Protein AF-0000000081782138 (afdb_homodimer)

Sequence (1064 aa):
MDRKRGSTRTTSRNSEAVGDVSPSKRSRLAPRSQKSTKAPNAKGRRAALPKATPVVNPGDKSESLGQLVPTKPEDLLASLLAPAVSVATFFDRHWEREPLVVHRGGDAGPSASYYGSVFSKDGLMGLLAKHDIQFGQDINICRYVESNRENLNGRGRATLAKVKSLFDKKKATLQFHQPQRFQDGLWQICELLESYFHSLVGANVYITPGGSQGLAPHYDDVEVFILQLEGRKHWHLYSPPTELPRDYSRDLSQDDIGQPTHDFVLETGDLLYFPRGTVHQADTPADCPYSTHVTISTYQRSSNGDLLALALPNILNSAVDENVDFRKGLKVDQLMNSTASEKSVFEYLLGQLTNHISDHINKAKYLMLKDFVANRLPPYIQDGCQTSPLGPMPKGSCKVRLAHPRHTFVHEVSKCEDDEDINNEDEDEEDENSEDTTADANNDIKDGERLISFIVVQHSLANSRTTHMMDSCRTKPAALRFPTSHLKALHQLISCKEHDWLESGQLCLSEADVWDFLVALWSEGLVEVSKEMDRKRGSTRTTSRNSEAVGDVSPSKRSRLAPRSQKSTKAPNAKGRRAALPKATPVVNPGDKSESLGQLVPTKPEDLLASLLAPAVSVATFFDRHWEREPLVVHRGGDAGPSASYYGSVFSKDGLMGLLAKHDIQFGQDINICRYVESNRENLNGRGRATLAKVKSLFDKKKATLQFHQPQRFQDGLWQICELLESYFHSLVGANVYITPGGSQGLAPHYDDVEVFILQLEGRKHWHLYSPPTELPRDYSRDLSQDDIGQPTHDFVLETGDLLYFPRGTVHQADTPADCPYSTHVTISTYQRSSNGDLLALALPNILNSAVDENVDFRKGLKVDQLMNSTASEKSVFEYLLGQLTNHISDHINKAKYLMLKDFVANRLPPYIQDGCQTSPLGPMPKGSCKVRLAHPRHTFVHEVSKCEDDEDINNEDEDEEDENSEDTTADANNDIKDGERLISFIVVQHSLANSRTTHMMDSCRTKPAALRFPTSHLKALHQLISCKEHDWLESGQLCLSEADVWDFLVALWSEGLVEVSKE

Structure (mmCIF, N/CA/C/O backbone):
data_AF-0000000081782138-model_v1
#
loop_
_entity.id
_entity.type
_entity.pdbx_description
1 polymer 'Bifunctional lysine-specific demethylase and histidyl-hydroxylase'
#
loop_
_atom_site.group_PDB
_atom_site.id
_atom_site.type_symbol
_atom_site.label_atom_id
_atom_site.label_alt_id
_atom_site.label_comp_id
_atom_site.label_asym_id
_atom_site.label_entity_id
_atom_site.label_seq_id
_atom_site.pdbx_PDB_ins_code
_atom_site.Cartn_x
_atom_site.Cartn_y
_atom_site.Cartn_z
_atom_site.occupancy
_atom_site.B_iso_or_equiv
_atom_site.auth_seq_id
_atom_site.auth_comp_id
_atom_site.auth_asym_id
_atom_site.auth_atom_id
_atom_site.pdbx_PDB_model_num
ATOM 1 N N . MET A 1 1 ? -22.453 20.156 -55.188 1 14.55 1 MET A N 1
ATOM 2 C CA . MET A 1 1 ? -21.531 19.953 -56.281 1 14.55 1 MET A CA 1
ATOM 3 C C . MET A 1 1 ? -20.328 19.125 -55.844 1 14.55 1 MET A C 1
ATOM 5 O O . MET A 1 1 ? -19.938 19.141 -54.688 1 14.55 1 MET A O 1
ATOM 9 N N . ASP A 1 2 ? -19.75 18.25 -56.75 1 15.76 2 ASP A N 1
ATOM 10 C CA . ASP A 1 2 ? -19.109 16.953 -56.875 1 15.76 2 ASP A CA 1
ATOM 11 C C . ASP A 1 2 ? -17.609 17.047 -56.594 1 15.76 2 ASP A C 1
ATOM 13 O O . ASP A 1 2 ? -16.875 16.078 -56.812 1 15.76 2 ASP A O 1
ATOM 17 N N . ARG A 1 3 ? -17.047 18.047 -56.094 1 14.85 3 ARG A N 1
ATOM 18 C CA . ARG A 1 3 ? -15.727 18.188 -56.719 1 14.85 3 ARG A CA 1
ATOM 19 C C . ARG A 1 3 ? -14.789 17.062 -56.312 1 14.85 3 ARG A C 1
ATOM 21 O O . ARG A 1 3 ? -14.555 16.859 -55.125 1 14.85 3 ARG A O 1
ATOM 28 N N . LYS A 1 4 ? -14.266 16.281 -57.219 1 14.65 4 LYS A N 1
ATOM 29 C CA . LYS A 1 4 ? -13.602 15.031 -57.594 1 14.65 4 LYS A CA 1
ATOM 30 C C . LYS A 1 4 ? -12.102 15.109 -57.312 1 14.65 4 LYS A C 1
ATOM 32 O O . LYS A 1 4 ? -11.352 14.227 -57.75 1 14.65 4 LYS A O 1
ATOM 37 N N . ARG A 1 5 ? -11.547 15.938 -56.531 1 15.17 5 ARG A N 1
ATOM 38 C CA . ARG A 1 5 ? -10.219 16.203 -57.062 1 15.17 5 ARG A CA 1
ATOM 39 C C . ARG A 1 5 ? -9.383 14.938 -57.125 1 15.17 5 ARG A C 1
ATOM 41 O O . ARG A 1 5 ? -9.531 14.047 -56.281 1 15.17 5 ARG A O 1
ATOM 48 N N . GLY A 1 6 ? -8.391 14.812 -58 1 14.84 6 GLY A N 1
ATOM 49 C CA . GLY A 1 6 ? -7.641 13.961 -58.906 1 14.84 6 GLY A CA 1
ATOM 50 C C . GLY A 1 6 ? -6.512 13.203 -58.25 1 14.84 6 GLY A C 1
ATOM 51 O O . GLY A 1 6 ? -6.16 13.5 -57.094 1 14.84 6 GLY A O 1
ATOM 52 N N . SER A 1 7 ? -5.453 12.641 -58.969 1 15.28 7 SER A N 1
ATOM 53 C CA . SER A 1 7 ? -4.879 11.383 -59.438 1 15.28 7 SER A CA 1
ATOM 54 C C . SER A 1 7 ? -3.5 11.148 -58.844 1 15.28 7 SER A C 1
ATOM 56 O O . SER A 1 7 ? -3.203 10.047 -58.375 1 15.28 7 SER A O 1
ATOM 58 N N . THR A 1 8 ? -2.451 12.023 -58.875 1 15.11 8 THR A N 1
ATOM 59 C CA . THR A 1 8 ? -1.34 11.531 -59.688 1 15.11 8 THR A CA 1
ATOM 60 C C . THR A 1 8 ? -0.398 10.672 -58.844 1 15.11 8 THR A C 1
ATOM 62 O O . THR A 1 8 ? -0.37 10.797 -57.625 1 15.11 8 THR A O 1
ATOM 65 N N . ARG A 1 9 ? 0.905 10.047 -59.406 1 15.16 9 ARG A N 1
ATOM 66 C CA . ARG A 1 9 ? 1.62 8.82 -59.75 1 15.16 9 ARG A CA 1
ATOM 67 C C . ARG A 1 9 ? 2.873 8.664 -58.906 1 15.16 9 ARG A C 1
ATOM 69 O O . ARG A 1 9 ? 3.24 7.547 -58.531 1 15.16 9 ARG A O 1
ATOM 76 N N . THR A 1 10 ? 3.85 9.648 -58.594 1 14.66 10 THR A N 1
ATOM 77 C CA . THR A 1 10 ? 5.152 9.312 -59.188 1 14.66 10 THR A CA 1
ATOM 78 C C . THR A 1 10 ? 5.895 8.328 -58.281 1 14.66 10 THR A C 1
ATOM 80 O O . THR A 1 10 ? 5.613 8.242 -57.062 1 14.66 10 THR A O 1
ATOM 83 N N . THR A 1 11 ? 7.359 8.023 -58.5 1 15.12 11 THR A N 1
ATOM 84 C CA . THR A 1 11 ? 8.266 6.941 -58.875 1 15.12 11 THR A CA 1
ATOM 85 C C . THR A 1 11 ? 9.109 6.508 -57.688 1 15.12 11 THR A C 1
ATOM 87 O O . THR A 1 11 ? 9.156 5.324 -57.344 1 15.12 11 THR A O 1
ATOM 90 N N . SER A 1 12 ? 10.5 6.984 -57.438 1 14.79 12 SER A N 1
ATOM 91 C CA . SER A 1 12 ? 11.664 6.168 -57.75 1 14.79 12 SER A CA 1
ATOM 92 C C . SER A 1 12 ? 12.227 5.477 -56.531 1 14.79 12 SER A C 1
ATOM 94 O O . SER A 1 12 ? 11.805 5.77 -55.406 1 14.79 12 SER A O 1
ATOM 96 N N . ARG A 1 13 ? 13.75 5.543 -56.188 1 15.36 13 ARG A N 1
ATOM 97 C CA . ARG A 1 13 ? 14.891 4.637 -56.281 1 15.36 13 ARG A CA 1
ATOM 98 C C . ARG A 1 13 ? 15.328 4.145 -54.906 1 15.36 13 ARG A C 1
ATOM 100 O O . ARG A 1 13 ? 15.023 4.77 -53.906 1 15.36 13 ARG A O 1
ATOM 107 N N . ASN A 1 14 ? 16.562 3.146 -54.75 1 15.09 14 ASN A N 1
ATOM 108 C CA . ASN A 1 14 ? 17.078 1.863 -54.281 1 15.09 14 ASN A CA 1
ATOM 109 C C . ASN A 1 14 ? 18.031 2.039 -53.125 1 15.09 14 ASN A C 1
ATOM 111 O O . ASN A 1 14 ? 18.219 1.124 -52.312 1 15.09 14 ASN A O 1
ATOM 115 N N . SER A 1 15 ? 18.938 3.1 -52.844 1 15.25 15 SER A N 1
ATOM 116 C CA . SER A 1 15 ? 20.328 2.709 -52.719 1 15.25 15 SER A CA 1
ATOM 117 C C . SER A 1 15 ? 20.625 2.168 -51.312 1 15.25 15 SER A C 1
ATOM 119 O O . SER A 1 15 ? 19.984 2.576 -50.344 1 15.25 15 SER A O 1
ATOM 121 N N . GLU A 1 16 ? 21.719 1.134 -51.094 1 15.48 16 GLU A N 1
ATOM 122 C CA . GLU A 1 16 ? 22.344 -0.012 -50.438 1 15.48 16 GLU A CA 1
ATOM 123 C C . GLU A 1 16 ? 23.297 0.436 -49.344 1 15.48 16 GLU A C 1
ATOM 125 O O . GLU A 1 16 ? 24.047 -0.373 -48.781 1 15.48 16 GLU A O 1
ATOM 130 N N . ALA A 1 17 ? 23.094 1.521 -48.594 1 15.51 17 ALA A N 1
ATOM 131 C CA . ALA A 1 17 ? 24.328 1.95 -47.938 1 15.51 17 ALA A CA 1
ATOM 132 C C . ALA A 1 17 ? 24.859 0.855 -47.031 1 15.51 17 ALA A C 1
ATOM 134 O O . ALA A 1 17 ? 24.109 0.226 -46.281 1 15.51 17 ALA A O 1
ATOM 135 N N . VAL A 1 18 ? 26.25 0.593 -47.094 1 15.85 18 VAL A N 1
ATOM 136 C CA . VAL A 1 18 ? 27.406 -0.268 -46.812 1 15.85 18 VAL A CA 1
ATOM 137 C C . VAL A 1 18 ? 27.734 -0.253 -45.344 1 15.85 18 VAL A C 1
ATOM 139 O O . VAL A 1 18 ? 27.578 0.775 -44.656 1 15.85 18 VAL A O 1
ATOM 142 N N . GLY A 1 19 ? 28.047 -1.519 -44.656 1 15.13 19 GLY A N 1
ATOM 143 C CA . GLY A 1 19 ? 28.188 -2.311 -43.438 1 15.13 19 GLY A CA 1
ATOM 144 C C . GLY A 1 19 ? 29.484 -2.066 -42.719 1 15.13 19 GLY A C 1
ATOM 145 O O . GLY A 1 19 ? 29.828 -2.803 -41.781 1 15.13 19 GLY A O 1
ATOM 146 N N . ASP A 1 20 ? 30.047 -0.825 -42.656 1 15.88 20 ASP A N 1
ATOM 147 C CA . ASP A 1 20 ? 31.484 -0.868 -42.406 1 15.88 20 ASP A CA 1
ATOM 148 C C . ASP A 1 20 ? 31.766 -1.396 -41 1 15.88 20 ASP A C 1
ATOM 150 O O . ASP A 1 20 ? 31.062 -1.074 -40.062 1 15.88 20 ASP A O 1
ATOM 154 N N . VAL A 1 21 ? 32.781 -2.436 -40.844 1 16.33 21 VAL A N 1
ATOM 155 C CA . VAL A 1 21 ? 33.438 -3.516 -40.094 1 16.33 21 VAL A CA 1
ATOM 156 C C . VAL A 1 21 ? 34.375 -2.934 -39.031 1 16.33 21 VAL A C 1
ATOM 158 O O . VAL A 1 21 ? 35.094 -3.674 -38.375 1 16.33 21 VAL A O 1
ATOM 161 N N . SER A 1 22 ? 34.188 -1.789 -38.344 1 15.78 22 SER A N 1
ATOM 162 C CA . SER A 1 22 ? 35.5 -1.345 -37.906 1 15.78 22 SER A CA 1
ATOM 163 C C . SER A 1 22 ? 36.094 -2.295 -36.875 1 15.78 22 SER A C 1
ATOM 165 O O . SER A 1 22 ? 35.375 -2.895 -36.094 1 15.78 22 SER A O 1
ATOM 167 N N . PRO A 1 23 ? 37.531 -2.373 -36.75 1 15.47 23 PRO A N 1
ATOM 168 C CA . PRO A 1 23 ? 38.594 -3.301 -36.406 1 15.47 23 PRO A CA 1
ATOM 169 C C . PRO A 1 23 ? 38.75 -3.555 -34.906 1 15.47 23 PRO A C 1
ATOM 171 O O . PRO A 1 23 ? 38.188 -2.82 -34.125 1 15.47 23 PRO A O 1
ATOM 174 N N . SER A 1 24 ? 39.938 -4.336 -34.438 1 14.76 24 SER A N 1
ATOM 175 C CA . SER A 1 24 ? 40.531 -5.457 -33.688 1 14.76 24 SER A CA 1
ATOM 176 C C . SER A 1 24 ? 41.188 -4.992 -32.406 1 14.76 24 SER A C 1
ATOM 178 O O . SER A 1 24 ? 41.875 -5.777 -31.734 1 14.76 24 SER A O 1
ATOM 180 N N . LYS A 1 25 ? 40.844 -3.908 -31.656 1 15.88 25 LYS A N 1
ATOM 181 C CA . LYS A 1 25 ? 42 -3.465 -30.891 1 15.88 25 LYS A CA 1
ATOM 182 C C . LYS A 1 25 ? 42.469 -4.551 -29.922 1 15.88 25 LYS A C 1
ATOM 184 O O . LYS A 1 25 ? 41.656 -5.25 -29.328 1 15.88 25 LYS A O 1
ATOM 189 N N . ARG A 1 26 ? 43.781 -4.754 -29.562 1 15.16 26 ARG A N 1
ATOM 190 C CA . ARG A 1 26 ? 44.844 -5.684 -29.203 1 15.16 26 ARG A CA 1
ATOM 191 C C . ARG A 1 26 ? 44.75 -6.074 -27.719 1 15.16 26 ARG A C 1
ATOM 193 O O . ARG A 1 26 ? 44 -5.465 -26.969 1 15.16 26 ARG A O 1
ATOM 200 N N . SER A 1 27 ? 45.875 -5.973 -26.781 1 15.38 27 SER A N 1
ATOM 201 C CA . SER A 1 27 ? 46.812 -7.016 -26.359 1 15.38 27 SER A CA 1
ATOM 202 C C . SER A 1 27 ? 46.625 -7.352 -24.875 1 15.38 27 SER A C 1
ATOM 204 O O . SER A 1 27 ? 46.438 -8.516 -24.516 1 15.38 27 SER A O 1
ATOM 206 N N . ARG A 1 28 ? 47.312 -6.66 -23.766 1 16.38 28 ARG A N 1
ATOM 207 C CA . ARG A 1 28 ? 48.406 -7.199 -22.969 1 16.38 28 ARG A CA 1
ATOM 208 C C . ARG A 1 28 ? 47.906 -7.676 -21.609 1 16.38 28 ARG A C 1
ATOM 210 O O . ARG A 1 28 ? 47.312 -6.91 -20.859 1 16.38 28 ARG A O 1
ATOM 217 N N . LEU A 1 29 ? 47.875 -9 -21.172 1 16.73 29 LEU A N 1
ATOM 218 C CA . LEU A 1 29 ? 47.344 -9.977 -20.234 1 16.73 29 LEU A CA 1
ATOM 219 C C . LEU A 1 29 ? 48.125 -9.938 -18.922 1 16.73 29 LEU A C 1
ATOM 221 O O . LEU A 1 29 ? 47.875 -10.75 -18.016 1 16.73 29 LEU A O 1
ATOM 225 N N . ALA A 1 30 ? 48.688 -8.898 -18.375 1 17.53 30 ALA A N 1
ATOM 226 C CA . ALA A 1 30 ? 49.719 -9.406 -17.484 1 17.53 30 ALA A CA 1
ATOM 227 C C . ALA A 1 30 ? 49.125 -10.203 -16.328 1 17.53 30 ALA A C 1
ATOM 229 O O . ALA A 1 30 ? 48 -9.938 -15.898 1 17.53 30 ALA A O 1
ATOM 230 N N . PRO A 1 31 ? 49.875 -11.234 -15.625 1 17.08 31 PRO A N 1
ATOM 231 C CA . PRO A 1 31 ? 49.75 -12.516 -14.922 1 17.08 31 PRO A CA 1
ATOM 232 C C . PRO A 1 31 ? 49.469 -12.344 -13.43 1 17.08 31 PRO A C 1
ATOM 234 O O . PRO A 1 31 ? 49.25 -13.328 -12.719 1 17.08 31 PRO A O 1
ATOM 237 N N . ARG A 1 32 ? 48.781 -11.289 -12.867 1 18.45 32 ARG A N 1
ATOM 238 C CA . ARG A 1 32 ? 49.281 -11.18 -11.5 1 18.45 32 ARG A CA 1
ATOM 239 C C . ARG A 1 32 ? 48.906 -12.406 -10.68 1 18.45 32 ARG A C 1
ATOM 241 O O . ARG A 1 32 ? 47.875 -13.031 -10.922 1 18.45 32 ARG A O 1
ATOM 248 N N . SER A 1 33 ? 49.844 -12.945 -9.75 1 17.83 33 SER A N 1
ATOM 249 C CA . SER A 1 33 ? 50.188 -14.109 -8.945 1 17.83 33 SER A CA 1
ATOM 250 C C . SER A 1 33 ? 49.156 -14.359 -7.852 1 17.83 33 SER A C 1
ATOM 252 O O . SER A 1 33 ? 48.656 -13.414 -7.23 1 17.83 33 SER A O 1
ATOM 254 N N . GLN A 1 34 ? 48.469 -15.555 -7.816 1 17.78 34 GLN A N 1
ATOM 255 C CA . GLN A 1 34 ? 47.344 -16.281 -7.215 1 17.78 34 GLN A CA 1
ATOM 256 C C . GLN A 1 34 ? 47.656 -16.672 -5.777 1 17.78 34 GLN A C 1
ATOM 258 O O . GLN A 1 34 ? 48.469 -17.578 -5.539 1 17.78 34 GLN A O 1
ATOM 263 N N . LYS A 1 35 ? 48 -15.711 -4.836 1 17.92 35 LYS A N 1
ATOM 264 C CA . LYS A 1 35 ? 48.438 -16.328 -3.582 1 17.92 35 LYS A CA 1
ATOM 265 C C . LYS A 1 35 ? 47.344 -17.219 -3.012 1 17.92 35 LYS A C 1
ATOM 267 O O . LYS A 1 35 ? 46.156 -16.922 -3.139 1 17.92 35 LYS A O 1
ATOM 272 N N . SER A 1 36 ? 47.625 -18.516 -2.559 1 17.5 36 SER A N 1
ATOM 273 C CA . SER A 1 36 ? 47.156 -19.859 -2.215 1 17.5 36 SER A CA 1
ATOM 274 C C . SER A 1 36 ? 46.406 -19.859 -0.892 1 17.5 36 SER A C 1
ATOM 276 O O . SER A 1 36 ? 45.969 -20.922 -0.416 1 17.5 36 SER A O 1
ATOM 278 N N . THR A 1 37 ? 45.656 -18.781 -0.491 1 19.72 37 THR A N 1
ATOM 279 C CA . THR A 1 37 ? 45.406 -18.938 0.936 1 19.72 37 THR A CA 1
ATOM 280 C C . THR A 1 37 ? 44.562 -20.188 1.198 1 19.72 37 THR A C 1
ATOM 282 O O . THR A 1 37 ? 43.656 -20.5 0.432 1 19.72 37 THR A O 1
ATOM 285 N N . LYS A 1 38 ? 45 -21.141 2.088 1 18.55 38 LYS A N 1
ATOM 286 C CA . LYS A 1 38 ? 44.75 -22.469 2.633 1 18.55 38 LYS A CA 1
ATOM 287 C C . LYS A 1 38 ? 43.375 -22.547 3.316 1 18.55 38 LYS A C 1
ATOM 289 O O . LYS A 1 38 ? 43.094 -21.781 4.254 1 18.55 38 LYS A O 1
ATOM 294 N N . ALA A 1 39 ? 42.344 -22.922 2.59 1 19.39 39 ALA A N 1
ATOM 295 C CA . ALA A 1 39 ? 40.938 -23.094 3.008 1 19.39 39 ALA A CA 1
ATOM 296 C C . ALA A 1 39 ? 40.812 -24.188 4.059 1 19.39 39 ALA A C 1
ATOM 298 O O . ALA A 1 39 ? 41.344 -25.281 3.885 1 19.39 39 ALA A O 1
ATOM 299 N N . PRO A 1 40 ? 40.594 -23.766 5.352 1 21.11 40 PRO A N 1
ATOM 300 C CA . PRO A 1 40 ? 40.562 -24.781 6.398 1 21.11 40 PRO A CA 1
ATOM 301 C C . PRO A 1 40 ? 39.625 -25.938 6.078 1 21.11 40 PRO A C 1
ATOM 303 O O . PRO A 1 40 ? 38.719 -25.797 5.254 1 21.11 40 PRO A O 1
ATOM 306 N N . ASN A 1 41 ? 40.031 -27.25 6.445 1 18.73 41 ASN A N 1
ATOM 307 C CA . ASN A 1 41 ? 39.625 -28.641 6.254 1 18.73 41 ASN A CA 1
ATOM 308 C C . ASN A 1 41 ? 38.219 -28.906 6.82 1 18.73 41 ASN A C 1
ATOM 310 O O . ASN A 1 41 ? 38.031 -28.812 8.031 1 18.73 41 ASN A O 1
ATOM 314 N N . ALA A 1 42 ? 37.156 -28.375 6.137 1 19.25 42 ALA A N 1
ATOM 315 C CA . ALA A 1 42 ? 35.812 -28.703 6.633 1 19.25 42 ALA A CA 1
ATOM 316 C C . ALA A 1 42 ? 35.625 -30.219 6.738 1 19.25 42 ALA A C 1
ATOM 318 O O . ALA A 1 42 ? 35.844 -30.938 5.766 1 19.25 42 ALA A O 1
ATOM 319 N N . LYS A 1 43 ? 35.812 -30.828 7.938 1 21.88 43 LYS A N 1
ATOM 320 C CA . LYS A 1 43 ? 35.5 -32.219 8.25 1 21.88 43 LYS A CA 1
ATOM 321 C C . LYS A 1 43 ? 34.188 -32.656 7.637 1 21.88 43 LYS A C 1
ATOM 323 O O . LYS A 1 43 ? 33.219 -31.875 7.656 1 21.88 43 LYS A O 1
ATOM 328 N N . GLY A 1 44 ? 34.125 -33.656 6.695 1 19.67 44 GLY A N 1
ATOM 329 C CA . GLY A 1 44 ? 33.25 -34.312 5.762 1 19.67 44 GLY A CA 1
ATOM 330 C C . GLY A 1 44 ? 32 -34.875 6.43 1 19.67 44 GLY A C 1
ATOM 331 O O . GLY A 1 44 ? 32.094 -35.812 7.211 1 19.67 44 GLY A O 1
ATOM 332 N N . ARG A 1 45 ? 31.062 -34 6.973 1 23.75 45 ARG A N 1
ATOM 333 C CA . ARG A 1 45 ? 29.906 -34.719 7.484 1 23.75 45 ARG A CA 1
ATOM 334 C C . ARG A 1 45 ? 29.406 -35.75 6.461 1 23.75 45 ARG A C 1
ATOM 336 O O . ARG A 1 45 ? 29.359 -35.438 5.262 1 23.75 45 ARG A O 1
ATOM 343 N N . ARG A 1 46 ? 29.5 -37.031 6.82 1 22.05 46 ARG A N 1
ATOM 344 C CA . ARG A 1 46 ? 28.969 -38.188 6.094 1 22.05 46 ARG A CA 1
ATOM 345 C C . ARG A 1 46 ? 27.609 -37.875 5.492 1 22.05 46 ARG A C 1
ATOM 347 O O . ARG A 1 46 ? 26.688 -37.438 6.203 1 22.05 46 ARG A O 1
ATOM 354 N N . ALA A 1 47 ? 27.531 -37.594 4.297 1 24.91 47 ALA A N 1
ATOM 355 C CA . ALA A 1 47 ? 26.344 -37.406 3.451 1 24.91 47 ALA A CA 1
ATOM 356 C C . ALA A 1 47 ? 25.312 -38.5 3.695 1 24.91 47 ALA A C 1
ATOM 358 O O . ALA A 1 47 ? 25.609 -39.688 3.582 1 24.91 47 ALA A O 1
ATOM 359 N N . ALA A 1 48 ? 24.391 -38.25 4.711 1 27.53 48 ALA A N 1
ATOM 360 C CA . ALA A 1 48 ? 23.297 -39.188 4.91 1 27.53 48 ALA A CA 1
ATOM 361 C C . ALA A 1 48 ? 22.812 -39.75 3.578 1 27.53 48 ALA A C 1
ATOM 363 O O . ALA A 1 48 ? 22.75 -39.031 2.576 1 27.53 48 ALA A O 1
ATOM 364 N N . LEU A 1 49 ? 22.969 -41.094 3.424 1 28.14 49 LEU A N 1
ATOM 365 C CA . LEU A 1 49 ? 22.531 -41.906 2.291 1 28.14 49 LEU A CA 1
ATOM 366 C C . LEU A 1 49 ? 21.188 -41.406 1.76 1 28.14 49 LEU A C 1
ATOM 368 O O . LEU A 1 49 ? 20.344 -40.969 2.529 1 28.14 49 LEU A O 1
ATOM 372 N N . PRO A 1 50 ? 21.094 -41.125 0.497 1 32.41 50 PRO A N 1
ATOM 373 C CA . PRO A 1 50 ? 19.828 -40.688 -0.109 1 32.41 50 PRO A CA 1
ATOM 374 C C . PRO A 1 50 ? 18.625 -41.5 0.377 1 32.41 50 PRO A C 1
ATOM 376 O O . PRO A 1 50 ? 18.688 -42.75 0.414 1 32.41 50 PRO A O 1
ATOM 379 N N . LYS A 1 51 ? 17.969 -41.062 1.36 1 36.91 51 LYS A N 1
ATOM 380 C CA . LYS A 1 51 ? 16.766 -41.781 1.802 1 36.91 51 LYS A CA 1
ATOM 381 C C . LYS A 1 51 ? 16 -42.375 0.616 1 36.91 51 LYS A C 1
ATOM 383 O O . LYS A 1 51 ? 15.82 -41.688 -0.402 1 36.91 51 LYS A O 1
ATOM 388 N N . ALA A 1 52 ? 15.883 -43.688 0.469 1 32.44 52 ALA A N 1
ATOM 389 C CA . ALA A 1 52 ? 15.07 -44.438 -0.476 1 32.44 52 ALA A CA 1
ATOM 390 C C . ALA A 1 52 ? 13.656 -43.844 -0.571 1 32.44 52 ALA A C 1
ATOM 392 O O . ALA A 1 52 ? 12.945 -43.781 0.433 1 32.44 52 ALA A O 1
ATOM 393 N N . THR A 1 53 ? 13.57 -42.906 -1.442 1 40.56 53 THR A N 1
ATOM 394 C CA . THR A 1 53 ? 12.188 -42.469 -1.646 1 40.56 53 THR A CA 1
ATOM 395 C C . THR A 1 53 ? 11.266 -43.688 -1.811 1 40.56 53 THR A C 1
ATOM 397 O O . THR A 1 53 ? 11.594 -44.625 -2.537 1 40.56 53 THR A O 1
ATOM 400 N N . PRO A 1 54 ? 10.453 -43.938 -0.917 1 39.62 54 PRO A N 1
ATOM 401 C CA . PRO A 1 54 ? 9.531 -45.062 -1.055 1 39.62 54 PRO A CA 1
ATOM 402 C C . PRO A 1 54 ? 8.938 -45.188 -2.459 1 39.62 54 PRO A C 1
ATOM 404 O O . PRO A 1 54 ? 8.289 -44.25 -2.938 1 39.62 54 PRO A O 1
ATOM 407 N N . VAL A 1 55 ? 9.719 -45.781 -3.371 1 39.47 55 VAL A N 1
ATOM 408 C CA . VAL A 1 55 ? 9.102 -46.25 -4.617 1 39.47 55 VAL A CA 1
ATOM 409 C C . VAL A 1 55 ? 7.949 -47.188 -4.309 1 39.47 55 VAL A C 1
ATOM 411 O O . VAL A 1 55 ? 8.156 -48.25 -3.732 1 39.47 55 VAL A O 1
ATOM 414 N N . VAL A 1 56 ? 6.828 -46.719 -4.082 1 40.19 56 VAL A N 1
ATOM 415 C CA . VAL A 1 56 ? 5.684 -47.625 -3.959 1 40.19 56 VAL A CA 1
ATOM 416 C C . VAL A 1 56 ? 5.527 -48.438 -5.238 1 40.19 56 VAL A C 1
ATOM 418 O O . VAL A 1 56 ? 5.285 -47.875 -6.312 1 40.19 56 VAL A O 1
ATOM 421 N N . ASN A 1 57 ? 6.348 -49.562 -5.254 1 36.09 57 ASN A N 1
ATOM 422 C CA . ASN A 1 57 ? 6.164 -50.5 -6.352 1 36.09 57 ASN A CA 1
ATOM 423 C C . ASN A 1 57 ? 4.738 -51.031 -6.398 1 36.09 57 ASN A C 1
ATOM 425 O O . ASN A 1 57 ? 4.219 -51.531 -5.391 1 36.09 57 ASN A O 1
ATOM 429 N N . PRO A 1 58 ? 4.016 -50.812 -7.484 1 38.19 58 PRO A N 1
ATOM 430 C CA . PRO A 1 58 ? 2.715 -51.5 -7.559 1 38.19 58 PRO A CA 1
ATOM 431 C C . PRO A 1 58 ? 2.83 -53 -7.504 1 38.19 58 PRO A C 1
ATOM 433 O O . PRO A 1 58 ? 3.816 -53.562 -7.977 1 38.19 58 PRO A O 1
ATOM 436 N N . GLY A 1 59 ? 2.506 -53.781 -6.445 1 32.84 59 GLY A N 1
ATOM 437 C CA . GLY A 1 59 ? 2.312 -55.219 -6.547 1 32.84 59 GLY A CA 1
ATOM 438 C C . GLY A 1 59 ? 1.702 -55.656 -7.871 1 32.84 59 GLY A C 1
ATOM 439 O O . GLY A 1 59 ? 1.179 -54.812 -8.617 1 32.84 59 GLY A O 1
ATOM 440 N N . ASP A 1 60 ? 1.905 -57.031 -8.352 1 34.38 60 ASP A N 1
ATOM 441 C CA . ASP A 1 60 ? 1.518 -57.812 -9.523 1 34.38 60 ASP A CA 1
ATOM 442 C C . ASP A 1 60 ? 0.035 -57.625 -9.844 1 34.38 60 ASP A C 1
ATOM 444 O O . ASP A 1 60 ? -0.556 -58.438 -10.562 1 34.38 60 ASP A O 1
ATOM 448 N N . LYS A 1 61 ? -0.906 -57.219 -8.883 1 36.25 61 LYS A N 1
ATOM 449 C CA . LYS A 1 61 ? -2.275 -57.375 -9.367 1 36.25 61 LYS A CA 1
ATOM 450 C C . LYS A 1 61 ? -2.531 -56.5 -10.594 1 36.25 61 LYS A C 1
ATOM 452 O O . LYS A 1 61 ? -2.258 -55.312 -10.586 1 36.25 61 LYS A O 1
ATOM 457 N N . SER A 1 62 ? -2.482 -57.125 -11.734 1 37 62 SER A N 1
ATOM 458 C CA . SER A 1 62 ? -2.967 -56.594 -12.992 1 37 62 SER A CA 1
ATOM 459 C C . SER A 1 62 ? -4.109 -55.594 -12.758 1 37 62 SER A C 1
ATOM 461 O O . SER A 1 62 ? -5.246 -55.844 -13.164 1 37 62 SER A O 1
ATOM 463 N N . GLU A 1 63 ? -4.258 -55.094 -11.703 1 42.34 63 GLU A N 1
ATOM 464 C CA . GLU A 1 63 ? -5.395 -54.188 -11.523 1 42.34 63 GLU A CA 1
ATOM 465 C C . GLU A 1 63 ? -5.387 -53.062 -12.57 1 42.34 63 GLU A C 1
ATOM 467 O O . GLU A 1 63 ? -4.328 -52.562 -12.945 1 42.34 63 GLU A O 1
ATOM 472 N N . SER A 1 64 ? -6.41 -53.031 -13.453 1 48.28 64 SER A N 1
ATOM 473 C CA . SER A 1 64 ? -6.711 -52.062 -14.508 1 48.28 64 SER A CA 1
ATOM 474 C C . SER A 1 64 ? -6.258 -50.656 -14.109 1 48.28 64 SER A C 1
ATOM 476 O O . SER A 1 64 ? -6.715 -50.125 -13.102 1 48.28 64 SER A O 1
ATOM 478 N N . LEU A 1 65 ? -5.082 -50.438 -14.289 1 59.41 65 LEU A N 1
ATOM 479 C CA . LEU A 1 65 ? -4.629 -49.031 -14.133 1 59.41 65 LEU A CA 1
ATOM 480 C C . LEU A 1 65 ? -5.672 -48.062 -14.672 1 59.41 65 LEU A C 1
ATOM 482 O O . LEU A 1 65 ? -6.129 -48.219 -15.805 1 59.41 65 LEU A O 1
ATOM 486 N N . GLY A 1 66 ? -6.535 -47.469 -13.898 1 69.56 66 GLY A N 1
ATOM 487 C CA . GLY A 1 66 ? -7.547 -46.469 -14.203 1 69.56 66 GLY A CA 1
ATOM 488 C C . GLY A 1 66 ? -7.035 -45.375 -15.109 1 69.56 66 GLY A C 1
ATOM 489 O O . GLY A 1 66 ? -5.98 -45.5 -15.734 1 69.56 66 GLY A O 1
ATOM 490 N N . GLN A 1 67 ? -7.828 -44.5 -15.664 1 84.81 67 GLN A N 1
ATOM 491 C CA . GLN A 1 67 ? -7.582 -43.344 -16.5 1 84.81 67 GLN A CA 1
ATOM 492 C C . GLN A 1 67 ? -7.82 -42.031 -15.727 1 84.81 67 GLN A C 1
ATOM 494 O O . GLN A 1 67 ? -8.406 -42.062 -14.641 1 84.81 67 GLN A O 1
ATOM 499 N N . LEU A 1 68 ? -7.148 -41.094 -16.219 1 92.31 68 LEU A N 1
ATOM 500 C CA . LEU A 1 68 ? -7.438 -39.75 -15.68 1 92.31 68 LEU A CA 1
ATOM 501 C C . LEU A 1 68 ? -8.938 -39.469 -15.719 1 92.31 68 LEU A C 1
ATOM 503 O O . LEU A 1 68 ? -9.602 -39.781 -16.703 1 92.31 68 LEU A O 1
ATOM 507 N N . VAL A 1 69 ? -9.461 -38.969 -14.609 1 92.25 69 VAL A N 1
ATOM 508 C CA . VAL A 1 69 ? -10.891 -38.75 -14.492 1 92.25 69 VAL A CA 1
ATOM 509 C C . VAL A 1 69 ? -11.148 -37.25 -14.312 1 92.25 69 VAL A C 1
ATOM 511 O O . VAL A 1 69 ? -11.289 -36.75 -13.18 1 92.25 69 VAL A O 1
ATOM 514 N N . PRO A 1 70 ? -11.273 -36.531 -15.383 1 92.38 70 PRO A N 1
ATOM 515 C CA . PRO A 1 70 ? -11.477 -35.094 -15.312 1 92.38 70 PRO A CA 1
ATOM 516 C C . PRO A 1 70 ? -12.953 -34.688 -15.273 1 92.38 70 PRO A C 1
ATOM 518 O O . PRO A 1 70 ? -13.406 -33.875 -16.094 1 92.38 70 PRO A O 1
ATOM 521 N N . THR A 1 71 ? -13.703 -35.156 -14.328 1 90.88 71 THR A N 1
ATOM 522 C CA . THR A 1 71 ? -15.133 -34.906 -14.211 1 90.88 71 THR A CA 1
ATOM 523 C C . THR A 1 71 ? -15.406 -33.906 -13.086 1 90.88 71 THR A C 1
ATOM 525 O O . THR A 1 71 ? -16.094 -32.906 -13.289 1 90.88 71 THR A O 1
ATOM 528 N N . LYS A 1 72 ? -14.797 -34.219 -11.945 1 94.31 72 LYS A N 1
ATOM 529 C CA . LYS A 1 72 ? -14.859 -33.344 -10.773 1 94.31 72 LYS A CA 1
ATOM 530 C C . LYS A 1 72 ? -13.461 -33.031 -10.242 1 94.31 72 LYS A C 1
ATOM 532 O O . LYS A 1 72 ? -12.531 -33.812 -10.453 1 94.31 72 LYS A O 1
ATOM 537 N N . PRO A 1 73 ? -13.422 -31.875 -9.625 1 96.38 73 PRO A N 1
ATOM 538 C CA . PRO A 1 73 ? -12.102 -31.5 -9.117 1 96.38 73 PRO A CA 1
ATOM 539 C C . PRO A 1 73 ? -11.484 -32.594 -8.234 1 96.38 73 PRO A C 1
ATOM 541 O O . PRO A 1 73 ? -10.312 -32.938 -8.414 1 96.38 73 PRO A O 1
ATOM 544 N N . GLU A 1 74 ? -12.25 -33.188 -7.34 1 96.25 74 GLU A N 1
ATOM 545 C CA . GLU A 1 74 ? -11.742 -34.219 -6.426 1 96.25 74 GLU A CA 1
ATOM 546 C C . GLU A 1 74 ? -11.336 -35.469 -7.172 1 96.25 74 GLU A C 1
ATOM 548 O O . GLU A 1 74 ? -10.336 -36.125 -6.836 1 96.25 74 GLU A O 1
ATOM 553 N N . ASP A 1 75 ? -12.109 -35.812 -8.125 1 97.12 75 ASP A N 1
ATOM 554 C CA . ASP A 1 75 ? -11.836 -37 -8.914 1 97.12 75 ASP A CA 1
ATOM 555 C C . ASP A 1 75 ? -10.562 -36.844 -9.742 1 97.12 75 ASP A C 1
ATOM 557 O O . ASP A 1 75 ? -9.773 -37.781 -9.875 1 97.12 75 ASP A O 1
ATOM 561 N N . LEU A 1 76 ? -10.492 -35.688 -10.273 1 97.56 76 LEU A N 1
ATOM 562 C CA . LEU A 1 76 ? -9.289 -35.438 -11.062 1 97.56 76 LEU A CA 1
ATOM 563 C C . LEU A 1 76 ? -8.039 -35.562 -10.203 1 97.56 76 LEU A C 1
ATOM 565 O O . LEU A 1 76 ? -7.098 -36.281 -10.562 1 97.56 76 LEU A O 1
ATOM 569 N N . LEU A 1 77 ? -8 -34.906 -9.047 1 98.06 77 LEU A N 1
ATOM 570 C CA . LEU A 1 77 ? -6.828 -34.938 -8.18 1 98.06 77 LEU A CA 1
ATOM 571 C C . LEU A 1 77 ? -6.566 -36.375 -7.703 1 98.06 77 LEU A C 1
ATOM 573 O O . LEU A 1 77 ? -5.418 -36.812 -7.703 1 98.06 77 LEU A O 1
ATOM 577 N N . ALA A 1 78 ? -7.609 -37.062 -7.336 1 97.75 78 ALA A N 1
ATOM 578 C CA . ALA A 1 78 ? -7.465 -38.469 -6.902 1 97.75 78 ALA A CA 1
ATOM 579 C C . ALA A 1 78 ? -6.855 -39.312 -8.008 1 97.75 78 ALA A C 1
ATOM 581 O O . ALA A 1 78 ? -5.984 -40.156 -7.746 1 97.75 78 ALA A O 1
ATOM 582 N N . SER A 1 79 ? -7.355 -39.125 -9.219 1 96.56 79 SER A N 1
ATOM 583 C CA . SER A 1 79 ? -6.848 -39.906 -10.336 1 96.56 79 SER A CA 1
ATOM 584 C C . SER A 1 79 ? -5.398 -39.562 -10.648 1 96.56 79 SER A C 1
ATOM 586 O O . SER A 1 79 ? -4.633 -40.406 -11.109 1 96.56 79 SER A O 1
ATOM 588 N N . LEU A 1 80 ? -5.008 -38.312 -10.469 1 97.12 80 LEU A N 1
ATOM 589 C CA . LEU A 1 80 ? -3.621 -37.906 -10.664 1 97.12 80 LEU A CA 1
ATOM 590 C C . LEU A 1 80 ? -2.701 -38.625 -9.68 1 97.12 80 LEU A C 1
ATOM 592 O O . LEU A 1 80 ? -1.597 -39.031 -10.047 1 97.12 80 LEU A O 1
ATOM 596 N N . LEU A 1 81 ? -3.156 -38.875 -8.5 1 97.44 81 LEU A N 1
ATOM 597 C CA . LEU A 1 81 ? -2.32 -39.406 -7.43 1 97.44 81 LEU A CA 1
ATOM 598 C C . LEU A 1 81 ? -2.389 -40.906 -7.391 1 97.44 81 LEU A C 1
ATOM 600 O O . LEU A 1 81 ? -1.55 -41.562 -6.758 1 97.44 81 LEU A O 1
ATOM 604 N N . ALA A 1 82 ? -3.338 -41.406 -8.086 1 93.69 82 ALA A N 1
ATOM 605 C CA . ALA A 1 82 ? -3.52 -42.844 -8.086 1 93.69 82 ALA A CA 1
ATOM 606 C C . ALA A 1 82 ? -2.4 -43.531 -8.867 1 93.69 82 ALA A C 1
ATOM 608 O O . ALA A 1 82 ? -1.885 -42.969 -9.844 1 93.69 82 ALA A O 1
ATOM 609 N N . PRO A 1 83 ? -1.976 -44.688 -8.438 1 92.88 83 PRO A N 1
ATOM 610 C CA . PRO A 1 83 ? -2.455 -45.438 -7.277 1 92.88 83 PRO A CA 1
ATOM 611 C C . PRO A 1 83 ? -1.604 -45.219 -6.027 1 92.88 83 PRO A C 1
ATOM 613 O O . PRO A 1 83 ? -1.761 -45.906 -5.031 1 92.88 83 PRO A O 1
ATOM 616 N N . ALA A 1 84 ? -0.856 -44.344 -6.035 1 92.5 84 ALA A N 1
ATOM 617 C CA . ALA A 1 84 ? 0.199 -44.188 -5.035 1 92.5 84 ALA A CA 1
ATOM 618 C C . ALA A 1 84 ? -0.378 -43.781 -3.684 1 92.5 84 ALA A C 1
ATOM 620 O O . ALA A 1 84 ? -0.018 -44.344 -2.65 1 92.5 84 ALA A O 1
ATOM 621 N N . VAL A 1 85 ? -1.221 -42.812 -3.65 1 95.69 85 VAL A N 1
ATOM 622 C CA . VAL A 1 85 ? -1.724 -42.281 -2.379 1 95.69 85 VAL A CA 1
ATOM 623 C C . VAL A 1 85 ? -3.146 -41.781 -2.559 1 95.69 85 VAL A C 1
ATOM 625 O O . VAL A 1 85 ? -3.547 -41.406 -3.666 1 95.69 85 VAL A O 1
ATOM 628 N N . SER A 1 86 ? -3.854 -41.719 -1.414 1 97.06 86 SER A N 1
ATOM 629 C CA . SER A 1 86 ? -5.137 -41 -1.393 1 97.06 86 SER A CA 1
ATOM 630 C C . SER A 1 86 ? -4.938 -39.5 -1.34 1 97.06 86 SER A C 1
ATOM 632 O O . SER A 1 86 ? -3.852 -39 -1.012 1 97.06 86 SER A O 1
ATOM 634 N N . VAL A 1 87 ? -5.945 -38.781 -1.626 1 97.5 87 VAL A N 1
ATOM 635 C CA . VAL A 1 87 ? -5.891 -37.344 -1.575 1 97.5 87 VAL A CA 1
ATOM 636 C C . VAL A 1 87 ? -5.578 -36.875 -0.153 1 97.5 87 VAL A C 1
ATOM 638 O O . VAL A 1 87 ? -4.73 -36 0.052 1 97.5 87 VAL A O 1
ATOM 641 N N . ALA A 1 88 ? -6.223 -37.406 0.815 1 96.88 88 ALA A N 1
ATOM 642 C CA . ALA A 1 88 ? -6.008 -37.062 2.217 1 96.88 88 ALA A CA 1
ATOM 643 C C . ALA A 1 88 ? -4.559 -37.281 2.623 1 96.88 88 ALA A C 1
ATOM 645 O O . ALA A 1 88 ? -3.938 -36.438 3.25 1 96.88 88 ALA A O 1
ATOM 646 N N . THR A 1 89 ? -4.031 -38.406 2.303 1 97.5 89 THR A N 1
ATOM 647 C CA . THR A 1 89 ? -2.648 -38.719 2.625 1 97.5 89 THR A CA 1
ATOM 648 C C . THR A 1 89 ? -1.688 -37.781 1.925 1 97.5 89 THR A C 1
ATOM 650 O O . THR A 1 89 ? -0.672 -37.375 2.498 1 97.5 89 THR A O 1
ATOM 653 N N . PHE A 1 90 ? -2.057 -37.469 0.781 1 98.12 90 PHE A N 1
ATOM 654 C CA . PHE A 1 90 ? -1.229 -36.562 0.016 1 98.12 90 PHE A CA 1
ATOM 655 C C . PHE A 1 90 ? -1.075 -35.219 0.753 1 98.12 90 PHE A C 1
ATOM 657 O O . PHE A 1 90 ? 0.04 -34.719 0.925 1 98.12 90 PHE A O 1
ATOM 664 N N . PHE A 1 91 ? -2.117 -34.688 1.239 1 97.19 91 PHE A N 1
ATOM 665 C CA . PHE A 1 91 ? -2.076 -33.375 1.891 1 97.19 91 PHE A CA 1
ATOM 666 C C . PHE A 1 91 ? -1.469 -33.469 3.283 1 97.19 91 PHE A C 1
ATOM 668 O O . PHE A 1 91 ? -0.895 -32.531 3.793 1 97.19 91 PHE A O 1
ATOM 675 N N . ASP A 1 92 ? -1.523 -34.594 3.836 1 96.31 92 ASP A N 1
ATOM 676 C CA . ASP A 1 92 ? -0.965 -34.781 5.168 1 96.31 92 ASP A CA 1
ATOM 677 C C . ASP A 1 92 ? 0.545 -35 5.105 1 96.31 92 ASP A C 1
ATOM 679 O O . ASP A 1 92 ? 1.29 -34.469 5.93 1 96.31 92 ASP A O 1
ATOM 683 N N . ARG A 1 93 ? 1.045 -35.656 3.955 1 97.19 93 ARG A N 1
ATOM 684 C CA . ARG A 1 93 ? 2.418 -36.156 4 1 97.19 93 ARG A CA 1
ATOM 685 C C . ARG A 1 93 ? 3.271 -35.5 2.924 1 97.19 93 ARG A C 1
ATOM 687 O O . ARG A 1 93 ? 4.496 -35.438 3.039 1 97.19 93 ARG A O 1
ATOM 694 N N . HIS A 1 94 ? 2.666 -35.031 1.91 1 98.12 94 HIS A N 1
ATOM 695 C CA . HIS A 1 94 ? 3.482 -34.625 0.772 1 98.12 94 HIS A CA 1
ATOM 696 C C . HIS A 1 94 ? 3.301 -33.156 0.469 1 98.12 94 HIS A C 1
ATOM 698 O O . HIS A 1 94 ? 4.277 -32.438 0.24 1 98.12 94 HIS A O 1
ATOM 704 N N . TRP A 1 95 ? 2.061 -32.656 0.523 1 98.38 95 TRP A N 1
ATOM 705 C CA . TRP A 1 95 ? 1.756 -31.297 0.139 1 98.38 95 TRP A CA 1
ATOM 706 C C . TRP A 1 95 ? 2.6 -30.312 0.938 1 98.38 95 TRP A C 1
ATOM 708 O O . TRP A 1 95 ? 2.463 -30.203 2.16 1 98.38 95 TRP A O 1
ATOM 718 N N . GLU A 1 96 ? 3.502 -29.594 0.253 1 97.75 96 GLU A N 1
ATOM 719 C CA . GLU A 1 96 ? 4.406 -28.578 0.789 1 97.75 96 GLU A CA 1
ATOM 720 C C . GLU A 1 96 ? 5.422 -29.203 1.744 1 97.75 96 GLU A C 1
ATOM 722 O O . GLU A 1 96 ? 5.953 -28.516 2.623 1 97.75 96 GLU A O 1
ATOM 727 N N . ARG A 1 97 ? 5.664 -30.469 1.672 1 96.94 97 ARG A N 1
ATOM 728 C CA . ARG A 1 97 ? 6.578 -31.156 2.588 1 96.94 97 ARG A CA 1
ATOM 729 C C . ARG A 1 97 ? 7.641 -31.938 1.825 1 96.94 97 ARG A C 1
ATOM 731 O O . ARG A 1 97 ? 8.836 -31.641 1.932 1 96.94 97 ARG A O 1
ATOM 738 N N . GLU A 1 98 ? 7.176 -32.875 0.999 1 97.06 98 GLU A N 1
ATOM 739 C CA . GLU A 1 98 ? 8.141 -33.688 0.276 1 97.06 98 GLU A CA 1
ATOM 740 C C . GLU A 1 98 ? 7.609 -34.094 -1.095 1 97.06 98 GLU A C 1
ATOM 742 O O . GLU A 1 98 ? 6.395 -34.156 -1.3 1 97.06 98 GLU A O 1
ATOM 747 N N . PRO A 1 99 ? 8.516 -34.438 -2.01 1 98.25 99 PRO A N 1
ATOM 748 C CA . PRO A 1 99 ? 8.102 -34.875 -3.352 1 98.25 99 PRO A CA 1
ATOM 749 C C . PRO A 1 99 ? 7.387 -36.219 -3.355 1 98.25 99 PRO A C 1
ATOM 751 O O . PRO A 1 99 ? 7.578 -37.031 -2.439 1 98.25 99 PRO A O 1
ATOM 754 N N . LEU A 1 100 ? 6.555 -36.406 -4.312 1 98.69 100 LEU A N 1
ATOM 755 C CA . LEU A 1 100 ? 5.844 -37.656 -4.555 1 98.69 100 LEU A CA 1
ATOM 756 C C . LEU A 1 100 ? 6.008 -38.094 -6.008 1 98.69 100 LEU A C 1
ATOM 758 O O . LEU A 1 100 ? 5.758 -37.344 -6.93 1 98.69 100 LEU A O 1
ATOM 762 N N . VAL A 1 101 ? 6.48 -39.344 -6.242 1 98 101 VAL A N 1
ATOM 763 C CA . VAL A 1 101 ? 6.582 -39.906 -7.574 1 98 101 VAL A CA 1
ATOM 764 C C . VAL A 1 101 ? 5.582 -41.062 -7.715 1 98 101 VAL A C 1
ATOM 766 O O . VAL A 1 101 ? 5.559 -41.969 -6.887 1 98 101 VAL A O 1
ATOM 769 N N . VAL A 1 102 ? 4.773 -40.969 -8.695 1 96.06 102 VAL A N 1
ATOM 770 C CA . VAL A 1 102 ? 3.816 -42.031 -9 1 96.06 102 VAL A CA 1
ATOM 771 C C . VAL A 1 102 ? 4.23 -42.75 -10.281 1 96.06 102 VAL A C 1
ATOM 773 O O . VAL A 1 102 ? 4.148 -42.188 -11.375 1 96.06 102 VAL A O 1
ATOM 776 N N . HIS A 1 103 ? 4.656 -44 -10.188 1 93.5 103 HIS A N 1
ATOM 777 C CA . HIS A 1 103 ? 4.98 -44.812 -11.336 1 93.5 103 HIS A CA 1
ATOM 778 C C . HIS A 1 103 ? 3.797 -45.688 -11.742 1 93.5 103 HIS A C 1
ATOM 780 O O . HIS A 1 103 ? 3.145 -46.312 -10.891 1 93.5 103 HIS A O 1
ATOM 786 N N . ARG A 1 104 ? 3.551 -45.719 -13.031 1 90.62 104 ARG A N 1
ATOM 787 C CA . ARG A 1 104 ? 2.393 -46.469 -13.5 1 90.62 104 ARG A CA 1
ATOM 788 C C . ARG A 1 104 ? 2.803 -47.531 -14.523 1 90.62 104 ARG A C 1
ATOM 790 O O . ARG A 1 104 ? 1.986 -47.969 -15.336 1 90.62 104 ARG A O 1
ATOM 797 N N . GLY A 1 105 ? 4.027 -48.031 -14.586 1 78.25 105 GLY A N 1
ATOM 798 C CA . GLY A 1 105 ? 4.492 -49.188 -15.352 1 78.25 105 GLY A CA 1
ATOM 799 C C . GLY A 1 105 ? 5.043 -48.812 -16.719 1 78.25 105 GLY A C 1
ATOM 800 O O . GLY A 1 105 ? 5.543 -49.656 -17.453 1 78.25 105 GLY A O 1
ATOM 801 N N . GLY A 1 106 ? 5.156 -47.438 -17.156 1 64.75 106 GLY A N 1
ATOM 802 C CA . GLY A 1 106 ? 5.848 -46.969 -18.344 1 64.75 106 GLY A CA 1
ATOM 803 C C . GLY A 1 106 ? 5.137 -47.312 -19.641 1 64.75 106 GLY A C 1
ATOM 804 O O . GLY A 1 106 ? 3.926 -47.562 -19.641 1 64.75 106 GLY A O 1
ATOM 805 N N . ASP A 1 107 ? 5.895 -47.25 -20.844 1 60.41 107 ASP A N 1
ATOM 806 C CA . ASP A 1 107 ? 5.422 -47.344 -22.219 1 60.41 107 ASP A CA 1
ATOM 807 C C . ASP A 1 107 ? 4.727 -48.656 -22.5 1 60.41 107 ASP A C 1
ATOM 809 O O . ASP A 1 107 ? 4.004 -48.812 -23.484 1 60.41 107 ASP A O 1
ATOM 813 N N . ALA A 1 108 ? 5.082 -49.656 -21.594 1 57.12 108 ALA A N 1
ATOM 814 C CA . ALA A 1 108 ? 4.508 -50.969 -21.938 1 57.12 108 ALA A CA 1
ATOM 815 C C . ALA A 1 108 ? 3.168 -51.188 -21.25 1 57.12 108 ALA A C 1
ATOM 817 O O . ALA A 1 108 ? 3.047 -50.938 -20.031 1 57.12 108 ALA A O 1
ATOM 818 N N . GLY A 1 109 ? 2.012 -51.031 -22.109 1 58.16 109 GLY A N 1
ATOM 819 C CA . GLY A 1 109 ? 0.708 -51.469 -21.625 1 58.16 109 GLY A CA 1
ATOM 820 C C . GLY A 1 109 ? -0.256 -50.312 -21.422 1 58.16 109 GLY A C 1
ATOM 821 O O . GLY A 1 109 ? -0.146 -49.281 -22.078 1 58.16 109 GLY A O 1
ATOM 822 N N . PRO A 1 110 ? -1.201 -50.438 -20.547 1 61.19 110 PRO A N 1
ATOM 823 C CA . PRO A 1 110 ? -2.32 -49.531 -20.266 1 61.19 110 PRO A CA 1
ATOM 824 C C . PRO A 1 110 ? -1.869 -48.188 -19.719 1 61.19 110 PRO A C 1
ATOM 826 O O . PRO A 1 110 ? -2.578 -47.188 -19.844 1 61.19 110 PRO A O 1
ATOM 829 N N . SER A 1 111 ? -0.648 -48.062 -19.328 1 70.62 111 SER A N 1
ATOM 830 C CA . SER A 1 111 ? -0.161 -46.844 -18.703 1 70.62 111 SER A CA 1
ATOM 831 C C . SER A 1 111 ? 0.134 -45.75 -19.75 1 70.62 111 SER A C 1
ATOM 833 O O . SER A 1 111 ? 0.075 -44.562 -19.453 1 70.62 111 SER A O 1
ATOM 835 N N . ALA A 1 112 ? 0.361 -46.219 -20.906 1 71.56 112 ALA A N 1
ATOM 836 C CA . ALA A 1 112 ? 0.725 -45.281 -21.969 1 71.56 112 ALA A CA 1
ATOM 837 C C . ALA A 1 112 ? -0.45 -44.375 -22.344 1 71.56 112 ALA A C 1
ATOM 839 O O . ALA A 1 112 ? -0.255 -43.281 -22.828 1 71.56 112 ALA A O 1
ATOM 840 N N . SER A 1 113 ? -1.58 -44.812 -22 1 82.81 113 SER A N 1
ATOM 841 C CA . SER A 1 113 ? -2.764 -44.062 -22.375 1 82.81 113 SER A CA 1
ATOM 842 C C . SER A 1 113 ? -3.396 -43.375 -21.172 1 82.81 113 SER A C 1
ATOM 844 O O . SER A 1 113 ? -4.535 -42.906 -21.234 1 82.81 113 SER A O 1
ATOM 846 N N . TYR A 1 114 ? -2.697 -43.406 -20.094 1 90 114 TYR A N 1
ATOM 847 C CA . TYR A 1 114 ? -3.289 -42.906 -18.859 1 90 114 TYR A CA 1
ATOM 848 C C . TYR A 1 114 ? -3.805 -41.5 -19.031 1 90 114 TYR A C 1
ATOM 850 O O . TYR A 1 114 ? -4.906 -41.156 -18.578 1 90 114 TYR A O 1
ATOM 858 N N . TYR A 1 115 ? -3.004 -40.625 -19.672 1 92.25 115 TYR A N 1
ATOM 859 C CA . TYR A 1 115 ? -3.359 -39.219 -19.812 1 92.25 115 TYR A CA 1
ATOM 860 C C . TYR A 1 115 ? -4.094 -38.969 -21.125 1 92.25 115 TYR A C 1
ATOM 862 O O . TYR A 1 115 ? -4.477 -37.812 -21.422 1 92.25 115 TYR A O 1
ATOM 870 N N . GLY A 1 116 ? -4.297 -39.906 -21.844 1 81.38 116 GLY A N 1
ATOM 871 C CA . GLY A 1 116 ? -5.004 -39.781 -23.094 1 81.38 116 GLY A CA 1
ATOM 872 C C . GLY A 1 116 ? -4.367 -38.75 -24.016 1 81.38 116 GLY A C 1
ATOM 873 O O . GLY A 1 116 ? -3.164 -38.812 -24.281 1 81.38 116 GLY A O 1
ATOM 874 N N . SER A 1 117 ? -5.305 -37.875 -24.562 1 82.19 117 SER A N 1
ATOM 875 C CA . SER A 1 117 ? -4.844 -36.875 -25.547 1 82.19 117 SER A CA 1
ATOM 876 C C . SER A 1 117 ? -4.719 -35.5 -24.922 1 82.19 117 SER A C 1
ATOM 878 O O . SER A 1 117 ? -5.133 -34.5 -25.516 1 82.19 117 SER A O 1
ATOM 880 N N . VAL A 1 118 ? -4.102 -35.5 -23.781 1 91.5 118 VAL A N 1
ATOM 881 C CA . VAL A 1 118 ? -3.949 -34.219 -23.094 1 91.5 118 VAL A CA 1
ATOM 882 C C . VAL A 1 118 ? -3.082 -33.312 -23.938 1 91.5 118 VAL A C 1
ATOM 884 O O . VAL A 1 118 ? -3.465 -32.156 -24.203 1 91.5 118 VAL A O 1
ATOM 887 N N . PHE A 1 119 ? -1.861 -33.781 -24.328 1 95.19 119 PHE A N 1
ATOM 888 C CA . PHE A 1 119 ? -0.962 -33 -25.172 1 95.19 119 PHE A CA 1
ATOM 889 C C . PHE A 1 119 ? 0.105 -33.906 -25.797 1 95.19 119 PHE A C 1
ATOM 891 O O . PHE A 1 119 ? 0.453 -34.938 -25.234 1 95.19 119 PHE A O 1
ATOM 898 N N . SER A 1 120 ? 0.571 -33.531 -26.953 1 96.06 120 SER A N 1
ATOM 899 C CA . SER A 1 120 ? 1.61 -34.312 -27.641 1 96.06 120 SER A CA 1
ATOM 900 C C . SER A 1 120 ? 2.457 -33.406 -28.531 1 96.06 120 SER A C 1
ATOM 902 O O . SER A 1 120 ? 2.078 -32.25 -28.797 1 96.06 120 SER A O 1
ATOM 904 N N . LYS A 1 121 ? 3.594 -33.969 -28.875 1 97.38 121 LYS A N 1
ATOM 905 C CA . LYS A 1 121 ? 4.441 -33.25 -29.828 1 97.38 121 LYS A CA 1
ATOM 906 C C . LYS A 1 121 ? 3.693 -32.969 -31.125 1 97.38 121 LYS A C 1
ATOM 908 O O . LYS A 1 121 ? 3.736 -31.844 -31.641 1 97.38 121 LYS A O 1
ATOM 913 N N . ASP A 1 122 ? 3.047 -33.969 -31.625 1 96.12 122 ASP A N 1
ATOM 914 C CA . ASP A 1 122 ? 2.262 -33.781 -32.844 1 96.12 122 ASP A CA 1
ATOM 915 C C . ASP A 1 122 ? 1.181 -32.719 -32.656 1 96.12 122 ASP A C 1
ATOM 917 O O . ASP A 1 122 ? 0.882 -31.969 -33.562 1 96.12 122 ASP A O 1
ATOM 921 N N . GLY A 1 123 ? 0.61 -32.781 -31.5 1 95.81 123 GLY A N 1
ATOM 922 C CA . GLY A 1 123 ? -0.368 -31.75 -31.188 1 95.81 123 GLY A CA 1
ATOM 923 C C . GLY A 1 123 ? 0.191 -30.328 -31.281 1 95.81 123 GLY A C 1
ATOM 924 O O . GLY A 1 123 ? -0.475 -29.438 -31.797 1 95.81 123 GLY A O 1
ATOM 925 N N . LEU A 1 124 ? 1.375 -30.172 -30.797 1 97.75 124 LEU A N 1
ATOM 926 C CA . LEU A 1 124 ? 2.01 -28.859 -30.875 1 97.75 124 LEU A CA 1
ATOM 927 C C . LEU A 1 124 ? 2.229 -28.438 -32.312 1 97.75 124 LEU A C 1
ATOM 929 O O . LEU A 1 124 ? 1.987 -27.297 -32.688 1 97.75 124 LEU A O 1
ATOM 933 N N . MET A 1 125 ? 2.689 -29.406 -33.156 1 97 125 MET A N 1
ATOM 934 C CA . MET A 1 125 ? 2.895 -29.094 -34.562 1 97 125 MET A CA 1
ATOM 935 C C . MET A 1 125 ? 1.593 -28.641 -35.219 1 97 125 MET A C 1
ATOM 937 O O . MET A 1 125 ? 1.592 -27.719 -36.031 1 97 125 MET A O 1
ATOM 941 N N . GLY A 1 126 ? 0.582 -29.297 -34.812 1 96.5 126 GLY A N 1
ATOM 942 C CA . GLY A 1 126 ? -0.722 -28.875 -35.281 1 96.5 126 GLY A CA 1
ATOM 943 C C . GLY A 1 126 ? -1.099 -27.469 -34.844 1 96.5 126 GLY A C 1
ATOM 944 O O . GLY A 1 126 ? -1.677 -26.703 -35.625 1 96.5 126 GLY A O 1
ATOM 945 N N . LEU A 1 127 ? -0.825 -27.109 -33.688 1 97.06 127 LEU A N 1
ATOM 946 C CA . LEU A 1 127 ? -1.13 -25.781 -33.156 1 97.06 127 LEU A CA 1
ATOM 947 C C . LEU A 1 127 ? -0.321 -24.703 -33.875 1 97.06 127 LEU A C 1
ATOM 949 O O . LEU A 1 127 ? -0.833 -23.625 -34.125 1 97.06 127 LEU A O 1
ATOM 953 N N . LEU A 1 128 ? 0.893 -25.016 -34.125 1 97.19 128 LEU A N 1
ATOM 954 C CA . LEU A 1 128 ? 1.752 -24.078 -34.844 1 97.19 128 LEU A CA 1
ATOM 955 C C . LEU A 1 128 ? 1.193 -23.766 -36.219 1 97.19 128 LEU A C 1
ATOM 957 O O . LEU A 1 128 ? 1.354 -22.641 -36.719 1 97.19 128 LEU A O 1
ATOM 961 N N . ALA A 1 129 ? 0.612 -24.766 -36.781 1 96 129 ALA A N 1
ATOM 962 C CA . ALA A 1 129 ? 0.05 -24.609 -38.094 1 96 129 ALA A CA 1
ATOM 963 C C . ALA A 1 129 ? -1.264 -23.828 -38.062 1 96 129 ALA A C 1
ATOM 965 O O . ALA A 1 129 ? -1.553 -23.031 -38.969 1 96 129 ALA A O 1
ATOM 966 N N . LYS A 1 130 ? -1.995 -24 -37.062 1 95.44 130 LYS A N 1
ATOM 967 C CA . LYS A 1 130 ? -3.365 -23.5 -36.969 1 95.44 130 LYS A CA 1
ATOM 968 C C . LYS A 1 130 ? -3.408 -22.094 -36.375 1 95.44 130 LYS A C 1
ATOM 970 O O . LYS A 1 130 ? -4.273 -21.297 -36.719 1 95.44 130 LYS A O 1
ATOM 975 N N . HIS A 1 131 ? -2.57 -21.844 -35.438 1 96 131 HIS A N 1
ATOM 976 C CA . HIS A 1 131 ? -2.639 -20.609 -34.656 1 96 131 HIS A CA 1
ATOM 977 C C . HIS A 1 131 ? -1.398 -19.75 -34.875 1 96 131 HIS A C 1
ATOM 979 O O . HIS A 1 131 ? -0.383 -20.234 -35.375 1 96 131 HIS A O 1
ATOM 985 N N . ASP A 1 132 ? -1.553 -18.438 -34.531 1 96 132 ASP A N 1
ATOM 986 C CA . ASP A 1 132 ? -0.429 -17.516 -34.594 1 96 132 ASP A CA 1
ATOM 987 C C . ASP A 1 132 ? 0.388 -17.547 -33.312 1 96 132 ASP A C 1
ATOM 989 O O . ASP A 1 132 ? 0.343 -16.594 -32.531 1 96 132 ASP A O 1
ATOM 993 N N . ILE A 1 133 ? 1.149 -18.547 -33.219 1 97.69 133 ILE A N 1
ATOM 994 C CA . ILE A 1 133 ? 1.985 -18.75 -32.031 1 97.69 133 ILE A CA 1
ATOM 995 C C . ILE A 1 133 ? 3.232 -17.875 -32.156 1 97.69 133 ILE A C 1
ATOM 997 O O . ILE A 1 133 ? 3.92 -17.875 -33.156 1 97.69 133 ILE A O 1
ATOM 1001 N N . GLN A 1 134 ? 3.498 -17.172 -31.094 1 97.5 134 GLN A N 1
ATOM 1002 C CA . GLN A 1 134 ? 4.594 -16.219 -31.109 1 97.5 134 GLN A CA 1
ATOM 1003 C C . GLN A 1 134 ? 5.758 -16.688 -30.234 1 97.5 134 GLN A C 1
ATOM 1005 O O . GLN A 1 134 ? 5.547 -17.172 -29.125 1 97.5 134 GLN A O 1
ATOM 1010 N N . PHE A 1 135 ? 7.039 -16.469 -30.766 1 97.38 135 PHE A N 1
ATOM 1011 C CA . PHE A 1 135 ? 8.211 -16.688 -29.922 1 97.38 135 PHE A CA 1
ATOM 1012 C C . PHE A 1 135 ? 8.203 -15.75 -28.719 1 97.38 135 PHE A C 1
ATOM 1014 O O . PHE A 1 135 ? 7.832 -14.578 -28.844 1 97.38 135 PHE A O 1
ATOM 1021 N N . GLY A 1 136 ? 8.609 -16.219 -27.625 1 95.38 136 GLY A N 1
ATOM 1022 C CA . GLY A 1 136 ? 8.68 -15.398 -26.422 1 95.38 136 GLY A CA 1
ATOM 1023 C C . GLY A 1 136 ? 7.371 -15.344 -25.656 1 95.38 136 GLY A C 1
ATOM 1024 O O . GLY A 1 136 ? 7.332 -15.641 -24.469 1 95.38 136 GLY A O 1
ATOM 1025 N N . GLN A 1 137 ? 6.332 -15.141 -26.391 1 95.06 137 GLN A N 1
ATOM 1026 C CA . GLN A 1 137 ? 5.027 -14.984 -25.766 1 95.06 137 GLN A CA 1
ATOM 1027 C C . GLN A 1 137 ? 4.375 -16.344 -25.516 1 95.06 137 GLN A C 1
ATOM 1029 O O . GLN A 1 137 ? 3.867 -16.594 -24.422 1 95.06 137 GLN A O 1
ATOM 1034 N N . ASP A 1 138 ? 4.426 -17.156 -26.547 1 97.25 138 ASP A N 1
ATOM 1035 C CA . ASP A 1 138 ? 3.688 -18.422 -26.469 1 97.25 138 ASP A CA 1
ATOM 1036 C C . ASP A 1 138 ? 4.641 -19.609 -26.359 1 97.25 138 ASP A C 1
ATOM 1038 O O . ASP A 1 138 ? 4.285 -20.656 -25.812 1 97.25 138 ASP A O 1
ATOM 1042 N N . ILE A 1 139 ? 5.797 -19.453 -26.969 1 98.06 139 ILE A N 1
ATOM 1043 C CA . ILE A 1 139 ? 6.73 -20.578 -26.984 1 98.06 139 ILE A CA 1
ATOM 1044 C C . ILE A 1 139 ? 8.156 -20.062 -26.797 1 98.06 139 ILE A C 1
ATOM 1046 O O . ILE A 1 139 ? 8.531 -19.016 -27.344 1 98.06 139 ILE A O 1
ATOM 1050 N N . ASN A 1 140 ? 8.875 -20.688 -25.953 1 97.75 140 ASN A N 1
ATOM 1051 C CA . ASN A 1 140 ? 10.297 -20.438 -25.75 1 97.75 140 ASN A CA 1
ATOM 1052 C C . ASN A 1 140 ? 11.141 -21.641 -26.188 1 97.75 140 ASN A C 1
ATOM 1054 O O . ASN A 1 140 ? 10.781 -22.781 -25.922 1 97.75 140 ASN A O 1
ATOM 1058 N N . ILE A 1 141 ? 12.195 -21.375 -26.906 1 98.12 141 ILE A N 1
ATOM 1059 C CA . ILE A 1 141 ? 13.125 -22.406 -27.328 1 98.12 141 ILE A CA 1
ATOM 1060 C C . ILE A 1 141 ? 14.469 -22.234 -26.625 1 98.12 141 ILE A C 1
ATOM 1062 O O . ILE A 1 141 ? 15.078 -21.172 -26.719 1 98.12 141 ILE A O 1
ATOM 1066 N N . CYS A 1 142 ? 14.875 -23.281 -25.906 1 97.19 142 CYS A N 1
ATOM 1067 C CA . CYS A 1 142 ? 16.078 -23.141 -25.109 1 97.19 142 CYS A CA 1
ATOM 1068 C C . CYS A 1 142 ? 16.812 -24.484 -24.984 1 97.19 142 CYS A C 1
ATOM 1070 O O . CYS A 1 142 ? 16.25 -25.531 -25.297 1 97.19 142 CYS A O 1
ATOM 1072 N N . ARG A 1 143 ? 18.031 -24.406 -24.562 1 96.88 143 ARG A N 1
ATOM 1073 C CA . ARG A 1 143 ? 18.812 -25.594 -24.234 1 96.88 143 ARG A CA 1
ATOM 1074 C C . ARG A 1 143 ? 19.875 -25.281 -23.188 1 96.88 143 ARG A C 1
ATOM 1076 O O . ARG A 1 143 ? 20.219 -24.109 -22.984 1 96.88 143 ARG A O 1
ATOM 1083 N N . TYR A 1 144 ? 20.234 -26.266 -22.5 1 96 144 TYR A N 1
ATOM 1084 C CA . TYR A 1 144 ? 21.281 -26.219 -21.484 1 96 144 TYR A CA 1
ATOM 1085 C C . TYR A 1 144 ? 22.391 -27.203 -21.797 1 96 144 TYR A C 1
ATOM 1087 O O . TYR A 1 144 ? 22.219 -28.422 -21.641 1 96 144 TYR A O 1
ATOM 1095 N N . VAL A 1 145 ? 23.516 -26.656 -22.25 1 92.81 145 VAL A N 1
ATOM 1096 C CA . VAL A 1 145 ? 24.625 -27.484 -22.703 1 92.81 145 VAL A CA 1
ATOM 1097 C C . VAL A 1 145 ? 25.906 -27.047 -22.016 1 92.81 145 VAL A C 1
ATOM 1099 O O . VAL A 1 145 ? 26.25 -25.859 -22 1 92.81 145 VAL A O 1
ATOM 1102 N N . GLU A 1 146 ? 26.594 -27.953 -21.406 1 88.38 146 GLU A N 1
ATOM 1103 C CA . GLU A 1 146 ? 27.875 -27.688 -20.75 1 88.38 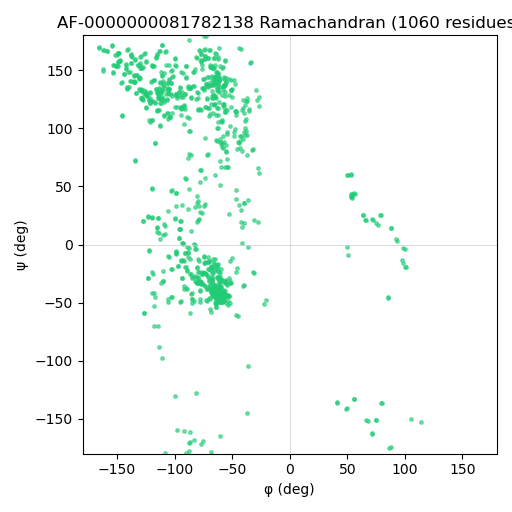146 GLU A CA 1
ATOM 1104 C C . GLU A 1 146 ? 27.75 -26.531 -19.766 1 88.38 146 GLU A C 1
ATOM 1106 O O . GLU A 1 146 ? 28.516 -25.578 -19.812 1 88.38 146 GLU A O 1
ATOM 1111 N N . SER A 1 147 ? 26.734 -26.516 -19.016 1 88.19 147 SER A N 1
ATOM 1112 C CA . SER A 1 147 ? 26.484 -25.594 -17.906 1 88.19 147 SER A CA 1
ATOM 1113 C C . SER A 1 147 ? 26.172 -24.188 -18.406 1 88.19 147 SER A C 1
ATOM 1115 O O . SER A 1 147 ? 26.375 -23.219 -17.688 1 88.19 147 SER A O 1
ATOM 1117 N N . ASN A 1 148 ? 25.734 -24.156 -19.641 1 90.62 148 ASN A N 1
ATOM 1118 C CA . ASN A 1 148 ? 25.344 -22.875 -20.234 1 90.62 148 ASN A CA 1
ATOM 1119 C C . ASN A 1 148 ? 23.938 -22.922 -20.797 1 90.62 148 ASN A C 1
ATOM 1121 O O . ASN A 1 148 ? 23.594 -23.812 -21.578 1 90.62 148 ASN A O 1
ATOM 1125 N N . ARG A 1 149 ? 23.219 -21.922 -20.375 1 92.31 149 ARG A N 1
ATOM 1126 C CA . ARG A 1 149 ? 21.875 -21.781 -20.922 1 92.31 149 ARG A CA 1
ATOM 1127 C C . ARG A 1 149 ? 21.891 -20.984 -22.219 1 92.31 149 ARG A C 1
ATOM 1129 O O . ARG A 1 149 ? 22.594 -19.984 -22.344 1 92.31 149 ARG A O 1
ATOM 1136 N N . GLU A 1 150 ? 21.156 -21.484 -23.25 1 95 150 GLU A N 1
ATOM 1137 C CA . GLU A 1 150 ? 21.016 -20.781 -24.516 1 95 150 GLU A CA 1
ATOM 1138 C C . GLU A 1 150 ? 19.547 -20.562 -24.875 1 95 150 GLU A C 1
ATOM 1140 O O . GLU A 1 150 ? 18.734 -21.5 -24.797 1 95 150 GLU A O 1
ATOM 1145 N N . ASN A 1 151 ? 19.281 -19.375 -25.172 1 95.25 151 ASN A N 1
ATOM 1146 C CA . ASN A 1 151 ? 17.969 -19.016 -25.719 1 95.25 151 ASN A CA 1
ATOM 1147 C C . ASN A 1 151 ? 18 -18.906 -27.234 1 95.25 151 ASN A C 1
ATOM 1149 O O . ASN A 1 151 ? 18.75 -18.109 -27.781 1 95.25 151 ASN A O 1
ATOM 1153 N N . LEU A 1 152 ? 17.109 -19.625 -27.859 1 96.75 152 LEU A N 1
ATOM 1154 C CA . LEU A 1 152 ? 17.172 -19.719 -29.312 1 96.75 152 LEU A CA 1
ATOM 1155 C C . LEU A 1 152 ? 15.891 -19.188 -29.953 1 96.75 152 LEU A C 1
ATOM 1157 O O . LEU A 1 152 ? 15.539 -19.547 -31.078 1 96.75 152 LEU A O 1
ATOM 1161 N N . ASN A 1 153 ? 15.219 -18.359 -29.25 1 96.06 153 ASN A N 1
ATOM 1162 C CA . ASN A 1 153 ? 13.992 -17.781 -29.781 1 96.06 153 ASN A CA 1
ATOM 1163 C C . ASN A 1 153 ? 14.266 -16.922 -31.016 1 96.06 153 ASN A C 1
ATOM 1165 O O . ASN A 1 153 ? 15.266 -16.188 -31.062 1 96.06 153 ASN A O 1
ATOM 1169 N N . GLY A 1 154 ? 13.398 -17.062 -31.953 1 93.81 154 GLY A N 1
ATOM 1170 C CA . GLY A 1 154 ? 13.359 -16.078 -33.031 1 93.81 154 GLY A CA 1
ATOM 1171 C C . GLY A 1 154 ? 12.484 -14.883 -32.719 1 93.81 154 GLY A C 1
ATOM 1172 O O . GLY A 1 154 ? 12.07 -14.695 -31.562 1 93.81 154 GLY A O 1
ATOM 1173 N N . ARG A 1 155 ? 12.289 -14.07 -33.812 1 92.94 155 ARG A N 1
ATOM 1174 C CA . ARG A 1 155 ? 11.391 -12.93 -33.656 1 92.94 155 ARG A CA 1
ATOM 1175 C C . ARG A 1 155 ? 10.039 -13.211 -34.312 1 92.94 155 ARG A C 1
ATOM 1177 O O . ARG A 1 155 ? 9.977 -13.852 -35.375 1 92.94 155 ARG A O 1
ATOM 1184 N N . GLY A 1 156 ? 9.023 -12.828 -33.688 1 95.06 156 GLY A N 1
ATOM 1185 C CA . GLY A 1 156 ? 7.691 -12.914 -34.281 1 95.06 156 GLY A CA 1
ATOM 1186 C C . GLY A 1 156 ? 7.094 -14.305 -34.188 1 95.06 156 GLY A C 1
ATOM 1187 O O . GLY A 1 156 ? 7.219 -14.984 -33.188 1 95.06 156 GLY A O 1
ATOM 1188 N N . ARG A 1 157 ? 6.504 -14.719 -35.312 1 96.75 157 ARG A N 1
ATOM 1189 C CA . ARG A 1 157 ? 5.73 -15.953 -35.375 1 96.75 157 ARG A CA 1
ATOM 1190 C C . ARG A 1 157 ? 6.645 -17.172 -35.375 1 96.75 157 ARG A C 1
ATOM 1192 O O . ARG A 1 157 ? 7.625 -17.219 -36.125 1 96.75 157 ARG A O 1
ATOM 1199 N N . ALA A 1 158 ? 6.34 -18.156 -34.562 1 97.88 158 ALA A N 1
ATOM 1200 C CA . ALA A 1 158 ? 7.012 -19.438 -34.562 1 97.88 158 ALA A CA 1
ATOM 1201 C C . ALA A 1 158 ? 6.379 -20.406 -35.562 1 97.88 158 ALA A C 1
ATOM 1203 O O . ALA A 1 158 ? 5.418 -21.109 -35.25 1 97.88 158 ALA A O 1
ATOM 1204 N N . THR A 1 159 ? 7 -20.469 -36.719 1 96.81 159 THR A N 1
ATOM 1205 C CA . THR A 1 159 ? 6.449 -21.344 -37.75 1 96.81 159 THR A CA 1
ATOM 1206 C C . THR A 1 159 ? 6.867 -22.781 -37.5 1 96.81 159 THR A C 1
ATOM 1208 O O . THR A 1 159 ? 7.863 -23.047 -36.844 1 96.81 159 THR A O 1
ATOM 1211 N N . LEU A 1 160 ? 6.109 -23.656 -38.125 1 96.94 160 LEU A N 1
ATOM 1212 C CA . LEU A 1 160 ? 6.383 -25.078 -38.031 1 96.94 160 LEU A CA 1
ATOM 1213 C C . LEU A 1 160 ? 7.797 -25.406 -38.5 1 96.94 160 LEU A C 1
ATOM 1215 O O . LEU A 1 160 ? 8.523 -26.156 -37.844 1 96.94 160 LEU A O 1
ATOM 1219 N N . ALA A 1 161 ? 8.203 -24.844 -39.562 1 96.19 161 ALA A N 1
ATOM 1220 C CA . ALA A 1 161 ? 9.508 -25.109 -40.156 1 96.19 161 ALA A CA 1
ATOM 1221 C C . ALA A 1 161 ? 10.633 -24.672 -39.219 1 96.19 161 ALA A C 1
ATOM 1223 O O . ALA A 1 161 ? 11.594 -25.422 -39 1 96.19 161 ALA A O 1
ATOM 1224 N N . LYS A 1 162 ? 10.516 -23.547 -38.719 1 96.69 162 LYS A N 1
ATOM 1225 C CA . LYS A 1 162 ? 11.539 -23.016 -37.844 1 96.69 162 LYS A CA 1
ATOM 1226 C C . LYS A 1 162 ? 11.664 -23.859 -36.562 1 96.69 162 LYS A C 1
ATOM 1228 O O . LYS A 1 162 ? 12.766 -24.219 -36.156 1 96.69 162 LYS A O 1
ATOM 1233 N N . VAL A 1 163 ? 10.547 -24.109 -35.938 1 97.94 163 VAL A N 1
ATOM 1234 C CA . VAL A 1 163 ? 10.516 -24.859 -34.688 1 97.94 163 VAL A CA 1
ATOM 1235 C C . VAL A 1 163 ? 11.07 -26.266 -34.906 1 97.94 163 VAL A C 1
ATOM 1237 O O . VAL A 1 163 ? 11.852 -26.75 -34.094 1 97.94 163 VAL A O 1
ATOM 1240 N N . LYS A 1 164 ? 10.703 -26.891 -36 1 96.56 164 LYS A N 1
ATOM 1241 C CA . LYS A 1 164 ? 11.195 -28.219 -36.281 1 96.56 164 LYS A CA 1
ATOM 1242 C C . LYS A 1 164 ? 12.711 -28.219 -36.469 1 96.56 164 LYS A C 1
ATOM 1244 O O . LYS A 1 164 ? 13.398 -29.141 -36.031 1 96.56 164 LYS A O 1
ATOM 1249 N N . SER A 1 165 ? 13.18 -27.266 -37.156 1 97.12 165 SER A N 1
ATOM 1250 C CA . SER A 1 165 ? 14.617 -27.156 -37.406 1 97.12 165 SER A CA 1
ATOM 1251 C C . SER A 1 165 ? 15.367 -27.016 -36.062 1 97.12 165 SER A C 1
ATOM 1253 O O . SER A 1 165 ? 16.375 -27.688 -35.875 1 97.12 165 SER A O 1
ATOM 1255 N N . LEU A 1 166 ? 14.867 -26.188 -35.25 1 97.44 166 LEU A N 1
ATOM 1256 C CA . LEU A 1 166 ? 15.516 -25.953 -33.969 1 97.44 166 LEU A CA 1
ATOM 1257 C C . LEU A 1 166 ? 15.469 -27.219 -33.094 1 97.44 166 LEU A C 1
ATOM 1259 O O . LEU A 1 166 ? 16.453 -27.531 -32.406 1 97.44 166 LEU A O 1
ATOM 1263 N N . PHE A 1 167 ? 14.398 -27.906 -33.188 1 97.94 167 PHE A N 1
ATOM 1264 C CA . PHE A 1 167 ? 14.211 -29.125 -32.406 1 97.94 167 PHE A CA 1
ATOM 1265 C C . PHE A 1 167 ? 15.125 -30.234 -32.906 1 97.94 167 PHE A C 1
ATOM 1267 O O . PHE A 1 167 ? 15.836 -30.875 -32.125 1 97.94 167 PHE A O 1
ATOM 1274 N N . ASP A 1 168 ? 15.188 -30.438 -34.188 1 96.06 168 ASP A N 1
ATOM 1275 C CA . ASP A 1 168 ? 15.859 -31.594 -34.781 1 96.06 168 ASP A CA 1
ATOM 1276 C C . ASP A 1 168 ? 17.344 -31.328 -34.969 1 96.06 168 ASP A C 1
ATOM 1278 O O . ASP A 1 168 ? 18.172 -32.188 -34.688 1 96.06 168 ASP A O 1
ATOM 1282 N N . LYS A 1 169 ? 17.656 -30.203 -35.406 1 96.06 169 LYS A N 1
ATOM 1283 C CA . LYS A 1 169 ? 19.047 -29.922 -35.75 1 96.06 169 LYS A CA 1
ATOM 1284 C C . LYS A 1 169 ? 19.828 -29.375 -34.562 1 96.06 169 LYS A C 1
ATOM 1286 O O . LYS A 1 169 ? 20.984 -29.734 -34.344 1 96.06 169 LYS A O 1
ATOM 1291 N N . LYS A 1 170 ? 19.172 -28.562 -33.812 1 96.19 170 LYS A N 1
ATOM 1292 C CA . LYS A 1 170 ? 19.891 -27.906 -32.719 1 96.19 170 LYS A CA 1
ATOM 1293 C C . LYS A 1 170 ? 19.641 -28.625 -31.391 1 96.19 170 LYS A C 1
ATOM 1295 O O . LYS A 1 170 ? 20.203 -28.25 -30.359 1 96.19 170 LYS A O 1
ATOM 1300 N N . LYS A 1 171 ? 18.781 -29.594 -31.344 1 96.69 171 LYS A N 1
ATOM 1301 C CA . LYS A 1 171 ? 18.453 -30.375 -30.156 1 96.69 171 LYS A CA 1
ATOM 1302 C C . LYS A 1 171 ? 17.984 -29.484 -29.016 1 96.69 171 LYS A C 1
ATOM 1304 O O . LYS A 1 171 ? 18.422 -29.641 -27.875 1 96.69 171 LYS A O 1
ATOM 1309 N N . ALA A 1 172 ? 17.125 -28.516 -29.391 1 97.88 172 ALA A N 1
ATOM 1310 C CA . ALA A 1 172 ? 16.609 -27.547 -28.422 1 97.88 172 ALA A CA 1
ATOM 1311 C C . ALA A 1 172 ? 15.273 -28.016 -27.828 1 97.88 172 ALA A C 1
ATOM 1313 O O . ALA A 1 172 ? 14.492 -28.688 -28.516 1 97.88 172 ALA A O 1
ATOM 1314 N N . THR A 1 173 ? 15.094 -27.641 -26.609 1 98.56 173 THR A N 1
ATOM 1315 C CA . THR A 1 173 ? 13.828 -27.938 -25.938 1 98.56 173 THR A CA 1
ATOM 1316 C C . THR A 1 173 ? 12.773 -26.891 -26.297 1 98.56 173 THR A C 1
ATOM 1318 O O . THR A 1 173 ? 13.062 -25.703 -26.359 1 98.56 173 THR A O 1
ATOM 1321 N N . LEU A 1 174 ? 11.578 -27.391 -26.578 1 98.62 174 LEU A N 1
ATOM 1322 C CA . LEU A 1 174 ? 10.422 -26.531 -26.797 1 98.62 174 LEU A CA 1
ATOM 1323 C C . LEU A 1 174 ? 9.625 -26.344 -25.516 1 98.62 174 LEU A C 1
ATOM 1325 O O . LEU A 1 174 ? 9.125 -27.312 -24.938 1 98.62 174 LEU A O 1
ATOM 1329 N N . GLN A 1 175 ? 9.562 -25.141 -25.078 1 98.31 175 GLN A N 1
ATOM 1330 C CA . GLN A 1 175 ? 8.727 -24.781 -23.953 1 98.31 175 GLN A CA 1
ATOM 1331 C C . GLN A 1 175 ? 7.48 -24.031 -24.391 1 98.31 175 GLN A C 1
ATOM 1333 O O . GLN A 1 175 ? 7.57 -22.875 -24.828 1 98.31 175 GLN A O 1
ATOM 1338 N N . PHE A 1 176 ? 6.355 -24.688 -24.312 1 98.44 176 PHE A N 1
ATOM 1339 C CA . PHE A 1 176 ? 5.098 -24.078 -24.734 1 98.44 176 PHE A CA 1
ATOM 1340 C C . PHE A 1 176 ? 4.336 -23.516 -23.531 1 98.44 176 PHE A C 1
ATOM 1342 O O . PHE A 1 176 ? 3.9 -24.281 -22.672 1 98.44 176 PHE A O 1
ATOM 1349 N N . HIS A 1 177 ? 4.125 -22.172 -23.578 1 97.31 177 HIS A N 1
ATOM 1350 C CA . HIS A 1 177 ? 3.564 -21.484 -22.422 1 97.31 177 HIS A CA 1
ATOM 1351 C C . HIS A 1 177 ? 2.041 -21.516 -22.453 1 97.31 177 HIS A C 1
ATOM 1353 O O . HIS A 1 177 ? 1.43 -21.297 -23.5 1 97.31 177 HIS A O 1
ATOM 1359 N N . GLN A 1 178 ? 1.445 -21.797 -21.359 1 97.44 178 GLN A N 1
ATOM 1360 C CA . GLN A 1 178 ? 0.008 -21.734 -21.125 1 97.44 178 GLN A CA 1
ATOM 1361 C C . GLN A 1 178 ? -0.767 -22.469 -22.219 1 97.44 178 GLN A C 1
ATOM 1363 O O . GLN A 1 178 ? -1.663 -21.891 -22.828 1 97.44 178 GLN A O 1
ATOM 1368 N N . PRO A 1 179 ? -0.503 -23.688 -22.344 1 97.88 179 PRO A N 1
ATOM 1369 C CA . PRO A 1 179 ? -1.183 -24.453 -23.391 1 97.88 179 PRO A CA 1
ATOM 1370 C C . PRO A 1 179 ? -2.695 -24.516 -23.188 1 97.88 179 PRO A C 1
ATOM 1372 O O . PRO A 1 179 ? -3.434 -24.844 -24.109 1 97.88 179 PRO A O 1
ATOM 1375 N N . GLN A 1 180 ? -3.219 -24.234 -22 1 96.94 180 GLN A N 1
ATOM 1376 C CA . GLN A 1 180 ? -4.656 -24.25 -21.734 1 96.94 180 GLN A CA 1
ATOM 1377 C C . GLN A 1 180 ? -5.387 -23.219 -22.578 1 96.94 180 GLN A C 1
ATOM 1379 O O . GLN A 1 180 ? -6.605 -23.297 -22.75 1 96.94 180 GLN A O 1
ATOM 1384 N N . ARG A 1 181 ? -4.648 -22.234 -23.062 1 96.25 181 ARG A N 1
ATOM 1385 C CA . ARG A 1 181 ? -5.242 -21.234 -23.938 1 96.25 181 ARG A CA 1
ATOM 1386 C C . ARG A 1 181 ? -5.645 -21.844 -25.266 1 96.25 181 ARG A C 1
ATOM 1388 O O . ARG A 1 181 ? -6.496 -21.297 -25.984 1 96.25 181 ARG A O 1
ATOM 1395 N N . PHE A 1 182 ? -5.047 -23.016 -25.594 1 95.44 182 PHE A N 1
ATOM 1396 C CA . PHE A 1 182 ? -5.18 -23.531 -26.953 1 95.44 182 PHE A CA 1
ATOM 1397 C C . PHE A 1 182 ? -5.773 -24.938 -26.953 1 95.44 182 PHE A C 1
ATOM 1399 O O . PHE A 1 182 ? -6.352 -25.375 -27.953 1 95.44 182 PHE A O 1
ATOM 1406 N N . GLN A 1 183 ? -5.523 -25.641 -25.891 1 94.12 183 GLN A N 1
ATOM 1407 C CA . GLN A 1 183 ? -5.887 -27.062 -25.859 1 94.12 183 GLN A CA 1
ATOM 1408 C C . GLN A 1 183 ? -6.984 -27.328 -24.828 1 94.12 183 GLN A C 1
ATOM 1410 O O . GLN A 1 183 ? -6.805 -27.047 -23.641 1 94.12 183 GLN A O 1
ATOM 1415 N N . ASP A 1 184 ? -7.988 -27.984 -25.203 1 93.12 184 ASP A N 1
ATOM 1416 C CA . ASP A 1 184 ? -9.172 -28.203 -24.375 1 93.12 184 ASP A CA 1
ATOM 1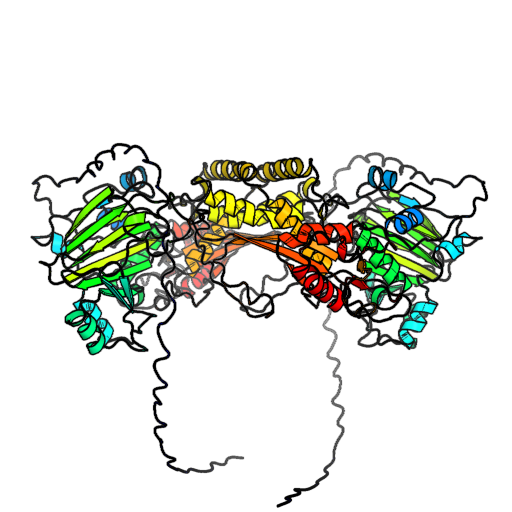417 C C . ASP A 1 184 ? -8.859 -29.109 -23.203 1 93.12 184 ASP A C 1
ATOM 1419 O O . ASP A 1 184 ? -9.336 -28.891 -22.078 1 93.12 184 ASP A O 1
ATOM 1423 N N . GLY A 1 185 ? -8.094 -30.109 -23.484 1 93.56 185 GLY A N 1
ATOM 1424 C CA . GLY A 1 185 ? -7.762 -31.016 -22.391 1 93.56 185 GLY A CA 1
ATOM 1425 C C . GLY A 1 185 ? -7.078 -30.328 -21.234 1 93.56 185 GLY A C 1
ATOM 1426 O O . GLY A 1 185 ? -7.402 -30.594 -20.062 1 93.56 185 GLY A O 1
ATOM 1427 N N . LEU A 1 186 ? -6.215 -29.469 -21.531 1 96.75 186 LEU A N 1
ATOM 1428 C CA . LEU A 1 186 ? -5.488 -28.766 -20.484 1 96.75 186 LEU A CA 1
ATOM 1429 C C . LEU A 1 186 ? -6.344 -27.656 -19.891 1 96.75 186 LEU A C 1
ATOM 1431 O O . LEU A 1 186 ? -6.219 -27.328 -18.703 1 96.75 186 LEU A O 1
ATOM 1435 N N . TRP A 1 187 ? -7.211 -27.062 -20.703 1 96.56 187 TRP A N 1
ATOM 1436 C CA . TRP A 1 187 ? -8.227 -26.156 -20.156 1 96.56 187 TRP A CA 1
ATOM 1437 C C . TRP A 1 187 ? -9.047 -26.844 -19.078 1 96.56 187 TRP A C 1
ATOM 1439 O O . TRP A 1 187 ? -9.156 -26.344 -17.953 1 96.56 187 TRP A O 1
ATOM 1449 N N . GLN A 1 188 ? -9.547 -28 -19.391 1 96.38 188 GLN A N 1
ATOM 1450 C CA . GLN A 1 188 ? -10.383 -28.75 -18.469 1 96.38 188 GLN A CA 1
ATOM 1451 C C . GLN A 1 188 ? -9.625 -29.094 -17.188 1 96.38 188 GLN A C 1
ATOM 1453 O O . GLN A 1 188 ? -10.133 -28.891 -16.094 1 96.38 188 GLN A O 1
ATOM 1458 N N . ILE A 1 189 ? -8.461 -29.562 -17.328 1 97.75 189 ILE A N 1
ATOM 1459 C CA . ILE A 1 189 ? -7.652 -30 -16.203 1 97.75 189 ILE A CA 1
ATOM 1460 C C . ILE A 1 189 ? -7.348 -28.797 -15.297 1 97.75 189 ILE A C 1
ATOM 1462 O O . ILE A 1 189 ? -7.555 -28.859 -14.086 1 97.75 189 ILE A O 1
ATOM 1466 N N . CYS A 1 190 ? -6.875 -27.719 -15.898 1 98.38 190 CYS A N 1
ATOM 1467 C CA . CYS A 1 190 ? -6.508 -26.531 -15.125 1 98.38 190 CYS A CA 1
ATOM 1468 C C . CYS A 1 190 ? -7.73 -25.922 -14.445 1 98.38 190 CYS A C 1
ATOM 1470 O O . CYS A 1 190 ? -7.66 -25.5 -13.297 1 98.38 190 CYS A O 1
ATOM 1472 N N . GLU A 1 191 ? -8.805 -25.859 -15.164 1 98.12 191 GLU A N 1
ATOM 1473 C CA . GLU A 1 191 ? -10.031 -25.312 -14.602 1 98.12 191 GLU A CA 1
ATOM 1474 C C . GLU A 1 191 ? -10.484 -26.109 -13.383 1 98.12 191 GLU A C 1
ATOM 1476 O O . GLU A 1 191 ? -10.891 -25.531 -12.367 1 98.12 191 GLU A O 1
ATOM 1481 N N . LEU A 1 192 ? -10.445 -27.406 -13.477 1 97.94 192 LEU A N 1
ATOM 1482 C CA . LEU A 1 192 ? -10.859 -28.266 -12.367 1 97.94 192 LEU A CA 1
ATOM 1483 C C . LEU A 1 192 ? -9.922 -28.109 -11.18 1 97.94 192 LEU A C 1
ATOM 1485 O O . LEU A 1 192 ? -10.367 -28.062 -10.031 1 97.94 192 LEU A O 1
ATOM 1489 N N . LEU A 1 193 ? -8.695 -28.031 -11.477 1 98.5 193 LEU A N 1
ATOM 1490 C CA . LEU A 1 193 ? -7.734 -27.875 -10.383 1 98.5 193 LEU A CA 1
ATOM 1491 C C . LEU A 1 193 ? -7.883 -26.5 -9.734 1 98.5 193 LEU A C 1
ATOM 1493 O O . LEU A 1 193 ? -7.73 -26.375 -8.516 1 98.5 193 LEU A O 1
ATOM 1497 N N . GLU A 1 194 ? -8.109 -25.469 -10.539 1 97.94 194 GLU A N 1
ATOM 1498 C CA . GLU A 1 194 ? -8.422 -24.172 -9.961 1 97.94 194 GLU A CA 1
ATOM 1499 C C . GLU A 1 194 ? -9.633 -24.25 -9.039 1 97.94 194 GLU A C 1
ATOM 1501 O O . GLU A 1 194 ? -9.656 -23.609 -7.98 1 97.94 194 GLU A O 1
ATOM 1506 N N . SER A 1 195 ? -10.586 -25.016 -9.469 1 96.81 195 SER A N 1
ATOM 1507 C CA . SER A 1 195 ? -11.797 -25.172 -8.672 1 96.81 195 SER A CA 1
ATOM 1508 C C . SER A 1 195 ? -11.508 -25.922 -7.371 1 96.81 195 SER A C 1
ATOM 1510 O O . SER A 1 195 ? -12.18 -25.703 -6.359 1 96.81 195 SER A O 1
ATOM 1512 N N . TYR A 1 196 ? -10.547 -26.719 -7.422 1 97.25 196 TYR A N 1
ATOM 1513 C CA . TYR A 1 196 ? -10.172 -27.469 -6.219 1 97.25 196 TYR A CA 1
ATOM 1514 C C . TYR A 1 196 ? -9.391 -26.578 -5.258 1 97.25 196 TYR A C 1
ATOM 1516 O O . TYR A 1 196 ? -9.703 -26.516 -4.066 1 97.25 196 TYR A O 1
ATOM 1524 N N . PHE A 1 197 ? -8.422 -25.906 -5.73 1 97.12 197 PHE A N 1
ATOM 1525 C CA . PHE A 1 197 ? -7.453 -25.203 -4.895 1 97.12 197 PHE A CA 1
ATOM 1526 C C . PHE A 1 197 ? -7.91 -23.781 -4.613 1 97.12 197 PHE A C 1
ATOM 1528 O O . PHE A 1 197 ? -7.395 -23.125 -3.707 1 97.12 197 PHE A O 1
ATOM 1535 N N . HIS A 1 198 ? -8.82 -23.266 -5.41 1 95.62 198 HIS A N 1
ATOM 1536 C CA . HIS A 1 198 ? -9.219 -21.875 -5.355 1 95.62 198 HIS A CA 1
ATOM 1537 C C . HIS A 1 198 ? -8.008 -20.953 -5.469 1 95.62 198 HIS A C 1
ATOM 1539 O O . HIS A 1 198 ? -7.871 -20 -4.699 1 95.62 198 HIS A O 1
ATOM 1545 N N . SER A 1 199 ? -7.164 -21.312 -6.281 1 96.75 199 SER A N 1
ATOM 1546 C CA . SER A 1 199 ? -5.961 -20.609 -6.715 1 96.75 199 SER A CA 1
ATOM 1547 C C . SER A 1 199 ? -5.707 -20.812 -8.203 1 96.75 199 SER A C 1
ATOM 1549 O O . SER A 1 199 ? -6.125 -21.812 -8.781 1 96.75 199 SER A O 1
ATOM 1551 N N . LEU A 1 200 ? -5.082 -19.828 -8.766 1 97.12 200 LEU A N 1
ATOM 1552 C CA . LEU A 1 200 ? -4.797 -19.969 -10.188 1 97.12 200 LEU A CA 1
ATOM 1553 C C . LEU A 1 200 ? -3.895 -21.172 -10.445 1 97.12 200 LEU A C 1
ATOM 1555 O O . LEU A 1 200 ? -3.008 -21.469 -9.641 1 97.12 200 LEU A O 1
ATOM 1559 N N . VAL A 1 201 ? -4.188 -21.844 -11.492 1 98.38 201 VAL A N 1
ATOM 1560 C CA . VAL A 1 201 ? -3.4 -22.984 -11.945 1 98.38 201 VAL A CA 1
ATOM 1561 C C . VAL A 1 201 ? -2.893 -22.734 -13.359 1 98.38 201 VAL A C 1
ATOM 1563 O O . VAL A 1 201 ? -3.672 -22.391 -14.258 1 98.38 201 VAL A O 1
ATOM 1566 N N . GLY A 1 202 ? -1.613 -22.812 -13.508 1 96.25 202 GLY A N 1
ATOM 1567 C CA . GLY A 1 202 ? -0.987 -22.672 -14.812 1 96.25 202 GLY A CA 1
ATOM 1568 C C . GLY A 1 202 ? -0.293 -23.922 -15.289 1 96.25 202 GLY A C 1
ATOM 1569 O O . GLY A 1 202 ? -0.073 -24.859 -14.508 1 96.25 202 GLY A O 1
ATOM 1570 N N . ALA A 1 203 ? -0.026 -23.906 -16.641 1 98.12 203 ALA A N 1
ATOM 1571 C CA . ALA A 1 203 ? 0.65 -25.062 -17.219 1 98.12 203 ALA A CA 1
ATOM 1572 C C . ALA A 1 203 ? 1.696 -24.641 -18.234 1 98.12 203 ALA A C 1
ATOM 1574 O O . ALA A 1 203 ? 1.573 -23.578 -18.844 1 98.12 203 ALA A O 1
ATOM 1575 N N . ASN A 1 204 ? 2.701 -25.406 -18.328 1 98.31 204 ASN A N 1
ATOM 1576 C CA . ASN A 1 204 ? 3.725 -25.328 -19.375 1 98.31 204 ASN A CA 1
ATOM 1577 C C . ASN A 1 204 ? 4.078 -26.703 -19.922 1 98.31 204 ASN A C 1
ATOM 1579 O O . ASN A 1 204 ? 4.168 -27.672 -19.156 1 98.31 204 ASN A O 1
ATOM 1583 N N . VAL A 1 205 ? 4.262 -26.734 -21.188 1 98.62 205 VAL A N 1
ATOM 1584 C CA . VAL A 1 205 ? 4.676 -28 -21.797 1 98.62 205 VAL A CA 1
ATOM 1585 C C . VAL A 1 205 ? 6.148 -27.922 -22.188 1 98.62 205 VAL A C 1
ATOM 1587 O O . VAL A 1 205 ? 6.602 -26.906 -22.719 1 98.62 205 VAL A O 1
ATOM 1590 N N . TYR A 1 206 ? 6.844 -29.016 -21.938 1 98.75 206 TYR A N 1
ATOM 1591 C CA . TYR A 1 206 ? 8.242 -29.141 -22.344 1 98.75 206 TYR A CA 1
ATOM 1592 C C . TYR A 1 206 ? 8.438 -30.344 -23.266 1 98.75 206 TYR A C 1
ATOM 1594 O O . TYR A 1 206 ? 8.094 -31.469 -22.906 1 98.75 206 TYR A O 1
ATOM 1602 N N . ILE A 1 207 ? 8.93 -30.109 -24.422 1 98.75 207 ILE A N 1
ATOM 1603 C CA . ILE A 1 207 ? 9.32 -31.156 -25.359 1 98.75 207 ILE A CA 1
ATOM 1604 C C . ILE A 1 207 ? 10.828 -31.109 -25.578 1 98.75 207 ILE A C 1
ATOM 1606 O O . ILE A 1 207 ? 11.344 -30.125 -26.125 1 98.75 207 ILE A O 1
ATOM 1610 N N . THR A 1 208 ? 11.5 -32.156 -25.172 1 98.69 208 THR A N 1
ATOM 1611 C CA . THR A 1 208 ? 12.961 -32.188 -25.172 1 98.69 208 THR A CA 1
ATOM 1612 C C . THR A 1 208 ? 13.492 -33.375 -25.969 1 98.69 208 THR A C 1
ATOM 1614 O O . THR A 1 208 ? 13.117 -34.5 -25.719 1 98.69 208 THR A O 1
ATOM 1617 N N . PRO A 1 209 ? 14.406 -33.094 -26.922 1 98.19 209 PRO A N 1
ATOM 1618 C CA . PRO A 1 209 ? 14.984 -34.188 -27.719 1 98.19 209 PRO A CA 1
ATOM 1619 C C . PRO A 1 209 ? 15.828 -35.156 -26.859 1 98.19 209 PRO A C 1
ATOM 1621 O O . PRO A 1 209 ? 16.219 -34.812 -25.75 1 98.19 209 PRO A O 1
ATOM 1624 N N . GLY A 1 210 ? 16.078 -36.312 -27.516 1 97.5 210 GLY A N 1
ATOM 1625 C CA . GLY A 1 210 ? 16.906 -37.281 -26.844 1 97.5 210 GLY A CA 1
ATOM 1626 C C . GLY A 1 210 ? 18.312 -36.812 -26.578 1 97.5 210 GLY A C 1
ATOM 1627 O O . GLY A 1 210 ? 18.922 -36.156 -27.438 1 97.5 210 GLY A O 1
ATOM 1628 N N . GLY A 1 211 ? 18.75 -37.094 -25.281 1 96.31 211 GLY A N 1
ATOM 1629 C CA . GLY A 1 211 ? 20.109 -36.75 -24.922 1 96.31 211 GLY A CA 1
ATOM 1630 C C . GLY A 1 211 ? 20.297 -35.281 -24.656 1 96.31 211 GLY A C 1
ATOM 1631 O O . GLY A 1 211 ? 21.406 -34.75 -24.734 1 96.31 211 GLY A O 1
ATOM 1632 N N . SER A 1 212 ? 19.188 -34.594 -24.438 1 96.81 212 SER A N 1
ATOM 1633 C CA . SER A 1 212 ? 19.266 -33.156 -24.281 1 96.81 212 SER A CA 1
ATOM 1634 C C . SER A 1 212 ? 18.625 -32.688 -22.984 1 96.81 212 SER A C 1
ATOM 1636 O O . SER A 1 212 ? 17.922 -33.469 -22.328 1 96.81 212 SER A O 1
ATOM 1638 N N . GLN A 1 213 ? 18.969 -31.453 -22.672 1 96.38 213 GLN A N 1
ATOM 1639 C CA . GLN A 1 213 ? 18.422 -30.766 -21.5 1 96.38 213 GLN A CA 1
ATOM 1640 C C . GLN A 1 213 ? 18.016 -29.328 -21.859 1 96.38 213 GLN A C 1
ATOM 1642 O O . GLN A 1 213 ? 18.734 -28.641 -22.578 1 96.38 213 GLN A O 1
ATOM 1647 N N . GLY A 1 214 ? 16.875 -28.938 -21.297 1 95 214 GLY A N 1
ATOM 1648 C CA . GLY A 1 214 ? 16.359 -27.625 -21.672 1 95 214 GLY A CA 1
ATOM 1649 C C . GLY A 1 214 ? 16.766 -26.531 -20.703 1 95 214 GLY A C 1
ATOM 1650 O O . GLY A 1 214 ? 17.203 -25.453 -21.141 1 95 214 GLY A O 1
ATOM 1651 N N . LEU A 1 215 ? 16.578 -26.734 -19.469 1 95.75 215 LEU A N 1
ATOM 1652 C CA . LEU A 1 215 ? 16.766 -25.688 -18.469 1 95.75 215 LEU A CA 1
ATOM 1653 C C . LEU A 1 215 ? 17.875 -26.062 -17.484 1 95.75 215 LEU A C 1
ATOM 1655 O O . LEU A 1 215 ? 18.141 -27.25 -17.266 1 95.75 215 LEU A O 1
ATOM 1659 N N . ALA A 1 216 ? 18.484 -25.016 -16.922 1 95.75 216 ALA A N 1
ATOM 1660 C CA . ALA A 1 216 ? 19.438 -25.188 -15.836 1 95.75 216 ALA A CA 1
ATOM 1661 C C . ALA A 1 216 ? 18.719 -25.547 -14.531 1 95.75 216 ALA A C 1
ATOM 1663 O O . ALA A 1 216 ? 17.516 -25.359 -14.414 1 95.75 216 ALA A O 1
ATOM 1664 N N . PRO A 1 217 ? 19.469 -26.125 -13.586 1 96.62 217 PRO A N 1
ATOM 1665 C CA . PRO A 1 217 ? 18.844 -26.344 -12.281 1 96.62 217 PRO A CA 1
ATOM 1666 C C . PRO A 1 217 ? 18.281 -25.062 -11.672 1 96.62 217 PRO A C 1
ATOM 1668 O O . PRO A 1 217 ? 18.875 -24 -11.812 1 96.62 217 PRO A O 1
ATOM 1671 N N . HIS A 1 218 ? 17.125 -25.109 -11.047 1 97.44 218 HIS A N 1
ATOM 1672 C CA . HIS A 1 218 ? 16.453 -23.984 -10.422 1 97.44 218 HIS A CA 1
ATOM 1673 C C . HIS A 1 218 ? 15.328 -24.438 -9.5 1 97.44 218 HIS A C 1
ATOM 1675 O O . HIS A 1 218 ? 15.047 -25.641 -9.414 1 97.44 218 HIS A O 1
ATOM 1681 N N . TYR A 1 219 ? 14.781 -23.594 -8.734 1 97.69 219 TYR A N 1
ATOM 1682 C CA . TYR A 1 219 ? 13.555 -23.859 -8 1 97.69 219 TYR A CA 1
ATOM 1683 C C . TYR A 1 219 ? 12.5 -22.797 -8.297 1 97.69 219 TYR A C 1
ATOM 1685 O O . TYR A 1 219 ? 12.828 -21.703 -8.75 1 97.69 219 TYR A O 1
ATOM 1693 N N . ASP A 1 220 ? 11.266 -23.125 -8.102 1 97.5 220 ASP A N 1
ATOM 1694 C CA . ASP A 1 220 ? 10.133 -22.266 -8.414 1 97.5 220 ASP A CA 1
ATOM 1695 C C . ASP A 1 220 ? 9.414 -21.812 -7.145 1 97.5 220 ASP A C 1
ATOM 1697 O O . ASP A 1 220 ? 9.664 -22.344 -6.062 1 97.5 220 ASP A O 1
ATOM 1701 N N . ASP A 1 221 ? 8.57 -20.828 -7.305 1 97.5 221 ASP A N 1
ATOM 1702 C CA . ASP A 1 221 ? 7.797 -20.266 -6.207 1 97.5 221 ASP A CA 1
ATOM 1703 C C . ASP A 1 221 ? 6.371 -20.812 -6.199 1 97.5 221 ASP A C 1
ATOM 1705 O O . ASP A 1 221 ? 5.449 -20.156 -5.711 1 97.5 221 ASP A O 1
ATOM 1709 N N . VAL A 1 222 ? 6.172 -21.969 -6.797 1 98.19 222 VAL A N 1
ATOM 1710 C CA . VAL A 1 222 ? 4.867 -22.594 -6.926 1 98.19 222 VAL A CA 1
ATOM 1711 C C . VAL A 1 222 ? 4.977 -24.078 -6.57 1 98.19 222 VAL A C 1
ATOM 1713 O O . VAL A 1 222 ? 6.074 -24.641 -6.559 1 98.19 222 VAL A O 1
ATOM 1716 N N . GLU A 1 223 ? 3.758 -24.688 -6.219 1 98.56 223 GLU A N 1
ATOM 1717 C CA . GLU A 1 223 ? 3.639 -26.141 -6.176 1 98.56 223 GLU A CA 1
ATOM 1718 C C . GLU A 1 223 ? 3.568 -26.734 -7.582 1 98.56 223 GLU A C 1
ATOM 1720 O O . GLU A 1 223 ? 2.877 -26.188 -8.453 1 98.56 223 GLU A O 1
ATOM 1725 N N . VAL A 1 224 ? 4.23 -27.906 -7.727 1 98.75 224 VAL A N 1
ATOM 1726 C CA . VAL A 1 224 ? 4.383 -28.344 -9.109 1 98.75 224 VAL A CA 1
ATOM 1727 C C . VAL A 1 224 ? 3.926 -29.797 -9.242 1 98.75 224 VAL A C 1
ATOM 1729 O O . VAL A 1 224 ? 4.305 -30.656 -8.43 1 98.75 224 VAL A O 1
ATOM 1732 N N . PHE A 1 225 ? 3.119 -30.109 -10.242 1 98.81 225 PHE A N 1
ATOM 1733 C CA . PHE A 1 225 ? 2.775 -31.438 -10.734 1 98.81 225 PHE A CA 1
ATOM 1734 C C . PHE A 1 225 ? 3.309 -31.656 -12.148 1 98.81 225 PHE A C 1
ATOM 1736 O O . PHE A 1 225 ? 3.021 -30.859 -13.047 1 98.81 225 PHE A O 1
ATOM 1743 N N . ILE A 1 226 ? 4.055 -32.719 -12.32 1 98.69 226 ILE A N 1
ATOM 1744 C CA . ILE A 1 226 ? 4.57 -33.062 -13.633 1 98.69 226 ILE A CA 1
ATOM 1745 C C . ILE A 1 226 ? 3.85 -34.312 -14.156 1 98.69 226 ILE A C 1
ATOM 1747 O O . ILE A 1 226 ? 3.838 -35.375 -13.492 1 98.69 226 ILE A O 1
ATOM 1751 N N . LEU A 1 227 ? 3.271 -34.188 -15.312 1 97.81 227 LEU A N 1
ATOM 1752 C CA . LEU A 1 227 ? 2.682 -35.312 -16 1 97.81 227 LEU A CA 1
ATOM 1753 C C . LEU A 1 227 ? 3.543 -35.75 -17.203 1 97.81 227 LEU A C 1
ATOM 1755 O O . LEU A 1 227 ? 3.711 -34.969 -18.141 1 97.81 227 LEU A O 1
ATOM 1759 N N . GLN A 1 228 ? 4.105 -36.906 -17.125 1 97.06 228 GLN A N 1
ATOM 1760 C CA . GLN A 1 228 ? 4.863 -37.406 -18.266 1 97.06 228 GLN A CA 1
ATOM 1761 C C . GLN A 1 228 ? 3.93 -37.938 -19.359 1 97.06 228 GLN A C 1
ATOM 1763 O O . GLN A 1 228 ? 3.248 -38.938 -19.172 1 97.06 228 GLN A O 1
ATOM 1768 N N . LEU A 1 229 ? 3.969 -37.312 -20.5 1 95.88 229 LEU A N 1
ATOM 1769 C CA . LEU A 1 229 ? 2.963 -37.562 -21.516 1 95.88 229 LEU A CA 1
ATOM 1770 C C . LEU A 1 229 ? 3.529 -38.469 -22.625 1 95.88 229 LEU A C 1
ATOM 1772 O O . LEU A 1 229 ? 2.83 -39.344 -23.125 1 95.88 229 LEU A O 1
ATOM 1776 N N . GLU A 1 230 ? 4.719 -38.156 -23.062 1 95.31 230 GLU A N 1
ATOM 1777 C CA . GLU A 1 230 ? 5.41 -38.969 -24.078 1 95.31 230 GLU A CA 1
ATOM 1778 C C . GLU A 1 230 ? 6.871 -39.188 -23.688 1 95.31 230 GLU A C 1
ATOM 1780 O O . GLU A 1 230 ? 7.496 -38.344 -23.078 1 95.31 230 GLU A O 1
ATOM 1785 N N . GLY A 1 231 ? 7.352 -40.406 -24.062 1 95.06 231 GLY A N 1
ATOM 1786 C CA . GLY A 1 231 ? 8.758 -40.719 -23.844 1 95.06 231 GLY A CA 1
ATOM 1787 C C . GLY A 1 231 ? 9.125 -40.812 -22.375 1 95.06 231 GLY A C 1
ATOM 1788 O O . GLY A 1 231 ? 8.336 -41.312 -21.562 1 95.06 231 GLY A O 1
ATOM 1789 N N . ARG A 1 232 ? 10.445 -40.469 -22.172 1 96.12 232 ARG A N 1
ATOM 1790 C CA . ARG A 1 232 ? 11.008 -40.594 -20.828 1 96.12 232 ARG A CA 1
ATOM 1791 C C . ARG A 1 232 ? 11.789 -39.344 -20.453 1 96.12 232 ARG A C 1
ATOM 1793 O O . ARG A 1 232 ? 12.375 -38.688 -21.312 1 96.12 232 ARG A O 1
ATOM 1800 N N . LYS A 1 233 ? 11.75 -39 -19.172 1 97.75 233 LYS A N 1
ATOM 1801 C CA . LYS A 1 233 ? 12.523 -37.875 -18.656 1 97.75 233 LYS A CA 1
ATOM 1802 C C . LYS A 1 233 ? 13.25 -38.25 -17.375 1 97.75 233 LYS A C 1
ATOM 1804 O O . LYS A 1 233 ? 12.664 -38.875 -16.469 1 97.75 233 LYS A O 1
ATOM 1809 N N . HIS A 1 234 ? 14.484 -37.969 -17.328 1 98.5 234 HIS A N 1
ATOM 1810 C CA . HIS A 1 234 ? 15.32 -38.219 -16.156 1 98.5 234 HIS A CA 1
ATOM 1811 C C . HIS A 1 234 ? 15.359 -37 -15.234 1 98.5 234 HIS A C 1
ATOM 1813 O O . HIS A 1 234 ? 15.852 -35.969 -15.617 1 98.5 234 HIS A O 1
ATOM 1819 N N . TRP A 1 235 ? 14.898 -37.188 -13.953 1 98.62 235 TRP A N 1
ATOM 1820 C CA . TRP A 1 235 ? 14.75 -36.094 -13.016 1 98.62 235 TRP A CA 1
ATOM 1821 C C . TRP A 1 235 ? 15.734 -36.219 -11.867 1 98.62 235 TRP A C 1
ATOM 1823 O O . TRP A 1 235 ? 15.953 -37.312 -11.344 1 98.62 235 TRP A O 1
ATOM 1833 N N . HIS A 1 236 ? 16.297 -35.031 -11.508 1 98.25 236 HIS A N 1
ATOM 1834 C CA . HIS A 1 236 ? 17.047 -34.875 -10.266 1 98.25 236 HIS A CA 1
ATOM 1835 C C . HIS A 1 236 ? 16.438 -33.781 -9.391 1 98.25 236 HIS A C 1
ATOM 1837 O O . HIS A 1 236 ? 16.203 -32.656 -9.852 1 98.25 236 HIS A O 1
ATOM 1843 N N . LEU A 1 237 ? 16.125 -34.188 -8.172 1 98.56 237 LEU A N 1
ATOM 1844 C CA . LEU A 1 237 ? 15.648 -33.219 -7.195 1 98.56 237 LEU A CA 1
ATOM 1845 C C . LEU A 1 237 ? 16.688 -32.969 -6.105 1 98.56 237 LEU A C 1
ATOM 1847 O O . LEU A 1 237 ? 17.469 -33.875 -5.789 1 98.56 237 LEU A O 1
ATOM 1851 N N . TYR A 1 238 ? 16.703 -31.75 -5.609 1 97.75 238 TYR A N 1
ATOM 1852 C CA . TYR A 1 238 ? 17.609 -31.344 -4.539 1 97.75 238 TYR A CA 1
ATOM 1853 C C . TYR A 1 238 ? 16.844 -30.656 -3.41 1 97.75 238 TYR A C 1
ATOM 1855 O O . TYR A 1 238 ? 15.695 -30.25 -3.588 1 97.75 238 TYR A O 1
ATOM 1863 N N . SER A 1 239 ? 17.484 -30.594 -2.279 1 95.62 239 SER A N 1
ATOM 1864 C CA . SER A 1 239 ? 16.891 -29.922 -1.14 1 95.62 239 SER A CA 1
ATOM 1865 C C . SER A 1 239 ? 16.703 -28.422 -1.423 1 95.62 239 SER A C 1
ATOM 1867 O O . SER A 1 239 ? 17.562 -27.797 -2.045 1 95.62 239 SER A O 1
ATOM 1869 N N . PRO A 1 240 ? 15.586 -27.875 -0.955 1 95.81 240 PRO A N 1
ATOM 1870 C CA . PRO A 1 240 ? 15.414 -26.422 -1.118 1 95.81 240 PRO A CA 1
ATOM 1871 C C . PRO A 1 240 ? 16.375 -25.625 -0.256 1 95.81 240 PRO A C 1
ATOM 1873 O O . PRO A 1 240 ? 16.594 -25.953 0.914 1 95.81 240 PRO A O 1
ATOM 1876 N N . PRO A 1 241 ? 16.969 -24.562 -0.806 1 93.81 241 PRO A N 1
ATOM 1877 C CA . PRO A 1 241 ? 17.781 -23.688 0.034 1 93.81 241 PRO A CA 1
ATOM 1878 C C . PRO A 1 241 ? 16.969 -23 1.132 1 93.81 241 PRO A C 1
ATOM 1880 O O . PRO A 1 241 ? 17.484 -22.781 2.234 1 93.81 241 PRO A O 1
ATOM 1883 N N . THR A 1 242 ? 15.789 -22.609 0.812 1 94.88 242 THR A N 1
ATOM 1884 C CA . THR A 1 242 ? 14.797 -22.078 1.736 1 94.88 242 THR A CA 1
ATOM 1885 C C . THR A 1 242 ? 13.469 -22.812 1.606 1 94.88 242 THR A C 1
ATOM 1887 O O . THR A 1 242 ? 12.961 -23 0.498 1 94.88 242 THR A O 1
ATOM 1890 N N . GLU A 1 243 ? 12.953 -23.172 2.738 1 96.75 243 GLU A N 1
ATOM 1891 C CA . GLU A 1 243 ? 11.68 -23.875 2.703 1 96.75 243 GLU A CA 1
ATOM 1892 C C . GLU A 1 243 ? 10.555 -22.969 2.219 1 96.75 243 GLU A C 1
ATOM 1894 O O . GLU A 1 243 ? 10.367 -21.875 2.746 1 96.75 243 GLU A O 1
ATOM 1899 N N . LEU A 1 244 ? 9.844 -23.375 1.225 1 98.12 244 LEU A N 1
ATOM 1900 C CA . LEU A 1 244 ? 8.664 -22.719 0.687 1 98.12 244 LEU A CA 1
ATOM 1901 C C . LEU A 1 244 ? 8.977 -21.25 0.354 1 98.12 244 LEU A C 1
ATOM 1903 O O . LEU A 1 244 ? 8.258 -20.344 0.783 1 98.12 244 LEU A O 1
ATOM 1907 N N . PRO A 1 245 ? 9.922 -21.078 -0.51 1 96.94 245 PRO A N 1
ATOM 1908 C CA . PRO A 1 245 ? 10.305 -19.703 -0.821 1 96.94 245 PRO A CA 1
ATOM 1909 C C . PRO A 1 245 ? 9.188 -18.922 -1.524 1 96.94 245 PRO A C 1
ATOM 1911 O O . PRO A 1 245 ? 8.359 -19.516 -2.215 1 96.94 245 PRO A O 1
ATOM 1914 N N . ARG A 1 246 ? 9.219 -17.641 -1.312 1 93.38 246 ARG A N 1
ATOM 1915 C CA . ARG A 1 246 ? 8.227 -16.766 -1.916 1 93.38 246 ARG A CA 1
ATOM 1916 C C . ARG A 1 246 ? 8.57 -16.469 -3.373 1 93.38 246 ARG A C 1
ATOM 1918 O O . ARG A 1 246 ? 7.676 -16.234 -4.191 1 93.38 246 ARG A O 1
ATOM 1925 N N . ASP A 1 247 ? 9.867 -16.516 -3.613 1 93.5 247 ASP A N 1
ATOM 1926 C CA . ASP A 1 247 ? 10.328 -16.172 -4.953 1 93.5 247 ASP A CA 1
ATOM 1927 C C . ASP A 1 247 ? 11.055 -17.344 -5.605 1 93.5 247 ASP A C 1
ATOM 1929 O O . ASP A 1 247 ? 11.562 -18.234 -4.91 1 93.5 247 ASP A O 1
ATOM 1933 N N . TYR A 1 248 ? 11.023 -17.344 -6.922 1 94.94 248 TYR A N 1
ATOM 1934 C CA . TYR A 1 248 ? 11.766 -18.344 -7.668 1 94.94 248 TYR A CA 1
ATOM 1935 C C . TYR A 1 248 ? 13.25 -18 -7.734 1 94.94 248 TYR A C 1
ATOM 1937 O O . TYR A 1 248 ? 13.648 -16.875 -7.41 1 94.94 248 TYR A O 1
ATOM 1945 N N . SER A 1 249 ? 14.023 -18.969 -8.133 1 92.31 249 SER A N 1
ATOM 1946 C CA . SER A 1 249 ? 15.461 -18.734 -8.195 1 92.31 249 SER A CA 1
ATOM 1947 C C . SER A 1 249 ? 15.906 -18.422 -9.617 1 92.31 249 SER A C 1
ATOM 1949 O O . SER A 1 249 ? 15.219 -18.766 -10.586 1 92.31 249 SER A O 1
ATOM 1951 N N . ARG A 1 250 ? 17.047 -17.812 -9.664 1 89.56 250 ARG A N 1
ATOM 1952 C CA . ARG A 1 250 ? 17.797 -17.828 -10.914 1 89.56 250 ARG A CA 1
ATOM 1953 C C . ARG A 1 250 ? 18.406 -19.203 -11.18 1 89.56 250 ARG A C 1
ATOM 1955 O O . ARG A 1 250 ? 18.156 -20.141 -10.43 1 89.56 250 ARG A O 1
ATOM 1962 N N . ASP A 1 251 ? 19.109 -19.281 -12.336 1 92.62 251 ASP A N 1
ATOM 1963 C CA . ASP A 1 251 ? 19.812 -20.531 -12.641 1 92.62 251 ASP A CA 1
ATOM 1964 C C . ASP A 1 251 ? 20.875 -20.828 -11.594 1 92.62 251 ASP A C 1
ATOM 1966 O O . ASP A 1 251 ? 21.625 -19.938 -11.195 1 92.62 251 ASP A O 1
ATOM 1970 N N . LEU A 1 252 ? 20.875 -22.016 -11.133 1 93.69 252 LEU A N 1
ATOM 1971 C CA . LEU A 1 252 ? 21.844 -22.453 -10.125 1 93.69 252 LEU A CA 1
ATOM 1972 C C . LEU A 1 252 ? 22.938 -23.297 -10.766 1 93.69 252 LEU A C 1
ATOM 1974 O O . LEU A 1 252 ? 22.688 -23.984 -11.758 1 93.69 252 LEU A O 1
ATOM 1978 N N . SER A 1 253 ? 24.062 -23.188 -10.172 1 91 253 SER A N 1
ATOM 1979 C CA . SER A 1 253 ? 25.156 -24.031 -10.641 1 91 253 SER A CA 1
ATOM 1980 C C . SER A 1 253 ? 25.188 -25.375 -9.898 1 91 253 SER A C 1
ATOM 1982 O O . SER A 1 253 ? 24.656 -25.469 -8.789 1 91 253 SER A O 1
ATOM 1984 N N . GLN A 1 254 ? 25.734 -26.312 -10.617 1 89.25 254 GLN A N 1
ATOM 1985 C CA . GLN A 1 254 ? 25.844 -27.625 -9.992 1 89.25 254 GLN A CA 1
ATOM 1986 C C . GLN A 1 254 ? 26.609 -27.547 -8.672 1 89.25 254 GLN A C 1
ATOM 1988 O O . GLN A 1 254 ? 26.312 -28.297 -7.738 1 89.25 254 GLN A O 1
ATOM 1993 N N . ASP A 1 255 ? 27.531 -26.656 -8.562 1 88.25 255 ASP A N 1
ATOM 1994 C CA . ASP A 1 255 ? 28.328 -26.5 -7.348 1 88.25 255 ASP A CA 1
ATOM 1995 C C . ASP A 1 255 ? 27.484 -25.953 -6.207 1 88.25 255 ASP A C 1
ATOM 1997 O O . ASP A 1 255 ? 27.766 -26.203 -5.035 1 88.25 255 ASP A O 1
ATOM 2001 N N . ASP A 1 256 ? 26.438 -25.344 -6.562 1 88.75 256 ASP A N 1
ATOM 2002 C CA . ASP A 1 256 ? 25.609 -24.672 -5.57 1 88.75 256 ASP A CA 1
ATOM 2003 C C . ASP A 1 256 ? 24.547 -25.609 -5.008 1 88.75 256 ASP A C 1
ATOM 2005 O O . ASP A 1 256 ? 24 -25.359 -3.932 1 88.75 256 ASP A O 1
ATOM 2009 N N . ILE A 1 257 ? 24.203 -26.656 -5.742 1 91.38 257 ILE A N 1
ATOM 2010 C CA . ILE A 1 257 ? 22.969 -27.359 -5.398 1 91.38 257 ILE A CA 1
ATOM 2011 C C . ILE A 1 257 ? 23.297 -28.672 -4.703 1 91.38 257 ILE A C 1
ATOM 2013 O O . ILE A 1 257 ? 22.406 -29.328 -4.152 1 91.38 257 ILE A O 1
ATOM 2017 N N . GLY A 1 258 ? 24.516 -29.094 -4.688 1 90.81 258 GLY A N 1
ATOM 2018 C CA . GLY A 1 258 ? 24.906 -30.281 -3.943 1 90.81 258 GLY A CA 1
ATOM 2019 C C . GLY A 1 258 ? 24.469 -31.578 -4.609 1 90.81 258 GLY A C 1
ATOM 2020 O O . GLY A 1 258 ? 24.453 -31.672 -5.84 1 90.81 258 GLY A O 1
ATOM 2021 N N . GLN A 1 259 ? 24.219 -32.688 -3.684 1 94.75 259 GLN A N 1
ATOM 2022 C CA . GLN A 1 259 ? 23.828 -34 -4.188 1 94.75 259 GLN A CA 1
ATOM 2023 C C . GLN A 1 259 ? 22.297 -34.094 -4.293 1 94.75 259 GLN A C 1
ATOM 2025 O O . GLN A 1 259 ? 21.578 -33.594 -3.438 1 94.75 259 GLN A O 1
ATOM 2030 N N . PRO A 1 260 ? 21.906 -34.781 -5.301 1 97.19 260 PRO A N 1
ATOM 2031 C CA . PRO A 1 260 ? 20.453 -34.938 -5.457 1 97.19 260 PRO A CA 1
ATOM 2032 C C . PRO A 1 260 ? 19.828 -35.75 -4.34 1 97.19 260 PRO A C 1
ATOM 2034 O O . PRO A 1 260 ? 20.422 -36.719 -3.857 1 97.19 260 PRO A O 1
ATOM 2037 N N . THR A 1 261 ? 18.703 -35.344 -3.914 1 97.25 261 THR A N 1
ATOM 2038 C CA . THR A 1 261 ? 17.906 -36.125 -2.957 1 97.25 261 THR A CA 1
ATOM 2039 C C . THR A 1 261 ? 17.125 -37.219 -3.66 1 97.25 261 THR A C 1
ATOM 2041 O O . THR A 1 261 ? 16.828 -38.25 -3.061 1 97.25 261 THR A O 1
ATOM 2044 N N . HIS A 1 262 ? 16.719 -36.969 -4.871 1 97.5 262 HIS A N 1
ATOM 2045 C CA . HIS A 1 262 ? 16 -37.938 -5.711 1 97.5 262 HIS A CA 1
ATOM 2046 C C . HIS A 1 262 ? 16.625 -38.031 -7.102 1 97.5 262 HIS A C 1
ATOM 2048 O O . HIS A 1 262 ? 17.094 -37.031 -7.641 1 97.5 262 HIS A O 1
ATOM 2054 N N . ASP A 1 263 ? 16.641 -39.156 -7.613 1 97.94 263 ASP A N 1
ATOM 2055 C CA . ASP A 1 263 ? 17.141 -39.5 -8.945 1 97.94 263 ASP A CA 1
ATOM 2056 C C . ASP A 1 263 ? 16.344 -40.625 -9.586 1 97.94 263 ASP A C 1
ATOM 2058 O O . ASP A 1 263 ? 16.438 -41.781 -9.172 1 97.94 263 ASP A O 1
ATOM 2062 N N . PHE A 1 264 ? 15.617 -40.281 -10.594 1 97.88 264 PHE A N 1
ATOM 2063 C CA . PHE A 1 264 ? 14.711 -41.281 -11.164 1 97.88 264 PHE A CA 1
ATOM 2064 C C . PHE A 1 264 ? 14.297 -40.875 -12.57 1 97.88 264 PHE A C 1
ATOM 2066 O O . PHE A 1 264 ? 14.523 -39.75 -13 1 97.88 264 PHE A O 1
ATOM 2073 N N . VAL A 1 265 ? 13.688 -41.812 -13.297 1 97.31 265 VAL A N 1
ATOM 2074 C CA . VAL A 1 265 ? 13.18 -41.594 -14.648 1 97.31 265 VAL A CA 1
ATOM 2075 C C . VAL A 1 265 ? 11.656 -41.719 -14.648 1 97.31 265 VAL A C 1
ATOM 2077 O O . VAL A 1 265 ? 11.109 -42.688 -14.117 1 97.31 265 VAL A O 1
ATOM 2080 N N . LEU A 1 266 ? 11.055 -40.75 -15.164 1 97 266 LEU A N 1
ATOM 2081 C CA . LEU A 1 266 ? 9.617 -40.812 -15.406 1 97 266 LEU A CA 1
ATOM 2082 C C . LEU A 1 266 ? 9.336 -41.406 -16.781 1 97 266 LEU A C 1
ATOM 2084 O O . LEU A 1 266 ? 9.969 -41.031 -17.766 1 97 266 LEU A O 1
ATOM 2088 N N . GLU A 1 267 ? 8.391 -42.312 -16.766 1 94.75 267 GLU A N 1
ATOM 2089 C CA . GLU A 1 267 ? 7.891 -42.875 -18.016 1 94.75 267 GLU A CA 1
ATOM 2090 C C . GLU A 1 267 ? 6.492 -42.344 -18.328 1 94.75 267 GLU A C 1
ATOM 2092 O O . GLU A 1 267 ? 5.832 -41.75 -17.484 1 94.75 267 GLU A O 1
ATOM 2097 N N . THR A 1 268 ? 6.078 -42.594 -19.609 1 94.44 268 THR A N 1
ATOM 2098 C CA . THR A 1 268 ? 4.754 -42.125 -20.031 1 94.44 268 THR A CA 1
ATOM 2099 C C . THR A 1 268 ? 3.686 -42.625 -19.047 1 94.44 268 THR A C 1
ATOM 2101 O O . THR A 1 268 ? 3.643 -43.781 -18.703 1 94.44 268 THR A O 1
ATOM 2104 N N . GLY A 1 269 ? 2.895 -41.656 -18.594 1 94.25 269 GLY A N 1
ATOM 2105 C CA . GLY A 1 269 ? 1.819 -41.969 -17.672 1 94.25 269 GLY A CA 1
ATOM 2106 C C . GLY A 1 269 ? 2.158 -41.656 -16.219 1 94.25 269 GLY A C 1
ATOM 2107 O O . GLY A 1 269 ? 1.266 -41.594 -15.375 1 94.25 269 GLY A O 1
ATOM 2108 N N . ASP A 1 270 ? 3.412 -41.531 -15.922 1 95.94 270 ASP A N 1
ATOM 2109 C CA . ASP A 1 270 ? 3.859 -41.281 -14.555 1 95.94 270 ASP A CA 1
ATOM 2110 C C . ASP A 1 270 ? 3.562 -39.844 -14.133 1 95.94 270 ASP A C 1
ATOM 2112 O O . ASP A 1 270 ? 3.254 -39 -14.977 1 95.94 270 ASP A O 1
ATOM 2116 N N . LEU A 1 271 ? 3.588 -39.656 -12.773 1 97.44 271 LEU A N 1
ATOM 2117 C CA . LEU A 1 271 ? 3.387 -38.344 -12.188 1 97.44 271 LEU A CA 1
ATOM 2118 C C . LEU A 1 271 ? 4.477 -38 -11.172 1 97.44 271 LEU A C 1
ATOM 2120 O O . LEU A 1 271 ? 4.922 -38.906 -10.438 1 97.44 271 LEU A O 1
ATOM 2124 N N . LEU A 1 272 ? 4.879 -36.719 -11.141 1 98.75 272 LEU A N 1
ATOM 2125 C CA . LEU A 1 272 ? 5.777 -36.188 -10.117 1 98.75 272 LEU A CA 1
ATOM 2126 C C . LEU A 1 272 ? 5.188 -34.938 -9.469 1 98.75 272 LEU A C 1
ATOM 2128 O O . LEU A 1 272 ? 4.738 -34.031 -10.172 1 98.75 272 LEU A O 1
ATOM 2132 N N . TYR A 1 273 ? 5.078 -35 -8.141 1 98.75 273 TYR A N 1
ATOM 2133 C CA . TYR A 1 273 ? 4.816 -33.781 -7.371 1 98.75 273 TYR A CA 1
ATOM 2134 C C . TYR A 1 273 ? 6.043 -33.375 -6.562 1 98.75 273 TYR A C 1
ATOM 2136 O O . TYR A 1 273 ? 6.691 -34.219 -5.941 1 98.75 273 TYR A O 1
ATOM 2144 N N . PHE A 1 274 ? 6.316 -32.094 -6.586 1 98.75 274 PHE A N 1
ATOM 2145 C CA . PHE A 1 274 ? 7.285 -31.609 -5.609 1 98.75 274 PHE A CA 1
ATOM 2146 C C . PHE A 1 274 ? 6.902 -30.219 -5.125 1 98.75 274 PHE A C 1
ATOM 2148 O O . PHE A 1 274 ? 6.344 -29.422 -5.883 1 98.75 274 PHE A O 1
ATOM 2155 N N . PRO A 1 275 ? 7.195 -29.922 -3.865 1 98.31 275 PRO A N 1
ATOM 2156 C CA . PRO A 1 275 ? 6.801 -28.656 -3.252 1 98.31 275 PRO A CA 1
ATOM 2157 C C . PRO A 1 275 ? 7.586 -27.453 -3.797 1 98.31 275 PRO A C 1
ATOM 2159 O O . PRO A 1 275 ? 8.688 -27.641 -4.328 1 98.31 275 PRO A O 1
ATOM 2162 N N . ARG A 1 276 ? 6.984 -26.312 -3.57 1 97.69 276 ARG A N 1
ATOM 2163 C CA . ARG A 1 276 ? 7.629 -25.031 -3.834 1 97.69 276 ARG A CA 1
ATOM 2164 C C . ARG A 1 276 ? 9.008 -24.969 -3.191 1 97.69 276 ARG A C 1
ATOM 2166 O O . ARG A 1 276 ? 9.188 -25.391 -2.049 1 97.69 276 ARG A O 1
ATOM 2173 N N . GLY A 1 277 ? 10.008 -24.516 -3.982 1 97.62 277 GLY A N 1
ATOM 2174 C CA . GLY A 1 277 ? 11.359 -24.359 -3.471 1 97.62 277 GLY A CA 1
ATOM 2175 C C . GLY A 1 277 ? 12.258 -25.547 -3.795 1 97.62 277 GLY A C 1
ATOM 2176 O O . GLY A 1 277 ? 13.477 -25.453 -3.666 1 97.62 277 GLY A O 1
ATOM 2177 N N . THR A 1 278 ? 11.727 -26.672 -4.227 1 98.25 278 THR A N 1
ATOM 2178 C CA . THR A 1 278 ? 12.531 -27.844 -4.574 1 98.25 278 THR A CA 1
ATOM 2179 C C . THR A 1 278 ? 13.406 -27.547 -5.793 1 98.25 278 THR A C 1
ATOM 2181 O O . THR A 1 278 ? 12.891 -27.25 -6.871 1 98.25 278 THR A O 1
ATOM 2184 N N . VAL A 1 279 ? 14.648 -27.672 -5.598 1 98.25 279 VAL A N 1
ATOM 2185 C CA . VAL A 1 279 ? 15.547 -27.516 -6.734 1 98.25 279 VAL A CA 1
ATOM 2186 C C . VAL A 1 279 ? 15.43 -28.734 -7.656 1 98.25 279 VAL A C 1
ATOM 2188 O O . VAL A 1 279 ? 15.375 -29.875 -7.188 1 98.25 279 VAL A O 1
ATOM 2191 N N . HIS A 1 280 ? 15.422 -28.438 -8.922 1 98.5 280 HIS A N 1
ATOM 2192 C CA . HIS A 1 280 ? 15.242 -29.547 -9.844 1 98.5 280 HIS A CA 1
ATOM 2193 C C . HIS A 1 280 ? 15.922 -29.281 -11.18 1 98.5 280 HIS A C 1
ATOM 2195 O O . HIS A 1 280 ? 16.141 -28.125 -11.547 1 98.5 280 HIS A O 1
ATOM 2201 N N . GLN A 1 281 ? 16.281 -30.312 -11.852 1 97.38 281 GLN A N 1
ATOM 2202 C CA . GLN A 1 281 ? 16.734 -30.344 -13.242 1 97.38 281 GLN A CA 1
ATOM 2203 C C . GLN A 1 281 ? 16.359 -31.672 -13.898 1 97.38 281 GLN A C 1
ATOM 2205 O O . GLN A 1 281 ? 16.156 -32.688 -13.219 1 97.38 281 GLN A O 1
ATOM 2210 N N . ALA A 1 282 ? 16.281 -31.656 -15.188 1 98 282 ALA A N 1
ATOM 2211 C CA . ALA A 1 282 ? 15.852 -32.875 -15.891 1 98 282 ALA A CA 1
ATOM 2212 C C . ALA A 1 282 ? 16.422 -32.906 -17.312 1 98 282 ALA A C 1
ATOM 2214 O O . ALA A 1 282 ? 16.594 -31.859 -17.938 1 98 282 ALA A O 1
ATOM 2215 N N . ASP A 1 283 ? 16.672 -34.094 -17.766 1 97.69 283 ASP A N 1
ATOM 2216 C CA . ASP A 1 283 ? 17.141 -34.344 -19.125 1 97.69 283 ASP A CA 1
ATOM 2217 C C . ASP A 1 283 ? 16.438 -35.531 -19.75 1 97.69 283 ASP A C 1
ATOM 2219 O O . ASP A 1 283 ? 15.859 -36.375 -19.031 1 97.69 283 ASP A O 1
ATOM 2223 N N . THR A 1 284 ? 16.516 -35.562 -21.047 1 98.44 284 THR A N 1
ATOM 2224 C CA . THR A 1 284 ? 15.969 -36.719 -21.766 1 98.44 284 THR A CA 1
ATOM 2225 C C . THR A 1 284 ? 17.062 -37.75 -22.031 1 98.44 284 THR A C 1
ATOM 2227 O O . THR A 1 284 ? 18.094 -37.438 -22.625 1 98.44 284 THR A O 1
ATOM 2230 N N . PRO A 1 285 ? 16.797 -39 -21.625 1 97.5 285 PRO A N 1
ATOM 2231 C CA . PRO A 1 285 ? 17.797 -40.031 -21.906 1 97.5 285 PRO A CA 1
ATOM 2232 C C . PRO A 1 285 ? 18.109 -40.156 -23.406 1 97.5 285 PRO A C 1
ATOM 2234 O O . PRO A 1 285 ? 17.219 -40 -24.234 1 97.5 285 PRO A O 1
ATOM 2237 N N . ALA A 1 286 ? 19.312 -40.594 -23.75 1 95.56 286 ALA A N 1
ATOM 2238 C CA . ALA A 1 286 ? 19.797 -40.625 -25.125 1 95.56 286 ALA A CA 1
ATOM 2239 C C . ALA A 1 286 ? 19.078 -41.719 -25.922 1 95.56 286 ALA A C 1
ATOM 2241 O O . ALA A 1 286 ? 18.953 -41.625 -27.141 1 95.56 286 ALA A O 1
ATOM 2242 N N . ASP A 1 287 ? 18.641 -42.688 -25.281 1 94.81 287 ASP A N 1
ATOM 2243 C CA . ASP A 1 287 ? 18.016 -43.812 -25.969 1 94.81 287 ASP A CA 1
ATOM 2244 C C . ASP A 1 287 ? 16.547 -43.531 -26.266 1 94.81 287 ASP A C 1
ATOM 2246 O O . ASP A 1 287 ? 15.852 -44.375 -26.844 1 94.81 287 ASP A O 1
ATOM 2250 N N . CYS A 1 288 ? 16.047 -42.375 -25.906 1 93.5 288 CYS A N 1
ATOM 2251 C CA . CYS A 1 288 ? 14.695 -41.906 -26.172 1 93.5 288 CYS A CA 1
ATOM 2252 C C . CYS A 1 288 ? 14.703 -40.812 -27.234 1 93.5 288 CYS A C 1
ATOM 2254 O O . CYS A 1 288 ? 15.555 -39.938 -27.219 1 93.5 288 CYS A O 1
ATOM 2256 N N . PRO A 1 289 ? 13.836 -40.969 -28.281 1 95.88 289 PRO A N 1
ATOM 2257 C CA . PRO A 1 289 ? 13.836 -39.938 -29.328 1 95.88 289 PRO A CA 1
ATOM 2258 C C . PRO A 1 289 ? 13.523 -38.562 -28.766 1 95.88 289 PRO A C 1
ATOM 2260 O O . PRO A 1 289 ? 14.172 -37.562 -29.156 1 95.88 289 PRO A O 1
ATOM 2263 N N . TYR A 1 290 ? 12.477 -38.469 -27.969 1 97.62 290 TYR A N 1
ATOM 2264 C CA . TYR A 1 290 ? 12.117 -37.219 -27.312 1 97.62 290 TYR A CA 1
ATOM 2265 C C . TYR A 1 290 ? 11.242 -37.469 -26.094 1 97.62 290 TYR A C 1
ATOM 2267 O O . TYR A 1 290 ? 10.781 -38.594 -25.891 1 97.62 290 TYR A O 1
ATOM 2275 N N . SER A 1 291 ? 11.102 -36.469 -25.312 1 97.81 291 SER A N 1
ATOM 2276 C CA . SER A 1 291 ? 10.242 -36.531 -24.125 1 97.81 291 SER A CA 1
ATOM 2277 C C . SER A 1 291 ? 9.281 -35.344 -24.109 1 97.81 291 SER A C 1
ATOM 2279 O O . SER A 1 291 ? 9.672 -34.219 -24.422 1 97.81 291 SER A O 1
ATOM 2281 N N . THR A 1 292 ? 8.008 -35.594 -23.844 1 97.56 292 THR A N 1
ATOM 2282 C CA . THR A 1 292 ? 7 -34.562 -23.656 1 97.56 292 THR A CA 1
ATOM 2283 C C . THR A 1 292 ? 6.387 -34.656 -22.25 1 97.56 292 THR A C 1
ATOM 2285 O O . THR A 1 292 ? 5.906 -35.719 -21.859 1 97.56 292 THR A O 1
ATOM 2288 N N . HIS A 1 293 ? 6.453 -33.625 -21.516 1 98.12 293 HIS A N 1
ATOM 2289 C CA . HIS A 1 293 ? 5.727 -33.562 -20.25 1 98.12 293 HIS A CA 1
ATOM 2290 C C . HIS A 1 293 ? 5.07 -32.188 -20.062 1 98.12 293 HIS A C 1
ATOM 2292 O O . HIS A 1 293 ? 5.465 -31.219 -20.703 1 98.12 293 HIS A O 1
ATOM 2298 N N . VAL A 1 294 ? 4.008 -32.156 -19.234 1 98.38 294 VAL A N 1
ATOM 2299 C CA . VAL A 1 294 ? 3.355 -30.891 -18.844 1 98.38 294 VAL A CA 1
ATOM 2300 C C . VAL A 1 294 ? 3.6 -30.625 -17.359 1 98.38 294 VAL A C 1
ATOM 2302 O O . VAL A 1 294 ? 3.529 -31.531 -16.547 1 98.38 294 VAL A O 1
ATOM 2305 N N . THR A 1 295 ? 4.035 -29.406 -17.062 1 98.69 295 THR A N 1
ATOM 2306 C CA . THR A 1 295 ? 4.141 -28.891 -15.703 1 98.69 295 THR A CA 1
ATOM 2307 C C . THR A 1 295 ? 2.891 -28.109 -15.32 1 98.69 295 THR A C 1
ATOM 2309 O O . THR A 1 295 ? 2.559 -27.109 -15.969 1 98.69 295 THR A O 1
ATOM 2312 N N . ILE A 1 296 ? 2.209 -28.562 -14.328 1 98.69 296 ILE A N 1
ATOM 2313 C CA . ILE A 1 296 ? 1.062 -27.875 -13.758 1 98.69 296 ILE A CA 1
ATOM 2314 C C . ILE A 1 296 ? 1.438 -27.266 -12.406 1 98.69 296 ILE A C 1
ATOM 2316 O O . ILE A 1 296 ? 1.953 -27.969 -11.531 1 98.69 296 ILE A O 1
ATOM 2320 N N . SER A 1 297 ? 1.227 -26 -12.297 1 98.38 297 SER A N 1
ATOM 2321 C CA . SER A 1 297 ? 1.68 -25.328 -11.086 1 98.38 297 SER A CA 1
ATOM 2322 C C . SER A 1 297 ? 0.564 -24.484 -10.469 1 98.38 297 SER A C 1
ATOM 2324 O O . SER A 1 297 ? -0.361 -24.062 -11.164 1 98.38 297 SER A O 1
ATOM 2326 N N . THR A 1 298 ? 0.588 -24.281 -9.125 1 98.12 298 THR A N 1
ATOM 2327 C CA . THR A 1 298 ? -0.404 -23.5 -8.383 1 98.12 298 THR A CA 1
ATOM 2328 C C . THR A 1 298 ? 0.198 -22.938 -7.105 1 98.12 298 THR A C 1
ATOM 2330 O O . THR A 1 298 ? 1.367 -23.172 -6.801 1 98.12 298 THR A O 1
ATOM 2333 N N . TYR A 1 299 ? -0.545 -22.047 -6.43 1 97.25 299 TYR A N 1
ATOM 2334 C CA . TYR A 1 299 ? -0.278 -21.531 -5.09 1 97.25 299 TYR A CA 1
ATOM 2335 C C . TYR A 1 299 ? 0.796 -20.453 -5.125 1 97.25 299 TYR A C 1
ATOM 2337 O O . TYR A 1 299 ? 1.533 -20.281 -4.152 1 97.25 299 TYR A O 1
ATOM 2345 N N . GLN A 1 300 ? 0.937 -19.797 -6.25 1 96.44 300 GLN A N 1
ATOM 2346 C CA . GLN A 1 300 ? 1.772 -18.609 -6.23 1 96.44 300 GLN A CA 1
ATOM 2347 C C . GLN A 1 300 ? 1.164 -17.531 -5.34 1 96.44 300 GLN A C 1
ATOM 2349 O O . GLN A 1 300 ? -0.008 -17.172 -5.488 1 96.44 300 GLN A O 1
ATOM 2354 N N . ARG A 1 301 ? 1.932 -17.031 -4.418 1 96.06 301 ARG A N 1
ATOM 2355 C CA . ARG A 1 301 ? 1.521 -15.953 -3.527 1 96.06 301 ARG A CA 1
ATOM 2356 C C . ARG A 1 301 ? 0.216 -16.297 -2.816 1 96.06 301 ARG A C 1
ATOM 2358 O O . ARG A 1 301 ? -0.693 -15.469 -2.74 1 96.06 301 ARG A O 1
ATOM 2365 N N . SER A 1 302 ? 0.024 -17.484 -2.365 1 96.62 302 SER A N 1
ATOM 2366 C CA . SER A 1 302 ? -1.155 -17.969 -1.665 1 96.62 302 SER A CA 1
ATOM 2367 C C . SER A 1 302 ? -0.8 -18.469 -0.269 1 96.62 302 SER A C 1
ATOM 2369 O O . SER A 1 302 ? -1.24 -19.547 0.143 1 96.62 302 SER A O 1
ATOM 2371 N N . SER A 1 303 ? -0.076 -17.703 0.457 1 97.31 303 SER A N 1
ATOM 2372 C CA . SER A 1 303 ? 0.411 -18.094 1.773 1 97.31 303 SER A CA 1
ATOM 2373 C C . SER A 1 303 ? -0.26 -17.297 2.881 1 97.31 303 SER A C 1
ATOM 2375 O O . SER A 1 303 ? -0.975 -16.328 2.605 1 97.31 303 SER A O 1
ATOM 2377 N N . ASN A 1 304 ? 0.033 -17.75 4.168 1 97.06 304 ASN A N 1
ATOM 2378 C CA . ASN A 1 304 ? -0.428 -17 5.332 1 97.06 304 ASN A CA 1
ATOM 2379 C C . ASN A 1 304 ? 0.096 -15.562 5.316 1 97.06 304 ASN A C 1
ATOM 2381 O O . ASN A 1 304 ? -0.625 -14.625 5.672 1 97.06 304 ASN A O 1
ATOM 2385 N N . GLY A 1 305 ? 1.362 -15.461 4.934 1 97.69 305 GLY A N 1
ATOM 2386 C CA . GLY A 1 305 ? 1.947 -14.133 4.84 1 97.69 305 GLY A CA 1
ATOM 2387 C C . GLY A 1 305 ? 1.258 -13.25 3.818 1 97.69 305 GLY A C 1
ATOM 2388 O O . GLY A 1 305 ? 1.07 -12.055 4.051 1 97.69 305 GLY A O 1
ATOM 2389 N N . ASP A 1 306 ? 0.887 -13.82 2.734 1 97.62 306 ASP A N 1
ATOM 2390 C CA . ASP A 1 306 ? 0.197 -13.07 1.689 1 97.62 306 ASP A CA 1
ATOM 2391 C C . ASP A 1 306 ? -1.18 -12.609 2.162 1 97.62 306 ASP A C 1
ATOM 2393 O O . ASP A 1 306 ? -1.597 -11.484 1.878 1 97.62 306 ASP A O 1
ATOM 2397 N N . LEU A 1 307 ? -1.896 -13.461 2.803 1 96.81 307 LEU A N 1
ATOM 2398 C CA . LEU A 1 307 ? -3.199 -13.094 3.34 1 96.81 307 LEU A CA 1
ATOM 2399 C C . LEU A 1 307 ? -3.062 -12 4.395 1 96.81 307 LEU A C 1
ATOM 2401 O O . LEU A 1 307 ? -3.838 -11.039 4.402 1 96.81 307 LEU A O 1
ATOM 2405 N N . LEU A 1 308 ? -2.119 -12.18 5.23 1 97.31 308 LEU A N 1
ATOM 2406 C CA . LEU A 1 308 ? -1.893 -11.195 6.285 1 97.31 308 LEU A CA 1
ATOM 2407 C C . LEU A 1 308 ? -1.53 -9.836 5.695 1 97.31 308 LEU A C 1
ATOM 2409 O O . LEU A 1 308 ? -1.927 -8.797 6.227 1 97.31 308 LEU A O 1
ATOM 2413 N N . ALA A 1 309 ? -0.719 -9.836 4.648 1 97.75 309 ALA A N 1
ATOM 2414 C CA . ALA A 1 309 ? -0.35 -8.594 3.975 1 97.75 309 ALA A CA 1
ATOM 2415 C C . ALA A 1 309 ? -1.59 -7.816 3.547 1 97.75 309 ALA A C 1
ATOM 2417 O O . ALA A 1 309 ? -1.604 -6.582 3.602 1 97.75 309 ALA A O 1
ATOM 2418 N N . LEU A 1 310 ? -2.631 -8.477 3.176 1 96.94 310 LEU A N 1
ATOM 2419 C CA . LEU A 1 310 ? -3.877 -7.852 2.75 1 96.94 310 LEU A CA 1
ATOM 2420 C C . LEU A 1 310 ? -4.68 -7.363 3.953 1 96.94 310 LEU A C 1
ATOM 2422 O O . LEU A 1 310 ? -5.383 -6.352 3.865 1 96.94 310 LEU A O 1
ATOM 2426 N N . ALA A 1 311 ? -4.582 -8.016 5.059 1 97.19 311 ALA A N 1
ATOM 2427 C CA . ALA A 1 311 ? -5.402 -7.719 6.23 1 97.19 311 ALA A CA 1
ATOM 2428 C C . ALA A 1 311 ? -4.766 -6.621 7.078 1 97.19 311 ALA A C 1
ATOM 2430 O O . ALA A 1 311 ? -5.465 -5.883 7.773 1 97.19 311 ALA A O 1
ATOM 2431 N N . LEU A 1 312 ? -3.539 -6.484 7.004 1 97.75 312 LEU A N 1
ATOM 2432 C CA . LEU A 1 312 ? -2.746 -5.738 7.977 1 97.75 312 LEU A CA 1
ATOM 2433 C C . LEU A 1 312 ? -3.104 -4.254 7.949 1 97.75 312 LEU A C 1
ATOM 2435 O O . LEU A 1 312 ? -3.236 -3.625 9 1 97.75 312 LEU A O 1
ATOM 2439 N N . PRO A 1 313 ? -3.238 -3.633 6.828 1 96.88 313 PRO A N 1
ATOM 2440 C CA . PRO A 1 313 ? -3.598 -2.213 6.82 1 96.88 313 PRO A CA 1
ATOM 2441 C C . PRO A 1 313 ? -4.898 -1.93 7.566 1 96.88 313 PRO A C 1
ATOM 2443 O O . PRO A 1 313 ? -4.977 -0.975 8.344 1 96.88 313 PRO A O 1
ATOM 2446 N N . ASN A 1 314 ? -5.887 -2.766 7.344 1 96.69 314 ASN A N 1
ATOM 2447 C CA . ASN A 1 314 ? -7.164 -2.562 8.016 1 96.69 314 ASN A CA 1
ATOM 2448 C C . ASN A 1 314 ? -7.062 -2.865 9.508 1 96.69 314 ASN A C 1
ATOM 2450 O O . ASN A 1 314 ? -7.742 -2.234 10.32 1 96.69 314 ASN A O 1
ATOM 2454 N N . ILE A 1 315 ? -6.297 -3.879 9.844 1 97.56 315 ILE A N 1
ATOM 2455 C CA . ILE A 1 315 ? -6.051 -4.168 11.25 1 97.56 315 ILE A CA 1
ATOM 2456 C C . ILE A 1 315 ? -5.418 -2.951 11.922 1 97.56 315 ILE A C 1
ATOM 2458 O O . ILE A 1 315 ? -5.848 -2.543 13.008 1 97.56 315 ILE A O 1
ATOM 2462 N N . LEU A 1 316 ? -4.453 -2.352 11.297 1 98.06 316 LEU A N 1
ATOM 2463 C CA . LEU A 1 316 ? -3.787 -1.173 11.844 1 98.06 316 LEU A CA 1
ATOM 2464 C C . LEU A 1 316 ? -4.762 -0.003 11.953 1 98.06 316 LEU A C 1
ATOM 2466 O O . LEU A 1 316 ? -4.777 0.701 12.969 1 98.06 316 LEU A O 1
ATOM 2470 N N . ASN A 1 317 ? -5.512 0.2 10.938 1 97 317 ASN A N 1
ATOM 2471 C CA . ASN A 1 317 ? -6.492 1.279 10.969 1 97 317 ASN A CA 1
ATOM 2472 C C . ASN A 1 317 ? -7.469 1.116 12.133 1 97 317 ASN A C 1
ATOM 2474 O O . ASN A 1 317 ? -7.809 2.092 12.797 1 97 317 ASN A O 1
ATOM 2478 N N . SER A 1 318 ? -7.918 -0.103 12.297 1 96.62 318 SER A N 1
ATOM 2479 C CA . SER A 1 318 ? -8.789 -0.377 13.438 1 96.62 318 SER A CA 1
ATOM 2480 C C . SER A 1 318 ? -8.078 -0.085 14.758 1 96.62 318 SER A C 1
ATOM 2482 O O . SER A 1 318 ? -8.68 0.464 15.68 1 96.62 318 SER A O 1
ATOM 2484 N N . ALA A 1 319 ? -6.852 -0.427 14.852 1 97.62 319 ALA A N 1
ATOM 2485 C CA . ALA A 1 319 ? -6.07 -0.149 16.047 1 97.62 319 ALA A CA 1
ATOM 2486 C C . ALA A 1 319 ? -5.957 1.353 16.297 1 97.62 319 ALA A C 1
ATOM 2488 O O . ALA A 1 319 ? -6.133 1.817 17.422 1 97.62 319 ALA A O 1
ATOM 2489 N N . VAL A 1 320 ? -5.691 2.094 15.258 1 97.5 320 VAL A N 1
ATOM 2490 C CA . VAL A 1 320 ? -5.586 3.545 15.359 1 97.5 320 VAL A CA 1
ATOM 2491 C C . VAL A 1 320 ? -6.918 4.133 15.812 1 97.5 320 VAL A C 1
ATOM 2493 O O . VAL A 1 320 ? -6.953 5.023 16.672 1 97.5 320 VAL A O 1
ATOM 2496 N N . ASP A 1 321 ? -7.938 3.602 15.328 1 95.69 321 ASP A N 1
ATOM 2497 C CA . ASP A 1 321 ? -9.266 4.105 15.656 1 95.69 321 ASP A CA 1
ATOM 2498 C C . ASP A 1 321 ? -9.625 3.818 17.109 1 95.69 321 ASP A C 1
ATOM 2500 O O . ASP A 1 321 ? -10.25 4.645 17.781 1 95.69 321 ASP A O 1
ATOM 2504 N N . GLU A 1 322 ? -9.195 2.715 17.641 1 96.25 322 GLU A N 1
ATOM 2505 C CA . GLU A 1 322 ? -9.719 2.23 18.906 1 96.25 322 GLU A CA 1
ATOM 2506 C C . GLU A 1 322 ? -8.742 2.504 20.047 1 96.25 322 GLU A C 1
ATOM 2508 O O . GLU A 1 322 ? -9.117 2.482 21.219 1 96.25 322 GLU A O 1
ATOM 2513 N N . ASN A 1 323 ? -7.543 2.686 19.719 1 97.31 323 ASN A N 1
ATOM 2514 C CA . ASN A 1 323 ? -6.496 2.797 20.734 1 97.31 323 ASN A CA 1
ATOM 2515 C C . ASN A 1 323 ? -5.707 4.094 20.578 1 97.31 323 ASN A C 1
ATOM 2517 O O . ASN A 1 323 ? -4.973 4.273 19.609 1 97.31 323 ASN A O 1
ATOM 2521 N N . VAL A 1 324 ? -5.75 4.969 21.562 1 97.75 324 VAL A N 1
ATOM 2522 C CA . VAL A 1 324 ? -5.18 6.309 21.531 1 97.75 324 VAL A CA 1
ATOM 2523 C C . VAL A 1 324 ? -3.658 6.223 21.453 1 97.75 324 VAL A C 1
ATOM 2525 O O . VAL A 1 324 ? -3.004 7.137 20.938 1 97.75 324 VAL A O 1
ATOM 2528 N N . ASP A 1 325 ? -3.059 5.148 21.906 1 97.5 325 ASP A N 1
ATOM 2529 C CA . ASP A 1 325 ? -1.605 5.02 21.891 1 97.5 325 ASP A CA 1
ATOM 2530 C C . ASP A 1 325 ? -1.071 5.082 20.453 1 97.5 325 ASP A C 1
ATOM 2532 O O . ASP A 1 325 ? 0.048 5.547 20.234 1 97.5 325 ASP A O 1
ATOM 2536 N N . PHE A 1 326 ? -1.888 4.613 19.5 1 98.06 326 PHE A N 1
ATOM 2537 C CA . PHE A 1 326 ? -1.505 4.691 18.094 1 98.06 326 PHE A CA 1
ATOM 2538 C C . PHE A 1 326 ? -1.623 6.121 17.578 1 98.06 326 PHE A C 1
ATOM 2540 O O . PHE A 1 326 ? -0.926 6.508 16.641 1 98.06 326 PHE A O 1
ATOM 2547 N N . ARG A 1 327 ? -2.455 6.957 18.188 1 98.06 327 ARG A N 1
ATOM 2548 C CA . ARG A 1 327 ? -2.736 8.305 17.703 1 98.06 327 ARG A CA 1
ATOM 2549 C C . ARG A 1 327 ? -1.835 9.328 18.391 1 98.06 327 ARG A C 1
ATOM 2551 O O . ARG A 1 327 ? -1.759 10.477 17.953 1 98.06 327 ARG A O 1
ATOM 2558 N N . LYS A 1 328 ? -1.164 8.938 19.453 1 97.62 328 LYS A N 1
ATOM 2559 C CA . LYS A 1 328 ? -0.209 9.852 20.078 1 97.62 328 LYS A CA 1
ATOM 2560 C C . LYS A 1 328 ? 0.863 10.281 19.078 1 97.62 328 LYS A C 1
ATOM 2562 O O . LYS A 1 328 ? 1.361 9.461 18.297 1 97.62 328 LYS A O 1
ATOM 2567 N N . GLY A 1 329 ? 1.155 11.562 19.078 1 96.81 329 GLY A N 1
ATOM 2568 C CA . GLY A 1 329 ? 2.154 12.117 18.188 1 96.81 329 GLY A CA 1
ATOM 2569 C C . GLY A 1 329 ? 3.562 11.641 18.484 1 96.81 329 GLY A C 1
ATOM 2570 O O . GLY A 1 329 ? 3.871 11.297 19.625 1 96.81 329 GLY A O 1
ATOM 2571 N N . LEU A 1 330 ? 4.324 11.625 17.484 1 95.12 330 LEU A N 1
ATOM 2572 C CA . LEU A 1 330 ? 5.742 11.344 17.672 1 95.12 330 LEU A CA 1
ATOM 2573 C C . LEU A 1 330 ? 6.395 12.406 18.547 1 95.12 330 LEU A C 1
ATOM 2575 O O . LEU A 1 330 ? 6.02 13.578 18.5 1 95.12 330 LEU A O 1
ATOM 2579 N N . LYS A 1 331 ? 7.344 11.984 19.281 1 92.38 331 LYS A N 1
ATOM 2580 C CA . LYS A 1 331 ? 8.102 12.969 20.047 1 92.38 331 LYS A CA 1
ATOM 2581 C C . LYS A 1 331 ? 8.883 13.898 19.125 1 92.38 331 LYS A C 1
ATOM 2583 O O . LYS A 1 331 ? 9.328 13.492 18.062 1 92.38 331 LYS A O 1
ATOM 2588 N N . VAL A 1 332 ? 9.062 15.203 19.391 1 91.06 332 VAL A N 1
ATOM 2589 C CA . VAL A 1 332 ? 9.648 16.25 18.562 1 91.06 332 VAL A CA 1
ATOM 2590 C C . VAL A 1 332 ? 11.016 15.797 18.047 1 91.06 332 VAL A C 1
ATOM 2592 O O . VAL A 1 332 ? 11.352 16.047 16.875 1 91.06 332 VAL A O 1
ATOM 2595 N N . ASP A 1 333 ? 11.852 15.055 18.656 1 86.19 333 ASP A N 1
ATOM 2596 C CA . ASP A 1 333 ? 13.195 14.688 18.234 1 86.19 333 ASP A CA 1
ATOM 2597 C C . ASP A 1 333 ? 13.266 13.219 17.812 1 86.19 333 ASP A C 1
ATOM 2599 O O . ASP A 1 333 ? 14.336 12.711 17.5 1 86.19 333 ASP A O 1
ATOM 2603 N N . GLN A 1 334 ? 12.18 12.719 17.609 1 88.81 334 GLN A N 1
ATOM 2604 C CA . GLN A 1 334 ? 12.148 11.273 17.359 1 88.81 334 GLN A CA 1
ATOM 2605 C C . GLN A 1 334 ? 12.586 10.945 15.945 1 88.81 334 GLN A C 1
ATOM 2607 O O . GLN A 1 334 ? 13.164 9.883 15.695 1 88.81 334 GLN A O 1
ATOM 2612 N N . LEU A 1 335 ? 12.289 11.773 15 1 88.62 335 LEU A N 1
ATOM 2613 C CA . LEU A 1 335 ? 12.648 11.508 13.609 1 88.62 335 LEU A CA 1
ATOM 2614 C C . LEU A 1 335 ? 14.156 11.625 13.414 1 88.62 335 LEU A C 1
ATOM 2616 O O . LEU A 1 335 ? 14.727 10.945 12.555 1 88.62 335 LEU A O 1
ATOM 2620 N N . MET A 1 336 ? 14.766 12.453 14.18 1 83.62 336 MET A N 1
ATOM 2621 C CA . MET A 1 336 ? 16.188 12.719 14 1 83.62 336 MET A CA 1
ATOM 2622 C C . MET A 1 336 ? 17.031 11.82 14.906 1 83.62 336 MET A C 1
ATOM 2624 O O . MET A 1 336 ? 18.172 11.516 14.594 1 83.62 336 MET A O 1
ATOM 2628 N N . ASN A 1 337 ? 16.391 11.5 15.977 1 80.81 337 ASN A N 1
ATOM 2629 C CA . ASN A 1 337 ? 17.156 10.758 16.969 1 80.81 337 ASN A CA 1
ATOM 2630 C C . ASN A 1 337 ? 16.406 9.516 17.453 1 80.81 337 ASN A C 1
ATOM 2632 O O . ASN A 1 337 ? 15.18 9.523 17.547 1 80.81 337 ASN A O 1
ATOM 2636 N N . SER A 1 338 ? 17.25 8.461 17.453 1 73.75 338 SER A N 1
ATOM 2637 C CA . SER A 1 338 ? 16.656 7.25 18 1 73.75 338 SER A CA 1
ATOM 2638 C C . SER A 1 338 ? 16.797 7.207 19.531 1 73.75 338 SER A C 1
ATOM 2640 O O . SER A 1 338 ? 17.812 7.617 20.078 1 73.75 338 SER A O 1
ATOM 2642 N N . THR A 1 339 ? 15.656 7.008 20.094 1 72.38 339 THR A N 1
ATOM 2643 C CA . THR A 1 339 ? 15.695 6.879 21.547 1 72.38 339 THR A CA 1
ATOM 2644 C C . THR A 1 339 ? 15.656 5.406 21.969 1 72.38 339 THR A C 1
ATOM 2646 O O . THR A 1 339 ? 15.234 4.551 21.188 1 72.38 339 THR A O 1
ATOM 2649 N N . ALA A 1 340 ? 16.172 5.172 23.094 1 68.19 340 ALA A N 1
ATOM 2650 C CA . ALA A 1 340 ? 16.234 3.822 23.641 1 68.19 340 ALA A CA 1
ATOM 2651 C C . ALA A 1 340 ? 14.836 3.246 23.828 1 68.19 340 ALA A C 1
ATOM 2653 O O . ALA A 1 340 ? 14.625 2.043 23.656 1 68.19 340 ALA A O 1
ATOM 2654 N N . SER A 1 341 ? 13.906 4.137 24.047 1 80.94 341 SER A N 1
ATOM 2655 C CA . SER A 1 341 ? 12.562 3.672 24.391 1 80.94 341 SER A CA 1
ATOM 2656 C C . SER A 1 341 ? 11.719 3.434 23.141 1 80.94 341 SER A C 1
ATOM 2658 O O . SER A 1 341 ? 10.641 2.842 23.219 1 80.94 341 SER A O 1
ATOM 2660 N N . GLU A 1 342 ? 12.195 3.785 22.047 1 85.94 342 GLU A N 1
ATOM 2661 C CA . GLU A 1 342 ? 11.414 3.723 20.812 1 85.94 342 GLU A CA 1
ATOM 2662 C C . GLU A 1 342 ? 11.07 2.281 20.453 1 85.94 342 GLU A C 1
ATOM 2664 O O . GLU A 1 342 ? 9.938 1.981 20.078 1 85.94 342 GLU A O 1
ATOM 2669 N N . LYS A 1 343 ? 12.047 1.446 20.594 1 85.75 343 LYS A N 1
ATOM 2670 C CA . LYS A 1 343 ? 11.836 0.046 20.234 1 85.75 343 LYS A CA 1
ATOM 2671 C C . LYS A 1 343 ? 10.742 -0.583 21.109 1 85.75 343 LYS A C 1
ATOM 2673 O O . LYS A 1 343 ? 9.875 -1.298 20.594 1 85.75 343 LYS A O 1
ATOM 2678 N N . SER A 1 344 ? 10.789 -0.273 22.391 1 90.88 344 SER A N 1
ATOM 2679 C CA . SER A 1 344 ? 9.82 -0.847 23.312 1 90.88 344 SER A CA 1
ATOM 2680 C C . SER A 1 344 ? 8.406 -0.358 23 1 90.88 344 SER A C 1
ATOM 2682 O O . SER A 1 344 ? 7.441 -1.117 23.109 1 90.88 344 SER A O 1
ATOM 2684 N N . VAL A 1 345 ? 8.289 0.863 22.625 1 92.81 345 VAL A N 1
ATOM 2685 C CA . VAL A 1 345 ? 6.98 1.433 22.297 1 92.81 345 VAL A CA 1
ATOM 2686 C C . VAL A 1 345 ? 6.383 0.708 21.094 1 92.81 345 VAL A C 1
ATOM 2688 O O . VAL A 1 345 ? 5.219 0.299 21.125 1 92.81 345 VAL A O 1
ATOM 2691 N N . PHE A 1 346 ? 7.16 0.447 20.141 1 94.25 346 PHE A N 1
ATOM 2692 C CA . PHE A 1 346 ? 6.629 -0.13 18.922 1 94.25 346 PHE A CA 1
ATOM 2693 C C . PHE A 1 346 ? 6.465 -1.639 19.047 1 94.25 346 PHE A C 1
ATOM 2695 O O . PHE A 1 346 ? 5.598 -2.234 18.406 1 94.25 346 PHE A O 1
ATOM 2702 N N . GLU A 1 347 ? 7.273 -2.254 19.891 1 94 347 GLU A N 1
ATOM 2703 C CA . GLU A 1 347 ? 6.992 -3.641 20.25 1 94 347 GLU A CA 1
ATOM 2704 C C . GLU A 1 347 ? 5.633 -3.775 20.922 1 94 347 GLU A C 1
ATOM 2706 O O . GLU A 1 347 ? 4.863 -4.684 20.609 1 94 347 GLU A O 1
ATOM 2711 N N . TYR A 1 348 ? 5.461 -2.865 21.797 1 95.69 348 TYR A N 1
ATOM 2712 C CA . TYR A 1 348 ? 4.18 -2.836 22.5 1 95.69 348 TYR A CA 1
ATOM 2713 C C . TYR A 1 348 ? 3.035 -2.623 21.516 1 95.69 348 TYR A C 1
ATOM 2715 O O . TYR A 1 348 ? 2.055 -3.371 21.516 1 95.69 348 TYR A O 1
ATOM 2723 N N . LEU A 1 349 ? 3.125 -1.663 20.656 1 96.81 349 LEU A N 1
ATOM 2724 C CA . LEU A 1 349 ? 2.074 -1.339 19.703 1 96.81 349 LEU A CA 1
ATOM 2725 C C . LEU A 1 349 ? 1.83 -2.504 18.75 1 96.81 349 LEU A C 1
ATOM 2727 O O . LEU A 1 349 ? 0.681 -2.846 18.453 1 96.81 349 LEU A O 1
ATOM 2731 N N . LEU A 1 350 ? 2.887 -3.131 18.281 1 96.12 350 LEU A N 1
ATOM 2732 C CA . LEU A 1 350 ? 2.748 -4.289 17.406 1 96.12 350 LEU A CA 1
ATOM 2733 C C . LEU A 1 350 ? 2.002 -5.418 18.125 1 96.12 350 LEU A C 1
ATOM 2735 O O . LEU A 1 350 ? 1.138 -6.066 17.516 1 96.12 350 LEU A O 1
ATOM 2739 N N . GLY A 1 351 ? 2.367 -5.609 19.312 1 95.12 351 GLY A N 1
ATOM 2740 C CA . GLY A 1 351 ? 1.661 -6.613 20.094 1 95.12 351 GLY A CA 1
ATOM 2741 C C . GLY A 1 351 ? 0.175 -6.336 20.219 1 95.12 351 GLY A C 1
ATOM 2742 O O . GLY A 1 351 ? -0.637 -7.266 20.219 1 95.12 351 GLY A O 1
ATOM 2743 N N . GLN A 1 352 ? -0.233 -5.066 20.219 1 96.44 352 GLN A N 1
ATOM 2744 C CA . GLN A 1 352 ? -1.625 -4.668 20.406 1 96.44 352 GLN A CA 1
ATOM 2745 C C . GLN A 1 352 ? -2.445 -4.961 19.156 1 96.44 352 GLN A C 1
ATOM 2747 O O . GLN A 1 352 ? -3.676 -5 19.203 1 96.44 352 GLN A O 1
ATOM 2752 N N . LEU A 1 353 ? -1.82 -5.191 18.047 1 96.81 353 LEU A N 1
ATOM 2753 C CA . LEU A 1 353 ? -2.553 -5.434 16.812 1 96.81 353 LEU A CA 1
ATOM 2754 C C . LEU A 1 353 ? -3.408 -6.691 16.922 1 96.81 353 LEU A C 1
ATOM 2756 O O . LEU A 1 353 ? -4.453 -6.797 16.281 1 96.81 353 LEU A O 1
ATOM 2760 N N . THR A 1 354 ? -2.967 -7.652 17.766 1 95.38 354 THR A N 1
ATOM 2761 C CA . THR A 1 354 ? -3.697 -8.906 17.938 1 95.38 354 THR A CA 1
ATOM 2762 C C . THR A 1 354 ? -5.098 -8.641 18.469 1 95.38 354 THR A C 1
ATOM 2764 O O . THR A 1 354 ? -6.023 -9.422 18.234 1 95.38 354 THR A O 1
ATOM 2767 N N . ASN A 1 355 ? -5.266 -7.508 19.141 1 94.44 355 ASN A N 1
ATOM 2768 C CA . ASN A 1 355 ? -6.547 -7.152 19.734 1 94.44 355 ASN A CA 1
ATOM 2769 C C . ASN A 1 355 ? -7.496 -6.551 18.703 1 94.44 355 ASN A C 1
ATOM 2771 O O . ASN A 1 355 ? -8.672 -6.328 19 1 94.44 355 ASN A O 1
ATOM 2775 N N . HIS A 1 356 ? -6.992 -6.375 17.5 1 93.88 356 HIS A N 1
ATOM 2776 C CA . HIS A 1 356 ? -7.785 -5.621 16.547 1 93.88 356 HIS A CA 1
ATOM 2777 C C . HIS A 1 356 ? -7.957 -6.395 15.234 1 93.88 356 HIS A C 1
ATOM 2779 O O . HIS A 1 356 ? -8.195 -5.797 14.188 1 93.88 356 HIS A O 1
ATOM 2785 N N . ILE A 1 357 ? -7.77 -7.711 15.242 1 92.38 357 ILE A N 1
ATOM 2786 C CA . ILE A 1 357 ? -7.895 -8.547 14.055 1 92.38 357 ILE A CA 1
ATOM 2787 C C . ILE A 1 357 ? -9.328 -8.492 13.531 1 92.38 357 ILE A C 1
ATOM 2789 O O . ILE A 1 357 ? -9.555 -8.367 12.328 1 92.38 357 ILE A O 1
ATOM 2793 N N . SER A 1 358 ? -10.32 -8.508 14.406 1 83.44 358 SER A N 1
ATOM 2794 C CA . SER A 1 358 ? -11.734 -8.445 14.055 1 83.44 358 SER A CA 1
ATOM 2795 C C . SER A 1 358 ? -12.039 -9.312 12.836 1 83.44 358 SER A C 1
ATOM 2797 O O . SER A 1 358 ? -11.695 -10.492 12.812 1 83.44 358 SER A O 1
ATOM 2799 N N . ASP A 1 359 ? -12.82 -8.781 11.891 1 89.25 359 ASP A N 1
ATOM 2800 C CA . ASP A 1 359 ? -13.211 -9.523 10.695 1 89.25 359 ASP A CA 1
ATOM 2801 C C . ASP A 1 359 ? -12.273 -9.219 9.531 1 89.25 359 ASP A C 1
ATOM 2803 O O . ASP A 1 359 ? -12.594 -9.5 8.375 1 89.25 359 ASP A O 1
ATOM 2807 N N . HIS A 1 360 ? -11.094 -8.727 9.898 1 93.75 360 HIS A N 1
ATOM 2808 C CA . HIS A 1 360 ? -10.242 -8.219 8.836 1 93.75 360 HIS A CA 1
ATOM 2809 C C . HIS A 1 360 ? -9.586 -9.352 8.055 1 93.75 360 HIS A C 1
ATOM 2811 O O . HIS A 1 360 ? -9.258 -9.203 6.883 1 93.75 360 HIS A O 1
ATOM 2817 N N . ILE A 1 361 ? -9.406 -10.555 8.695 1 94.25 361 ILE A N 1
ATOM 2818 C CA . ILE A 1 361 ? -8.891 -11.711 7.969 1 94.25 361 ILE A CA 1
ATOM 2819 C C . ILE A 1 361 ? -9.922 -12.172 6.941 1 94.25 361 ILE A C 1
ATOM 2821 O O . ILE A 1 361 ? -9.57 -12.477 5.801 1 94.25 361 ILE A O 1
ATOM 2825 N N . ASN A 1 362 ? -11.141 -12.227 7.375 1 91.69 362 ASN A N 1
ATOM 2826 C CA . ASN A 1 362 ? -12.203 -12.602 6.449 1 91.69 362 ASN A CA 1
ATOM 2827 C C . ASN A 1 362 ? -12.297 -11.625 5.281 1 91.69 362 ASN A C 1
ATOM 2829 O O . ASN A 1 362 ? -12.523 -12.039 4.141 1 91.69 362 ASN A O 1
ATOM 2833 N N . LYS A 1 363 ? -12.219 -10.359 5.594 1 92 363 LYS A N 1
ATOM 2834 C CA . LYS A 1 363 ? -12.25 -9.367 4.527 1 92 363 LYS A CA 1
ATOM 2835 C C . LYS A 1 363 ? -11.086 -9.562 3.561 1 92 363 LYS A C 1
ATOM 2837 O O . LYS A 1 363 ? -11.242 -9.398 2.35 1 92 363 LYS A O 1
ATOM 2842 N N . ALA A 1 364 ? -9.938 -9.914 4.137 1 95 364 ALA A N 1
ATOM 2843 C CA . ALA A 1 364 ? -8.773 -10.188 3.301 1 95 364 ALA A CA 1
ATOM 2844 C C . ALA A 1 364 ? -9 -11.422 2.43 1 95 364 ALA A C 1
ATOM 2846 O O . ALA A 1 364 ? -8.602 -11.453 1.266 1 95 364 ALA A O 1
ATOM 2847 N N . LYS A 1 365 ? -9.57 -12.445 2.965 1 94 365 LYS A N 1
ATOM 2848 C CA . LYS A 1 365 ? -9.922 -13.633 2.193 1 94 365 LYS A CA 1
ATOM 2849 C C . LYS A 1 365 ? -10.828 -13.281 1.018 1 94 365 LYS A C 1
ATOM 2851 O O . LYS A 1 365 ? -10.648 -13.789 -0.089 1 94 365 LYS A O 1
ATOM 2856 N N . TYR A 1 366 ? -11.797 -12.422 1.295 1 91.44 366 TYR A N 1
ATOM 2857 C CA . TYR A 1 366 ? -12.688 -11.977 0.233 1 91.44 366 TYR A CA 1
ATOM 2858 C C . TYR A 1 366 ? -11.914 -11.305 -0.894 1 91.44 366 TYR A C 1
ATOM 2860 O O . TYR A 1 366 ? -12.172 -11.562 -2.072 1 91.44 366 TYR A O 1
ATOM 2868 N N . LEU A 1 367 ? -10.984 -10.469 -0.492 1 93.62 367 LEU A N 1
ATOM 2869 C CA . LEU A 1 367 ? -10.188 -9.781 -1.498 1 93.62 367 LEU A CA 1
ATOM 2870 C C . LEU A 1 367 ? -9.383 -10.781 -2.326 1 93.62 367 LEU A C 1
ATOM 2872 O O . LEU A 1 367 ? -9.289 -10.648 -3.549 1 93.62 367 LEU A O 1
ATOM 2876 N N . MET A 1 368 ? -8.781 -11.75 -1.706 1 94.62 368 MET A N 1
ATOM 2877 C CA . MET A 1 368 ? -8.023 -12.789 -2.4 1 94.62 368 MET A CA 1
ATOM 2878 C C . MET A 1 368 ? -8.93 -13.602 -3.318 1 94.62 368 MET A C 1
ATOM 2880 O O . MET A 1 368 ? -8.555 -13.914 -4.449 1 94.62 368 MET A O 1
ATOM 2884 N N . LEU A 1 369 ? -10.062 -13.93 -2.812 1 93.19 369 LEU A N 1
ATOM 2885 C CA . LEU A 1 369 ? -11.023 -14.695 -3.602 1 93.19 369 LEU A CA 1
ATOM 2886 C C . LEU A 1 369 ? -11.477 -13.898 -4.824 1 93.19 369 LEU A C 1
ATOM 2888 O O . LEU A 1 369 ? -11.57 -14.445 -5.922 1 93.19 369 LEU A O 1
ATOM 2892 N N . LYS A 1 370 ? -11.797 -12.648 -4.586 1 92.62 370 LYS A N 1
ATOM 2893 C CA . LYS A 1 370 ? -12.203 -11.773 -5.688 1 92.62 370 LYS A CA 1
ATOM 2894 C C . LYS A 1 370 ? -11.148 -11.75 -6.789 1 92.62 370 LYS A C 1
ATOM 2896 O O . LYS A 1 370 ? -11.484 -11.828 -7.973 1 92.62 370 LYS A O 1
ATOM 2901 N N . ASP A 1 371 ? -9.961 -11.656 -6.41 1 93.69 371 ASP A N 1
ATOM 2902 C CA . ASP A 1 371 ? -8.859 -11.656 -7.367 1 93.69 371 ASP A CA 1
ATOM 2903 C C . ASP A 1 371 ? -8.789 -12.984 -8.117 1 93.69 371 ASP A C 1
ATOM 2905 O O . ASP A 1 371 ? -8.633 -13 -9.344 1 93.69 371 ASP A O 1
ATOM 2909 N N . PHE A 1 372 ? -8.914 -14.031 -7.43 1 95.56 372 PHE A N 1
ATOM 2910 C CA . PHE A 1 372 ? -8.922 -15.352 -8.039 1 95.56 372 PHE A CA 1
ATOM 2911 C C . PHE A 1 372 ? -10.055 -15.477 -9.055 1 95.56 372 PHE A C 1
ATOM 2913 O O . PHE A 1 372 ? -9.828 -15.891 -10.195 1 95.56 372 PHE A O 1
ATOM 2920 N N . VAL A 1 373 ? -11.211 -15.117 -8.656 1 94.56 373 VAL A N 1
ATOM 2921 C CA . VAL A 1 373 ? -12.398 -15.266 -9.5 1 94.56 373 VAL A CA 1
ATOM 2922 C C . VAL A 1 373 ? -12.234 -14.43 -10.766 1 94.56 373 VAL A C 1
ATOM 2924 O O . VAL A 1 373 ? -12.609 -14.875 -11.859 1 94.56 373 VAL A O 1
ATOM 2927 N N . ALA A 1 374 ? -11.656 -13.352 -10.633 1 93.56 374 ALA A N 1
ATOM 2928 C CA . ALA A 1 374 ? -11.5 -12.438 -11.758 1 93.56 374 ALA A CA 1
ATOM 2929 C C . ALA A 1 374 ? -10.516 -12.984 -12.781 1 93.56 374 ALA A C 1
ATOM 2931 O O . ALA A 1 374 ? -10.586 -12.641 -13.969 1 93.56 374 ALA A O 1
ATOM 2932 N N . ASN A 1 375 ? -9.648 -13.906 -12.336 1 95 375 ASN A N 1
ATOM 2933 C CA . ASN A 1 375 ? -8.531 -14.234 -13.219 1 95 375 ASN A CA 1
ATOM 2934 C C . ASN A 1 375 ? -8.508 -15.719 -13.562 1 95 375 ASN A C 1
ATOM 2936 O O . ASN A 1 375 ? -7.695 -16.172 -14.367 1 95 375 ASN A O 1
ATOM 2940 N N . ARG A 1 376 ? -9.375 -16.469 -12.977 1 96.19 376 ARG A N 1
ATOM 2941 C CA . ARG A 1 376 ? -9.375 -17.906 -13.227 1 96.19 376 ARG A CA 1
ATOM 2942 C C . ARG A 1 376 ? -9.938 -18.219 -14.609 1 96.19 376 ARG A C 1
ATOM 2944 O O . ARG A 1 376 ? -10.469 -17.328 -15.289 1 96.19 376 ARG A O 1
ATOM 2951 N N . LEU A 1 377 ? -9.766 -19.422 -15.062 1 96.69 377 LEU A N 1
ATOM 2952 C CA . LEU A 1 377 ? -10.328 -19.906 -16.312 1 96.69 377 LEU A CA 1
ATOM 2953 C C . LEU A 1 377 ? -11.852 -19.922 -16.266 1 96.69 377 LEU A C 1
ATOM 2955 O O . LEU A 1 377 ? -12.438 -20.219 -15.211 1 96.69 377 LEU A O 1
ATOM 2959 N N . PRO A 1 378 ? -12.477 -19.625 -17.422 1 94.69 378 PRO A N 1
ATOM 2960 C CA . PRO A 1 378 ? -13.922 -19.828 -17.469 1 94.69 378 PRO A CA 1
ATOM 2961 C C . PRO A 1 378 ? -14.297 -21.312 -17.453 1 94.69 378 PRO A C 1
ATOM 2963 O O . PRO A 1 378 ? -13.43 -22.172 -17.578 1 94.69 378 PRO A O 1
ATOM 2966 N N . PRO A 1 379 ? -15.547 -21.578 -17.234 1 94 379 PRO A N 1
ATOM 2967 C CA . PRO A 1 379 ? -15.945 -22.984 -17.219 1 94 379 PRO A CA 1
ATOM 2968 C C . PRO A 1 379 ? -15.602 -23.719 -18.516 1 94 379 PRO A C 1
ATOM 2970 O O . PRO A 1 379 ? -15.68 -23.125 -19.594 1 94 379 PRO A O 1
ATOM 2973 N N . TYR A 1 380 ? -15.109 -24.922 -18.344 1 93.75 380 TYR A N 1
ATOM 2974 C CA . TYR A 1 380 ? -14.852 -25.781 -19.5 1 93.75 380 TYR A CA 1
ATOM 2975 C C . TYR A 1 380 ? -16.156 -26.25 -20.125 1 93.75 380 TYR A C 1
ATOM 2977 O O . TYR A 1 380 ? -17 -26.844 -19.438 1 93.75 380 TYR A O 1
ATOM 2985 N N . ILE A 1 381 ? -16.312 -25.812 -21.391 1 84 381 ILE A N 1
ATOM 2986 C CA . ILE A 1 381 ? -17.484 -26.25 -22.156 1 84 381 ILE A CA 1
ATOM 2987 C C . ILE A 1 381 ? -17.031 -27 -23.406 1 84 381 ILE A C 1
ATOM 2989 O O . ILE A 1 381 ? -16.266 -26.469 -24.219 1 84 381 ILE A O 1
ATOM 2993 N N . GLN A 1 382 ? -17.141 -28.359 -23.562 1 73.81 382 GLN A N 1
ATOM 2994 C CA . GLN A 1 382 ? -16.656 -29.188 -24.656 1 73.81 382 GLN A CA 1
ATOM 2995 C C . GLN A 1 382 ? -17.016 -28.578 -26.016 1 73.81 382 GLN A C 1
ATOM 2997 O O . GLN A 1 382 ? -16.188 -28.562 -26.938 1 73.81 382 GLN A O 1
ATOM 3002 N N . ASP A 1 383 ? -18.156 -28.375 -26.391 1 63.19 383 ASP A N 1
ATOM 3003 C CA . ASP A 1 383 ? -18.516 -27.969 -27.75 1 63.19 383 ASP A CA 1
ATOM 3004 C C . ASP A 1 383 ? -18.75 -26.469 -27.828 1 63.19 383 ASP A C 1
ATOM 3006 O O . ASP A 1 383 ? -19.422 -25.984 -28.734 1 63.19 383 ASP A O 1
ATOM 3010 N N . GLY A 1 384 ? -17.734 -25.609 -27.109 1 56.31 384 GLY A N 1
ATOM 3011 C CA . GLY A 1 384 ? -17.656 -24.172 -27.203 1 56.31 384 GLY A CA 1
ATOM 3012 C C . GLY A 1 384 ? -19 -23.484 -26.969 1 56.31 384 GLY A C 1
ATOM 3013 O O . GLY A 1 384 ? -19.156 -22.297 -27.25 1 56.31 384 GLY A O 1
ATOM 3014 N N . CYS A 1 385 ? -20.062 -24.25 -26.766 1 51.34 385 CYS A N 1
ATOM 3015 C CA . CYS A 1 385 ? -21.359 -23.578 -26.812 1 51.34 385 CYS A CA 1
ATOM 3016 C C . CYS A 1 385 ? -21.469 -22.516 -25.734 1 51.34 385 CYS A C 1
ATOM 3018 O O . CYS A 1 385 ? -20.719 -22.547 -24.75 1 51.34 385 CYS A O 1
ATOM 3020 N N . GLN A 1 386 ? -22.609 -21.469 -25.672 1 53.75 386 GLN A N 1
ATOM 3021 C CA . GLN A 1 386 ? -23.016 -20.109 -25.297 1 53.75 386 GLN A CA 1
ATOM 3022 C C . GLN A 1 386 ? -23.141 -19.969 -23.781 1 53.75 386 GLN A C 1
ATOM 3024 O O . GLN A 1 386 ? -23.828 -20.766 -23.125 1 53.75 386 GLN A O 1
ATOM 3029 N N . THR A 1 387 ? -22.062 -19.547 -23.031 1 60.31 387 THR A N 1
ATOM 3030 C CA . THR A 1 387 ? -22.281 -18.984 -21.703 1 60.31 387 THR A CA 1
ATOM 3031 C C . THR A 1 387 ? -23.516 -18.094 -21.688 1 60.31 387 THR A C 1
ATOM 3033 O O . THR A 1 387 ? -23.75 -17.375 -20.734 1 60.31 387 THR A O 1
ATOM 3036 N N . SER A 1 388 ? -24.375 -18.297 -22.719 1 67.5 388 SER A N 1
ATOM 3037 C CA . SER A 1 388 ? -25.625 -17.578 -22.859 1 67.5 388 SER A CA 1
ATOM 3038 C C . SER A 1 388 ? -26.703 -18.125 -21.922 1 67.5 388 SER A C 1
ATOM 3040 O O . SER A 1 388 ? -26.531 -19.188 -21.344 1 67.5 388 SER A O 1
ATOM 3042 N N . PRO A 1 389 ? -27.594 -17.312 -21.672 1 83.44 389 PRO A N 1
ATOM 3043 C CA . PRO A 1 389 ? -28.719 -17.812 -20.875 1 83.44 389 PRO A CA 1
ATOM 3044 C C . PRO A 1 389 ? -29.141 -19.219 -21.281 1 83.44 389 PRO A C 1
ATOM 3046 O O . PRO A 1 389 ? -29.156 -19.547 -22.469 1 83.44 389 PRO A O 1
ATOM 3049 N N . LEU A 1 390 ? -29.141 -20.031 -20.344 1 86.88 390 LEU A N 1
ATOM 3050 C CA . LEU A 1 390 ? -29.484 -21.422 -20.547 1 86.88 390 LEU A CA 1
ATOM 3051 C C . LEU A 1 390 ? -30.969 -21.672 -20.297 1 86.88 390 LEU A C 1
ATOM 3053 O O . LEU A 1 390 ? -31.469 -21.438 -19.203 1 86.88 390 LEU A O 1
ATOM 3057 N N . GLY A 1 391 ? -31.578 -22.094 -21.391 1 90 391 GLY A N 1
ATOM 3058 C CA . GLY A 1 391 ? -33.031 -22.297 -21.281 1 90 391 GLY A CA 1
ATOM 3059 C C . GLY A 1 391 ? -33.812 -21.031 -21.547 1 90 391 GLY A C 1
ATOM 3060 O O . GLY A 1 391 ? -33.281 -20 -21.938 1 90 391 GLY A O 1
ATOM 3061 N N . PRO A 1 392 ? -35.188 -21.203 -21.328 1 92.5 392 PRO A N 1
ATOM 3062 C CA . PRO A 1 392 ? -36.031 -20.031 -21.547 1 92.5 392 PRO A CA 1
ATOM 3063 C C . PRO A 1 392 ? -35.969 -19.016 -20.406 1 92.5 392 PRO A C 1
ATOM 3065 O O . PRO A 1 392 ? -35.5 -19.359 -19.312 1 92.5 392 PRO A O 1
ATOM 3068 N N . MET A 1 393 ? -36.312 -17.844 -20.75 1 93.12 393 MET A N 1
ATOM 3069 C CA . MET A 1 393 ? -36.406 -16.844 -19.688 1 93.12 393 MET A CA 1
ATOM 3070 C C . MET A 1 393 ? -37.375 -17.297 -18.594 1 93.12 393 MET A C 1
ATOM 3072 O O . MET A 1 393 ? -38.438 -17.844 -18.891 1 93.12 393 MET A O 1
ATOM 3076 N N . PRO A 1 394 ? -36.938 -17.047 -17.391 1 93.12 394 PRO A N 1
ATOM 3077 C CA . PRO A 1 394 ? -37.844 -17.438 -16.312 1 93.12 394 PRO A CA 1
ATOM 3078 C C . PRO A 1 394 ? -39.188 -16.75 -16.422 1 93.12 394 PRO A C 1
ATOM 3080 O O . PRO A 1 394 ? -39.281 -15.547 -16.641 1 93.12 394 PRO A O 1
ATOM 3083 N N . LYS A 1 395 ? -40.25 -17.562 -16.375 1 88.19 395 LYS A N 1
ATOM 3084 C CA . LYS A 1 395 ? -41.625 -17.078 -16.391 1 88.19 395 LYS A CA 1
ATOM 3085 C C . LYS A 1 395 ? -42.5 -17.906 -15.438 1 88.19 395 LYS A C 1
ATOM 3087 O O . LYS A 1 395 ? -42.438 -19.141 -15.453 1 88.19 395 LYS A O 1
ATOM 3092 N N . GLY A 1 396 ? -43.312 -17.219 -14.68 1 83.69 396 GLY A N 1
ATOM 3093 C CA . GLY A 1 396 ? -44.188 -17.922 -13.773 1 83.69 396 GLY A CA 1
ATOM 3094 C C . GLY A 1 396 ? -43.5 -18.953 -12.922 1 83.69 396 GLY A C 1
ATOM 3095 O O . GLY A 1 396 ? -42.438 -18.688 -12.352 1 83.69 396 GLY A O 1
ATOM 3096 N N . SER A 1 397 ? -44.156 -20.109 -12.703 1 89.25 397 SER A N 1
ATOM 3097 C CA . SER A 1 397 ? -43.562 -21.234 -11.992 1 89.25 397 SER A CA 1
ATOM 3098 C C . SER A 1 397 ? -42.625 -22.031 -12.906 1 89.25 397 SER A C 1
ATOM 3100 O O . SER A 1 397 ? -43.062 -22.484 -13.977 1 89.25 397 SER A O 1
ATOM 3102 N N . CYS A 1 398 ? -41.375 -22.062 -12.609 1 93.75 398 CYS A N 1
ATOM 3103 C CA . CYS A 1 398 ? -40.406 -22.781 -13.43 1 93.75 398 CYS A CA 1
ATOM 3104 C C . CYS A 1 398 ? -39.406 -23.547 -12.555 1 93.75 398 CYS A C 1
ATOM 3106 O O . CYS A 1 398 ? -39.406 -23.375 -11.336 1 93.75 398 CYS A O 1
ATOM 3108 N N . LYS A 1 399 ? -38.75 -24.469 -13.18 1 95.06 399 LYS A N 1
ATOM 3109 C CA . LYS A 1 399 ? -37.688 -25.203 -12.531 1 95.06 399 LYS A CA 1
ATOM 3110 C C . LYS A 1 399 ? -36.312 -24.641 -12.906 1 95.06 399 LYS A C 1
ATOM 3112 O O . LYS A 1 399 ? -36.031 -24.406 -14.078 1 95.06 399 LYS A O 1
ATOM 3117 N N . VAL A 1 400 ? -35.562 -24.375 -11.867 1 94.56 400 VAL A N 1
ATOM 3118 C CA . VAL A 1 400 ? -34.281 -23.719 -12.117 1 94.56 400 VAL A CA 1
ATOM 3119 C C . VAL A 1 400 ? -33.156 -24.469 -11.406 1 94.56 400 VAL A C 1
ATOM 3121 O O . VAL A 1 400 ? -33.438 -25.234 -10.469 1 94.56 400 VAL A O 1
ATOM 3124 N N . ARG A 1 401 ? -31.938 -24.344 -11.875 1 94.56 401 ARG A N 1
ATOM 3125 C CA . ARG A 1 401 ? -30.75 -24.844 -11.203 1 94.56 401 ARG A CA 1
ATOM 3126 C C . ARG A 1 401 ? -29.531 -23.969 -11.531 1 94.56 401 ARG A C 1
ATOM 3128 O O . ARG A 1 401 ? -29.5 -23.297 -12.562 1 94.56 401 ARG A O 1
ATOM 3135 N N . LEU A 1 402 ? -28.609 -23.984 -10.625 1 92.62 402 LEU A N 1
ATOM 3136 C CA . LEU A 1 402 ? -27.375 -23.266 -10.875 1 92.62 402 LEU A CA 1
ATOM 3137 C C . LEU A 1 402 ? -26.531 -23.969 -11.922 1 92.62 402 LEU A C 1
ATOM 3139 O O . LEU A 1 402 ? -26.234 -25.172 -11.789 1 92.62 402 LEU A O 1
ATOM 3143 N N . ALA A 1 403 ? -26.156 -23.266 -12.945 1 89.88 403 ALA A N 1
ATOM 3144 C CA . ALA A 1 403 ? -25.484 -23.875 -14.094 1 89.88 403 ALA A CA 1
ATOM 3145 C C . ALA A 1 403 ? -24.016 -24.141 -13.789 1 89.88 403 ALA A C 1
ATOM 3147 O O . ALA A 1 403 ? -23.453 -25.141 -14.211 1 89.88 403 ALA A O 1
ATOM 3148 N N . HIS A 1 404 ? -23.344 -23.266 -13.125 1 90.56 404 HIS A N 1
ATOM 3149 C CA . HIS A 1 404 ? -21.922 -23.344 -12.867 1 90.56 404 HIS A CA 1
ATOM 3150 C C . HIS A 1 404 ? -21.609 -23.031 -11.406 1 90.56 404 HIS A C 1
ATOM 3152 O O . HIS A 1 404 ? -21 -22 -11.109 1 90.56 404 HIS A O 1
ATOM 3158 N N . PRO A 1 405 ? -21.922 -23.938 -10.531 1 91.56 405 PRO A N 1
ATOM 3159 C CA . PRO A 1 405 ? -21.75 -23.672 -9.102 1 91.56 405 PRO A CA 1
ATOM 3160 C C . PRO A 1 405 ? -20.297 -23.391 -8.727 1 91.56 405 PRO A C 1
ATOM 3162 O O . PRO A 1 405 ? -20.031 -22.578 -7.84 1 91.56 405 PRO A O 1
ATOM 3165 N N . ARG A 1 406 ? -19.344 -24 -9.391 1 92.38 406 ARG A N 1
ATOM 3166 C CA . ARG A 1 406 ? -17.938 -23.844 -9.047 1 92.38 406 ARG A CA 1
ATOM 3167 C C . ARG A 1 406 ? -17.406 -22.484 -9.492 1 92.38 406 ARG A C 1
ATOM 3169 O O . ARG A 1 406 ? -16.312 -22.094 -9.117 1 92.38 406 ARG A O 1
ATOM 3176 N N . HIS A 1 407 ? -18.172 -21.781 -10.258 1 93.94 407 HIS A N 1
ATOM 3177 C CA . HIS A 1 407 ? -17.75 -20.5 -10.797 1 93.94 407 HIS A CA 1
ATOM 3178 C C . HIS A 1 407 ? -18.609 -19.359 -10.258 1 93.94 407 HIS A C 1
ATOM 3180 O O . HIS A 1 407 ? -18.625 -18.266 -10.805 1 93.94 407 HIS A O 1
ATOM 3186 N N . THR A 1 408 ? -19.422 -19.703 -9.242 1 92.69 408 THR A N 1
ATOM 3187 C CA . THR A 1 408 ? -20.297 -18.719 -8.609 1 92.69 408 THR A CA 1
ATOM 3188 C C . THR A 1 408 ? -19.938 -18.531 -7.141 1 92.69 408 THR A C 1
ATOM 3190 O O . THR A 1 408 ? -19.969 -19.484 -6.359 1 92.69 408 THR A O 1
ATOM 3193 N N . PHE A 1 409 ? -19.625 -17.312 -6.809 1 92.38 409 PHE A N 1
ATOM 3194 C CA . PHE A 1 409 ? -19.172 -17 -5.457 1 92.38 409 PHE A CA 1
ATOM 3195 C C . PHE A 1 409 ? -20.031 -15.914 -4.828 1 92.38 409 PHE A C 1
ATOM 3197 O O . PHE A 1 409 ? -20.281 -14.883 -5.449 1 92.38 409 PHE A O 1
ATOM 3204 N N . VAL A 1 410 ? -20.453 -16.188 -3.619 1 91.88 410 VAL A N 1
ATOM 3205 C CA . VAL A 1 410 ? -21.359 -15.273 -2.932 1 91.88 410 VAL A CA 1
ATOM 3206 C C . VAL A 1 410 ? -20.656 -14.688 -1.703 1 91.88 410 VAL A C 1
ATOM 3208 O O . VAL A 1 410 ? -20.047 -15.422 -0.921 1 91.88 410 VAL A O 1
ATOM 3211 N N . HIS A 1 411 ? -20.734 -13.375 -1.574 1 88.56 411 HIS A N 1
ATOM 3212 C CA . HIS A 1 411 ? -20.141 -12.703 -0.422 1 88.56 411 HIS A CA 1
ATOM 3213 C C . HIS A 1 411 ? -21.062 -11.602 0.094 1 88.56 411 HIS A C 1
ATOM 3215 O O . HIS A 1 411 ? -21.672 -10.875 -0.695 1 88.56 411 HIS A O 1
ATOM 3221 N N . GLU A 1 412 ? -21.109 -11.516 1.372 1 88.25 412 GLU A N 1
ATOM 3222 C CA . GLU A 1 412 ? -21.812 -10.414 2.004 1 88.25 412 GLU A CA 1
ATOM 3223 C C . GLU A 1 412 ? -20.891 -9.227 2.256 1 88.25 412 GLU A C 1
ATOM 3225 O O . GLU A 1 412 ? -19.797 -9.398 2.799 1 88.25 412 GLU A O 1
ATOM 3230 N N . VAL A 1 413 ? -21.344 -8.047 1.812 1 84.62 413 VAL A N 1
ATOM 3231 C CA . VAL A 1 413 ? -20.531 -6.848 1.963 1 84.62 413 VAL A CA 1
ATOM 3232 C C . VAL A 1 413 ? -21.297 -5.809 2.781 1 84.62 413 VAL A C 1
ATOM 3234 O O . VAL A 1 413 ? -22.5 -5.605 2.574 1 84.62 413 VAL A O 1
ATOM 3237 N N . SER A 1 414 ? -20.625 -5.262 3.766 1 80.44 414 SER A N 1
ATOM 3238 C CA . SER A 1 414 ? -21.188 -4.168 4.555 1 80.44 414 SER A CA 1
ATOM 3239 C C . SER A 1 414 ? -20.391 -2.883 4.352 1 80.44 414 SER A C 1
ATOM 3241 O O . SER A 1 414 ? -19.156 -2.893 4.418 1 80.44 414 SER A O 1
ATOM 3243 N N . LYS A 1 415 ? -21 -1.877 3.785 1 68 415 LYS A N 1
ATOM 3244 C CA . LYS A 1 415 ? -20.344 -0.589 3.594 1 68 415 LYS A CA 1
ATOM 3245 C C . LYS A 1 415 ? -21.062 0.517 4.359 1 68 415 LYS A C 1
ATOM 3247 O O . LYS A 1 415 ? -22.281 0.447 4.57 1 68 415 LYS A O 1
ATOM 3252 N N . CYS A 1 416 ? -20.328 1.455 4.945 1 56.5 416 CYS A N 1
ATOM 3253 C CA . CYS A 1 416 ? -20.938 2.633 5.559 1 56.5 416 CYS A CA 1
ATOM 3254 C C . CYS A 1 416 ? -21.438 3.604 4.492 1 56.5 416 CYS A C 1
ATOM 3256 O O . CYS A 1 416 ? -20.844 3.711 3.418 1 56.5 416 CYS A O 1
ATOM 3258 N N . GLU A 1 417 ? -22.688 3.98 4.32 1 48.72 417 GLU A N 1
ATOM 3259 C CA . GLU A 1 417 ? -23.375 4.801 3.332 1 48.72 417 GLU A CA 1
ATOM 3260 C C . GLU A 1 417 ? -22.547 6.02 2.945 1 48.72 417 GLU A C 1
ATOM 3262 O O . GLU A 1 417 ? -22.75 6.602 1.877 1 48.72 417 GLU A O 1
ATOM 3267 N N . ASP A 1 418 ? -21.828 6.633 3.707 1 43.38 418 ASP A N 1
ATOM 3268 C CA . ASP A 1 418 ? -21.328 7.941 3.297 1 43.38 418 ASP A CA 1
ATOM 3269 C C . ASP A 1 418 ? -20.297 7.816 2.174 1 43.38 418 ASP A C 1
ATOM 3271 O O . ASP A 1 418 ? -19.703 8.812 1.762 1 43.38 418 ASP A O 1
ATOM 3275 N N . ASP A 1 419 ? -19.766 6.609 1.904 1 40.31 419 ASP A N 1
ATOM 3276 C CA . ASP A 1 419 ? -18.812 6.602 0.799 1 40.31 419 ASP A CA 1
ATOM 3277 C C . ASP A 1 419 ? -19.516 6.781 -0.541 1 40.31 419 ASP A C 1
ATOM 3279 O O . ASP A 1 419 ? -20.281 5.906 -0.968 1 40.31 419 ASP A O 1
ATOM 3283 N N . GLU A 1 420 ? -19.906 7.832 -0.899 1 36.66 420 GLU A N 1
ATOM 3284 C CA . GLU A 1 420 ? -20.531 8.25 -2.152 1 36.66 420 GLU A CA 1
ATOM 3285 C C . GLU A 1 420 ? -20 7.434 -3.328 1 36.66 420 GLU A C 1
ATOM 3287 O O . GLU A 1 420 ? -20.453 7.605 -4.461 1 36.66 420 GLU A O 1
ATOM 3292 N N . ASP A 1 421 ? -18.781 6.852 -3.219 1 36 421 ASP A N 1
ATOM 3293 C CA . ASP A 1 421 ? -18.297 6.266 -4.469 1 36 421 ASP A CA 1
ATOM 3294 C C . ASP A 1 421 ? -19 4.938 -4.754 1 36 421 ASP A C 1
ATOM 3296 O O . ASP A 1 421 ? -18.359 3.885 -4.773 1 36 421 ASP A O 1
ATOM 3300 N N . ILE A 1 422 ? -20.125 4.688 -4.336 1 35.47 422 ILE A N 1
ATOM 3301 C CA . ILE A 1 422 ? -20.812 3.461 -4.73 1 35.47 422 ILE A CA 1
ATOM 3302 C C . ILE A 1 422 ? -20.797 3.336 -6.254 1 35.47 422 ILE A C 1
ATOM 3304 O O . ILE A 1 422 ? -20.797 2.227 -6.793 1 35.47 422 ILE A O 1
ATOM 3308 N N . ASN A 1 423 ? -21.219 4.449 -6.996 1 32.84 423 ASN A N 1
ATOM 3309 C CA . ASN A 1 423 ? -21.547 4.266 -8.406 1 32.84 423 ASN A CA 1
ATOM 3310 C C . ASN A 1 423 ? -20.312 3.91 -9.227 1 32.84 423 ASN A C 1
ATOM 3312 O O . ASN A 1 423 ? -20.406 3.627 -10.422 1 32.84 423 ASN A O 1
ATOM 3316 N N . ASN A 1 424 ? -19.078 4.52 -8.906 1 31.61 424 ASN A N 1
ATOM 3317 C CA . ASN A 1 424 ? -18.062 4.387 -9.945 1 31.61 424 ASN A CA 1
ATOM 3318 C C . ASN A 1 424 ? -17.406 3.01 -9.906 1 31.61 424 ASN A C 1
ATOM 3320 O O . ASN A 1 424 ? -16.188 2.9 -10 1 31.61 424 ASN A O 1
ATOM 3324 N N . GLU A 1 425 ? -17.984 2.025 -9.359 1 33.31 425 GLU A N 1
ATOM 3325 C CA . GLU A 1 425 ? -17.312 0.744 -9.578 1 33.31 425 GLU A CA 1
ATOM 3326 C C . GLU A 1 425 ? -17.125 0.462 -11.062 1 33.31 425 GLU A C 1
ATOM 3328 O O . GLU A 1 425 ? -16.5 -0.537 -11.438 1 33.31 425 GLU A O 1
ATOM 3333 N N . ASP A 1 426 ? -18.031 0.941 -11.945 1 31.47 426 ASP A N 1
ATOM 3334 C CA . ASP A 1 426 ? -17.812 0.533 -13.328 1 31.47 426 ASP A CA 1
ATOM 3335 C C . ASP A 1 426 ? -16.547 1.188 -13.891 1 31.47 426 ASP A C 1
ATOM 3337 O O . ASP A 1 426 ? -16.078 0.822 -14.977 1 31.47 426 ASP A O 1
ATOM 3341 N N . GLU A 1 427 ? -16.406 2.598 -13.914 1 29.19 427 GLU A N 1
ATOM 3342 C CA . GLU A 1 427 ? -15.359 3.215 -14.719 1 29.19 427 GLU A CA 1
ATOM 3343 C C . GLU A 1 427 ? -13.977 2.926 -14.141 1 29.19 427 GLU A C 1
ATOM 3345 O O . GLU A 1 427 ? -13.734 3.152 -12.953 1 29.19 427 GLU A O 1
ATOM 3350 N N . ASP A 1 428 ? -13.109 2.09 -14.898 1 28.84 428 ASP A N 1
ATOM 3351 C CA . ASP A 1 428 ? -11.766 1.566 -14.711 1 28.84 428 ASP A CA 1
ATOM 3352 C C . ASP A 1 428 ? -10.867 2.592 -14.016 1 28.84 428 ASP A C 1
ATOM 3354 O O . ASP A 1 428 ? -10.227 2.283 -13.016 1 28.84 428 ASP A O 1
ATOM 3358 N N . GLU A 1 429 ? -9.922 3.23 -14.938 1 27.05 429 GLU A N 1
ATOM 3359 C CA . GLU A 1 429 ? -8.516 3.609 -14.883 1 27.05 429 GLU A CA 1
ATOM 3360 C C . GLU A 1 429 ? -8.32 4.902 -14.102 1 27.05 429 GLU A C 1
ATOM 3362 O O . GLU A 1 429 ? -7.215 5.445 -14.047 1 27.05 429 GLU A O 1
ATOM 3367 N N . GLU A 1 430 ? -9.18 5.883 -14.07 1 26.58 430 GLU A N 1
ATOM 3368 C CA . GLU A 1 430 ? -8.5 7.145 -13.789 1 26.58 430 GLU A CA 1
ATOM 3369 C C . GLU A 1 430 ? -7.785 7.098 -12.438 1 26.58 430 GLU A C 1
ATOM 3371 O O . GLU A 1 430 ? -8.172 6.34 -11.547 1 26.58 430 GLU A O 1
ATOM 3376 N N . ASP A 1 431 ? -6.492 7.793 -12.398 1 25.91 431 ASP A N 1
ATOM 3377 C CA . ASP A 1 431 ? -5.449 8.102 -11.422 1 25.91 431 ASP A CA 1
ATOM 3378 C C . ASP A 1 431 ? -6.051 8.633 -10.125 1 25.91 431 ASP A C 1
ATOM 3380 O O . ASP A 1 431 ? -6.359 9.82 -10.016 1 25.91 431 ASP A O 1
ATOM 3384 N N . GLU A 1 432 ? -7.109 8.141 -9.672 1 25.7 432 GLU A N 1
ATOM 3385 C CA . GLU A 1 432 ? -7.527 8.844 -8.469 1 25.7 432 GLU A CA 1
ATOM 3386 C C . GLU A 1 432 ? -6.414 8.867 -7.426 1 25.7 432 GLU A C 1
ATOM 3388 O O . GLU A 1 432 ? -6.031 7.824 -6.891 1 25.7 432 GLU A O 1
ATOM 3393 N N . ASN A 1 433 ? -5.293 9.742 -7.656 1 24.02 433 ASN A N 1
ATOM 3394 C CA . ASN A 1 433 ? -4.52 10.312 -6.555 1 24.02 433 ASN A CA 1
ATOM 3395 C C . ASN A 1 433 ? -5.418 10.734 -5.398 1 24.02 433 ASN A C 1
ATOM 3397 O O . ASN A 1 433 ? -5.879 11.875 -5.344 1 24.02 433 ASN A O 1
ATOM 3401 N N . SER A 1 434 ? -6.406 9.984 -5.211 1 23.66 434 SER A N 1
ATOM 3402 C CA . SER A 1 434 ? -7.195 10.391 -4.051 1 23.66 434 SER A CA 1
ATOM 3403 C C . SER A 1 434 ? -6.305 10.641 -2.836 1 23.66 434 SER A C 1
ATOM 3405 O O . SER A 1 434 ? -5.375 9.875 -2.576 1 23.66 434 SER A O 1
ATOM 3407 N N . GLU A 1 435 ? -5.883 11.938 -2.641 1 21.77 435 GLU A N 1
ATOM 3408 C CA . GLU A 1 435 ? -5.473 12.484 -1.352 1 21.77 435 GLU A CA 1
ATOM 3409 C C . GLU A 1 435 ? -6.141 11.75 -0.198 1 21.77 435 GLU A C 1
ATOM 3411 O O . GLU A 1 435 ? -7.281 11.289 -0.322 1 21.77 435 GLU A O 1
ATOM 3416 N N . ASP A 1 436 ? -5.164 11.172 0.598 1 21.41 436 ASP A N 1
ATOM 3417 C CA . ASP A 1 436 ? -5.312 10.578 1.924 1 21.41 436 ASP A CA 1
ATOM 3418 C C . ASP A 1 436 ? -6.332 11.352 2.76 1 21.41 436 ASP A C 1
ATOM 3420 O O . ASP A 1 436 ? -6 12.367 3.367 1 21.41 436 ASP A O 1
ATOM 3424 N N . THR A 1 437 ? -7.438 11.828 2.129 1 21.5 437 THR A N 1
ATOM 3425 C CA . THR A 1 437 ? -8.32 12.312 3.184 1 21.5 437 THR A CA 1
ATOM 3426 C C . THR A 1 437 ? -8.602 11.203 4.199 1 21.5 437 THR A C 1
ATOM 3428 O O . THR A 1 437 ? -9.133 10.148 3.848 1 21.5 437 THR A O 1
ATOM 3431 N N . THR A 1 438 ? -7.609 10.992 5.129 1 20.77 438 THR A N 1
ATOM 3432 C CA . THR A 1 438 ? -7.66 10.227 6.371 1 20.77 438 THR A CA 1
ATOM 3433 C C . THR A 1 438 ? -8.969 10.5 7.117 1 20.77 438 THR A C 1
ATOM 3435 O O . THR A 1 438 ? -9.031 10.359 8.344 1 20.77 438 THR A O 1
ATOM 3438 N N . ALA A 1 439 ? -9.984 10.977 6.594 1 19.61 439 ALA A N 1
ATOM 3439 C CA . ALA A 1 439 ? -11.023 11.156 7.605 1 19.61 439 ALA A CA 1
ATOM 3440 C C . ALA A 1 439 ? -11.195 9.891 8.445 1 19.61 439 ALA A C 1
ATOM 3442 O O . ALA A 1 439 ? -10.859 8.797 8 1 19.61 439 ALA A O 1
ATOM 3443 N N . ASP A 1 440 ? -11.422 10.117 9.758 1 20.27 440 ASP A N 1
ATOM 3444 C CA . ASP A 1 440 ? -11.797 9.523 11.039 1 20.27 440 ASP A CA 1
ATOM 3445 C C . ASP A 1 440 ? -12.953 8.547 10.867 1 20.27 440 ASP A C 1
ATOM 3447 O O . ASP A 1 440 ? -14.047 8.938 10.453 1 20.27 440 ASP A O 1
ATOM 3451 N N . ALA A 1 441 ? -12.664 7.344 10.492 1 23.8 441 ALA A N 1
ATOM 3452 C CA . ALA A 1 441 ? -13.617 6.242 10.602 1 23.8 441 ALA A CA 1
ATOM 3453 C C . ALA A 1 441 ? -14.172 6.148 12.023 1 23.8 441 ALA A C 1
ATOM 3455 O O . ALA A 1 441 ? -13.688 5.355 12.836 1 23.8 441 ALA A O 1
ATOM 3456 N N . ASN A 1 442 ? -14.172 7.285 12.734 1 21.86 442 ASN A N 1
ATOM 3457 C CA . ASN A 1 442 ? -14.961 7.039 13.938 1 21.86 442 ASN A CA 1
ATOM 3458 C C . ASN A 1 442 ? -16.281 6.352 13.609 1 21.86 442 ASN A C 1
ATOM 3460 O O . ASN A 1 442 ? -17 6.785 12.711 1 21.86 442 ASN A O 1
ATOM 3464 N N . ASN A 1 443 ? -16.266 5.055 13.812 1 26.83 443 ASN A N 1
ATOM 3465 C CA . ASN A 1 443 ? -17.422 4.18 13.961 1 26.83 443 ASN A CA 1
ATOM 3466 C C . ASN A 1 443 ? -18.562 4.867 14.727 1 26.83 443 ASN A C 1
ATOM 3468 O O . ASN A 1 443 ? -19.391 4.199 15.336 1 26.83 443 ASN A O 1
ATOM 3472 N N . ASP A 1 444 ? -18.328 6.125 15.172 1 27.14 444 ASP A N 1
ATOM 3473 C CA . ASP A 1 444 ? -19.672 6.543 15.562 1 27.14 444 ASP A CA 1
ATOM 3474 C C . ASP A 1 444 ? -20.625 6.512 14.375 1 27.14 444 ASP A C 1
ATOM 3476 O O . ASP A 1 444 ? -20.422 7.211 13.383 1 27.14 444 ASP A O 1
ATOM 3480 N N . ILE A 1 445 ? -21.266 5.352 14.117 1 31.83 445 ILE A N 1
ATOM 3481 C CA . ILE A 1 445 ? -22.578 5.344 13.484 1 31.83 445 ILE A CA 1
ATOM 3482 C C . ILE A 1 445 ? -23.328 6.637 13.812 1 31.83 445 ILE A C 1
ATOM 3484 O O . ILE A 1 445 ? -23.641 6.895 14.977 1 31.83 445 ILE A O 1
ATOM 3488 N N . LYS A 1 446 ? -22.922 7.766 13.383 1 33.19 446 LYS A N 1
ATOM 3489 C CA . LYS A 1 446 ? -24.078 8.641 13.586 1 33.19 446 LYS A CA 1
ATOM 3490 C C . LYS A 1 446 ? -25.391 7.863 13.492 1 33.19 446 LYS A C 1
ATOM 3492 O O . LYS A 1 446 ? -25.453 6.84 12.812 1 33.19 446 LYS A O 1
ATOM 3497 N N . ASP A 1 447 ? -26.344 8.039 14.422 1 37.69 447 ASP A N 1
ATOM 3498 C CA . ASP A 1 447 ? -27.625 7.34 14.516 1 37.69 447 ASP A CA 1
ATOM 3499 C C . ASP A 1 447 ? -28.047 6.762 13.164 1 37.69 447 ASP A C 1
ATOM 3501 O O . ASP A 1 447 ? -28.609 5.668 13.102 1 37.69 447 ASP A O 1
ATOM 3505 N N . GLY A 1 448 ? -28.062 7.625 11.969 1 38.31 448 GLY A N 1
ATOM 3506 C CA . GLY A 1 448 ? -28.672 7.246 10.703 1 38.31 448 GLY A CA 1
ATOM 3507 C C . GLY A 1 448 ? -27.672 6.727 9.695 1 38.31 448 GLY A C 1
ATOM 3508 O O . GLY A 1 448 ? -27.922 6.766 8.484 1 38.31 448 GLY A O 1
ATOM 3509 N N . GLU A 1 449 ? -26.406 6.793 9.93 1 47.88 449 GLU A N 1
ATOM 3510 C CA . GLU A 1 449 ? -25.688 6.273 8.773 1 47.88 449 GLU A CA 1
ATOM 3511 C C . GLU A 1 449 ? -26 4.793 8.547 1 47.88 449 GLU A C 1
ATOM 3513 O O . GLU A 1 449 ? -25.719 3.959 9.414 1 47.88 449 GLU A O 1
ATOM 3518 N N . ARG A 1 450 ? -26.938 4.488 7.855 1 53.34 450 ARG A N 1
ATOM 3519 C CA . ARG A 1 450 ? -27.484 3.182 7.504 1 53.34 450 ARG A CA 1
ATOM 3520 C C . ARG A 1 450 ? -26.422 2.307 6.848 1 53.34 450 ARG A C 1
ATOM 3522 O O . ARG A 1 450 ? -25.766 2.723 5.887 1 53.34 450 ARG A O 1
ATOM 3529 N N . LEU A 1 451 ? -25.609 1.519 7.648 1 66.62 451 LEU A N 1
ATOM 3530 C CA . LEU A 1 451 ? -24.875 0.408 7.055 1 66.62 451 LEU A CA 1
ATOM 3531 C C . LEU A 1 451 ? -25.719 -0.307 6.008 1 66.62 451 LEU A C 1
ATOM 3533 O O . LEU A 1 451 ? -26.844 -0.731 6.297 1 66.62 451 LEU A O 1
ATOM 3537 N N . ILE A 1 452 ? -25.297 -0.017 4.777 1 77.06 452 ILE A N 1
ATOM 3538 C CA . ILE A 1 452 ? -25.969 -0.766 3.729 1 77.06 452 ILE A CA 1
ATOM 3539 C C . ILE A 1 452 ? -25.25 -2.094 3.494 1 77.06 452 ILE A C 1
ATOM 3541 O O . ILE A 1 452 ? -24.031 -2.125 3.303 1 77.06 452 ILE A O 1
ATOM 3545 N N . SER A 1 453 ? -25.891 -3.129 3.9 1 87.31 453 SER A N 1
ATOM 3546 C CA . SER A 1 453 ? -25.391 -4.473 3.631 1 87.31 453 SER A CA 1
ATOM 3547 C C . SER A 1 453 ? -26.047 -5.07 2.387 1 87.31 453 SER A C 1
ATOM 3549 O O . SER A 1 453 ? -27.234 -4.867 2.145 1 87.31 453 SER A O 1
ATOM 3551 N N . PHE A 1 454 ? -25.219 -5.578 1.556 1 90.94 454 PHE A N 1
ATOM 3552 C CA . PHE A 1 454 ? -25.719 -6.254 0.366 1 90.94 454 PHE A CA 1
ATOM 3553 C C . PHE A 1 454 ? -24.891 -7.492 0.056 1 90.94 454 PHE A C 1
ATOM 3555 O O . PHE A 1 454 ? -23.875 -7.746 0.708 1 90.94 454 PHE A O 1
ATOM 3562 N N . ILE A 1 455 ? -25.484 -8.297 -0.879 1 93.31 455 ILE A N 1
ATOM 3563 C CA . ILE A 1 455 ? -24.828 -9.523 -1.309 1 93.31 455 ILE A CA 1
ATOM 3564 C C . ILE A 1 455 ? -24.234 -9.336 -2.703 1 93.31 455 ILE A C 1
ATOM 3566 O O . ILE A 1 455 ? -24.875 -8.742 -3.578 1 93.31 455 ILE A O 1
ATOM 3570 N N . VAL A 1 456 ? -23.047 -9.773 -2.791 1 92.62 456 VAL A N 1
ATOM 3571 C CA . VAL A 1 456 ? -22.391 -9.727 -4.098 1 92.62 456 VAL A CA 1
ATOM 3572 C C . VAL A 1 456 ? -22.203 -11.148 -4.625 1 92.62 456 VAL A C 1
ATOM 3574 O O . VAL A 1 456 ? -21.672 -12.016 -3.928 1 92.62 456 VAL A O 1
ATOM 3577 N N . VAL A 1 457 ? -22.688 -11.367 -5.832 1 94.81 457 VAL A N 1
ATOM 3578 C CA . VAL A 1 457 ? -22.453 -12.625 -6.539 1 94.81 457 VAL A CA 1
ATOM 3579 C C . VAL A 1 457 ? -21.406 -12.414 -7.625 1 94.81 457 VAL A C 1
ATOM 3581 O O . VAL A 1 457 ? -21.688 -11.797 -8.656 1 94.81 457 VAL A O 1
ATOM 3584 N N . GLN A 1 458 ? -20.266 -12.984 -7.363 1 93.69 458 GLN A N 1
ATOM 3585 C CA . GLN A 1 458 ? -19.188 -12.922 -8.336 1 93.69 458 GLN A CA 1
ATOM 3586 C C . GLN A 1 458 ? -19.062 -14.234 -9.109 1 93.69 458 GLN A C 1
ATOM 3588 O O . GLN A 1 458 ? -19.344 -15.305 -8.57 1 93.69 458 GLN A O 1
ATOM 3593 N N . HIS A 1 459 ? -18.719 -14.094 -10.406 1 93.81 459 HIS A N 1
ATOM 3594 C CA . HIS A 1 459 ? -18.547 -15.312 -11.188 1 93.81 459 HIS A CA 1
ATOM 3595 C C . HIS A 1 459 ? -17.5 -15.148 -12.273 1 93.81 459 HIS A C 1
ATOM 3597 O O . HIS A 1 459 ? -17.094 -14.023 -12.578 1 93.81 459 HIS A O 1
ATOM 3603 N N . SER A 1 460 ? -17.047 -16.266 -12.836 1 94.12 460 SER A N 1
ATOM 3604 C CA . SER A 1 460 ? -15.945 -16.234 -13.797 1 94.12 460 SER A CA 1
ATOM 3605 C C . SER A 1 460 ? -16.406 -16.672 -15.18 1 94.12 460 SER A C 1
ATOM 3607 O O . SER A 1 460 ? -15.609 -17.094 -16.016 1 94.12 460 SER A O 1
ATOM 3609 N N . LEU A 1 461 ? -17.672 -16.578 -15.469 1 92.56 461 LEU A N 1
ATOM 3610 C CA . LEU A 1 461 ? -18.234 -17.078 -16.719 1 92.56 461 LEU A CA 1
ATOM 3611 C C . LEU A 1 461 ? -17.719 -16.25 -17.906 1 92.56 461 LEU A C 1
ATOM 3613 O O . LEU A 1 461 ? -17.578 -16.781 -19.016 1 92.56 461 LEU A O 1
ATOM 3617 N N . ALA A 1 462 ? -17.469 -15.031 -17.625 1 88.88 462 ALA A N 1
ATOM 3618 C CA . ALA A 1 462 ? -17.109 -14.133 -18.719 1 88.88 462 ALA A CA 1
ATOM 3619 C C . ALA A 1 462 ? -15.594 -13.992 -18.844 1 88.88 462 ALA A C 1
ATOM 3621 O O . ALA A 1 462 ? -15.102 -13.156 -19.609 1 88.88 462 ALA A O 1
ATOM 3622 N N . ASN A 1 463 ? -14.859 -14.766 -18.062 1 92.06 463 ASN A N 1
ATOM 3623 C CA . ASN A 1 463 ? -13.406 -14.68 -18.125 1 92.06 463 ASN A CA 1
ATOM 3624 C C . ASN A 1 463 ? -12.875 -15.141 -19.484 1 92.06 463 ASN A C 1
ATOM 3626 O O . ASN A 1 463 ? -13.562 -15.852 -20.219 1 92.06 463 ASN A O 1
ATOM 3630 N N . SER A 1 464 ? -11.711 -14.703 -19.688 1 91.69 464 SER A N 1
ATOM 3631 C CA . SER A 1 464 ? -11.102 -15.047 -20.969 1 91.69 464 SER A CA 1
ATOM 3632 C C . SER A 1 464 ? -10.156 -16.234 -20.828 1 91.69 464 SER A C 1
ATOM 3634 O O . SER A 1 464 ? -9.258 -16.234 -20 1 91.69 464 SER A O 1
ATOM 3636 N N . ARG A 1 465 ? -10.352 -17.203 -21.703 1 93.56 465 ARG A N 1
ATOM 3637 C CA . ARG A 1 465 ? -9.422 -18.328 -21.797 1 93.56 465 ARG A CA 1
ATOM 3638 C C . ARG A 1 465 ? -8.148 -17.922 -22.531 1 93.56 465 ARG A C 1
ATOM 3640 O O . ARG A 1 465 ? -7.051 -18.328 -22.156 1 93.56 465 ARG A O 1
ATOM 3647 N N . THR A 1 466 ? -8.242 -17.016 -23.484 1 92.5 466 THR A N 1
ATOM 3648 C CA . THR A 1 466 ? -7.172 -16.703 -24.422 1 92.5 466 THR A CA 1
ATOM 3649 C C . THR A 1 466 ? -6.062 -15.914 -23.734 1 92.5 466 THR A C 1
ATOM 3651 O O . THR A 1 466 ? -4.906 -15.961 -24.156 1 92.5 466 THR A O 1
ATOM 3654 N N . THR A 1 467 ? -6.449 -15.25 -22.672 1 92.38 467 THR A N 1
ATOM 3655 C CA . THR A 1 467 ? -5.445 -14.43 -22 1 92.38 467 THR A CA 1
ATOM 3656 C C . THR A 1 467 ? -5.172 -14.961 -20.594 1 92.38 467 THR A C 1
ATOM 3658 O O . THR A 1 467 ? -4.605 -14.258 -19.766 1 92.38 467 THR A O 1
ATOM 3661 N N . HIS A 1 468 ? -5.594 -16.125 -20.359 1 94.75 468 HIS A N 1
ATOM 3662 C CA . HIS A 1 468 ? -5.43 -16.703 -19.031 1 94.75 468 HIS A CA 1
ATOM 3663 C C . HIS A 1 468 ? -3.961 -16.75 -18.625 1 94.75 468 HIS A C 1
ATOM 3665 O O . HIS A 1 468 ? -3.139 -17.344 -19.328 1 94.75 468 HIS A O 1
ATOM 3671 N N . MET A 1 469 ? -3.621 -16.016 -17.391 1 93.5 469 MET A N 1
ATOM 3672 C CA . MET A 1 469 ? -2.312 -15.992 -16.734 1 93.5 469 MET A CA 1
ATOM 3673 C C . MET A 1 469 ? -1.274 -15.336 -17.641 1 93.5 469 MET A C 1
ATOM 3675 O O . MET A 1 469 ? -0.098 -15.695 -17.609 1 93.5 469 MET A O 1
ATOM 3679 N N . MET A 1 470 ? -1.951 -14.453 -18.516 1 88.75 470 MET A N 1
ATOM 3680 C CA . MET A 1 470 ? -1.052 -13.57 -19.25 1 88.75 470 MET A CA 1
ATOM 3681 C C . MET A 1 470 ? -0.888 -12.234 -18.516 1 88.75 470 MET A C 1
ATOM 3683 O O . MET A 1 470 ? -1.725 -11.867 -17.688 1 88.75 470 MET A O 1
ATOM 3687 N N . ASP A 1 471 ? 0.274 -11.461 -18.156 1 72.38 471 ASP A N 1
ATOM 3688 C CA . ASP A 1 471 ? 0.583 -10.273 -17.359 1 72.38 471 ASP A CA 1
ATOM 3689 C C . ASP A 1 471 ? -0.301 -9.094 -17.766 1 72.38 471 ASP A C 1
ATOM 3691 O O . ASP A 1 471 ? -0.427 -8.125 -17.016 1 72.38 471 ASP A O 1
ATOM 3695 N N . SER A 1 472 ? -0.988 -9.008 -18.766 1 56.38 472 SER A N 1
ATOM 3696 C CA . SER A 1 472 ? -1.502 -7.766 -19.328 1 56.38 472 SER A CA 1
ATOM 3697 C C . SER A 1 472 ? -2.783 -7.328 -18.625 1 56.38 472 SER A C 1
ATOM 3699 O O . SER A 1 472 ? -3.084 -6.137 -18.562 1 56.38 472 SER A O 1
ATOM 3701 N N . CYS A 1 473 ? -3.752 -8.211 -18.438 1 55.09 473 CYS A N 1
ATOM 3702 C CA . CYS A 1 473 ? -5.074 -7.598 -18.375 1 55.09 473 CYS A CA 1
ATOM 3703 C C . CYS A 1 473 ? -5.664 -7.723 -16.984 1 55.09 473 CYS A C 1
ATOM 3705 O O . CYS A 1 473 ? -5.75 -8.82 -16.422 1 55.09 473 CYS A O 1
ATOM 3707 N N . ARG A 1 474 ? -5.594 -6.613 -16.266 1 58.88 474 ARG A N 1
ATOM 3708 C CA . ARG A 1 474 ? -6.418 -6.605 -15.062 1 58.88 474 ARG A CA 1
ATOM 3709 C C . ARG A 1 474 ? -7.898 -6.688 -15.414 1 58.88 474 ARG A C 1
ATOM 3711 O O . ARG A 1 474 ? -8.406 -5.867 -16.188 1 58.88 474 ARG A O 1
ATOM 3718 N N . THR A 1 475 ? -8.531 -7.898 -15.047 1 66.25 475 THR A N 1
ATOM 3719 C CA . THR A 1 475 ? -9.945 -8.055 -15.359 1 66.25 475 THR A CA 1
ATOM 3720 C C . THR A 1 475 ? -10.805 -7.859 -14.109 1 66.25 475 THR A C 1
ATOM 3722 O O . THR A 1 475 ? -10.375 -8.18 -13 1 66.25 475 THR A O 1
ATOM 3725 N N . LYS A 1 476 ? -11.789 -7.043 -14.195 1 71.56 476 LYS A N 1
ATOM 3726 C CA . LYS A 1 476 ? -12.781 -6.969 -13.125 1 71.56 476 LYS A CA 1
ATOM 3727 C C . LYS A 1 476 ? -13.82 -8.078 -13.258 1 71.56 476 LYS A C 1
ATOM 3729 O O . LYS A 1 476 ? -14.375 -8.289 -14.336 1 71.56 476 LYS A O 1
ATOM 3734 N N . PRO A 1 477 ? -13.922 -8.82 -12.125 1 76.06 477 PRO A N 1
ATOM 3735 C CA . PRO A 1 477 ? -14.914 -9.891 -12.234 1 76.06 477 PRO A CA 1
ATOM 3736 C C . PRO A 1 477 ? -16.328 -9.359 -12.445 1 76.06 477 PRO A C 1
ATOM 3738 O O . PRO A 1 477 ? -16.656 -8.258 -11.992 1 76.06 477 PRO A O 1
ATOM 3741 N N . ALA A 1 478 ? -17.078 -10.094 -13.133 1 81.75 478 ALA A N 1
ATOM 3742 C CA . ALA A 1 478 ? -18.5 -9.812 -13.211 1 81.75 478 ALA A CA 1
ATOM 3743 C C . ALA A 1 478 ? -19.172 -9.992 -11.859 1 81.75 478 ALA A C 1
ATOM 3745 O O . ALA A 1 478 ? -18.797 -10.883 -11.086 1 81.75 478 ALA A O 1
ATOM 3746 N N . ALA A 1 479 ? -20.031 -9.055 -11.633 1 89.81 479 ALA A N 1
ATOM 3747 C CA . ALA A 1 479 ? -20.656 -9.125 -10.312 1 89.81 479 ALA A CA 1
ATOM 3748 C C . ALA A 1 479 ? -22.094 -8.641 -10.367 1 89.81 479 ALA A C 1
ATOM 3750 O O . ALA A 1 479 ? -22.438 -7.793 -11.188 1 89.81 479 ALA A O 1
ATOM 3751 N N . LEU A 1 480 ? -22.953 -9.398 -9.609 1 93.75 480 LEU A N 1
ATOM 3752 C CA . LEU A 1 480 ? -24.328 -8.984 -9.344 1 93.75 480 LEU A CA 1
ATOM 3753 C C . LEU A 1 480 ? -24.516 -8.609 -7.879 1 93.75 480 LEU A C 1
ATOM 3755 O O . LEU A 1 480 ? -23.891 -9.219 -6.996 1 93.75 480 LEU A O 1
ATOM 3759 N N . ARG A 1 481 ? -25.328 -7.664 -7.691 1 93.44 481 ARG A N 1
ATOM 3760 C CA . ARG A 1 481 ? -25.625 -7.23 -6.328 1 93.44 481 ARG A CA 1
ATOM 3761 C C . ARG A 1 481 ? -27.078 -7.473 -5.977 1 93.44 481 ARG A C 1
ATOM 3763 O O . ARG A 1 481 ? -27.969 -7.242 -6.801 1 93.44 481 ARG A O 1
ATOM 3770 N N . PHE A 1 482 ? -27.266 -8.031 -4.809 1 94.75 482 PHE A N 1
ATOM 3771 C CA . PHE A 1 482 ? -28.609 -8.281 -4.301 1 94.75 482 PHE A CA 1
ATOM 3772 C C . PHE A 1 482 ? -28.734 -7.797 -2.861 1 94.75 482 PHE A C 1
ATOM 3774 O O . PHE A 1 482 ? -27.75 -7.715 -2.135 1 94.75 482 PHE A O 1
ATOM 3781 N N . PRO A 1 483 ? -29.938 -7.488 -2.482 1 92.94 483 PRO A N 1
ATOM 3782 C CA . PRO A 1 483 ? -30.156 -7.23 -1.058 1 92.94 483 PRO A CA 1
ATOM 3783 C C . PRO A 1 483 ? -29.875 -8.445 -0.184 1 92.94 483 PRO A C 1
ATOM 3785 O O . PRO A 1 483 ? -29.875 -9.578 -0.674 1 92.94 483 PRO A O 1
ATOM 3788 N N . THR A 1 484 ? -29.656 -8.234 1.038 1 92.12 484 THR A N 1
ATOM 3789 C CA . THR A 1 484 ? -29.281 -9.281 1.981 1 92.12 484 THR A CA 1
ATOM 3790 C C . THR A 1 484 ? -30.406 -10.312 2.121 1 92.12 484 THR A C 1
ATOM 3792 O O . THR A 1 484 ? -30.156 -11.469 2.467 1 92.12 484 THR A O 1
ATOM 3795 N N . SER A 1 485 ? -31.641 -9.875 1.794 1 91.88 485 SER A N 1
ATOM 3796 C CA . SER A 1 485 ? -32.781 -10.766 1.895 1 91.88 485 SER A CA 1
ATOM 3797 C C . SER A 1 485 ? -32.688 -11.914 0.895 1 91.88 485 SER A C 1
ATOM 3799 O O . SER A 1 485 ? -33.344 -12.938 1.041 1 91.88 485 SER A O 1
ATOM 3801 N N . HIS A 1 486 ? -31.828 -11.797 -0.094 1 94.56 486 HIS A N 1
ATOM 3802 C CA . HIS A 1 486 ? -31.719 -12.789 -1.157 1 94.56 486 HIS A CA 1
ATOM 3803 C C . HIS A 1 486 ? -30.719 -13.883 -0.783 1 94.56 486 HIS A C 1
ATOM 3805 O O . HIS A 1 486 ? -30.547 -14.844 -1.528 1 94.56 486 HIS A O 1
ATOM 3811 N N . LEU A 1 487 ? -30.094 -13.805 0.306 1 93.62 487 LEU A N 1
ATOM 3812 C CA . LEU A 1 487 ? -29.016 -14.703 0.686 1 93.62 487 LEU A CA 1
ATOM 3813 C C . LEU A 1 487 ? -29.516 -16.141 0.833 1 93.62 487 LEU A C 1
ATOM 3815 O O . LEU A 1 487 ? -28.875 -17.078 0.348 1 93.62 487 LEU A O 1
ATOM 3819 N N . LYS A 1 488 ? -30.562 -16.297 1.459 1 93.44 488 LYS A N 1
ATOM 3820 C CA . LYS A 1 488 ? -31.094 -17.625 1.675 1 93.44 488 LYS A CA 1
ATOM 3821 C C . LYS A 1 488 ? -31.438 -18.312 0.35 1 93.44 488 LYS A C 1
ATOM 3823 O O . LYS A 1 488 ? -31.172 -19.5 0.167 1 93.44 488 LYS A O 1
ATOM 3828 N N . ALA A 1 489 ? -32.062 -17.562 -0.532 1 94.5 489 ALA A N 1
ATOM 3829 C CA . ALA A 1 489 ? -32.406 -18.094 -1.852 1 94.5 489 ALA A CA 1
ATOM 3830 C C . ALA A 1 489 ? -31.141 -18.516 -2.611 1 94.5 489 ALA A C 1
ATOM 3832 O O . ALA A 1 489 ? -31.125 -19.547 -3.27 1 94.5 489 ALA A O 1
ATOM 3833 N N . LEU A 1 490 ? -30.141 -17.719 -2.539 1 93.44 490 LEU A N 1
ATOM 3834 C CA . LEU A 1 490 ? -28.875 -18.016 -3.199 1 93.44 490 LEU A CA 1
ATOM 3835 C C . LEU A 1 490 ? -28.266 -19.297 -2.633 1 93.44 490 LEU A C 1
ATOM 3837 O O . LEU A 1 490 ? -27.766 -20.141 -3.385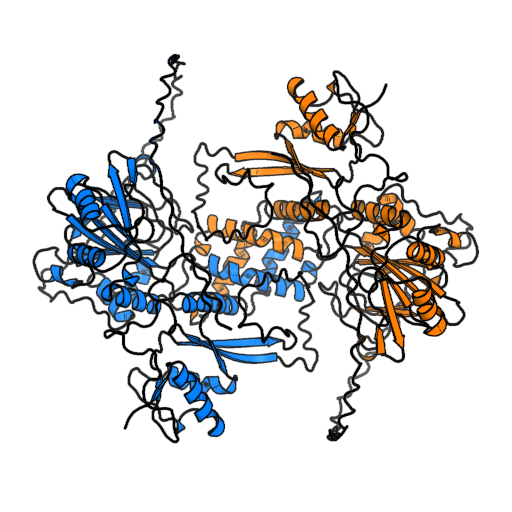 1 93.44 490 LEU A O 1
ATOM 3841 N N . HIS A 1 491 ? -28.344 -19.438 -1.364 1 91.38 491 HIS A N 1
ATOM 3842 C CA . HIS A 1 491 ? -27.812 -20.625 -0.727 1 91.38 491 HIS A CA 1
ATOM 3843 C C . HIS A 1 491 ? -28.578 -21.875 -1.142 1 91.38 491 HIS A C 1
ATOM 3845 O O . HIS A 1 491 ? -28.016 -22.953 -1.281 1 91.38 491 HIS A O 1
ATOM 3851 N N . GLN A 1 492 ? -29.844 -21.688 -1.333 1 92.75 492 GLN A N 1
ATOM 3852 C CA . GLN A 1 492 ? -30.656 -22.797 -1.824 1 92.75 492 GLN A CA 1
ATOM 3853 C C . GLN A 1 492 ? -30.188 -23.266 -3.197 1 92.75 492 GLN A C 1
ATOM 3855 O O . GLN A 1 492 ? -30.062 -24.469 -3.439 1 92.75 492 GLN A O 1
ATOM 3860 N N . LEU A 1 493 ? -29.906 -22.344 -4 1 92.06 493 LEU A N 1
ATOM 3861 C CA . LEU A 1 493 ? -29.438 -22.672 -5.344 1 92.06 493 LEU A CA 1
ATOM 3862 C C . LEU A 1 493 ? -28.078 -23.359 -5.297 1 92.06 493 LEU A C 1
ATOM 3864 O O . LEU A 1 493 ? -27.844 -24.344 -6.008 1 92.06 493 LEU A O 1
ATOM 3868 N N . ILE A 1 494 ? -27.234 -22.891 -4.43 1 88.56 494 ILE A N 1
ATOM 3869 C CA . ILE A 1 494 ? -25.875 -23.391 -4.344 1 88.56 494 ILE A CA 1
ATOM 3870 C C . ILE A 1 494 ? -25.859 -24.781 -3.711 1 88.56 494 ILE A C 1
ATOM 3872 O O . ILE A 1 494 ? -25.078 -25.656 -4.102 1 88.56 494 ILE A O 1
ATOM 3876 N N . SER A 1 495 ? -26.734 -24.984 -2.785 1 86.19 495 SER A N 1
ATOM 3877 C CA . SER A 1 495 ? -26.766 -26.234 -2.033 1 86.19 495 SER A CA 1
ATOM 3878 C C . SER A 1 495 ? -27.438 -27.344 -2.832 1 86.19 495 SER A C 1
ATOM 3880 O O . SER A 1 495 ? -27.328 -28.531 -2.49 1 86.19 495 SER A O 1
ATOM 3882 N N . CYS A 1 496 ? -28.078 -26.922 -3.836 1 84.88 496 CYS A N 1
ATOM 3883 C CA . CYS A 1 496 ? -28.75 -27.922 -4.664 1 84.88 496 CYS A CA 1
ATOM 3884 C C . CYS A 1 496 ? -27.734 -28.828 -5.348 1 84.88 496 CYS A C 1
ATOM 3886 O O . CYS A 1 496 ? -26.703 -28.359 -5.832 1 84.88 496 CYS A O 1
ATOM 3888 N N . LYS A 1 497 ? -27.953 -30.141 -5.195 1 78.44 497 LYS A N 1
ATOM 3889 C CA . LYS A 1 497 ? -27.047 -31.125 -5.801 1 78.44 497 LYS A CA 1
ATOM 3890 C C . LYS A 1 497 ? -26.938 -30.906 -7.309 1 78.44 497 LYS A C 1
ATOM 3892 O O . LYS A 1 497 ? -27.875 -30.406 -7.938 1 78.44 497 LYS A O 1
ATOM 3897 N N . GLU A 1 498 ? -25.859 -31.422 -7.793 1 73.62 498 GLU A N 1
ATOM 3898 C CA . GLU A 1 498 ? -25.609 -31.281 -9.227 1 73.62 498 GLU A CA 1
ATOM 3899 C C . GLU A 1 498 ? -26.688 -32 -10.047 1 73.62 498 GLU A C 1
ATOM 3901 O O . GLU A 1 498 ? -27.062 -33.125 -9.742 1 73.62 498 GLU A O 1
ATOM 3906 N N . HIS A 1 499 ? -27.5 -31.438 -10.859 1 75.12 499 HIS A N 1
ATOM 3907 C CA . HIS A 1 499 ? -28.469 -31.953 -11.836 1 75.12 499 HIS A CA 1
ATOM 3908 C C . HIS A 1 499 ? -29.875 -31.922 -11.281 1 75.12 499 HIS A C 1
ATOM 3910 O O . HIS A 1 499 ? -30.828 -32.281 -11.984 1 75.12 499 HIS A O 1
ATOM 3916 N N . ASP A 1 500 ? -29.953 -31.516 -9.977 1 88.44 500 ASP A N 1
ATOM 3917 C CA . ASP A 1 500 ? -31.312 -31.406 -9.43 1 88.44 500 ASP A CA 1
ATOM 3918 C C . ASP A 1 500 ? -31.938 -30.062 -9.797 1 88.44 500 ASP A C 1
ATOM 3920 O O . ASP A 1 500 ? -31.219 -29.078 -10 1 88.44 500 ASP A O 1
ATOM 3924 N N . TRP A 1 501 ? -33.219 -30.141 -9.945 1 93.75 501 TRP A N 1
ATOM 3925 C CA . TRP A 1 501 ? -33.938 -28.922 -10.273 1 93.75 501 TRP A CA 1
ATOM 3926 C C . TRP A 1 501 ? -34.688 -28.391 -9.047 1 93.75 501 TRP A C 1
ATOM 3928 O O . TRP A 1 501 ? -35.188 -29.172 -8.234 1 93.75 501 TRP A O 1
ATOM 3938 N N . LEU A 1 502 ? -34.719 -27.156 -8.906 1 93.94 502 LEU A N 1
ATOM 3939 C CA . LEU A 1 502 ? -35.438 -26.469 -7.852 1 93.94 502 LEU A CA 1
ATOM 3940 C C . LEU A 1 502 ? -36.625 -25.703 -8.43 1 93.94 502 LEU A C 1
ATOM 3942 O O . LEU A 1 502 ? -36.5 -24.969 -9.414 1 93.94 502 LEU A O 1
ATOM 3946 N N . GLU A 1 503 ? -37.75 -25.891 -7.762 1 94.25 503 GLU A N 1
ATOM 3947 C CA . GLU A 1 503 ? -38.906 -25.125 -8.188 1 94.25 503 GLU A CA 1
ATOM 3948 C C . GLU A 1 503 ? -38.781 -23.656 -7.742 1 94.25 503 GLU A C 1
ATOM 3950 O O . GLU A 1 503 ? -38.438 -23.391 -6.598 1 94.25 503 GLU A O 1
ATOM 3955 N N . SER A 1 504 ? -39.094 -22.797 -8.68 1 93.75 504 SER A N 1
ATOM 3956 C CA . SER A 1 504 ? -38.969 -21.375 -8.383 1 93.75 504 SER A CA 1
ATOM 3957 C C . SER A 1 504 ? -39.781 -20.984 -7.164 1 93.75 504 SER A C 1
ATOM 3959 O O . SER A 1 504 ? -39.406 -20.094 -6.41 1 93.75 504 SER A O 1
ATOM 3961 N N . GLY A 1 505 ? -40.875 -21.609 -6.926 1 91.94 505 GLY A N 1
ATOM 3962 C CA . GLY A 1 505 ? -41.75 -21.297 -5.801 1 91.94 505 GLY A CA 1
ATOM 3963 C C . GLY A 1 505 ? -41.156 -21.719 -4.465 1 91.94 505 GLY A C 1
ATOM 3964 O O . GLY A 1 505 ? -41.625 -21.281 -3.41 1 91.94 505 GLY A O 1
ATOM 3965 N N . GLN A 1 506 ? -40.156 -22.531 -4.465 1 92.25 506 GLN A N 1
ATOM 3966 C CA . GLN A 1 506 ? -39.531 -23.031 -3.238 1 92.25 506 GLN A CA 1
ATOM 3967 C C . GLN A 1 506 ? -38.469 -22.062 -2.746 1 92.25 506 GLN A C 1
ATOM 3969 O O . GLN A 1 506 ? -37.938 -22.219 -1.637 1 92.25 506 GLN A O 1
ATOM 3974 N N . LEU A 1 507 ? -38.125 -21.141 -3.559 1 94.19 507 LEU A N 1
ATOM 3975 C CA . LEU A 1 507 ? -37.062 -20.203 -3.18 1 94.19 507 LEU A CA 1
ATOM 3976 C C . LEU A 1 507 ? -37.531 -19.312 -2.027 1 94.19 507 LEU A C 1
ATOM 3978 O O . LEU A 1 507 ? -38.688 -18.859 -2.006 1 94.19 507 LEU A O 1
ATOM 3982 N N . CYS A 1 508 ? -36.656 -19.125 -1.107 1 92.31 508 CYS A N 1
ATOM 3983 C CA . CYS A 1 508 ? -36.969 -18.312 0.069 1 92.31 508 CYS A CA 1
ATOM 3984 C C . CYS A 1 508 ? -36.906 -16.828 -0.266 1 92.31 508 CYS A C 1
ATOM 3986 O O . CYS A 1 508 ? -36.094 -16.094 0.274 1 92.31 508 CYS A O 1
ATOM 3988 N N . LEU A 1 509 ? -37.688 -16.375 -1.054 1 93.06 509 LEU A N 1
ATOM 3989 C CA . LEU A 1 509 ? -37.844 -14.992 -1.479 1 93.06 509 LEU A CA 1
ATOM 3990 C C . LEU A 1 509 ? -39.312 -14.648 -1.675 1 93.06 509 LEU A C 1
ATOM 3992 O O . LEU A 1 509 ? -40.156 -15.539 -1.867 1 93.06 509 LEU A O 1
ATOM 3996 N N . SER A 1 510 ? -39.594 -13.375 -1.534 1 89.06 510 SER A N 1
ATOM 3997 C CA . SER A 1 510 ? -40.938 -12.938 -1.844 1 89.06 510 SER A CA 1
ATOM 3998 C C . SER A 1 510 ? -41.281 -13.195 -3.309 1 89.06 510 SER A C 1
ATOM 4000 O O . SER A 1 510 ? -40.406 -13.141 -4.172 1 89.06 510 SER A O 1
ATOM 4002 N N . GLU A 1 511 ? -42.531 -13.555 -3.574 1 85.38 511 GLU A N 1
ATOM 4003 C CA . GLU A 1 511 ? -42.969 -13.844 -4.93 1 85.38 511 GLU A CA 1
ATOM 4004 C C . GLU A 1 511 ? -42.625 -12.703 -5.887 1 85.38 511 GLU A C 1
ATOM 4006 O O . GLU A 1 511 ? -42.281 -12.945 -7.047 1 85.38 511 GLU A O 1
ATOM 4011 N N . ALA A 1 512 ? -42.594 -11.516 -5.289 1 85.88 512 ALA A N 1
ATOM 4012 C CA . ALA A 1 512 ? -42.344 -10.344 -6.109 1 85.88 512 ALA A CA 1
ATOM 4013 C C . ALA A 1 512 ? -40.875 -10.273 -6.5 1 85.88 512 ALA A C 1
ATOM 4015 O O . ALA A 1 512 ? -40.531 -9.758 -7.57 1 85.88 512 ALA A O 1
ATOM 4016 N N . ASP A 1 513 ? -40.031 -10.883 -5.707 1 92.38 513 ASP A N 1
ATOM 4017 C CA . ASP A 1 513 ? -38.594 -10.727 -5.91 1 92.38 513 ASP A CA 1
ATOM 4018 C C . ASP A 1 513 ? -38.031 -11.898 -6.707 1 92.38 513 ASP A C 1
ATOM 4020 O O . ASP A 1 513 ? -36.938 -11.812 -7.238 1 92.38 513 ASP A O 1
ATOM 4024 N N . VAL A 1 514 ? -38.781 -13 -6.75 1 93.88 514 VAL A N 1
ATOM 4025 C CA . VAL A 1 514 ? -38.281 -14.242 -7.32 1 93.88 514 VAL A CA 1
ATOM 4026 C C . VAL A 1 514 ? -37.969 -14.031 -8.805 1 93.88 514 VAL A C 1
ATOM 4028 O O . VAL A 1 514 ? -36.906 -14.43 -9.273 1 93.88 514 VAL A O 1
ATOM 4031 N N . TRP A 1 515 ? -38.875 -13.391 -9.453 1 92.62 515 TRP A N 1
ATOM 4032 C CA . TRP A 1 515 ? -38.688 -13.234 -10.898 1 92.62 515 TRP A CA 1
ATOM 4033 C C . TRP A 1 515 ? -37.469 -12.391 -11.203 1 92.62 515 TRP A C 1
ATOM 4035 O O . TRP A 1 515 ? -36.625 -12.789 -11.992 1 92.62 515 TRP A O 1
ATOM 4045 N N . ASP A 1 516 ? -37.375 -11.258 -10.578 1 93.5 516 ASP A N 1
ATOM 4046 C CA . ASP A 1 516 ? -36.219 -10.367 -10.805 1 93.5 516 ASP A CA 1
ATOM 4047 C C . ASP A 1 516 ? -34.906 -11.062 -10.469 1 93.5 516 ASP A C 1
ATOM 4049 O O . ASP A 1 516 ? -33.906 -10.891 -11.172 1 93.5 516 ASP A O 1
ATOM 4053 N N . PHE A 1 517 ? -35.031 -11.734 -9.445 1 95.62 517 PHE A N 1
ATOM 4054 C CA . PHE A 1 517 ? -33.875 -12.469 -8.961 1 95.62 517 PHE A CA 1
ATOM 4055 C C . PHE A 1 517 ? -33.406 -13.5 -9.984 1 95.62 517 PHE A C 1
ATOM 4057 O O . PHE A 1 517 ? -32.25 -13.508 -10.375 1 95.62 517 PHE A O 1
ATOM 4064 N N . LEU A 1 518 ? -34.281 -14.25 -10.492 1 95.31 518 LEU A N 1
ATOM 4065 C CA . LEU A 1 518 ? -33.969 -15.32 -11.438 1 95.31 518 LEU A CA 1
ATOM 4066 C C . LEU A 1 518 ? -33.562 -14.742 -12.797 1 95.31 518 LEU A C 1
ATOM 4068 O O . LEU A 1 518 ? -32.688 -15.273 -13.453 1 95.31 518 LEU A O 1
ATOM 4072 N N . VAL A 1 519 ? -34.219 -13.68 -13.219 1 94.69 519 VAL A N 1
ATOM 4073 C CA . VAL A 1 519 ? -33.875 -13.07 -14.5 1 94.69 519 VAL A CA 1
ATOM 4074 C C . VAL A 1 519 ? -32.469 -12.531 -14.469 1 94.69 519 VAL A C 1
ATOM 4076 O O . VAL A 1 519 ? -31.719 -12.664 -15.445 1 94.69 519 VAL A O 1
ATOM 4079 N N . ALA A 1 520 ? -32.125 -11.945 -13.359 1 94.44 520 ALA A N 1
ATOM 4080 C CA . ALA A 1 520 ? -30.781 -11.406 -13.219 1 94.44 520 ALA A CA 1
ATOM 4081 C C . ALA A 1 520 ? -29.734 -12.508 -13.328 1 94.44 520 ALA A C 1
ATOM 4083 O O . ALA A 1 520 ? -28.75 -12.367 -14.062 1 94.44 520 ALA A O 1
ATOM 4084 N N . LEU A 1 521 ? -29.953 -13.586 -12.625 1 95 521 LEU A N 1
ATOM 4085 C CA . LEU A 1 521 ? -29.016 -14.703 -12.648 1 95 521 LEU A CA 1
ATOM 4086 C C . LEU A 1 521 ? -29.016 -15.375 -14.023 1 95 521 LEU A C 1
ATOM 4088 O O . LEU A 1 521 ? -27.953 -15.75 -14.523 1 95 521 LEU A O 1
ATOM 4092 N N . TRP A 1 522 ? -30.156 -15.484 -14.602 1 94.81 522 TRP A N 1
ATOM 4093 C CA . TRP A 1 522 ? -30.312 -16.125 -15.906 1 94.81 522 TRP A CA 1
ATOM 4094 C C . TRP A 1 522 ? -29.641 -15.305 -17 1 94.81 522 TRP A C 1
ATOM 4096 O O . TRP A 1 522 ? -28.969 -15.867 -17.859 1 94.81 522 TRP A O 1
ATOM 4106 N N . SER A 1 523 ? -29.781 -14.039 -16.922 1 92.94 523 SER A N 1
ATOM 4107 C CA . SER A 1 523 ? -29.188 -13.156 -17.922 1 92.94 523 SER A CA 1
ATOM 4108 C C . SER A 1 523 ? -27.672 -13.273 -17.953 1 92.94 523 SER A C 1
ATOM 4110 O O . SER A 1 523 ? -27.047 -13.094 -19 1 92.94 523 SER A O 1
ATOM 4112 N N . GLU A 1 524 ? -27.125 -13.602 -16.844 1 92.19 524 GLU A N 1
ATOM 4113 C CA . GLU A 1 524 ? -25.672 -13.734 -16.734 1 92.19 524 GLU A CA 1
ATOM 4114 C C . GLU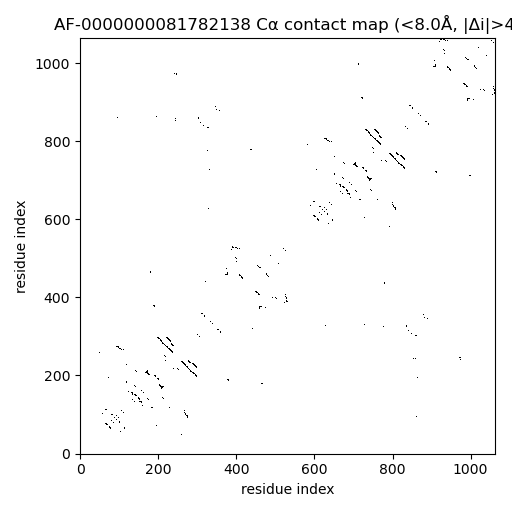 A 1 524 ? -25.234 -15.164 -17.031 1 92.19 524 GLU A C 1
ATOM 4116 O O . GLU A 1 524 ? -24.031 -15.461 -17.062 1 92.19 524 GLU A O 1
ATOM 4121 N N . GLY A 1 525 ? -26.172 -16.047 -17.172 1 91.75 525 GLY A N 1
ATOM 4122 C CA . GLY A 1 525 ? -25.859 -17.438 -17.469 1 91.75 525 GLY A CA 1
ATOM 4123 C C . GLY A 1 525 ? -25.625 -18.266 -16.219 1 91.75 525 GLY A C 1
ATOM 4124 O O . GLY A 1 525 ? -25.125 -19.391 -16.312 1 91.75 525 GLY A O 1
ATOM 4125 N N . LEU A 1 526 ? -25.984 -17.797 -15.086 1 93.06 526 LEU A N 1
ATOM 4126 C CA . LEU A 1 526 ? -25.703 -18.469 -13.82 1 93.06 526 LEU A CA 1
ATOM 4127 C C . LEU A 1 526 ? -26.781 -19.516 -13.5 1 93.06 526 LEU A C 1
ATOM 4129 O O . LEU A 1 526 ? -26.516 -20.484 -12.797 1 93.06 526 LEU A O 1
ATOM 4133 N N . VAL A 1 527 ? -27.922 -19.25 -13.984 1 93.75 527 VAL A N 1
ATOM 4134 C CA . VAL A 1 527 ? -29.031 -20.156 -13.711 1 93.75 527 VAL A CA 1
ATOM 4135 C C . VAL A 1 527 ? -29.578 -20.719 -15.023 1 93.75 527 VAL A C 1
ATOM 4137 O O . VAL A 1 527 ? -29.656 -20 -16.016 1 93.75 527 VAL A O 1
ATOM 4140 N N . GLU A 1 528 ? -29.906 -21.969 -14.984 1 93.31 528 GLU A N 1
ATOM 4141 C CA . GLU A 1 528 ? -30.562 -22.656 -16.094 1 93.31 528 GLU A CA 1
ATOM 4142 C C . GLU A 1 528 ? -32.031 -22.891 -15.781 1 93.31 528 GLU A C 1
ATOM 4144 O O . GLU A 1 528 ? -32.406 -23.281 -14.664 1 93.31 528 GLU A O 1
ATOM 4149 N N . VAL A 1 529 ? -32.812 -22.609 -16.734 1 94.38 529 VAL A N 1
ATOM 4150 C CA . VAL A 1 529 ? -34.25 -22.828 -16.594 1 94.38 529 VAL A CA 1
ATOM 4151 C C . VAL A 1 529 ? -34.656 -24.047 -17.406 1 94.38 529 VAL A C 1
ATOM 4153 O O . VAL A 1 529 ? -34.281 -24.188 -18.578 1 94.38 529 VAL A O 1
ATOM 4156 N N . SER A 1 530 ? -35.438 -24.938 -16.734 1 93.12 530 SER A N 1
ATOM 4157 C CA . SER A 1 530 ? -35.875 -26.172 -17.406 1 93.12 530 SER A CA 1
ATOM 4158 C C . SER A 1 530 ? -36.844 -25.859 -18.531 1 93.12 530 SER A C 1
ATOM 4160 O O . SER A 1 530 ? -37.688 -24.984 -18.406 1 93.12 530 SER A O 1
ATOM 4162 N N . LYS A 1 531 ? -36.688 -26.703 -19.766 1 84.31 531 LYS A N 1
ATOM 4163 C CA . LYS A 1 531 ? -37.594 -26.547 -20.922 1 84.31 531 LYS A CA 1
ATOM 4164 C C . LYS A 1 531 ? -38.906 -27.281 -20.703 1 84.31 531 LYS A C 1
ATOM 4166 O O . LYS A 1 531 ? -39.906 -26.984 -21.375 1 84.31 531 LYS A O 1
ATOM 4171 N N . GLU A 1 532 ? -39.188 -28.266 -19.859 1 66.81 532 GLU A N 1
ATOM 4172 C CA . GLU A 1 532 ? -40.438 -28.984 -19.734 1 66.81 532 GLU A CA 1
ATOM 4173 C C . GLU A 1 532 ? -41.562 -28.047 -19.359 1 66.81 532 GLU A C 1
ATOM 4175 O O . GLU A 1 532 ? -41.344 -27.016 -18.703 1 66.81 532 GLU A O 1
ATOM 4180 N N . MET B 1 1 ? 16.094 27.672 -49.125 1 13.81 1 MET B N 1
ATOM 4181 C CA . MET B 1 1 ? 15.523 28.906 -49.688 1 13.81 1 MET B CA 1
ATOM 4182 C C . MET B 1 1 ? 14.57 29.547 -48.688 1 13.81 1 MET B C 1
ATOM 4184 O O . MET B 1 1 ? 13.961 28.875 -47.875 1 13.81 1 MET B O 1
ATOM 4188 N N . ASP B 1 2 ? 14.281 30.875 -48.781 1 15.01 2 ASP B N 1
ATOM 4189 C CA . ASP B 1 2 ? 14.086 31.969 -47.812 1 15.01 2 ASP B CA 1
ATOM 4190 C C . ASP B 1 2 ? 12.641 32 -47.344 1 15.01 2 ASP B C 1
ATOM 4192 O O . ASP B 1 2 ? 12.383 32.219 -46.156 1 15.01 2 ASP B O 1
ATOM 4196 N N . ARG B 1 3 ? 11.578 32.156 -48.156 1 14.54 3 ARG B N 1
ATOM 4197 C CA . ARG B 1 3 ? 10.828 33.406 -48.156 1 14.54 3 ARG B CA 1
ATOM 4198 C C . ARG B 1 3 ? 9.727 33.375 -47.094 1 14.54 3 ARG B C 1
ATOM 4200 O O . ARG B 1 3 ? 9.242 32.312 -46.719 1 14.54 3 ARG B O 1
ATOM 4207 N N . LYS B 1 4 ? 8.945 34.531 -46.875 1 14.41 4 LYS B N 1
ATOM 4208 C CA . LYS B 1 4 ? 8.445 35.594 -46 1 14.41 4 LYS B CA 1
ATOM 4209 C C . LYS B 1 4 ? 6.953 35.406 -45.719 1 14.41 4 LYS B C 1
ATOM 4211 O O . LYS B 1 4 ? 6.375 36.156 -44.938 1 14.41 4 LYS B O 1
ATOM 4216 N N . ARG B 1 5 ? 5.984 34.719 -46.438 1 14.95 5 ARG B N 1
ATOM 4217 C CA . ARG B 1 5 ? 4.906 35.625 -46.844 1 14.95 5 ARG B CA 1
ATOM 4218 C C . ARG B 1 5 ? 3.996 35.969 -45.688 1 14.95 5 ARG B C 1
ATOM 4220 O O . ARG B 1 5 ? 3.947 35.219 -44.688 1 14.95 5 ARG B O 1
ATOM 4227 N N . GLY B 1 6 ? 2.797 36.625 -45.906 1 14.68 6 GLY B N 1
ATOM 4228 C CA . GLY B 1 6 ? 2.055 37.812 -45.562 1 14.68 6 GLY B CA 1
ATOM 4229 C C . GLY B 1 6 ? 1.05 37.594 -44.469 1 14.68 6 GLY B C 1
ATOM 4230 O O . GLY B 1 6 ? 0.755 36.438 -44.094 1 14.68 6 GLY B O 1
ATOM 4231 N N . SER B 1 7 ? -0.027 38.438 -44.25 1 15.45 7 SER B N 1
ATOM 4232 C CA . SER B 1 7 ? -0.518 39.5 -43.406 1 15.45 7 SER B CA 1
ATOM 4233 C C . SER B 1 7 ? -1.775 39.094 -42.656 1 15.45 7 SER B C 1
ATOM 4235 O O . SER B 1 7 ? -1.85 39.219 -41.438 1 15.45 7 SER B O 1
ATOM 4237 N N . THR B 1 8 ? -2.984 38.906 -43.281 1 15.18 8 THR B N 1
ATOM 4238 C CA . THR B 1 8 ? -4.023 39.906 -43 1 15.18 8 THR B CA 1
ATOM 4239 C C . THR B 1 8 ? -4.895 39.5 -41.844 1 15.18 8 THR B C 1
ATOM 4241 O O . THR B 1 8 ? -4.914 38.312 -41.469 1 15.18 8 THR B O 1
ATOM 4244 N N . ARG B 1 9 ? -6.277 40.094 -41.594 1 15.42 9 ARG B N 1
ATOM 4245 C CA . ARG B 1 9 ? -6.984 41.031 -40.719 1 15.42 9 ARG B CA 1
ATOM 4246 C C . ARG B 1 9 ? -8.016 40.312 -39.875 1 15.42 9 ARG B C 1
ATOM 4248 O O . ARG B 1 9 ? -8.07 40.5 -38.656 1 15.42 9 ARG B O 1
ATOM 4255 N N . THR B 1 10 ? -9.227 39.75 -40.375 1 15.24 10 THR B N 1
ATOM 4256 C CA . THR B 1 10 ? -10.477 40.438 -40.125 1 15.24 10 THR B CA 1
ATOM 4257 C C . THR B 1 10 ? -11.109 39.969 -38.812 1 15.24 10 THR B C 1
ATOM 4259 O O . THR B 1 10 ? -10.828 38.844 -38.375 1 15.24 10 THR B O 1
ATOM 4262 N N . THR B 1 11 ? -12.422 40.5 -38.312 1 15.5 11 THR B N 1
ATOM 4263 C CA . THR B 1 11 ? -13.164 41.188 -37.281 1 15.5 11 THR B CA 1
ATOM 4264 C C . THR B 1 11 ? -14.148 40.25 -36.594 1 15.5 11 THR B C 1
ATOM 4266 O O . THR B 1 11 ? -14.836 40.656 -35.656 1 15.5 11 THR B O 1
ATOM 4269 N N . SER B 1 12 ? -14.242 38.938 -36.844 1 15.29 12 SER B N 1
ATOM 4270 C CA . SER B 1 12 ? -15.625 38.531 -36.719 1 15.29 12 SER B CA 1
ATOM 4271 C C . SER B 1 12 ? -16.094 38.562 -35.25 1 15.29 12 SER B C 1
ATOM 4273 O O . SER B 1 12 ? -15.336 38.219 -34.344 1 15.29 12 SER B O 1
ATOM 4275 N N . ARG B 1 13 ? -17.391 39.062 -34.969 1 15.85 13 ARG B N 1
ATOM 4276 C CA . ARG B 1 13 ? -18.312 39.688 -34.031 1 15.85 13 ARG B CA 1
ATOM 4277 C C . ARG B 1 13 ? -18.766 38.656 -33 1 15.85 13 ARG B C 1
ATOM 4279 O O . ARG B 1 13 ? -18.812 37.469 -33.25 1 15.85 13 ARG B O 1
ATOM 4286 N N . ASN B 1 14 ? -19.141 39.094 -31.656 1 15.48 14 ASN B N 1
ATOM 4287 C CA . ASN B 1 14 ? -19.203 38.875 -30.203 1 15.48 14 ASN B CA 1
ATOM 4288 C C . ASN B 1 14 ? -20.562 38.281 -29.797 1 15.48 14 ASN B C 1
ATOM 4290 O O . ASN B 1 14 ? -20.891 38.281 -28.609 1 15.48 14 ASN B O 1
ATOM 4294 N N . SER B 1 15 ? -21.484 37.75 -30.734 1 15.74 15 SER B N 1
ATOM 4295 C CA . SER B 1 15 ? -22.844 37.969 -30.25 1 15.74 15 SER B CA 1
ATOM 4296 C C . SER B 1 15 ? -23.125 37.125 -29 1 15.74 15 SER B C 1
ATOM 4298 O O . SER B 1 15 ? -22.578 36.031 -28.844 1 15.74 15 SER B O 1
ATOM 4300 N N . GLU B 1 16 ? -23.984 37.656 -27.938 1 15.8 16 GLU B N 1
ATOM 4301 C CA . GLU B 1 16 ? -24.422 37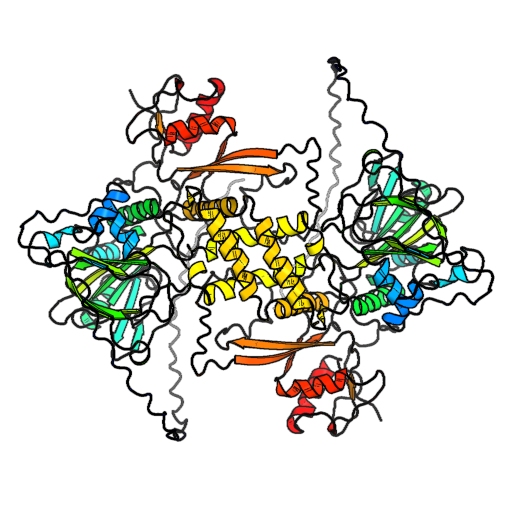.75 -26.547 1 15.8 16 GLU B CA 1
ATOM 4302 C C . GLU B 1 16 ? -25.469 36.688 -26.219 1 15.8 16 GLU B C 1
ATOM 4304 O O . GLU B 1 16 ? -26.625 36.781 -26.625 1 15.8 16 GLU B O 1
ATOM 4309 N N . ALA B 1 17 ? -25.266 35.406 -26.578 1 15.91 17 ALA B N 1
ATOM 4310 C CA . ALA B 1 17 ? -26.422 34.531 -26.438 1 15.91 17 ALA B CA 1
ATOM 4311 C C . ALA B 1 17 ? -26.953 34.562 -25.016 1 15.91 17 ALA B C 1
ATOM 4313 O O . ALA B 1 17 ? -26.188 34.438 -24.047 1 15.91 17 ALA B O 1
ATOM 4314 N N . VAL B 1 18 ? -28.312 34.75 -24.828 1 16.34 18 VAL B N 1
ATOM 4315 C CA . VAL B 1 18 ? -29.406 35.062 -23.906 1 16.34 18 VAL B CA 1
ATOM 4316 C C . VAL B 1 18 ? -29.641 33.906 -22.969 1 16.34 18 VAL B C 1
ATOM 4318 O O . VAL B 1 18 ? -29.484 32.75 -23.359 1 16.34 18 VAL B O 1
ATOM 4321 N N . GLY B 1 19 ? -29.828 34.156 -21.562 1 15.84 19 GLY B N 1
ATOM 4322 C CA . GLY B 1 19 ? -29.828 33.719 -20.188 1 15.84 19 GLY B CA 1
ATOM 4323 C C . GLY B 1 19 ? -31.078 32.969 -19.781 1 15.84 19 GLY B C 1
ATOM 4324 O O . GLY B 1 19 ? -31.328 32.75 -18.609 1 15.84 19 GLY B O 1
ATOM 4325 N N . ASP B 1 20 ? -31.703 32.125 -20.719 1 16.59 20 ASP B N 1
ATOM 4326 C CA . ASP B 1 20 ? -33.094 31.844 -20.391 1 16.59 20 ASP B CA 1
ATOM 4327 C C . ASP B 1 20 ? -33.219 31.094 -19.078 1 16.59 20 ASP B C 1
ATOM 4329 O O . ASP B 1 20 ? -32.406 30.234 -18.766 1 16.59 20 ASP B O 1
ATOM 4333 N N . VAL B 1 21 ? -34.188 31.578 -18.156 1 17.3 21 VAL B N 1
ATOM 4334 C CA . VAL B 1 21 ? -34.688 31.625 -16.781 1 17.3 21 VAL B CA 1
ATOM 4335 C C . VAL B 1 21 ? -35.5 30.359 -16.469 1 17.3 21 VAL B C 1
ATOM 4337 O O . VAL B 1 21 ? -36.719 30.312 -16.719 1 17.3 21 VAL B O 1
ATOM 4340 N N . SER B 1 22 ? -35.125 29.141 -16.859 1 16.72 22 SER B N 1
ATOM 4341 C CA . SER B 1 22 ? -36.25 28.203 -16.75 1 16.72 22 SER B CA 1
ATOM 4342 C C . SER B 1 22 ? -36.719 28.047 -15.312 1 16.72 22 SER B C 1
ATOM 4344 O O . SER B 1 22 ? -35.875 28.016 -14.391 1 16.72 22 SER B O 1
ATOM 4346 N N . PRO B 1 23 ? -38.094 28 -15.078 1 16.12 23 PRO B N 1
ATOM 4347 C CA . PRO B 1 23 ? -39.031 28.219 -13.984 1 16.12 23 PRO B CA 1
ATOM 4348 C C . PRO B 1 23 ? -38.906 27.156 -12.883 1 16.12 23 PRO B C 1
ATOM 4350 O O . PRO B 1 23 ? -38.281 26.109 -13.094 1 16.12 23 PRO B O 1
ATOM 4353 N N . SER B 1 24 ? -39.844 27.297 -11.758 1 15.57 24 SER B N 1
ATOM 4354 C CA . SER B 1 24 ? -40.094 27.281 -10.328 1 15.57 24 SER B CA 1
ATOM 4355 C C . SER B 1 24 ? -40.688 25.938 -9.898 1 15.57 24 SER B C 1
ATOM 4357 O O . SER B 1 24 ? -41.156 25.797 -8.758 1 15.57 24 SER B O 1
ATOM 4359 N N . LYS B 1 25 ? -40.375 24.75 -10.492 1 16.67 25 LYS B N 1
ATOM 4360 C CA . LYS B 1 25 ? -41.375 23.719 -10.203 1 16.67 25 LYS B CA 1
ATOM 4361 C C . LYS B 1 25 ? -41.562 23.547 -8.695 1 16.67 25 LYS B C 1
ATOM 4363 O O . LYS B 1 25 ? -40.594 23.656 -7.934 1 16.67 25 LYS B O 1
ATOM 4368 N N . ARG B 1 26 ? -42.812 23.281 -8.156 1 16.03 26 ARG B N 1
ATOM 4369 C CA . ARG B 1 26 ? -43.719 23.266 -7.031 1 16.03 26 ARG B CA 1
ATOM 4370 C C . ARG B 1 26 ? -43.312 22.219 -5.996 1 16.03 26 ARG B C 1
ATOM 4372 O O . ARG B 1 26 ? -42.656 21.234 -6.324 1 16.03 26 ARG B O 1
ATOM 4379 N N . SER B 1 27 ? -43.719 22.438 -4.602 1 15.95 27 SER B N 1
ATOM 4380 C CA . SER B 1 27 ? -43.5 22.391 -3.156 1 15.95 27 SER B CA 1
ATOM 4381 C C . SER B 1 27 ? -44.031 21.094 -2.557 1 15.95 27 SER B C 1
ATOM 4383 O O . SER B 1 27 ? -43.906 20.859 -1.354 1 15.95 27 SER B O 1
ATOM 4385 N N . ARG B 1 28 ? -44.594 20.109 -3.256 1 16.59 28 ARG B N 1
ATOM 4386 C CA . ARG B 1 28 ? -45.75 19.562 -2.539 1 16.59 28 ARG B CA 1
ATOM 4387 C C . ARG B 1 28 ? -45.312 18.719 -1.354 1 16.59 28 ARG B C 1
ATOM 4389 O O . ARG B 1 28 ? -46.156 18.172 -0.622 1 16.59 28 ARG B O 1
ATOM 4396 N N . LEU B 1 29 ? -44.031 18.281 -1.228 1 18.09 29 LEU B N 1
ATOM 4397 C CA . LEU B 1 29 ? -44.031 16.969 -0.591 1 18.09 29 LEU B CA 1
ATOM 4398 C C . LEU B 1 29 ? -44.438 17.078 0.881 1 18.09 29 LEU B C 1
ATOM 4400 O O . LEU B 1 29 ? -43.906 17.922 1.601 1 18.09 29 LEU B O 1
ATOM 4404 N N . ALA B 1 30 ? -45.656 16.562 1.28 1 19.3 30 ALA B N 1
ATOM 4405 C CA . ALA B 1 30 ? -46.438 16.547 2.514 1 19.3 30 ALA B CA 1
ATOM 4406 C C . ALA B 1 30 ? -45.656 15.93 3.66 1 19.3 30 ALA B C 1
ATOM 4408 O O . ALA B 1 30 ? -44.844 15.023 3.445 1 19.3 30 ALA B O 1
ATOM 4409 N N . PRO B 1 31 ? -45.812 16.484 4.938 1 17.44 31 PRO B N 1
ATOM 4410 C CA . PRO B 1 31 ? -45.156 16.547 6.254 1 17.44 31 PRO B CA 1
ATOM 4411 C C . PRO B 1 31 ? -45.375 15.281 7.074 1 17.44 31 PRO B C 1
ATOM 4413 O O . PRO B 1 31 ? -46.5 14.961 7.434 1 17.44 31 PRO B O 1
ATOM 4416 N N . ARG B 1 32 ? -45.062 14.047 6.566 1 17.88 32 ARG B N 1
ATOM 4417 C CA . ARG B 1 32 ? -45.594 12.969 7.383 1 17.88 32 ARG B CA 1
ATOM 4418 C C . ARG B 1 32 ? -45.188 13.133 8.844 1 17.88 32 ARG B C 1
ATOM 4420 O O . ARG B 1 32 ? -44.125 13.664 9.148 1 17.88 32 ARG B O 1
ATOM 4427 N N . SER B 1 33 ? -46.094 12.789 9.797 1 17.19 33 SER B N 1
ATOM 4428 C CA . SER B 1 33 ? -46.406 12.938 11.219 1 17.19 33 SER B CA 1
ATOM 4429 C C . SER B 1 33 ? -45.375 12.227 12.086 1 17.19 33 SER B C 1
ATOM 4431 O O . SER B 1 33 ? -44.969 11.109 11.781 1 17.19 33 SER B O 1
ATOM 4433 N N . GLN B 1 34 ? -44.562 12.945 12.875 1 18.27 34 GLN B N 1
ATOM 4434 C CA . GLN B 1 34 ? -43.438 12.852 13.789 1 18.27 34 GLN B CA 1
ATOM 4435 C C . GLN B 1 34 ? -43.812 12.055 15.039 1 18.27 34 GLN B C 1
ATOM 4437 O O . GLN B 1 34 ? -44.594 12.523 15.867 1 18.27 34 GLN B O 1
ATOM 4442 N N . LYS B 1 35 ? -44.219 10.75 14.906 1 17.78 35 LYS B N 1
ATOM 4443 C CA . LYS B 1 35 ? -44.625 10.18 16.188 1 17.78 35 LYS B CA 1
ATOM 4444 C C . LYS B 1 35 ? -43.5 10.297 17.219 1 17.78 35 LYS B C 1
ATOM 4446 O O . LYS B 1 35 ? -42.312 10.242 16.875 1 17.78 35 LYS B O 1
ATOM 4451 N N . SER B 1 36 ? -43.812 10.688 18.5 1 18.02 36 SER B N 1
ATOM 4452 C CA . SER B 1 36 ? -43.312 11.242 19.766 1 18.02 36 SER B CA 1
ATOM 4453 C C . SER B 1 36 ? -42.5 10.227 20.531 1 18.02 36 SER B C 1
ATOM 4455 O O . SER B 1 36 ? -42.094 10.477 21.672 1 18.02 36 SER B O 1
ATOM 4457 N N . THR B 1 37 ? -41.719 9.336 19.859 1 19.62 37 THR B N 1
ATOM 4458 C CA . THR B 1 37 ? -41.312 8.312 20.828 1 19.62 37 THR B CA 1
ATOM 4459 C C . THR B 1 37 ? -40.5 8.93 21.969 1 19.62 37 THR B C 1
ATOM 4461 O O . THR B 1 37 ? -39.688 9.812 21.734 1 19.62 37 THR B O 1
ATOM 4464 N N . LYS B 1 38 ? -40.938 8.758 23.234 1 18.83 38 LYS B N 1
ATOM 4465 C CA . LYS B 1 38 ? -40.594 9.164 24.609 1 18.83 38 LYS B CA 1
ATOM 4466 C C . LYS B 1 38 ? -39.188 8.742 24.984 1 18.83 38 LYS B C 1
ATOM 4468 O O . LYS B 1 38 ? -38.844 7.559 24.891 1 18.83 38 LYS B O 1
ATOM 4473 N N . ALA B 1 39 ? -38.25 9.625 24.781 1 20.09 39 ALA B N 1
ATOM 4474 C CA . ALA B 1 39 ? -36.812 9.508 25.094 1 20.09 39 ALA B CA 1
ATOM 4475 C C . ALA B 1 39 ? -36.594 9.266 26.594 1 20.09 39 ALA B C 1
ATOM 4477 O O . ALA B 1 39 ? -37.188 9.953 27.422 1 20.09 39 ALA B O 1
ATOM 4478 N N . PRO B 1 40 ? -36.25 7.992 26.922 1 21.11 40 PRO B N 1
ATOM 4479 C CA . PRO B 1 40 ? -36.062 7.699 28.344 1 21.11 40 PRO B CA 1
ATOM 4480 C C . PRO B 1 40 ? -35.188 8.711 29.062 1 21.11 40 PRO B C 1
ATOM 4482 O O . PRO B 1 40 ? -34.375 9.391 28.422 1 21.11 40 PRO B O 1
ATOM 4485 N N . ASN B 1 41 ? -35.562 9.133 30.312 1 18.97 41 ASN B N 1
ATOM 4486 C CA . ASN B 1 41 ? -35.125 10.117 31.297 1 18.97 41 ASN B CA 1
ATOM 4487 C C . ASN B 1 41 ? -33.688 9.875 31.734 1 18.97 41 ASN B C 1
ATOM 4489 O O . ASN B 1 41 ? -33.406 8.875 32.375 1 18.97 41 ASN B O 1
ATOM 4493 N N . ALA B 1 42 ? -32.719 10.055 30.797 1 19.67 42 ALA B N 1
ATOM 4494 C CA . ALA B 1 42 ? -31.359 9.898 31.281 1 19.67 42 ALA B CA 1
ATOM 4495 C C . ALA B 1 42 ? -31.125 10.766 32.531 1 19.67 42 ALA B C 1
ATOM 4497 O O . ALA B 1 42 ? -31.406 11.961 32.5 1 19.67 42 ALA B O 1
ATOM 4498 N N . LYS B 1 43 ? -31.141 10.164 33.719 1 22.23 43 LYS B N 1
ATOM 4499 C CA . LYS B 1 43 ? -30.75 10.766 34.969 1 22.23 43 LYS B CA 1
ATOM 4500 C C . LYS B 1 43 ? -29.484 11.609 34.812 1 22.23 43 LYS B C 1
ATOM 4502 O O . LYS B 1 43 ? -28.562 11.219 34.094 1 22.23 43 LYS B O 1
ATOM 4507 N N . GLY B 1 44 ? -29.547 12.992 35.031 1 19.62 44 GLY B N 1
ATOM 4508 C CA . GLY B 1 44 ? -28.734 14.195 34.906 1 19.62 44 GLY B CA 1
ATOM 4509 C C . GLY B 1 44 ? -27.391 14.086 35.625 1 19.62 44 GLY B C 1
ATOM 4510 O O . GLY B 1 44 ? -27.328 14.039 36.844 1 19.62 44 GLY B O 1
ATOM 4511 N N . ARG B 1 45 ? -26.453 13.156 35.125 1 23.66 45 ARG B N 1
ATOM 4512 C CA . ARG B 1 45 ? -25.203 13.281 35.844 1 23.66 45 ARG B CA 1
ATOM 4513 C C . ARG B 1 45 ? -24.781 14.742 35.969 1 23.66 45 ARG B C 1
ATOM 4515 O O . ARG B 1 45 ? -24.953 15.523 35.031 1 23.66 45 ARG B O 1
ATOM 4522 N N . ARG B 1 46 ? -24.75 15.227 37.188 1 21.77 46 ARG B N 1
ATOM 4523 C CA . ARG B 1 46 ? -24.266 16.547 37.594 1 21.77 46 ARG B CA 1
ATOM 4524 C C . ARG B 1 46 ? -23.016 16.922 36.812 1 21.77 46 ARG B C 1
ATOM 4526 O O . ARG B 1 46 ? -22.047 16.172 36.781 1 21.77 46 ARG B O 1
ATOM 4533 N N . ALA B 1 47 ? -23.156 17.641 35.812 1 25.08 47 ALA B N 1
ATOM 4534 C CA . ALA B 1 47 ? -22.109 18.281 35.031 1 25.08 47 ALA B CA 1
ATOM 4535 C C . ALA B 1 47 ? -21.016 18.844 35.906 1 25.08 47 ALA B C 1
ATOM 4537 O O . ALA B 1 47 ? -21.281 19.641 36.812 1 25.08 47 ALA B O 1
ATOM 4538 N N . ALA B 1 48 ? -19.969 18.016 36.188 1 28.22 48 ALA B N 1
ATOM 4539 C CA . ALA B 1 48 ? -18.828 18.547 36.938 1 28.22 48 ALA B CA 1
ATOM 4540 C C . ALA B 1 48 ? -18.516 19.984 36.5 1 28.22 48 ALA B C 1
ATOM 4542 O O . ALA B 1 48 ? -18.641 20.312 35.312 1 28.22 48 ALA B O 1
ATOM 4543 N N . LEU B 1 49 ? -18.594 20.906 37.438 1 27.53 49 LEU B N 1
ATOM 4544 C CA . LEU B 1 49 ? -18.281 22.312 37.344 1 27.53 49 LEU B CA 1
ATOM 4545 C C . LEU B 1 49 ? -17.062 22.531 36.438 1 27.53 49 LEU B C 1
ATOM 4547 O O . LEU B 1 49 ? -16.141 21.719 36.438 1 27.53 49 LEU B O 1
ATOM 4551 N N . PRO B 1 50 ? -17.156 23.312 35.406 1 31.67 50 PRO B N 1
ATOM 4552 C CA . PRO B 1 50 ? -16.047 23.656 34.531 1 31.67 50 PRO B CA 1
ATOM 4553 C C . PRO B 1 50 ? -14.742 23.875 35.25 1 31.67 50 PRO B C 1
ATOM 4555 O O . PRO B 1 50 ? -14.711 24.562 36.281 1 31.67 50 PRO B O 1
ATOM 4558 N N . LYS B 1 51 ? -13.93 22.891 35.344 1 35.31 51 LYS B N 1
ATOM 4559 C CA . LYS B 1 51 ? -12.625 23.078 35.969 1 35.31 51 LYS B CA 1
ATOM 4560 C C . LYS B 1 51 ? -12.023 24.422 35.562 1 35.31 51 LYS B C 1
ATOM 4562 O O . LYS B 1 51 ? -12.016 24.797 34.406 1 35.31 51 LYS B O 1
ATOM 4567 N N . ALA B 1 52 ? -11.891 25.344 36.562 1 33.19 52 ALA B N 1
ATOM 4568 C CA . ALA B 1 52 ? -11.211 26.625 36.469 1 33.19 52 ALA B CA 1
ATOM 4569 C C . ALA B 1 52 ? -9.883 26.484 35.719 1 33.19 52 ALA B C 1
ATOM 4571 O O . ALA B 1 52 ? -9.008 25.719 36.156 1 33.19 52 ALA B O 1
ATOM 4572 N N . THR B 1 53 ? -9.938 26.625 34.438 1 40.22 53 THR B N 1
ATOM 4573 C CA . THR B 1 53 ? -8.656 26.656 33.719 1 40.22 53 THR B CA 1
ATOM 4574 C C . THR B 1 53 ? -7.691 27.609 34.438 1 40.22 53 THR B C 1
ATOM 4576 O O . THR B 1 53 ? -8.07 28.719 34.812 1 40.22 53 THR B O 1
ATOM 4579 N N . PRO B 1 54 ? -6.672 27.141 34.969 1 38.19 54 PRO B N 1
ATOM 4580 C CA . PRO B 1 54 ? -5.711 28.031 35.625 1 38.19 54 PRO B CA 1
ATOM 4581 C C . PRO B 1 54 ? -5.379 29.266 34.781 1 38.19 54 PRO B C 1
ATOM 4583 O O . PRO B 1 54 ? -4.906 29.141 33.656 1 38.19 54 PRO B O 1
ATOM 4586 N N . VAL B 1 55 ? -6.25 30.281 34.844 1 38.53 55 VAL B N 1
ATOM 4587 C CA . VAL B 1 55 ? -5.824 31.594 34.344 1 38.53 55 VAL B CA 1
ATOM 4588 C C . VAL B 1 55 ? -4.582 32.031 35.125 1 38.53 55 VAL B C 1
ATOM 4590 O O . VAL B 1 55 ? -4.629 32.25 36.344 1 38.53 55 VAL B O 1
ATOM 4593 N N . VAL B 1 56 ? -3.467 31.672 34.719 1 39.66 56 VAL B N 1
ATOM 4594 C CA . VAL B 1 56 ? -2.268 32.25 35.312 1 39.66 56 VAL B CA 1
ATOM 4595 C C . VAL B 1 56 ? -2.277 33.75 35.156 1 39.66 56 VAL B C 1
ATOM 4597 O O . VAL B 1 56 ? -2.248 34.281 34.031 1 39.66 56 VAL B O 1
ATOM 4600 N N . ASN B 1 57 ? -3.012 34.406 36.125 1 35.44 57 ASN B N 1
ATOM 4601 C CA . ASN B 1 57 ? -2.951 35.875 36.156 1 35.44 57 ASN B CA 1
ATOM 4602 C C . ASN B 1 57 ? -1.52 36.375 36.312 1 35.44 57 ASN B C 1
ATOM 4604 O O . ASN B 1 57 ? -0.825 35.938 37.25 1 35.44 57 ASN B O 1
ATOM 4608 N N . PRO B 1 58 ? -0.975 37.125 35.375 1 38.12 58 PRO B N 1
ATOM 4609 C CA . PRO B 1 58 ? 0.338 37.719 35.656 1 38.12 58 PRO B CA 1
ATOM 4610 C C . PRO B 1 58 ? 0.325 38.625 36.906 1 38.12 58 PRO B C 1
ATOM 4612 O O . PRO B 1 58 ? -0.688 39.25 37.188 1 38.12 58 PRO B O 1
ATOM 4615 N N . GLY B 1 59 ? 0.857 38.344 38.094 1 32.56 59 GLY B N 1
ATOM 4616 C CA . GLY B 1 59 ? 1.134 39.344 39.094 1 32.56 59 GLY B CA 1
ATOM 4617 C C . GLY B 1 59 ? 1.569 40.656 38.5 1 32.56 59 GLY B C 1
ATOM 4618 O O . GLY B 1 59 ? 1.919 40.75 37.312 1 32.56 59 GLY B O 1
ATOM 4619 N N . ASP B 1 60 ? 1.39 41.906 39.281 1 34.09 60 ASP B N 1
ATOM 4620 C CA . ASP B 1 60 ? 1.67 43.344 39.094 1 34.09 60 ASP B CA 1
ATOM 4621 C C . ASP B 1 60 ? 3.078 43.562 38.531 1 34.09 60 ASP B C 1
ATOM 4623 O O . ASP B 1 60 ? 3.633 44.656 38.625 1 34.09 60 ASP B O 1
ATOM 4627 N N . LYS B 1 61 ? 4.094 42.594 38.625 1 35.97 61 LYS B N 1
ATOM 4628 C CA . LYS B 1 61 ? 5.391 43.156 38.25 1 35.97 61 LYS B CA 1
ATOM 4629 C C . LYS B 1 61 ? 5.387 43.594 36.781 1 35.97 61 LYS B C 1
ATOM 4631 O O . LYS B 1 61 ? 5.027 42.844 35.875 1 35.97 61 LYS B O 1
ATOM 4636 N N . SER B 1 62 ? 5.227 44.875 36.594 1 36.66 62 SER B N 1
ATOM 4637 C CA . SER B 1 62 ? 5.469 45.531 35.312 1 36.66 62 SER B CA 1
ATOM 4638 C C . SER B 1 62 ? 6.559 44.844 34.531 1 36.66 62 SER B C 1
ATOM 4640 O O . SER B 1 62 ? 7.633 45.406 34.312 1 36.66 62 SER B O 1
ATOM 4642 N N . GLU B 1 63 ? 6.855 43.719 34.75 1 42.19 63 GLU B N 1
ATOM 4643 C CA . GLU B 1 63 ? 7.941 43.125 33.969 1 42.19 63 GLU B CA 1
ATOM 4644 C C . GLU B 1 63 ? 7.68 43.219 32.469 1 42.19 63 GLU B C 1
ATOM 4646 O O . GLU B 1 63 ? 6.539 43.094 32.031 1 42.19 63 GLU B O 1
ATOM 4651 N N . SER B 1 64 ? 8.539 43.969 31.734 1 48.12 64 SER B N 1
ATOM 4652 C CA . SER B 1 64 ? 8.586 44.188 30.297 1 48.12 64 SER B CA 1
ATOM 4653 C C . SER B 1 64 ? 8.109 42.969 29.516 1 48.12 64 SER B C 1
ATOM 4655 O O . SER B 1 64 ? 8.688 41.906 29.641 1 48.12 64 SER B O 1
ATOM 4657 N N . LEU B 1 65 ? 6.922 42.844 29.391 1 59.53 65 LEU B N 1
ATOM 4658 C CA . LEU B 1 65 ? 6.402 41.844 28.484 1 59.53 65 LEU B CA 1
ATOM 4659 C C . LEU B 1 65 ? 7.273 41.719 27.234 1 59.53 65 LEU B C 1
ATOM 4661 O O . LEU B 1 65 ? 7.551 42.75 26.578 1 59.53 65 LEU B O 1
ATOM 4665 N N . GLY B 1 66 ? 8.211 40.844 27.141 1 69.38 66 GLY B N 1
ATOM 4666 C CA . GLY B 1 66 ? 9.086 40.531 26.016 1 69.38 66 GLY B CA 1
ATOM 4667 C C . GLY B 1 66 ? 8.352 40.5 24.688 1 69.38 66 GLY B C 1
ATOM 4668 O O . GLY B 1 66 ? 7.223 41 24.578 1 69.38 66 GLY B O 1
ATOM 4669 N N . GLN B 1 67 ? 8.961 40.469 23.547 1 84.81 67 GLN B N 1
ATOM 4670 C CA . GLN B 1 67 ? 8.492 40.344 22.156 1 84.81 67 GLN B CA 1
ATOM 4671 C C . GLN B 1 67 ? 8.75 38.969 21.594 1 84.81 67 GLN B C 1
ATOM 4673 O O . GLN B 1 67 ? 9.5 38.188 22.188 1 84.81 67 GLN B O 1
ATOM 4678 N N . LEU B 1 68 ? 7.945 38.688 20.672 1 92.31 68 LEU B N 1
ATOM 4679 C CA . LEU B 1 68 ? 8.211 37.469 19.922 1 92.31 68 LEU B CA 1
ATOM 4680 C C . LEU B 1 68 ? 9.656 37.438 19.438 1 92.31 68 LEU B C 1
ATOM 4682 O O . LEU B 1 68 ? 10.18 38.438 18.953 1 92.31 68 LEU B O 1
ATOM 4686 N N . VAL B 1 69 ? 10.312 36.312 19.641 1 92.25 69 VAL B N 1
ATOM 4687 C CA . VAL B 1 69 ? 11.719 36.188 19.297 1 92.25 69 VAL B CA 1
ATOM 4688 C C . VAL B 1 69 ? 11.891 35.125 18.203 1 92.25 69 VAL B C 1
ATOM 4690 O O . VAL B 1 69 ? 12.18 33.969 18.5 1 92.25 69 VAL B O 1
ATOM 4693 N N . PRO B 1 70 ? 11.781 35.5 16.984 1 92.38 70 PRO B N 1
ATOM 4694 C CA . PRO B 1 70 ? 11.883 34.562 15.867 1 92.38 70 PRO B CA 1
ATOM 4695 C C . PRO B 1 70 ? 13.312 34.406 15.352 1 92.38 70 PRO B C 1
ATOM 4697 O O . PRO B 1 70 ? 13.57 34.562 14.156 1 92.38 70 PRO B O 1
ATOM 4700 N N . THR B 1 71 ? 14.25 34.031 16.188 1 90.81 71 THR B N 1
ATOM 4701 C CA . THR B 1 71 ? 15.648 33.875 15.812 1 90.81 71 THR B CA 1
ATOM 4702 C C . THR B 1 71 ? 16.031 32.406 15.695 1 90.81 71 THR B C 1
ATOM 4704 O O . THR B 1 71 ? 16.594 31.984 14.68 1 90.81 71 THR B O 1
ATOM 4707 N N . LYS B 1 72 ? 15.617 31.672 16.719 1 94.31 72 LYS B N 1
ATOM 4708 C CA . LYS B 1 72 ? 15.805 30.219 16.75 1 94.31 72 LYS B CA 1
ATOM 4709 C C . LYS B 1 72 ? 14.492 29.516 17.062 1 94.31 72 LYS B C 1
ATOM 4711 O O . LYS B 1 72 ? 13.594 30.078 17.688 1 94.31 72 LYS B O 1
ATOM 4716 N N . PRO B 1 73 ? 14.461 28.312 16.547 1 96.38 73 PRO B N 1
ATOM 4717 C CA . PRO B 1 73 ? 13.219 27.578 16.781 1 96.38 73 PRO B CA 1
ATOM 4718 C C . PRO B 1 73 ? 12.828 27.531 18.266 1 96.38 73 PRO B C 1
ATOM 4720 O O . PRO B 1 73 ? 11.672 27.797 18.609 1 96.38 73 PRO B O 1
ATOM 4723 N N . GLU B 1 74 ? 13.773 27.266 19.156 1 96.25 74 GLU B N 1
ATOM 4724 C CA . GLU B 1 74 ? 13.5 27.156 20.594 1 96.25 74 GLU B CA 1
ATOM 4725 C C . GLU B 1 74 ? 13.078 28.5 21.172 1 96.25 74 GLU B C 1
ATOM 4727 O O . GLU B 1 74 ? 12.188 28.562 22.031 1 96.25 74 GLU B O 1
ATOM 4732 N N . ASP B 1 75 ? 13.711 29.516 20.734 1 97.06 75 ASP B N 1
ATOM 4733 C CA . ASP B 1 75 ? 13.398 30.844 21.219 1 97.06 75 ASP B CA 1
ATOM 4734 C C . ASP B 1 75 ? 12 31.281 20.781 1 97.06 75 ASP B C 1
ATOM 4736 O O . ASP B 1 75 ? 11.273 31.922 21.562 1 97.06 75 ASP B O 1
ATOM 4740 N N . LEU B 1 76 ? 11.75 30.984 19.578 1 97.56 76 LEU B N 1
ATOM 4741 C CA . LEU B 1 76 ? 10.422 31.328 19.094 1 97.56 76 LEU B CA 1
ATOM 4742 C C . LEU B 1 76 ? 9.336 30.641 19.906 1 97.56 76 LEU B C 1
ATOM 4744 O O . LEU B 1 76 ? 8.406 31.297 20.391 1 97.56 76 LEU B O 1
ATOM 4748 N N . LEU B 1 77 ? 9.445 29.328 20.109 1 98 77 LEU B N 1
ATOM 4749 C CA . LEU B 1 77 ? 8.438 28.594 20.859 1 98 77 LEU B CA 1
ATOM 4750 C C . LEU B 1 77 ? 8.359 29.094 22.297 1 98 77 LEU B C 1
ATOM 4752 O O . LEU B 1 77 ? 7.27 29.297 22.828 1 98 77 LEU B O 1
ATOM 4756 N N . ALA B 1 78 ? 9.5 29.344 22.906 1 97.69 78 ALA B N 1
ATOM 4757 C CA . ALA B 1 78 ? 9.531 29.859 24.266 1 97.69 78 ALA B CA 1
ATOM 4758 C C . ALA B 1 78 ? 8.82 31.203 24.359 1 97.69 78 ALA B C 1
ATOM 4760 O O . ALA B 1 78 ? 8.07 31.453 25.297 1 97.69 78 ALA B O 1
ATOM 4761 N N . SER B 1 79 ? 9.102 32.062 23.375 1 96.5 79 SER B N 1
ATOM 4762 C CA . SER B 1 79 ? 8.484 33.375 23.391 1 96.5 79 SER B CA 1
ATOM 4763 C C . SER B 1 79 ? 6.98 33.312 23.156 1 96.5 79 SER B C 1
ATOM 4765 O O . SER B 1 79 ? 6.219 34.125 23.656 1 96.5 79 SER B O 1
ATOM 4767 N N . LEU B 1 80 ? 6.539 32.344 22.375 1 97.06 80 LEU B N 1
ATOM 4768 C CA . LEU B 1 80 ? 5.109 32.125 22.172 1 97.06 80 LEU B CA 1
ATOM 4769 C C . LEU B 1 80 ? 4.418 31.75 23.469 1 97.06 80 LEU B C 1
ATOM 4771 O O . LEU B 1 80 ? 3.303 32.188 23.734 1 97.06 80 LEU B O 1
ATOM 4775 N N . LEU B 1 81 ? 5.074 31.016 24.297 1 97.38 81 LEU B N 1
ATOM 4776 C CA . LEU B 1 81 ? 4.465 30.453 25.5 1 97.38 81 LEU B CA 1
ATOM 4777 C C . LEU B 1 81 ? 4.656 31.391 26.688 1 97.38 81 LEU B C 1
ATOM 4779 O O . LEU B 1 81 ? 3.982 31.234 27.703 1 97.38 81 LEU B O 1
ATOM 4783 N N . ALA B 1 82 ? 5.516 32.281 26.484 1 93.62 82 ALA B N 1
ATOM 4784 C CA . ALA B 1 82 ? 5.805 33.219 27.578 1 93.62 82 ALA B CA 1
ATOM 4785 C C . ALA B 1 82 ? 4.633 34.156 27.812 1 93.62 82 ALA B C 1
ATOM 4787 O O . ALA B 1 82 ? 3.934 34.562 26.875 1 93.62 82 ALA B O 1
ATOM 4788 N N . PRO B 1 83 ? 4.359 34.531 29.047 1 92.81 83 PRO B N 1
ATOM 4789 C CA . PRO B 1 83 ? 5.074 34.125 30.266 1 92.81 83 PRO B CA 1
ATOM 4790 C C . PRO B 1 83 ? 4.414 32.938 30.984 1 92.81 83 PRO B C 1
ATOM 4792 O O . PRO B 1 83 ? 4.777 32.625 32.125 1 92.81 83 PRO B O 1
ATOM 4795 N N . ALA B 1 84 ? 3.615 32.344 30.406 1 92.5 84 ALA B N 1
ATOM 4796 C CA . ALA B 1 84 ? 2.725 31.406 31.078 1 92.5 84 ALA B CA 1
ATOM 4797 C C . ALA B 1 84 ? 3.477 30.141 31.5 1 92.5 84 ALA B C 1
ATOM 4799 O O . ALA B 1 84 ? 3.338 29.672 32.625 1 92.5 84 ALA B O 1
ATOM 4800 N N . VAL B 1 85 ? 4.234 29.578 30.609 1 95.75 85 VAL B N 1
ATOM 4801 C CA . VAL B 1 85 ? 4.891 28.312 30.906 1 95.75 85 VAL B CA 1
ATOM 4802 C C . VAL B 1 85 ? 6.227 28.234 30.172 1 95.75 85 VAL B C 1
ATOM 4804 O O . VAL B 1 85 ? 6.418 28.891 29.156 1 95.75 85 VAL B O 1
ATOM 4807 N N . SER B 1 86 ? 7.102 27.359 30.719 1 97.06 86 SER B N 1
ATOM 4808 C CA . SER B 1 86 ? 8.312 27 29.984 1 97.06 86 SER B CA 1
ATOM 4809 C C . SER B 1 86 ? 8.016 26 28.875 1 97.06 86 SER B C 1
ATOM 4811 O O . SER B 1 86 ? 6.961 25.359 28.875 1 97.06 86 SER B O 1
ATOM 4813 N N . VAL B 1 87 ? 8.898 25.859 28 1 97.5 87 VAL B N 1
ATOM 4814 C CA . VAL B 1 87 ? 8.75 24.906 26.906 1 97.5 87 VAL B CA 1
ATOM 4815 C C . VAL B 1 87 ? 8.633 23.484 27.469 1 97.5 87 VAL B C 1
ATOM 4817 O O . VAL B 1 87 ? 7.77 22.703 27.047 1 97.5 87 VAL B O 1
ATOM 4820 N N . ALA B 1 88 ? 9.469 23.125 28.375 1 96.88 88 ALA B N 1
ATOM 4821 C CA . ALA B 1 88 ? 9.453 21.797 28.984 1 96.88 88 ALA B CA 1
ATOM 4822 C C . ALA B 1 88 ? 8.109 21.516 29.641 1 96.88 88 ALA B C 1
ATOM 4824 O O . ALA B 1 88 ? 7.535 20.438 29.453 1 96.88 88 ALA B O 1
ATOM 4825 N N . THR B 1 89 ? 7.625 22.422 30.391 1 97.5 89 THR B N 1
ATOM 4826 C CA . THR B 1 89 ? 6.34 22.266 31.062 1 97.5 89 THR B CA 1
ATOM 4827 C C . THR B 1 89 ? 5.211 22.141 30.047 1 97.5 89 THR B C 1
ATOM 4829 O O . THR B 1 89 ? 4.273 21.359 30.25 1 97.5 89 THR B O 1
ATOM 4832 N N . PHE B 1 90 ? 5.367 22.859 29.047 1 98.12 90 PHE B N 1
ATOM 4833 C CA . PHE B 1 90 ? 4.359 22.812 28 1 98.12 90 PHE B CA 1
ATOM 4834 C C . PHE B 1 90 ? 4.227 21.391 27.453 1 98.12 90 PHE B C 1
ATOM 4836 O O . PHE B 1 90 ? 3.117 20.859 27.344 1 98.12 90 PHE B O 1
ATOM 4843 N N . PHE B 1 91 ? 5.285 20.766 27.156 1 97.19 91 PHE B N 1
ATOM 4844 C CA . PHE B 1 91 ? 5.25 19.438 26.547 1 97.19 91 PHE B CA 1
ATOM 4845 C C . PHE B 1 91 ? 4.879 18.375 27.578 1 97.19 91 PHE B C 1
ATOM 4847 O O . PHE B 1 91 ? 4.328 17.328 27.234 1 97.19 91 PHE B O 1
ATOM 4854 N N . ASP B 1 92 ? 5.113 18.641 28.766 1 96.25 92 ASP B N 1
ATOM 4855 C CA . ASP B 1 92 ? 4.789 17.688 29.828 1 96.25 92 ASP B CA 1
ATOM 4856 C C . ASP B 1 92 ? 3.311 17.75 30.188 1 96.25 92 ASP B C 1
ATOM 4858 O O . ASP B 1 92 ? 2.668 16.719 30.391 1 96.25 92 ASP B O 1
ATOM 4862 N N . ARG B 1 93 ? 2.676 19.016 30.078 1 97.19 93 ARG B N 1
ATOM 4863 C CA . ARG B 1 93 ? 1.366 19.188 30.703 1 97.19 93 ARG B CA 1
ATOM 4864 C C . ARG B 1 93 ? 0.306 19.531 29.672 1 97.19 93 ARG B C 1
ATOM 4866 O O . ARG B 1 93 ? -0.886 19.312 29.891 1 97.19 93 ARG B O 1
ATOM 4873 N N . HIS B 1 94 ? 0.715 20.094 28.609 1 98.12 94 HIS B N 1
ATOM 4874 C CA . HIS B 1 94 ? -0.299 20.656 27.719 1 98.12 94 HIS B CA 1
ATOM 4875 C C . HIS B 1 94 ? -0.28 19.984 26.359 1 98.12 94 HIS B C 1
ATOM 4877 O O . HIS B 1 94 ? -1.333 19.641 25.812 1 98.12 94 HIS B O 1
ATOM 4883 N N . TRP B 1 95 ? 0.9 19.734 25.828 1 98.31 95 TRP B N 1
ATOM 4884 C CA . TRP B 1 95 ? 1.034 19.188 24.469 1 98.31 95 TRP B CA 1
ATOM 4885 C C . TRP B 1 95 ? 0.254 17.891 24.328 1 98.31 95 TRP B C 1
ATOM 4887 O O . TRP B 1 95 ? 0.576 16.891 24.984 1 98.31 95 TRP B O 1
ATOM 4897 N N . GLU B 1 96 ? -0.798 17.906 23.5 1 97.75 96 GLU B N 1
ATOM 4898 C CA . GLU B 1 96 ? -1.684 16.797 23.188 1 97.75 96 GLU B CA 1
ATOM 4899 C C . GLU B 1 96 ? -2.486 16.359 24.422 1 97.75 96 GLU B C 1
ATOM 4901 O O . GLU B 1 96 ? -2.926 15.219 24.5 1 97.75 96 GLU B O 1
ATOM 4906 N N . ARG B 1 97 ? -2.633 17.188 25.391 1 96.94 97 ARG B N 1
ATOM 4907 C CA . ARG B 1 97 ? -3.332 16.828 26.625 1 96.94 97 ARG B CA 1
ATOM 4908 C C . ARG B 1 97 ? -4.441 17.828 26.938 1 96.94 97 ARG B C 1
ATOM 4910 O O . ARG B 1 97 ? -5.617 17.469 26.984 1 96.94 97 ARG B O 1
ATOM 4917 N N . GLU B 1 98 ? -4.051 19.094 27.094 1 97.06 98 GLU B N 1
ATOM 4918 C CA . GLU B 1 98 ? -5.055 20.094 27.438 1 97.06 98 GLU B CA 1
ATOM 4919 C C . GLU B 1 98 ? -4.719 21.453 26.828 1 97.06 98 GLU B C 1
ATOM 4921 O O . GLU B 1 98 ? -3.551 21.75 26.547 1 97.06 98 GLU B O 1
ATOM 4926 N N . PRO B 1 99 ? -5.719 22.312 26.688 1 98.25 99 PRO B N 1
ATOM 4927 C CA . PRO B 1 99 ? -5.5 23.656 26.125 1 98.25 99 PRO B CA 1
ATOM 4928 C C . PRO B 1 99 ? -4.691 24.562 27.062 1 98.25 99 PRO B C 1
ATOM 4930 O O . PRO B 1 99 ? -4.672 24.344 28.266 1 98.25 99 PRO B O 1
ATOM 4933 N N . LEU B 1 100 ? -4.004 25.484 26.484 1 98.69 100 LEU B N 1
ATOM 4934 C CA . LEU B 1 100 ? -3.246 26.516 27.203 1 98.69 100 LEU B CA 1
ATOM 4935 C C . LEU B 1 100 ? -3.604 27.906 26.688 1 98.69 100 LEU B C 1
ATOM 4937 O O . LEU B 1 100 ? -3.559 28.156 25.469 1 98.69 100 LEU B O 1
ATOM 4941 N N . VAL B 1 101 ? -4.02 28.812 27.562 1 98 101 VAL B N 1
ATOM 4942 C CA . VAL B 1 101 ? -4.289 30.203 27.219 1 98 101 VAL B CA 1
ATOM 4943 C C . VAL B 1 101 ? -3.238 31.109 27.859 1 98 101 VAL B C 1
ATOM 4945 O O . VAL B 1 101 ? -3.01 31.031 29.078 1 98 101 VAL B O 1
ATOM 4948 N N . VAL B 1 102 ? -2.605 31.875 27.078 1 96 102 VAL B N 1
ATOM 4949 C CA . VAL B 1 102 ? -1.629 32.844 27.547 1 96 102 VAL B CA 1
ATOM 4950 C C . VAL B 1 102 ? -2.184 34.25 27.391 1 96 102 VAL B C 1
ATOM 4952 O O . VAL B 1 102 ? -2.318 34.75 26.266 1 96 102 VAL B O 1
ATOM 4955 N N . HIS B 1 103 ? -2.502 34.938 28.484 1 93.5 103 HIS B N 1
ATOM 4956 C CA . HIS B 1 103 ? -2.941 36.312 28.469 1 93.5 103 HIS B CA 1
ATOM 4957 C C . HIS B 1 103 ? -1.772 37.281 28.719 1 93.5 103 HIS B C 1
ATOM 4959 O O . HIS B 1 103 ? -0.943 37.031 29.594 1 93.5 103 HIS B O 1
ATOM 4965 N N . ARG B 1 104 ? -1.728 38.312 27.906 1 90.5 104 ARG B N 1
ATOM 4966 C CA . ARG B 1 104 ? -0.604 39.219 28.016 1 90.5 104 ARG B CA 1
ATOM 4967 C C . ARG B 1 104 ? -1.087 40.656 28.281 1 90.5 104 ARG B C 1
ATOM 4969 O O . ARG B 1 104 ? -0.377 41.625 28 1 90.5 104 ARG B O 1
ATOM 4976 N N . GLY B 1 105 ? -2.264 40.906 28.844 1 77.69 105 GLY B N 1
ATOM 4977 C CA . GLY B 1 105 ? -2.756 42.188 29.344 1 77.69 105 GLY B CA 1
ATOM 4978 C C . GLY B 1 105 ? -3.547 42.969 28.312 1 77.69 105 GLY B C 1
ATOM 4979 O O . GLY B 1 105 ? -4.078 44.031 28.609 1 77.69 105 GLY B O 1
ATOM 4980 N N . GLY B 1 106 ? -3.859 42.406 27 1 64.5 106 GLY B N 1
ATOM 4981 C CA . GLY B 1 106 ? -4.781 43 26.031 1 64.5 106 GLY B CA 1
ATOM 4982 C C . GLY B 1 106 ? -4.258 44.25 25.375 1 64.5 106 GLY B C 1
ATOM 4983 O O . GLY B 1 106 ? -3.047 44.469 25.344 1 64.5 106 GLY B O 1
ATOM 4984 N N . ASP B 1 107 ? -5.195 45.094 24.703 1 59.81 107 ASP B N 1
ATOM 4985 C CA . ASP B 1 107 ? -4.941 46.219 23.828 1 59.81 107 ASP B CA 1
ATOM 4986 C C . ASP B 1 107 ? -4.207 47.344 24.562 1 59.81 107 ASP B C 1
ATOM 4988 O O . ASP B 1 107 ? -3.697 48.281 23.953 1 59.81 107 ASP B O 1
ATOM 4992 N N . ALA B 1 108 ? -4.262 47.219 25.938 1 57 108 ALA B N 1
ATOM 4993 C CA . ALA B 1 108 ? -3.637 48.344 26.625 1 57 108 ALA B CA 1
ATOM 4994 C C . ALA B 1 108 ? -2.18 48.031 26.969 1 57 108 ALA B C 1
ATOM 4996 O O . ALA B 1 108 ? -1.858 46.969 27.438 1 57 108 ALA B O 1
ATOM 4997 N N . GLY B 1 109 ? -1.244 48.812 26.219 1 57.78 109 GLY B N 1
ATOM 4998 C CA . GLY B 1 109 ? 0.154 48.812 26.625 1 57.78 109 GLY B CA 1
ATOM 4999 C C . GLY B 1 109 ? 1.043 48 25.719 1 57.78 109 GLY B C 1
ATOM 5000 O O . GLY B 1 109 ? 0.766 47.844 24.516 1 57.78 109 GLY B O 1
ATOM 5001 N N . PRO B 1 110 ? 2.102 47.438 26.203 1 60.94 110 PRO B N 1
ATOM 5002 C CA . PRO B 1 110 ? 3.178 46.719 25.516 1 60.94 110 PRO B CA 1
ATOM 5003 C C . PRO B 1 110 ? 2.709 45.406 24.875 1 60.94 110 PRO B C 1
ATOM 5005 O O . PRO B 1 110 ? 3.316 44.938 23.906 1 60.94 110 PRO B O 1
ATOM 5008 N N . SER B 1 111 ? 1.557 44.938 25.188 1 70.31 111 SER B N 1
ATOM 5009 C CA . SER B 1 111 ? 1.071 43.656 24.688 1 70.31 111 SER B CA 1
ATOM 5010 C C . SER B 1 111 ? 0.548 43.781 23.266 1 70.31 111 SER B C 1
ATOM 5012 O O . SER B 1 111 ? 0.575 42.812 22.5 1 70.31 111 SER B O 1
ATOM 5014 N N . ALA B 1 112 ? 0.18 44.969 22.938 1 71.06 112 ALA B N 1
ATOM 5015 C CA . ALA B 1 112 ? -0.406 45.188 21.625 1 71.06 112 ALA B CA 1
ATOM 5016 C C . ALA B 1 112 ? 0.631 45 20.531 1 71.06 112 ALA B C 1
ATOM 5018 O O . ALA B 1 112 ? 0.284 44.688 19.391 1 71.06 112 ALA B O 1
ATOM 5019 N N . SER B 1 113 ? 1.826 45.062 20.891 1 82.44 113 SER B N 1
ATOM 5020 C CA . SER B 1 113 ? 2.881 45 19.891 1 82.44 113 SER B CA 1
ATOM 5021 C C . SER B 1 113 ? 3.641 43.656 20 1 82.44 113 SER B C 1
ATOM 5023 O O . SER B 1 113 ? 4.715 43.5 19.422 1 82.44 113 SER B O 1
ATOM 5025 N N . TYR B 1 114 ? 3.119 42.812 20.797 1 89.94 114 TYR B N 1
ATOM 5026 C CA . TYR B 1 114 ? 3.857 41.594 21.078 1 89.94 114 TYR B CA 1
ATOM 5027 C C . TYR B 1 114 ? 4.23 40.875 19.797 1 89.94 114 TYR B C 1
ATOM 5029 O O . TYR B 1 114 ? 5.359 40.406 19.641 1 89.94 114 TYR B O 1
ATOM 5037 N N . TYR B 1 115 ? 3.281 40.781 18.844 1 92.12 115 TYR B N 1
ATOM 5038 C CA . TYR B 1 115 ? 3.502 40.031 17.609 1 92.12 115 TYR B CA 1
ATOM 5039 C C . TYR B 1 115 ? 3.998 40.938 16.5 1 92.12 115 TYR B C 1
ATOM 5041 O O . TYR B 1 115 ? 4.238 40.469 15.383 1 92.12 115 TYR B O 1
ATOM 5049 N N . GLY B 1 116 ? 4.152 42.094 16.781 1 81.31 116 GLY B N 1
ATOM 5050 C CA . GLY B 1 116 ? 4.637 43.031 15.773 1 81.31 116 GLY B CA 1
ATOM 5051 C C . GLY B 1 116 ? 3.785 43.062 14.523 1 81.31 116 GLY B C 1
ATOM 5052 O O . GLY B 1 116 ? 2.562 43.219 14.602 1 81.31 116 GLY B O 1
ATOM 5053 N N . SER B 1 117 ? 4.551 43 13.367 1 81.94 117 SER B N 1
ATOM 5054 C CA . SER B 1 117 ? 3.871 43.125 12.078 1 81.94 117 SER B CA 1
ATOM 5055 C C . SER B 1 117 ? 3.736 41.75 11.406 1 81.94 117 SER B C 1
ATOM 5057 O O . SER B 1 117 ? 3.969 41.625 10.203 1 81.94 117 SER B O 1
ATOM 5059 N N . VAL B 1 118 ? 3.316 40.844 12.211 1 91.38 118 VAL B N 1
ATOM 5060 C CA . VAL B 1 118 ? 3.18 39.5 11.656 1 91.38 118 VAL B CA 1
ATOM 5061 C C . VAL B 1 118 ? 2.119 39.5 10.555 1 91.38 118 VAL B C 1
ATOM 5063 O O . VAL B 1 118 ? 2.367 39 9.445 1 91.38 118 VAL B O 1
ATOM 5066 N N . PHE B 1 119 ? 0.893 40 10.891 1 95.06 119 PHE B N 1
ATOM 5067 C CA . PHE B 1 119 ? -0.185 40.094 9.914 1 95.06 119 PHE B CA 1
ATOM 5068 C C . PHE B 1 119 ? -1.265 41.062 10.398 1 95.06 119 PHE B C 1
ATOM 5070 O O . PHE B 1 119 ? -1.437 41.281 11.602 1 95.06 119 PHE B O 1
ATOM 5077 N N . SER B 1 120 ? -1.928 41.719 9.484 1 95.94 120 SER B N 1
ATOM 5078 C CA . SER B 1 120 ? -3.002 42.625 9.812 1 95.94 120 SER B CA 1
ATOM 5079 C C . SER B 1 120 ? -4.047 42.688 8.703 1 95.94 120 SER B C 1
ATOM 5081 O O . SER B 1 120 ? -3.803 42.219 7.59 1 95.94 120 SER B O 1
ATOM 5083 N N . LYS B 1 121 ? -5.184 43.219 9.117 1 97.38 121 LYS B N 1
ATOM 5084 C CA . LYS B 1 121 ? -6.223 43.438 8.109 1 97.38 121 LYS B CA 1
ATOM 5085 C C . LYS B 1 121 ? -5.715 44.344 6.98 1 97.38 121 LYS B C 1
ATOM 5087 O O . LYS B 1 121 ? -5.926 44.031 5.805 1 97.38 121 LYS B O 1
ATOM 5092 N N . ASP B 1 122 ? -5.078 45.406 7.348 1 96.06 122 ASP B N 1
ATOM 5093 C CA . ASP B 1 122 ? -4.516 46.312 6.336 1 96.06 122 ASP B CA 1
ATOM 5094 C C . ASP B 1 122 ? -3.502 45.562 5.461 1 96.06 122 ASP B C 1
ATOM 5096 O O . ASP B 1 122 ? -3.41 45.844 4.258 1 96.06 122 ASP B O 1
ATOM 5100 N N . GLY B 1 123 ? -2.756 44.75 6.105 1 95.75 123 GLY B N 1
ATOM 5101 C CA . GLY B 1 123 ? -1.821 43.938 5.348 1 95.75 123 GLY B CA 1
ATOM 5102 C C . GLY B 1 123 ? -2.496 43.094 4.289 1 95.75 123 GLY B C 1
ATOM 5103 O O . GLY B 1 123 ? -1.991 42.969 3.168 1 95.75 123 GLY B O 1
ATOM 5104 N N . LEU B 1 124 ? -3.592 42.5 4.645 1 97.75 124 LEU B N 1
ATOM 5105 C CA . LEU B 1 124 ? -4.332 41.688 3.684 1 97.75 124 LEU B CA 1
ATOM 5106 C C . LEU B 1 124 ? -4.809 42.531 2.512 1 97.75 124 LEU B C 1
ATOM 5108 O O . LEU B 1 124 ? -4.723 42.125 1.356 1 97.75 124 LEU B O 1
ATOM 5112 N N . MET B 1 125 ? -5.324 43.75 2.836 1 96.94 125 MET B N 1
ATOM 5113 C CA . MET B 1 125 ? -5.773 44.625 1.763 1 96.94 125 MET B CA 1
ATOM 5114 C C . MET B 1 125 ? -4.633 44.969 0.803 1 96.94 125 MET B C 1
ATOM 5116 O O . MET B 1 125 ? -4.832 45 -0.411 1 96.94 125 MET B O 1
ATOM 5120 N N . GLY B 1 126 ? -3.52 45.125 1.387 1 96.44 126 GLY B N 1
ATOM 5121 C CA . GLY B 1 126 ? -2.346 45.344 0.556 1 96.44 126 GLY B CA 1
ATOM 5122 C C . GLY B 1 126 ? -2.012 44.156 -0.325 1 96.44 126 GLY B C 1
ATOM 5123 O O . GLY B 1 126 ? -1.624 44.344 -1.483 1 96.44 126 GLY B O 1
ATOM 5124 N N . LEU B 1 127 ? -2.125 43 0.162 1 97.06 127 LEU B N 1
ATOM 5125 C CA . LEU B 1 127 ? -1.84 41.781 -0.587 1 97.06 127 LEU B CA 1
ATOM 5126 C C . LEU B 1 127 ? -2.832 41.594 -1.731 1 97.06 127 LEU B C 1
ATOM 5128 O O . LEU B 1 127 ? -2.455 41.188 -2.824 1 97.06 127 LEU B O 1
ATOM 5132 N N . LEU B 1 128 ? -4.043 41.906 -1.453 1 97.06 128 LEU B N 1
ATOM 5133 C CA . LEU B 1 128 ? -5.074 41.812 -2.482 1 97.06 128 LEU B CA 1
ATOM 5134 C C . LEU B 1 128 ? -4.766 42.719 -3.66 1 97.06 128 LEU B C 1
ATOM 5136 O O . LEU B 1 128 ? -5.09 42.406 -4.805 1 97.06 128 LEU B O 1
ATOM 5140 N N . ALA B 1 129 ? -4.203 43.812 -3.303 1 95.94 129 ALA B N 1
ATOM 5141 C CA . ALA B 1 129 ? -3.875 44.812 -4.332 1 95.94 129 ALA B CA 1
ATOM 5142 C C . ALA B 1 129 ? -2.633 44.375 -5.117 1 95.94 129 ALA B C 1
ATOM 5144 O O . ALA B 1 129 ? -2.549 44.594 -6.324 1 95.94 129 ALA B O 1
ATOM 5145 N N . LYS B 1 130 ? -1.74 43.75 -4.488 1 95.44 130 LYS B N 1
ATOM 5146 C CA . LYS B 1 130 ? -0.417 43.5 -5.047 1 95.44 130 LYS B CA 1
ATOM 5147 C C . LYS B 1 130 ? -0.382 42.156 -5.766 1 95.44 130 LYS B C 1
ATOM 5149 O O . LYS B 1 130 ? 0.362 41.969 -6.73 1 95.44 130 LYS B O 1
ATOM 5154 N N . HIS B 1 131 ? -1.087 41.188 -5.258 1 96 131 HIS B N 1
ATOM 5155 C CA . HIS B 1 131 ? -0.992 39.812 -5.762 1 96 131 HIS B CA 1
ATOM 5156 C C . HIS B 1 131 ? -2.314 39.344 -6.363 1 96 131 HIS B C 1
ATOM 5158 O O . HIS B 1 131 ? -3.357 39.969 -6.125 1 96 131 HIS B O 1
ATOM 5164 N N . ASP B 1 132 ? -2.211 38.281 -7.188 1 96 132 ASP B N 1
ATOM 5165 C CA . ASP B 1 132 ? -3.4 37.688 -7.77 1 96 132 ASP B CA 1
ATOM 5166 C C . ASP B 1 132 ? -3.996 36.625 -6.828 1 96 132 ASP B C 1
ATOM 5168 O O . ASP B 1 132 ? -3.896 35.438 -7.082 1 96 132 ASP B O 1
ATOM 5172 N N . ILE B 1 133 ? -4.648 37.125 -5.875 1 97.62 133 ILE B N 1
ATOM 5173 C CA . ILE B 1 133 ? -5.27 36.281 -4.871 1 97.62 133 ILE B CA 1
ATOM 5174 C C . ILE B 1 133 ? -6.582 35.719 -5.414 1 97.62 133 ILE B C 1
ATOM 5176 O O . ILE B 1 133 ? -7.422 36.469 -5.918 1 97.62 133 ILE B O 1
ATOM 5180 N N . GLN B 1 134 ? -6.734 34.438 -5.273 1 97.44 134 GLN B N 1
ATOM 5181 C CA . GLN B 1 134 ? -7.895 33.781 -5.855 1 97.44 134 GLN B CA 1
ATOM 5182 C C . GLN B 1 134 ? -8.859 33.312 -4.77 1 97.44 134 GLN B C 1
ATOM 5184 O O . GLN B 1 134 ? -8.438 32.75 -3.748 1 97.44 134 GLN B O 1
ATOM 5189 N N . PHE B 1 135 ? -10.219 33.469 -5.059 1 97.31 135 PHE B N 1
ATOM 5190 C CA . PHE B 1 135 ? -11.219 32.875 -4.191 1 97.31 135 PHE B CA 1
ATOM 5191 C C . PHE B 1 135 ? -11.086 31.344 -4.184 1 97.31 135 PHE B C 1
ATOM 5193 O O . PHE B 1 135 ? -10.828 30.734 -5.219 1 97.31 135 PHE B O 1
ATOM 5200 N N . GLY B 1 136 ? -11.273 30.75 -3.078 1 95.31 136 GLY B N 1
ATOM 5201 C CA . GLY B 1 136 ? -11.219 29.312 -2.971 1 95.31 136 GLY B CA 1
ATOM 5202 C C . GLY B 1 136 ? -9.812 28.781 -2.76 1 95.31 136 GLY B C 1
ATOM 5203 O O . GLY B 1 136 ? -9.555 28.047 -1.805 1 95.31 136 GLY B O 1
ATOM 5204 N N . GLN B 1 137 ? -8.922 29.312 -3.533 1 95 137 GLN B N 1
ATOM 5205 C CA . GLN B 1 137 ? -7.543 28.828 -3.477 1 95 137 GLN B CA 1
ATOM 5206 C C . GLN B 1 137 ? -6.758 29.531 -2.371 1 95 137 GLN B C 1
ATOM 5208 O O . GLN B 1 137 ? -6.055 28.875 -1.594 1 95 137 GLN B O 1
ATOM 5213 N N . ASP B 1 138 ? -6.91 30.828 -2.357 1 97.25 138 ASP B N 1
ATOM 5214 C CA . ASP B 1 138 ? -6.074 31.625 -1.451 1 97.25 138 ASP B CA 1
ATOM 5215 C C . ASP B 1 138 ? -6.906 32.219 -0.316 1 97.25 138 ASP B C 1
ATOM 5217 O O . ASP B 1 138 ? -6.391 32.469 0.773 1 97.25 138 ASP B O 1
ATOM 5221 N N . ILE B 1 139 ? -8.164 32.5 -0.62 1 98.06 139 ILE B N 1
ATOM 5222 C CA . ILE B 1 139 ? -9 33.125 0.39 1 98.06 139 ILE B CA 1
ATOM 5223 C C . ILE B 1 139 ? -10.406 32.562 0.333 1 98.06 139 ILE B C 1
ATOM 5225 O O . ILE B 1 139 ? -10.938 32.312 -0.75 1 98.06 139 ILE B O 1
ATOM 5229 N N . ASN B 1 140 ? -10.938 32.25 1.449 1 97.75 140 ASN B N 1
ATOM 5230 C CA . ASN B 1 140 ? -12.32 31.828 1.605 1 97.75 140 ASN B CA 1
ATOM 5231 C C . ASN B 1 140 ? -13.133 32.844 2.406 1 97.75 140 ASN B C 1
ATOM 5233 O O . ASN B 1 140 ? -12.648 33.375 3.404 1 97.75 140 ASN B O 1
ATOM 5237 N N . ILE B 1 141 ? -14.297 33.156 1.927 1 98.12 141 ILE B N 1
ATOM 5238 C CA . ILE B 1 141 ? -15.195 34.094 2.621 1 98.12 141 ILE B CA 1
ATOM 5239 C C . ILE B 1 141 ? -16.422 33.312 3.121 1 98.12 141 ILE B C 1
ATOM 5241 O O . ILE B 1 141 ? -17.125 32.688 2.338 1 98.12 141 ILE B O 1
ATOM 5245 N N . CYS B 1 142 ? -16.625 33.375 4.441 1 97.25 142 CYS B N 1
ATOM 5246 C CA . CYS B 1 142 ? -17.703 32.562 5.016 1 97.25 142 CYS B CA 1
ATOM 5247 C C . CYS B 1 142 ? -18.297 33.25 6.246 1 97.25 142 CYS B C 1
ATOM 5249 O O . CYS B 1 142 ? -17.719 34.219 6.773 1 97.25 142 CYS B O 1
ATOM 5251 N N . ARG B 1 143 ? -19.438 32.781 6.645 1 96.94 143 ARG B N 1
ATOM 5252 C CA . ARG B 1 143 ? -20.062 33.219 7.887 1 96.94 143 ARG B CA 1
ATOM 5253 C C . ARG B 1 143 ? -20.984 32.125 8.445 1 96.94 143 ARG B C 1
ATOM 5255 O O . ARG B 1 143 ? -21.359 31.203 7.727 1 96.94 143 ARG B O 1
ATOM 5262 N N . TYR B 1 144 ? -21.141 32.188 9.688 1 96.06 144 TYR B N 1
ATOM 5263 C CA . TYR B 1 144 ? -22.016 31.281 10.43 1 96.06 144 TYR B CA 1
ATOM 5264 C C . TYR B 1 144 ? -23.078 32.062 11.188 1 96.06 144 TYR B C 1
ATOM 5266 O O . TYR B 1 144 ? -22.781 32.688 12.211 1 96.06 144 TYR B O 1
ATOM 5274 N N . VAL B 1 145 ? -24.297 31.984 10.68 1 92.94 145 VAL B N 1
ATOM 5275 C CA . VAL B 1 145 ? -25.406 32.781 11.211 1 92.94 145 VAL B CA 1
ATOM 5276 C C . VAL B 1 145 ? -26.594 31.859 11.5 1 92.94 145 VAL B C 1
ATOM 5278 O O . VAL B 1 145 ? -27.016 31.078 10.633 1 92.94 145 VAL B O 1
ATOM 5281 N N . GLU B 1 146 ? -27.078 31.906 12.68 1 88.5 146 GLU B N 1
ATOM 5282 C CA . GLU B 1 146 ? -28.25 31.141 13.07 1 88.5 146 GLU B CA 1
ATOM 5283 C C . GLU B 1 146 ? -28.062 29.656 12.766 1 88.5 146 GLU B C 1
ATOM 5285 O O . GLU B 1 146 ? -28.891 29.031 12.102 1 88.5 146 GLU B O 1
ATOM 5290 N N . SER B 1 147 ? -26.938 29.125 13.047 1 88.5 147 SER B N 1
ATOM 5291 C CA . SER B 1 147 ? -26.594 27.719 12.969 1 88.5 147 SER B CA 1
ATOM 5292 C C . SER B 1 147 ? -26.469 27.25 11.523 1 88.5 147 SER B C 1
ATOM 5294 O O . SER B 1 147 ? -26.625 26.062 11.227 1 88.5 147 SER B O 1
ATOM 5296 N N . ASN B 1 148 ? -26.25 28.234 10.68 1 90.75 148 ASN B N 1
ATOM 5297 C CA . ASN B 1 148 ? -26.062 27.922 9.266 1 90.75 148 ASN B CA 1
ATOM 5298 C C . ASN B 1 148 ? -24.766 28.484 8.727 1 90.75 148 ASN B C 1
ATOM 5300 O O . ASN B 1 148 ? -24.484 29.672 8.891 1 90.75 148 ASN B O 1
ATOM 5304 N N . ARG B 1 149 ? -24.078 27.578 8.086 1 92.5 149 ARG B N 1
ATOM 5305 C CA . ARG B 1 149 ? -22.844 28.016 7.43 1 92.5 149 ARG B CA 1
ATOM 5306 C C . ARG B 1 149 ? -23.141 28.531 6.023 1 92.5 149 ARG B C 1
ATOM 5308 O O . ARG B 1 149 ? -23.938 27.938 5.289 1 92.5 149 ARG B O 1
ATOM 5315 N N . GLU B 1 150 ? -22.531 29.703 5.672 1 95 150 GLU B N 1
ATOM 5316 C CA . GLU B 1 150 ? -22.656 30.266 4.328 1 95 150 GLU B CA 1
ATOM 5317 C C . GLU B 1 150 ? -21.281 30.516 3.709 1 95 150 GLU B C 1
ATOM 5319 O O . GLU B 1 150 ? -20.391 31.078 4.352 1 95 150 GLU B O 1
ATOM 5324 N N . ASN B 1 151 ? -21.156 30.016 2.551 1 95.25 151 ASN B N 1
ATOM 5325 C CA . ASN B 1 151 ? -19.984 30.328 1.746 1 95.25 151 ASN B CA 1
ATOM 5326 C C . ASN B 1 151 ? -20.266 31.438 0.736 1 95.25 151 ASN B C 1
ATOM 5328 O O . ASN B 1 151 ? -21.156 31.297 -0.098 1 95.25 151 ASN B O 1
ATOM 5332 N N . LEU B 1 152 ? -19.422 32.438 0.772 1 96.69 152 LEU B N 1
ATOM 5333 C CA . LEU B 1 152 ? -19.703 33.625 -0.027 1 96.69 152 LEU B CA 1
ATOM 5334 C C . LEU B 1 152 ? -18.594 33.875 -1.039 1 96.69 152 LEU B C 1
ATOM 5336 O O . LEU B 1 152 ? -18.406 35 -1.499 1 96.69 152 LEU B O 1
ATOM 5340 N N . ASN B 1 153 ? -17.891 32.875 -1.353 1 96 153 ASN B N 1
ATOM 5341 C CA . ASN B 1 153 ? -16.812 33 -2.328 1 96 153 ASN B CA 1
ATOM 5342 C C . ASN B 1 153 ? -17.344 33.406 -3.701 1 96 153 ASN B C 1
ATOM 5344 O O . ASN B 1 153 ? -18.391 32.906 -4.129 1 96 153 ASN B O 1
ATOM 5348 N N . GLY B 1 154 ? -16.625 34.281 -4.305 1 93.69 154 GLY B N 1
ATOM 5349 C CA . GLY B 1 154 ? -16.828 34.5 -5.727 1 93.69 154 GLY B CA 1
ATOM 5350 C C . GLY B 1 154 ? -16.016 33.562 -6.598 1 93.69 154 GLY B C 1
ATOM 5351 O O . GLY B 1 154 ? -15.445 32.594 -6.109 1 93.69 154 GLY B O 1
ATOM 5352 N N . ARG B 1 155 ? -16.062 33.938 -7.922 1 92.94 155 ARG B N 1
ATOM 5353 C CA . ARG B 1 155 ? -15.242 33.188 -8.875 1 92.94 155 ARG B CA 1
ATOM 5354 C C . ARG B 1 155 ? -13.992 33.969 -9.266 1 92.94 155 ARG B C 1
ATOM 5356 O O . ARG B 1 155 ? -14.047 35.188 -9.414 1 92.94 155 ARG B O 1
ATOM 5363 N N . GLY B 1 156 ? -12.93 33.312 -9.352 1 94.94 156 GLY B N 1
ATOM 5364 C CA . GLY B 1 156 ? -11.711 33.938 -9.852 1 94.94 156 GLY B CA 1
ATOM 5365 C C . GLY B 1 156 ? -11 34.781 -8.82 1 94.94 156 GLY B C 1
ATOM 5366 O O . GLY B 1 156 ? -10.906 34.406 -7.652 1 94.94 156 GLY B O 1
ATOM 5367 N N . ARG B 1 157 ? -10.562 35.969 -9.281 1 96.69 157 ARG B N 1
ATOM 5368 C CA . ARG B 1 157 ? -9.719 36.812 -8.477 1 96.69 157 ARG B CA 1
ATOM 5369 C C . ARG B 1 157 ? -10.523 37.531 -7.383 1 96.69 157 ARG B C 1
ATOM 5371 O O . ARG B 1 157 ? -11.602 38.062 -7.645 1 96.69 157 ARG B O 1
ATOM 5378 N N . ALA B 1 158 ? -10.008 37.531 -6.188 1 97.81 158 ALA B N 1
ATOM 5379 C CA . ALA B 1 158 ? -10.57 38.281 -5.066 1 97.81 158 ALA B CA 1
ATOM 5380 C C . ALA B 1 158 ? -10.031 39.719 -5.043 1 97.81 158 ALA B C 1
ATOM 5382 O O . ALA B 1 158 ? -8.992 39.969 -4.441 1 97.81 158 ALA B O 1
ATOM 5383 N N . THR B 1 159 ? -10.82 40.594 -5.582 1 96.75 159 THR B N 1
ATOM 5384 C CA . THR B 1 159 ? -10.375 42 -5.629 1 96.75 159 THR B CA 1
ATOM 5385 C C . THR B 1 159 ? -10.641 42.688 -4.297 1 96.75 159 THR B C 1
ATOM 5387 O O . THR B 1 159 ? -11.484 42.25 -3.52 1 96.75 159 THR B O 1
ATOM 5390 N N . LEU B 1 160 ? -9.93 43.781 -4.137 1 96.88 160 LEU B N 1
ATOM 5391 C CA . LEU B 1 160 ? -10.07 44.562 -2.922 1 96.88 160 LEU B CA 1
ATOM 5392 C C . LEU B 1 160 ? -11.516 45.031 -2.736 1 96.88 160 LEU B C 1
ATOM 5394 O O . LEU B 1 160 ? -12.062 44.938 -1.635 1 96.88 160 LEU B O 1
ATOM 5398 N N . ALA B 1 161 ? -12.117 45.469 -3.748 1 96.12 161 ALA B N 1
ATOM 5399 C CA . ALA B 1 161 ? -13.484 46 -3.689 1 96.12 161 ALA B CA 1
ATOM 5400 C C . ALA B 1 161 ? -14.469 44.906 -3.281 1 96.12 161 ALA B C 1
ATOM 5402 O O . ALA B 1 161 ? -15.336 45.125 -2.43 1 96.12 161 ALA B O 1
ATOM 5403 N N . LYS B 1 162 ? -14.367 43.812 -3.855 1 96.69 162 LYS B N 1
ATOM 5404 C CA . LYS B 1 162 ? -15.273 42.719 -3.564 1 96.69 162 LYS B CA 1
ATOM 5405 C C . LYS B 1 162 ? -15.125 42.25 -2.121 1 96.69 162 LYS B C 1
ATOM 5407 O O . LYS B 1 162 ? -16.109 42.062 -1.415 1 96.69 162 LYS B O 1
ATOM 5412 N N . VAL B 1 163 ? -13.914 42 -1.718 1 97.94 163 VAL B N 1
ATOM 5413 C CA . VAL B 1 163 ? -13.625 41.5 -0.382 1 97.94 163 VAL B CA 1
ATOM 5414 C C . VAL B 1 163 ? -14.102 42.5 0.668 1 97.94 163 VAL B C 1
ATOM 5416 O O . VAL B 1 163 ? -14.695 42.125 1.678 1 97.94 163 VAL B O 1
ATOM 5419 N N . LYS B 1 164 ? -13.852 43.781 0.424 1 96.56 164 LYS B N 1
ATOM 5420 C CA . LYS B 1 164 ? -14.289 44.812 1.354 1 96.56 164 LYS B CA 1
ATOM 5421 C C . LYS B 1 164 ? -15.812 44.844 1.476 1 96.56 164 LYS B C 1
ATOM 5423 O O . LYS B 1 164 ? -16.344 45.031 2.568 1 96.56 164 LYS B O 1
ATOM 5428 N N . SER B 1 165 ? -16.438 44.719 0.392 1 97.12 165 SER B N 1
ATOM 5429 C CA . SER B 1 165 ? -17.906 44.719 0.391 1 97.12 165 SER B CA 1
ATOM 5430 C C . SER B 1 165 ? -18.453 43.562 1.209 1 97.12 165 SER B C 1
ATOM 5432 O O . SER B 1 165 ? -19.375 43.719 2.01 1 97.12 165 SER B O 1
ATOM 5434 N N . LEU B 1 166 ? -17.891 42.438 0.997 1 97.5 166 LEU B N 1
ATOM 5435 C CA . LEU B 1 166 ? -18.344 41.25 1.707 1 97.5 166 LEU B CA 1
ATOM 5436 C C . LEU B 1 166 ? -18.062 41.375 3.201 1 97.5 166 LEU B C 1
ATOM 5438 O O . LEU B 1 166 ? -18.891 40.969 4.023 1 97.5 166 LEU B O 1
ATOM 5442 N N . PHE B 1 167 ? -16.969 41.938 3.512 1 97.94 167 PHE B N 1
ATOM 5443 C CA . PHE B 1 167 ? -16.578 42.125 4.902 1 97.94 167 PHE B CA 1
ATOM 5444 C C . PHE B 1 167 ? -17.469 43.156 5.59 1 97.94 167 PHE B C 1
ATOM 5446 O O . PHE B 1 167 ? -18 42.875 6.676 1 97.94 167 PHE B O 1
ATOM 5453 N N . ASP B 1 168 ? -17.719 44.281 4.98 1 96.12 168 ASP B N 1
ATOM 5454 C CA . ASP B 1 168 ? -18.375 45.406 5.617 1 96.12 168 ASP B CA 1
ATOM 5455 C C . ASP B 1 168 ? -19.906 45.25 5.543 1 96.12 168 ASP B C 1
ATOM 5457 O O . ASP B 1 168 ? -20.609 45.531 6.516 1 96.12 168 ASP B O 1
ATOM 5461 N N . LYS B 1 169 ? -20.359 44.844 4.465 1 96.06 169 LYS B N 1
ATOM 5462 C CA . LYS B 1 169 ? -21.812 44.844 4.25 1 96.06 169 LYS B CA 1
ATOM 5463 C C . LYS B 1 169 ? -22.422 43.5 4.672 1 96.06 169 LYS B C 1
ATOM 5465 O O . LYS B 1 169 ? -23.5 43.469 5.262 1 96.06 169 LYS B O 1
ATOM 5470 N N . LYS B 1 170 ? -21.719 42.469 4.402 1 96.19 170 LYS B N 1
ATOM 5471 C CA . LYS B 1 170 ? -22.297 41.156 4.676 1 96.19 170 LYS B CA 1
ATOM 5472 C C . LYS B 1 170 ? -21.781 40.594 6 1 96.19 170 LYS B C 1
ATOM 5474 O O . LYS B 1 170 ? -22.203 39.531 6.426 1 96.19 170 LYS B O 1
ATOM 5479 N N . LYS B 1 171 ? -20.859 41.25 6.645 1 96.75 171 LYS B N 1
ATOM 5480 C CA . LYS B 1 171 ? -20.297 40.844 7.93 1 96.75 171 LYS B CA 1
ATOM 5481 C C . LYS B 1 171 ? -19.719 39.406 7.852 1 96.75 171 LYS B C 1
ATOM 5483 O O . LYS B 1 171 ? -19.953 38.594 8.742 1 96.75 171 LYS B O 1
ATOM 5488 N N . ALA B 1 172 ? -19 39.188 6.734 1 97.94 172 ALA B N 1
ATOM 5489 C CA . ALA B 1 172 ? -18.406 37.844 6.496 1 97.94 172 ALA B CA 1
ATOM 5490 C C . ALA B 1 172 ? -16.969 37.812 7.004 1 97.94 172 ALA B C 1
ATOM 5492 O O . ALA B 1 172 ? -16.266 38.812 7.004 1 97.94 172 ALA B O 1
ATOM 5493 N N . THR B 1 173 ? -16.625 36.625 7.43 1 98.56 173 THR B N 1
ATOM 5494 C CA . THR B 1 173 ? -15.25 36.406 7.867 1 98.56 173 THR B CA 1
ATOM 5495 C C . THR B 1 173 ? -14.344 36.094 6.676 1 98.56 173 THR B C 1
ATOM 5497 O O . THR B 1 173 ? -14.727 35.375 5.758 1 98.56 173 THR B O 1
ATOM 5500 N N . LEU B 1 174 ? -13.18 36.719 6.691 1 98.62 174 LEU B N 1
ATOM 5501 C CA . LEU B 1 174 ? -12.141 36.438 5.703 1 98.62 174 LEU B CA 1
ATOM 5502 C C . LEU B 1 174 ? -11.164 35.406 6.215 1 98.62 174 LEU B C 1
ATOM 5504 O O . LEU B 1 174 ? -10.508 35.594 7.238 1 98.62 174 LEU B O 1
ATOM 5508 N N . GLN B 1 175 ? -11.141 34.312 5.543 1 98.31 175 GLN B N 1
ATOM 5509 C CA . GLN B 1 175 ? -10.156 33.25 5.824 1 98.31 175 GLN B CA 1
ATOM 5510 C C . GLN B 1 175 ? -9.062 33.25 4.766 1 98.31 175 GLN B C 1
ATOM 5512 O O . GLN B 1 175 ? -9.305 32.844 3.625 1 98.31 175 GLN B O 1
ATOM 5517 N N . PHE B 1 176 ? -7.883 33.656 5.141 1 98.44 176 PHE B N 1
ATOM 5518 C CA . PHE B 1 176 ? -6.758 33.719 4.215 1 98.44 176 PHE B CA 1
ATOM 5519 C C . PHE B 1 176 ? -5.859 32.5 4.398 1 98.44 176 PHE B C 1
ATOM 5521 O O . PHE B 1 176 ? -5.23 32.344 5.445 1 98.44 176 PHE B O 1
ATOM 5528 N N . HIS B 1 177 ? -5.758 31.703 3.289 1 97.31 177 HIS B N 1
ATOM 5529 C CA . HIS B 1 177 ? -5.074 30.406 3.365 1 97.31 177 HIS B CA 1
ATOM 5530 C C . HIS B 1 177 ? -3.576 30.578 3.129 1 97.31 177 HIS B C 1
ATOM 5532 O O . HIS B 1 177 ? -3.16 31.312 2.23 1 97.31 177 HIS B O 1
ATOM 5538 N N . GLN B 1 178 ? -2.799 29.953 3.926 1 97.44 178 GLN B N 1
ATOM 5539 C CA . GLN B 1 178 ? -1.351 29.828 3.791 1 97.44 178 GLN B CA 1
ATOM 5540 C C . GLN B 1 178 ? -0.708 31.203 3.568 1 97.44 178 GLN B C 1
ATOM 5542 O O . GLN B 1 178 ? 0.035 31.391 2.604 1 97.44 178 GLN B O 1
ATOM 5547 N N . PRO B 1 179 ? -0.893 32.031 4.473 1 97.88 179 PRO B N 1
ATOM 5548 C CA . PRO B 1 179 ? -0.334 33.375 4.332 1 97.88 179 PRO B CA 1
ATOM 5549 C C . PRO B 1 179 ? 1.191 33.375 4.266 1 97.88 179 PRO B C 1
ATOM 5551 O O . PRO B 1 179 ? 1.793 34.375 3.828 1 97.88 179 PRO B O 1
ATOM 5554 N N . GLN B 1 180 ? 1.873 32.312 4.68 1 96.94 180 GLN B N 1
ATOM 5555 C CA . GLN B 1 180 ? 3.328 32.25 4.637 1 96.94 180 GLN B CA 1
ATOM 5556 C C . GLN B 1 180 ? 3.838 32.312 3.197 1 96.94 180 GLN B C 1
ATOM 5558 O O . GLN B 1 180 ? 5.016 32.562 2.961 1 96.94 180 GLN B O 1
ATOM 5563 N N . ARG B 1 181 ? 2.957 32 2.27 1 96.25 181 ARG B N 1
ATOM 5564 C CA . ARG B 1 181 ? 3.326 32.125 0.86 1 96.25 181 ARG B CA 1
ATOM 5565 C C . ARG B 1 181 ? 3.553 33.562 0.452 1 96.25 181 ARG B C 1
ATOM 5567 O O . ARG B 1 181 ? 4.234 33.844 -0.54 1 96.25 181 ARG B O 1
ATOM 5574 N N . PHE B 1 182 ? 3.002 34.5 1.263 1 95.38 182 PHE B N 1
ATOM 5575 C CA . PHE B 1 182 ? 2.955 35.906 0.809 1 95.38 182 PHE B CA 1
ATOM 5576 C C . PHE B 1 182 ? 3.648 36.812 1.807 1 95.38 182 PHE B C 1
ATOM 5578 O O . PHE B 1 182 ? 4.098 37.906 1.445 1 95.38 182 PHE B O 1
ATOM 5585 N N . GLN B 1 183 ? 3.617 36.406 3.043 1 94.12 183 GLN B N 1
ATOM 5586 C CA . GLN B 1 183 ? 4.09 37.312 4.094 1 94.12 183 GLN B CA 1
ATOM 5587 C C . GLN B 1 183 ? 5.352 36.75 4.754 1 94.12 183 GLN B C 1
ATOM 5589 O O . GLN B 1 183 ? 5.348 35.656 5.297 1 94.12 183 GLN B O 1
ATOM 5594 N N . ASP B 1 184 ? 6.332 37.531 4.879 1 93.12 184 ASP B N 1
ATOM 5595 C CA . ASP B 1 184 ? 7.645 37.125 5.359 1 93.12 184 ASP B CA 1
ATOM 5596 C C . ASP B 1 184 ? 7.598 36.75 6.844 1 93.12 184 ASP B C 1
ATOM 5598 O O . ASP B 1 184 ? 8.227 35.781 7.273 1 93.12 184 ASP B O 1
ATOM 5602 N N . GLY B 1 185 ? 6.875 37.531 7.57 1 93.5 185 GLY B N 1
ATOM 5603 C CA . GLY B 1 185 ? 6.785 37.219 8.992 1 93.5 185 GLY B CA 1
ATOM 5604 C C . GLY B 1 185 ? 6.246 35.844 9.273 1 93.5 185 GLY B C 1
ATOM 5605 O O . GLY B 1 185 ? 6.77 35.125 10.141 1 93.5 185 GLY B O 1
ATOM 5606 N N . LEU B 1 186 ? 5.285 35.469 8.555 1 96.75 186 LEU B N 1
ATOM 5607 C CA . LEU B 1 186 ? 4.684 34.156 8.758 1 96.75 186 LEU B CA 1
ATOM 5608 C C . LEU B 1 186 ? 5.539 33.062 8.125 1 96.75 186 LEU B C 1
ATOM 5610 O O . LEU B 1 186 ? 5.582 31.938 8.617 1 96.75 186 LEU B O 1
ATOM 5614 N N . TRP B 1 187 ? 6.215 33.375 7.027 1 96.62 187 TRP B N 1
ATOM 5615 C CA . TRP B 1 187 ? 7.234 32.5 6.5 1 96.62 187 TRP B CA 1
ATOM 5616 C C . TRP B 1 187 ? 8.266 32.156 7.57 1 96.62 187 TRP B C 1
ATOM 5618 O O . TRP B 1 187 ? 8.516 30.969 7.84 1 96.62 187 TRP B O 1
ATOM 5628 N N . GLN B 1 188 ? 8.789 33.156 8.18 1 96.38 188 GLN B N 1
ATOM 5629 C CA . GLN B 1 188 ? 9.828 32.969 9.203 1 96.38 188 GLN B CA 1
ATOM 5630 C C . GLN B 1 188 ? 9.305 32.125 10.367 1 96.38 188 GLN B C 1
ATOM 5632 O O . GLN B 1 188 ? 9.969 31.188 10.805 1 96.38 188 GLN B O 1
ATOM 5637 N N . ILE B 1 189 ? 8.172 32.438 10.844 1 97.69 189 ILE B N 1
ATOM 5638 C CA . ILE B 1 189 ? 7.594 31.781 12 1 97.69 189 ILE B CA 1
ATOM 5639 C C . ILE B 1 189 ? 7.344 30.312 11.664 1 97.69 189 ILE B C 1
ATOM 5641 O O . ILE B 1 189 ? 7.75 29.422 12.414 1 97.69 189 ILE B O 1
ATOM 5645 N N . CYS B 1 190 ? 6.695 30.047 10.531 1 98.38 190 CYS B N 1
ATOM 5646 C CA . CYS B 1 190 ? 6.371 28.688 10.148 1 98.38 190 CYS B CA 1
ATOM 5647 C C . CYS B 1 190 ? 7.633 27.875 9.891 1 98.38 190 CYS B C 1
ATOM 5649 O O . CYS B 1 190 ? 7.715 26.703 10.281 1 98.38 190 CYS B O 1
ATOM 5651 N N . GLU B 1 191 ? 8.562 28.469 9.234 1 98.19 191 GLU B N 1
ATOM 5652 C CA . GLU B 1 191 ? 9.828 27.781 8.953 1 98.19 191 GLU B CA 1
ATOM 5653 C C . GLU B 1 191 ? 10.523 27.375 10.242 1 98.19 191 GLU B C 1
ATOM 5655 O O . GLU B 1 191 ? 11.039 26.266 10.352 1 98.19 191 GLU B O 1
ATOM 5660 N N . LEU B 1 192 ? 10.578 28.25 11.203 1 97.94 192 LEU B N 1
ATOM 5661 C CA . LEU B 1 192 ? 11.227 27.969 12.484 1 97.94 192 LEU B CA 1
ATOM 5662 C C . LEU B 1 192 ? 10.477 26.875 13.234 1 97.94 192 LEU B C 1
ATOM 5664 O O . LEU B 1 192 ? 11.094 25.984 13.828 1 97.94 192 LEU B O 1
ATOM 5668 N N . LEU B 1 193 ? 9.211 26.969 13.195 1 98.5 193 LEU B N 1
ATOM 5669 C CA . LEU B 1 193 ? 8.438 25.938 13.883 1 98.5 193 LEU B CA 1
ATOM 5670 C C . LEU B 1 193 ? 8.578 24.594 13.203 1 98.5 193 LEU B C 1
ATOM 5672 O O . LEU B 1 193 ? 8.609 23.547 13.867 1 98.5 193 LEU B O 1
ATOM 5676 N N . GLU B 1 194 ? 8.594 24.594 11.875 1 97.94 194 GLU B N 1
ATOM 5677 C CA . GLU B 1 194 ? 8.891 23.344 11.164 1 97.94 194 GLU B CA 1
ATOM 5678 C C . GLU B 1 194 ? 10.242 22.781 11.594 1 97.94 194 GLU B C 1
ATOM 5680 O O . GLU B 1 194 ? 10.383 21.562 11.742 1 97.94 194 GLU B O 1
ATOM 5685 N N . SER B 1 195 ? 11.172 23.672 11.773 1 96.88 195 SER B N 1
ATOM 5686 C CA . SER B 1 195 ? 12.5 23.25 12.195 1 96.88 195 SER B CA 1
ATOM 5687 C C . SER B 1 195 ? 12.484 22.688 13.609 1 96.88 195 SER B C 1
ATOM 5689 O O . SER B 1 195 ? 13.289 21.812 13.953 1 96.88 195 SER B O 1
ATOM 5691 N N . TYR B 1 196 ? 11.586 23.156 14.367 1 97.25 196 TYR B N 1
ATOM 5692 C CA . TYR B 1 196 ? 11.477 22.656 15.734 1 97.25 196 TYR B CA 1
ATOM 5693 C C . TYR B 1 196 ? 10.789 21.297 15.766 1 97.25 196 TYR B C 1
ATOM 5695 O O . TYR B 1 196 ? 11.281 20.344 16.391 1 97.25 196 TYR B O 1
ATOM 5703 N N . PHE B 1 197 ? 9.711 21.156 15.094 1 97.06 197 PHE B N 1
ATOM 5704 C CA . PHE B 1 197 ? 8.836 20 15.219 1 97.06 197 PHE B CA 1
ATOM 5705 C C . PHE B 1 197 ? 9.227 18.922 14.211 1 97.06 197 PHE B C 1
ATOM 5707 O O . PHE B 1 197 ? 8.812 17.766 14.336 1 97.06 197 PHE B O 1
ATOM 5714 N N . HIS B 1 198 ? 9.953 19.297 13.188 1 95.62 198 HIS B N 1
ATOM 5715 C CA . HIS B 1 198 ? 10.242 18.406 12.07 1 95.62 198 HIS B CA 1
ATOM 5716 C C . HIS B 1 198 ? 8.961 17.812 11.477 1 95.62 198 HIS B C 1
ATOM 5718 O O . HIS B 1 198 ? 8.883 16.609 11.234 1 95.62 198 HIS B O 1
ATOM 5724 N N . SER B 1 199 ? 8.023 18.609 11.391 1 96.69 199 SER B N 1
ATOM 5725 C CA . SER B 1 199 ? 6.723 18.406 10.773 1 96.69 199 SER B CA 1
ATOM 5726 C C . SER B 1 199 ? 6.25 19.672 10.055 1 96.69 199 SER B C 1
ATOM 5728 O O . SER B 1 199 ? 6.656 20.781 10.414 1 96.69 199 SER B O 1
ATOM 5730 N N . LEU B 1 200 ? 5.465 19.438 9.062 1 97.06 200 LEU B N 1
ATOM 5731 C CA . LEU B 1 200 ? 4.969 20.609 8.344 1 97.06 200 LEU B CA 1
ATOM 5732 C C . LEU B 1 200 ? 4.129 21.5 9.266 1 97.06 200 LEU B C 1
ATOM 5734 O O . LEU B 1 200 ? 3.41 21 10.133 1 97.06 200 LEU B O 1
ATOM 5738 N N . VAL B 1 201 ? 4.305 22.75 9.086 1 98.38 201 VAL B N 1
ATOM 5739 C CA . VAL B 1 201 ? 3.541 23.75 9.82 1 98.38 201 VAL B CA 1
ATOM 5740 C C . VAL B 1 201 ? 2.793 24.656 8.844 1 98.38 201 VAL B C 1
ATOM 5742 O O . VAL B 1 201 ? 3.389 25.188 7.902 1 98.38 201 VAL B O 1
ATOM 5745 N N . GLY B 1 202 ? 1.519 24.719 9.031 1 96.25 202 GLY B N 1
ATOM 5746 C CA . GLY B 1 202 ? 0.679 25.594 8.219 1 96.25 202 GLY B CA 1
ATOM 5747 C C . GLY B 1 202 ? 0.019 26.703 9.016 1 96.25 202 GLY B C 1
ATOM 5748 O O . GLY B 1 202 ? 0.007 26.672 10.25 1 96.25 202 GLY B O 1
ATOM 5749 N N . ALA B 1 203 ? -0.46 27.703 8.219 1 98.12 203 ALA B N 1
ATOM 5750 C CA . ALA B 1 203 ? -1.125 28.828 8.875 1 98.12 203 ALA B CA 1
ATOM 5751 C C . ALA B 1 203 ? -2.35 29.281 8.078 1 98.12 203 ALA B C 1
ATOM 5753 O O . ALA B 1 203 ? -2.408 29.094 6.859 1 98.12 203 ALA B O 1
ATOM 5754 N N . ASN B 1 204 ? -3.303 29.75 8.766 1 98.31 204 ASN B N 1
ATOM 5755 C CA . ASN B 1 204 ? -4.477 30.438 8.234 1 98.31 204 ASN B CA 1
ATOM 5756 C C . ASN B 1 204 ? -4.805 31.703 9.031 1 98.31 204 ASN B C 1
ATOM 5758 O O . ASN B 1 204 ? -4.688 31.703 10.258 1 98.31 204 ASN B O 1
ATOM 5762 N N . VAL B 1 205 ? -5.172 32.688 8.312 1 98.62 205 VAL B N 1
ATOM 5763 C CA . VAL B 1 205 ? -5.582 33.938 8.984 1 98.62 205 VAL B CA 1
ATOM 5764 C C . VAL B 1 205 ? -7.102 34.062 8.914 1 98.62 205 VAL B C 1
ATOM 5766 O O . VAL B 1 205 ? -7.711 33.812 7.879 1 98.62 205 VAL B O 1
ATOM 5769 N N . TYR B 1 206 ? -7.668 34.5 10.031 1 98.75 206 TYR B N 1
ATOM 5770 C CA . TYR B 1 206 ? -9.094 34.781 10.109 1 98.75 206 TYR B CA 1
ATOM 5771 C C . TYR B 1 206 ? -9.344 36.25 10.508 1 98.75 206 TYR B C 1
ATOM 5773 O O . TYR B 1 206 ? -8.859 36.688 11.547 1 98.75 206 TYR B O 1
ATOM 5781 N N . ILE B 1 207 ? -10.023 36.938 9.695 1 98.75 207 ILE B N 1
ATOM 5782 C CA . ILE B 1 207 ? -10.477 38.312 10 1 98.75 207 ILE B CA 1
ATOM 5783 C C . ILE B 1 207 ? -12.008 38.344 10.062 1 98.75 207 ILE B C 1
ATOM 5785 O O . ILE B 1 207 ? -12.68 38.094 9.055 1 98.75 207 ILE B O 1
ATOM 5789 N N . THR B 1 208 ? -12.516 38.625 11.242 1 98.75 208 THR B N 1
ATOM 5790 C CA . THR B 1 208 ? -13.953 38.531 11.492 1 98.75 208 THR B CA 1
ATOM 5791 C C . THR B 1 208 ? -14.516 39.844 12.008 1 98.75 208 THR B C 1
ATOM 5793 O O . THR B 1 208 ? -14.023 40.375 12.992 1 98.75 208 THR B O 1
ATOM 5796 N N . PRO B 1 209 ? -15.586 40.344 11.359 1 98.19 209 PRO B N 1
ATOM 5797 C CA . PRO B 1 209 ? -16.203 41.594 11.82 1 98.19 209 PRO B CA 1
ATOM 5798 C C . PRO B 1 209 ? -16.812 41.469 13.211 1 98.19 209 PRO B C 1
ATOM 5800 O O . PRO B 1 209 ? -17.047 40.344 13.695 1 98.19 209 PRO B O 1
ATOM 5803 N N . GLY B 1 210 ? -17.062 42.688 13.758 1 97.5 210 GLY B N 1
ATOM 5804 C CA . GLY B 1 210 ? -17.703 42.719 15.062 1 97.5 210 GLY B CA 1
ATOM 5805 C C . GLY B 1 210 ? -19.094 42.094 15.062 1 97.5 210 GLY B C 1
ATOM 5806 O O . GLY B 1 210 ? -19.875 42.312 14.133 1 97.5 210 GLY B O 1
ATOM 5807 N N . GLY B 1 211 ? -19.297 41.25 16.156 1 96.38 211 GLY B N 1
ATOM 5808 C CA . GLY B 1 211 ? -20.594 40.625 16.312 1 96.38 211 GLY B CA 1
ATOM 5809 C C . GLY B 1 211 ? -20.844 39.5 15.359 1 96.38 211 GLY B C 1
ATOM 5810 O O . GLY B 1 211 ? -22 39.125 15.086 1 96.38 211 GLY B O 1
ATOM 5811 N N . SER B 1 212 ? -19.781 39 14.805 1 96.88 212 SER B N 1
ATOM 5812 C CA . SER B 1 212 ? -19.953 37.969 13.781 1 96.88 212 SER B CA 1
ATOM 5813 C C . SER B 1 212 ? -19.141 36.719 14.117 1 96.88 212 SER B C 1
ATOM 5815 O O . SER B 1 212 ? -18.266 36.75 14.992 1 96.88 212 SER B O 1
ATOM 5817 N N . GLN B 1 213 ? -19.531 35.656 13.414 1 96.5 213 GLN B N 1
ATOM 5818 C CA . GLN B 1 213 ? -18.859 34.375 13.5 1 96.5 213 GLN B CA 1
ATOM 5819 C C . GLN B 1 213 ? -18.625 33.781 12.109 1 96.5 213 GLN B C 1
ATOM 5821 O O . GLN B 1 213 ? -19.5 33.844 11.242 1 96.5 213 GLN B O 1
ATOM 5826 N N . GLY B 1 214 ? -17.438 33.188 11.961 1 95.06 214 GLY B N 1
ATOM 5827 C CA . GLY B 1 214 ? -17.094 32.688 10.633 1 95.06 214 GLY B CA 1
ATOM 5828 C C . GLY B 1 214 ? -17.422 31.234 10.43 1 95.06 214 GLY B C 1
ATOM 5829 O O . GLY B 1 214 ? -17.984 30.844 9.406 1 95.06 214 GLY B O 1
ATOM 5830 N N . LEU B 1 215 ? -17.047 30.406 11.32 1 95.75 215 LEU B N 1
ATOM 5831 C CA . LEU B 1 215 ? -17.141 28.969 11.156 1 95.75 215 LEU B CA 1
ATOM 5832 C C . LEU B 1 215 ? -18.047 28.359 12.227 1 95.75 215 LEU B C 1
ATOM 5834 O O . LEU B 1 215 ? -18.188 28.906 13.32 1 95.75 215 LEU B O 1
ATOM 5838 N N . ALA B 1 216 ? -18.625 27.219 11.844 1 95.75 216 ALA B N 1
ATOM 5839 C CA . ALA B 1 216 ? -19.375 26.406 12.797 1 95.75 216 ALA B CA 1
ATOM 5840 C C . ALA B 1 216 ? -18.438 25.672 13.75 1 95.75 216 ALA B C 1
ATOM 5842 O O . ALA B 1 216 ? -17.234 25.562 13.484 1 95.75 216 ALA B O 1
ATOM 5843 N N . PRO B 1 217 ? -18.984 25.25 14.906 1 96.62 217 PRO B N 1
ATOM 5844 C CA . PRO B 1 217 ? -18.141 24.422 15.773 1 96.62 217 PRO B CA 1
ATOM 5845 C C . PRO B 1 217 ? -17.594 23.188 15.062 1 96.62 217 PRO B C 1
ATOM 5847 O O . PRO B 1 217 ? -18.281 22.578 14.242 1 96.62 217 PRO B O 1
ATOM 5850 N N . HIS B 1 218 ? -16.344 22.828 15.305 1 97.44 218 HIS B N 1
ATOM 5851 C CA . HIS B 1 218 ? -15.664 21.688 14.695 1 97.44 218 HIS B CA 1
ATOM 5852 C C . HIS B 1 218 ? -14.375 21.344 15.438 1 97.44 218 HIS B C 1
ATOM 5854 O O . HIS B 1 218 ? -13.992 22.047 16.375 1 97.44 218 HIS B O 1
ATOM 5860 N N . TYR B 1 219 ? -13.789 20.25 15.164 1 97.69 219 TYR B N 1
ATOM 5861 C CA . TYR B 1 219 ? -12.438 19.953 15.625 1 97.69 219 TYR B CA 1
ATOM 5862 C C . TYR B 1 219 ? -11.531 19.594 14.453 1 97.69 219 TYR B C 1
ATOM 5864 O O . TYR B 1 219 ? -12.008 19.25 13.375 1 97.69 219 TYR B O 1
ATOM 5872 N N . ASP B 1 220 ? -10.266 19.734 14.633 1 97.5 220 ASP B N 1
ATOM 5873 C CA . ASP B 1 220 ? -9.266 19.531 13.586 1 97.5 220 ASP B CA 1
ATOM 5874 C C . ASP B 1 220 ? -8.391 18.312 13.898 1 97.5 220 ASP B C 1
ATOM 5876 O O . ASP B 1 220 ? -8.414 17.797 15.016 1 97.5 220 ASP B O 1
ATOM 5880 N N . ASP B 1 221 ? -7.668 17.891 12.906 1 97.5 221 ASP B N 1
ATOM 5881 C CA . ASP B 1 221 ? -6.773 16.734 13.016 1 97.5 221 ASP B CA 1
ATOM 5882 C C . ASP B 1 221 ? -5.328 17.188 13.227 1 97.5 221 ASP B C 1
ATOM 5884 O O . ASP B 1 221 ? -4.395 16.469 12.875 1 97.5 221 ASP B O 1
ATOM 5888 N N . VAL B 1 222 ? -5.137 18.391 13.711 1 98.19 222 VAL B N 1
ATOM 5889 C CA . VAL B 1 222 ? -3.822 18.984 13.914 1 98.19 222 VAL B CA 1
ATOM 5890 C C . VAL B 1 222 ? -3.758 19.641 15.297 1 98.19 222 VAL B C 1
ATOM 5892 O O . VAL B 1 222 ? -4.793 19.891 15.914 1 98.19 222 VAL B O 1
ATOM 5895 N N . GLU B 1 223 ? -2.459 19.828 15.789 1 98.56 223 GLU B N 1
ATOM 5896 C CA . GLU B 1 223 ? -2.223 20.719 16.922 1 98.56 223 GLU B CA 1
ATOM 5897 C C . GLU B 1 223 ? -2.332 22.188 16.5 1 98.56 223 GLU B C 1
ATOM 5899 O O . GLU B 1 223 ? -1.845 22.578 15.445 1 98.56 223 GLU B O 1
ATOM 5904 N N . VAL B 1 224 ? -2.914 22.984 17.438 1 98.75 224 VAL B N 1
ATOM 5905 C CA . VAL B 1 224 ? -3.252 24.328 16.953 1 98.75 224 VAL B CA 1
ATOM 5906 C C . VAL B 1 224 ? -2.715 25.375 17.938 1 98.75 224 VAL B C 1
ATOM 5908 O O . VAL B 1 224 ? -2.893 25.25 19.141 1 98.75 224 VAL B O 1
ATOM 5911 N N . PHE B 1 225 ? -2.053 26.406 17.438 1 98.81 225 PHE B N 1
ATOM 5912 C CA . PHE B 1 225 ? -1.693 27.641 18.109 1 98.81 225 PHE B CA 1
ATOM 5913 C C . PHE B 1 225 ? -2.43 28.828 17.5 1 98.81 225 PHE B C 1
ATOM 5915 O O . PHE B 1 225 ? -2.357 29.047 16.281 1 98.81 225 PHE B O 1
ATOM 5922 N N . ILE B 1 226 ? -3.105 29.578 18.328 1 98.69 226 ILE B N 1
ATOM 5923 C CA . ILE B 1 226 ? -3.797 30.781 17.891 1 98.69 226 ILE B CA 1
ATOM 5924 C C . ILE B 1 226 ? -3.076 32.031 18.422 1 98.69 226 ILE B C 1
ATOM 5926 O O . ILE B 1 226 ? -2.885 32.156 19.625 1 98.69 226 ILE B O 1
ATOM 5930 N N . LEU B 1 227 ? -2.693 32.875 17.516 1 97.81 227 LEU B N 1
ATOM 5931 C CA . LEU B 1 227 ? -2.139 34.156 17.875 1 97.81 227 LEU B CA 1
ATOM 5932 C C . LEU B 1 227 ? -3.145 35.281 17.609 1 97.81 227 LEU B C 1
ATOM 5934 O O . LEU B 1 227 ? -3.525 35.531 16.469 1 97.81 227 LEU B O 1
ATOM 5938 N N . GLN B 1 228 ? -3.605 35.906 18.656 1 97.06 228 GLN B N 1
ATOM 5939 C CA . GLN B 1 228 ? -4.492 37.062 18.469 1 97.06 228 GLN B CA 1
ATOM 5940 C C . GLN B 1 228 ? -3.707 38.312 18.062 1 97.06 228 GLN B C 1
ATOM 5942 O O . GLN B 1 228 ? -2.932 38.844 18.844 1 97.06 228 GLN B O 1
ATOM 5947 N N . LEU B 1 229 ? -3.963 38.781 16.891 1 95.88 229 LEU B N 1
ATOM 5948 C CA . LEU B 1 229 ? -3.115 39.812 16.312 1 95.88 229 LEU B CA 1
ATOM 5949 C C . LEU B 1 229 ? -3.775 41.188 16.422 1 95.88 229 LEU B C 1
ATOM 5951 O O . LEU B 1 229 ? -3.102 42.188 16.672 1 95.88 229 LEU B O 1
ATOM 5955 N N . GLU B 1 230 ? -5.043 41.25 16.094 1 95.31 230 GLU B N 1
ATOM 5956 C CA . GLU B 1 230 ? -5.824 42.5 16.219 1 95.31 230 GLU B CA 1
ATOM 5957 C C . GLU B 1 230 ? -7.18 42.219 16.859 1 95.31 230 GLU B C 1
ATOM 5959 O O . GLU B 1 230 ? -7.773 41.156 16.656 1 95.31 230 GLU B O 1
ATOM 5964 N N . GLY B 1 231 ? -7.621 43.219 17.656 1 95 231 GLY B N 1
ATOM 5965 C CA . GLY B 1 231 ? -8.945 43.125 18.25 1 95 231 GLY B CA 1
ATOM 5966 C C . GLY B 1 231 ? -9.062 42.031 19.281 1 95 231 GLY B C 1
ATOM 5967 O O . GLY B 1 231 ? -8.125 41.781 20.047 1 95 231 GLY B O 1
ATOM 5968 N N . ARG B 1 232 ? -10.352 41.562 19.359 1 96.06 232 ARG B N 1
ATOM 5969 C CA . ARG B 1 232 ? -10.695 40.562 20.359 1 96.06 232 ARG B CA 1
ATOM 5970 C C . ARG B 1 232 ? -11.492 39.438 19.734 1 96.06 232 ARG B C 1
ATOM 5972 O O . ARG B 1 232 ? -12.266 39.656 18.797 1 96.06 232 ARG B O 1
ATOM 5979 N N . LYS B 1 233 ? -11.281 38.219 20.25 1 97.75 233 LYS B N 1
ATOM 5980 C CA . LYS B 1 233 ? -12.047 37.062 19.812 1 97.75 233 LYS B CA 1
ATOM 5981 C C . LYS B 1 233 ? -12.539 36.25 21 1 97.75 233 LYS B C 1
ATOM 5983 O O . LYS B 1 233 ? -11.773 35.969 21.938 1 97.75 233 LYS B O 1
ATOM 5988 N N . HIS B 1 234 ? -13.758 35.938 21.016 1 98.44 234 HIS B N 1
ATOM 5989 C CA . HIS B 1 234 ? -14.375 35.125 22.062 1 98.44 234 HIS B CA 1
ATOM 5990 C C . HIS B 1 234 ? -14.359 33.656 21.688 1 98.44 234 HIS B C 1
ATOM 5992 O O . HIS B 1 234 ? -14.992 33.25 20.703 1 98.44 234 HIS B O 1
ATOM 5998 N N . TRP B 1 235 ? -13.688 32.812 22.516 1 98.62 235 TRP B N 1
ATOM 5999 C CA . TRP B 1 235 ? -13.484 31.406 22.203 1 98.62 235 TRP B CA 1
ATOM 6000 C C . TRP B 1 235 ? -14.266 30.516 23.172 1 98.62 235 TRP B C 1
ATOM 6002 O O . TRP B 1 235 ? -14.305 30.781 24.375 1 98.62 235 TRP B O 1
ATOM 6012 N N . HIS B 1 236 ? -14.844 29.469 22.578 1 98.25 236 HIS B N 1
ATOM 6013 C CA . HIS B 1 236 ? -15.398 28.344 23.328 1 98.25 236 HIS B CA 1
ATOM 6014 C C . HIS B 1 236 ? -14.734 27.031 22.922 1 98.25 236 HIS B C 1
ATOM 6016 O O . HIS B 1 236 ? -14.672 26.703 21.734 1 98.25 236 HIS B O 1
ATOM 6022 N N . LEU B 1 237 ? -14.227 26.344 23.906 1 98.56 237 LEU B N 1
ATOM 6023 C CA . LEU B 1 237 ? -13.672 25.016 23.672 1 98.56 237 LEU B CA 1
ATOM 6024 C C . LEU B 1 237 ? -14.539 23.953 24.328 1 98.56 237 LEU B C 1
ATOM 6026 O O . LEU B 1 237 ? -15.195 24.203 25.344 1 98.56 237 LEU B O 1
ATOM 6030 N N . TYR B 1 238 ? -14.547 22.812 23.688 1 97.81 238 TYR B N 1
ATOM 6031 C CA . TYR B 1 238 ? -15.297 21.656 24.172 1 97.81 238 TYR B CA 1
ATOM 6032 C C . TYR B 1 238 ? -14.43 20.406 24.203 1 97.81 238 TYR B C 1
ATOM 6034 O O . TYR B 1 238 ? -13.352 20.375 23.594 1 97.81 238 TYR B O 1
ATOM 6042 N N . SER B 1 239 ? -14.891 19.438 24.969 1 95.62 239 SER B N 1
ATOM 6043 C CA . SER B 1 239 ? -14.172 18.172 25.031 1 95.62 239 SER B CA 1
ATOM 6044 C C . SER B 1 239 ? -14.148 17.469 23.672 1 95.62 239 SER B C 1
ATOM 6046 O O . SER B 1 239 ? -15.141 17.5 22.938 1 95.62 239 SER B O 1
ATOM 6048 N N . PRO B 1 240 ? -13.023 16.844 23.344 1 95.88 240 PRO B N 1
ATOM 6049 C CA . PRO B 1 240 ? -12.992 16.078 22.094 1 95.88 240 PRO B CA 1
ATOM 6050 C C . PRO B 1 240 ? -13.859 14.82 22.156 1 95.88 240 PRO B C 1
ATOM 6052 O O . PRO B 1 240 ? -13.867 14.109 23.156 1 95.88 240 PRO B O 1
ATOM 6055 N N . PRO B 1 241 ? -14.602 14.555 21.094 1 93.81 241 PRO B N 1
ATOM 6056 C CA . PRO B 1 241 ? -15.336 13.281 21.047 1 93.81 241 PRO B CA 1
ATOM 6057 C C . PRO B 1 241 ? -14.414 12.07 21.062 1 93.81 241 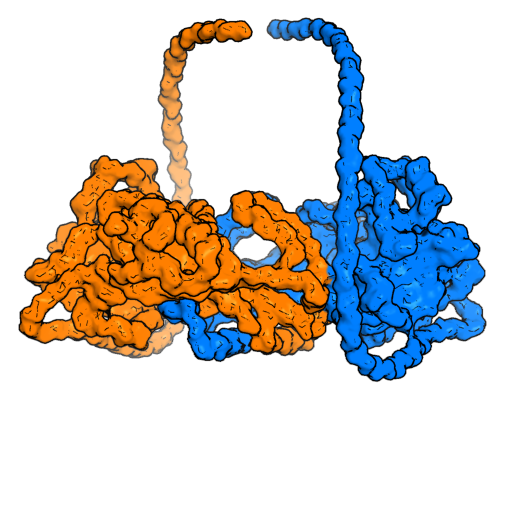PRO B C 1
ATOM 6059 O O . PRO B 1 241 ? -14.758 11.031 21.641 1 93.81 241 PRO B O 1
ATOM 6062 N N . THR B 1 242 ? -13.328 12.148 20.375 1 94.88 242 THR B N 1
ATOM 6063 C CA . THR B 1 242 ? -12.25 11.164 20.359 1 94.88 242 THR B CA 1
ATOM 6064 C C . THR B 1 242 ? -10.906 11.828 20.656 1 94.88 242 THR B C 1
ATOM 6066 O O . THR B 1 242 ? -10.562 12.844 20.031 1 94.88 242 THR B O 1
ATOM 6069 N N . GLU B 1 243 ? -10.203 11.227 21.547 1 96.75 243 GLU B N 1
ATOM 6070 C CA . GLU B 1 243 ? -8.898 11.797 21.875 1 96.75 243 GLU B CA 1
ATOM 6071 C C . GLU B 1 243 ? -7.934 11.688 20.703 1 96.75 243 GLU B C 1
ATOM 6073 O O . GLU B 1 243 ? -7.75 10.609 20.141 1 96.75 243 GLU B O 1
ATOM 6078 N N . LEU B 1 244 ? -7.359 12.773 20.297 1 98.12 244 LEU B N 1
ATOM 6079 C CA . LEU B 1 244 ? -6.336 12.867 19.266 1 98.12 244 LEU B CA 1
ATOM 6080 C C . LEU B 1 244 ? -6.805 12.188 17.984 1 98.12 244 LEU B C 1
ATOM 6082 O O . LEU B 1 244 ? -6.098 11.344 17.422 1 98.12 244 LEU B O 1
ATOM 6086 N N . PRO B 1 245 ? -7.883 12.688 17.453 1 96.94 245 PRO B N 1
ATOM 6087 C CA . PRO B 1 245 ? -8.414 12.039 16.266 1 96.94 245 PRO B CA 1
ATOM 6088 C C . PRO B 1 245 ? -7.496 12.18 15.047 1 96.94 245 PRO B C 1
ATOM 6090 O O . PRO B 1 245 ? -6.738 13.148 14.961 1 96.94 245 PRO B O 1
ATOM 6093 N N . ARG B 1 246 ? -7.594 11.211 14.188 1 93.31 246 ARG B N 1
ATOM 6094 C CA . ARG B 1 246 ? -6.785 11.195 12.977 1 93.31 246 ARG B CA 1
ATOM 6095 C C . ARG B 1 246 ? -7.379 12.117 11.906 1 93.31 246 ARG B C 1
ATOM 6097 O O . ARG B 1 246 ? -6.652 12.656 11.07 1 93.31 246 ARG B O 1
ATOM 6104 N N . ASP B 1 247 ? -8.688 12.242 12.016 1 93.5 247 ASP B N 1
ATOM 6105 C CA . ASP B 1 247 ? -9.383 13.023 11 1 93.5 247 ASP B CA 1
ATOM 6106 C C . ASP B 1 247 ? -10.109 14.211 11.633 1 93.5 247 ASP B C 1
ATOM 6108 O O . ASP B 1 247 ? -10.43 14.188 12.82 1 93.5 247 ASP B O 1
ATOM 6112 N N . TYR B 1 248 ? -10.297 15.227 10.82 1 94.88 248 TYR B N 1
ATOM 6113 C CA . TYR B 1 248 ? -11.062 16.375 11.266 1 94.88 248 TYR B CA 1
ATOM 6114 C C . TYR B 1 248 ? -12.562 16.094 11.195 1 94.88 248 TYR B C 1
ATOM 6116 O O . TYR B 1 248 ? -12.984 15.109 10.586 1 94.88 248 TYR B O 1
ATOM 6124 N N . SER B 1 249 ? -13.305 16.953 11.812 1 92.19 249 SER B N 1
ATOM 6125 C CA . SER B 1 249 ? -14.75 16.75 11.828 1 92.19 249 SER B CA 1
ATOM 6126 C C . SER B 1 249 ? -15.438 17.625 10.781 1 92.19 249 SER B C 1
ATOM 6128 O O . SER B 1 249 ? -14.891 18.641 10.359 1 92.19 249 SER B O 1
ATOM 6130 N N . ARG B 1 250 ? -16.625 17.203 10.477 1 89.44 250 ARG B N 1
ATOM 6131 C CA . ARG B 1 250 ? -17.547 18.125 9.836 1 89.44 250 ARG B CA 1
ATOM 6132 C C . ARG B 1 250 ? -18.094 19.141 10.836 1 89.44 250 ARG B C 1
ATOM 6134 O O . ARG B 1 250 ? -17.656 19.172 11.992 1 89.44 250 ARG B O 1
ATOM 6141 N N . ASP B 1 251 ? -18.953 20.031 10.312 1 92.62 251 ASP B N 1
ATOM 6142 C CA . ASP B 1 251 ? -19.594 20.984 11.203 1 92.62 251 ASP B CA 1
ATOM 6143 C C . ASP B 1 251 ? -20.453 20.281 12.242 1 92.62 251 ASP B C 1
ATOM 6145 O O . ASP B 1 251 ? -21.203 19.359 11.906 1 92.62 251 ASP B O 1
ATOM 6149 N N . LEU B 1 252 ? -20.281 20.656 13.445 1 93.69 252 LEU B N 1
ATOM 6150 C CA . LEU B 1 252 ? -21.047 20.078 14.539 1 93.69 252 LEU B CA 1
ATOM 6151 C C . LEU B 1 252 ? -22.156 21.016 14.984 1 93.69 252 LEU B C 1
ATOM 6153 O O . LEU B 1 252 ? -22.031 22.234 14.875 1 93.69 252 LEU B O 1
ATOM 6157 N N . SER B 1 253 ? -23.172 20.406 15.445 1 91 253 SER B N 1
ATOM 6158 C CA . SER B 1 253 ? -24.266 21.203 15.984 1 91 253 SER B CA 1
ATOM 6159 C C . SER B 1 253 ? -24.078 21.469 17.484 1 91 253 SER B C 1
ATOM 6161 O O . SER B 1 253 ? -23.359 20.719 18.156 1 91 253 SER B O 1
ATOM 6163 N N . GLN B 1 254 ? -24.672 22.562 17.859 1 89.31 254 GLN B N 1
ATOM 6164 C CA . GLN B 1 254 ? -24.578 22.906 19.281 1 89.31 254 GLN B CA 1
ATOM 6165 C C . GLN B 1 254 ? -25.109 21.766 20.141 1 89.31 254 GLN B C 1
ATOM 6167 O O . GLN B 1 254 ? -24.609 21.531 21.25 1 89.31 254 GLN B O 1
ATOM 6172 N N . ASP B 1 255 ? -26.078 21.062 19.672 1 88.25 255 ASP B N 1
ATOM 6173 C CA . ASP B 1 255 ? -26.688 19.953 20.406 1 88.25 255 ASP B CA 1
ATOM 6174 C C . ASP B 1 255 ? -25.703 18.781 20.547 1 88.25 255 ASP B C 1
ATOM 6176 O O . ASP B 1 255 ? -25.781 18.016 21.5 1 88.25 255 ASP B O 1
ATOM 6180 N N . ASP B 1 256 ? -24.781 18.766 19.688 1 88.62 256 ASP B N 1
ATOM 6181 C CA . ASP B 1 256 ? -23.859 17.641 19.641 1 88.62 256 ASP B CA 1
ATOM 6182 C C . ASP B 1 256 ? -22.641 17.875 20.547 1 88.62 256 ASP B C 1
ATOM 6184 O O . ASP B 1 256 ? -21.953 16.922 20.922 1 88.62 256 ASP B O 1
ATOM 6188 N N . ILE B 1 257 ? -22.359 19.125 20.859 1 91.38 257 ILE B N 1
ATOM 6189 C CA . ILE B 1 257 ? -21.031 19.391 21.406 1 91.38 257 ILE B CA 1
ATOM 6190 C C . ILE B 1 257 ? -21.125 19.656 22.906 1 91.38 257 ILE B C 1
ATOM 6192 O O . ILE B 1 257 ? -20.125 19.719 23.609 1 91.38 257 ILE B O 1
ATOM 6196 N N . GLY B 1 258 ? -22.297 19.812 23.453 1 90.94 258 GLY B N 1
ATOM 6197 C CA . GLY B 1 258 ? -22.469 19.938 24.891 1 90.94 258 GLY B CA 1
ATOM 6198 C C . GLY B 1 258 ? -22.047 21.297 25.406 1 90.94 258 GLY B C 1
ATOM 6199 O O . GLY B 1 258 ? -22.219 22.312 24.734 1 90.94 258 GLY B O 1
ATOM 6200 N N . GLN B 1 259 ? -21.562 21.297 26.781 1 94.81 259 GLN B N 1
ATOM 6201 C CA . GLN B 1 259 ? -21.156 22.547 27.438 1 94.81 259 GLN B CA 1
ATOM 6202 C C . GLN B 1 259 ? -19.672 22.812 27.203 1 94.81 259 GLN B C 1
ATOM 6204 O O . GLN B 1 259 ? -18.859 21.891 27.219 1 94.81 259 GLN B O 1
ATOM 6209 N N . PRO B 1 260 ? -19.391 24.047 27.047 1 97.19 260 PRO B N 1
ATOM 6210 C CA . PRO B 1 260 ? -17.984 24.375 26.844 1 97.19 260 PRO B CA 1
ATOM 6211 C C . PRO B 1 260 ? -17.109 24.078 28.062 1 97.19 260 PRO B C 1
ATOM 6213 O O . PRO B 1 260 ? -17.562 24.266 29.203 1 97.19 260 PRO B O 1
ATOM 6216 N N . THR B 1 261 ? -15.977 23.578 27.844 1 97.25 261 THR B N 1
ATOM 6217 C CA . THR B 1 261 ? -14.984 23.375 28.891 1 97.25 261 THR B CA 1
ATOM 6218 C C . THR B 1 261 ? -14.242 24.672 29.188 1 97.25 261 THR B C 1
ATOM 6220 O O . THR B 1 261 ? -13.773 24.891 30.312 1 97.25 261 THR B O 1
ATOM 6223 N N . HIS B 1 262 ? -14.047 25.5 28.203 1 97.56 262 HIS B N 1
ATOM 6224 C CA . HIS B 1 262 ? -13.406 26.797 28.312 1 97.56 262 HIS B CA 1
ATOM 6225 C C . HIS B 1 262 ? -14.234 27.891 27.625 1 97.56 262 HIS B C 1
ATOM 6227 O O . HIS B 1 262 ? -14.859 27.641 26.594 1 97.56 262 HIS B O 1
ATOM 6233 N N . ASP B 1 263 ? -14.242 29 28.203 1 97.94 263 ASP B N 1
ATOM 6234 C CA . ASP B 1 263 ? -14.93 30.188 27.719 1 97.94 263 ASP B CA 1
ATOM 6235 C C . ASP B 1 263 ? -14.156 31.453 28.078 1 97.94 263 ASP B C 1
ATOM 6237 O O . ASP B 1 263 ? -14.109 31.859 29.234 1 97.94 263 ASP B O 1
ATOM 6241 N N . PHE B 1 264 ? -13.625 32.094 27.094 1 97.81 264 PHE B N 1
ATOM 6242 C CA . PHE B 1 264 ? -12.75 33.219 27.375 1 97.81 264 PHE B CA 1
ATOM 6243 C C . PHE B 1 264 ? -12.594 34.094 26.141 1 97.81 264 PHE B C 1
ATOM 6245 O O . PHE B 1 264 ? -12.969 33.688 25.031 1 97.81 264 PHE B O 1
ATOM 6252 N N . VAL B 1 265 ? -12.047 35.281 26.328 1 97.31 265 VAL B N 1
ATOM 6253 C CA . VAL B 1 265 ? -11.781 36.25 25.25 1 97.31 265 VAL B CA 1
ATOM 6254 C C . VAL B 1 265 ? -10.273 36.438 25.094 1 97.31 265 VAL B C 1
ATOM 6256 O O . VAL B 1 265 ? -9.57 36.656 26.094 1 97.31 265 VAL B O 1
ATOM 6259 N N . LEU B 1 266 ? -9.828 36.25 23.922 1 97 266 LEU B N 1
ATOM 6260 C CA . LEU B 1 266 ? -8.453 36.594 23.625 1 97 266 LEU B CA 1
ATOM 6261 C C . LEU B 1 266 ? -8.344 38.062 23.188 1 97 266 LEU B C 1
ATOM 6263 O O . LEU B 1 266 ? -9.156 38.562 22.406 1 97 266 LEU B O 1
ATOM 6267 N N . GLU B 1 267 ? -7.344 38.688 23.734 1 94.69 267 GLU B N 1
ATOM 6268 C CA . GLU B 1 267 ? -7.008 40.062 23.328 1 94.69 267 GLU B CA 1
ATOM 6269 C C . GLU B 1 267 ? -5.719 40.094 22.516 1 94.69 267 GLU B C 1
ATOM 6271 O O . GLU B 1 267 ? -4.977 39.094 22.469 1 94.69 267 GLU B O 1
ATOM 6276 N N . THR B 1 268 ? -5.496 41.25 21.844 1 94.38 268 THR B N 1
ATOM 6277 C CA . THR B 1 268 ? -4.293 41.406 21.031 1 94.38 268 THR B CA 1
ATOM 6278 C C . THR B 1 268 ? -3.051 41.031 21.828 1 94.38 268 THR B C 1
ATOM 6280 O O . THR B 1 268 ? -2.861 41.5 22.953 1 94.38 268 THR B O 1
ATOM 6283 N N . GLY B 1 269 ? -2.273 40.125 21.234 1 94.19 269 GLY B N 1
ATOM 6284 C CA . GLY B 1 269 ? -1.045 39.688 21.891 1 94.19 269 GLY B CA 1
ATOM 6285 C C . GLY B 1 269 ? -1.172 38.344 22.594 1 94.19 269 GLY B C 1
ATOM 6286 O O . GLY B 1 269 ? -0.166 37.719 22.906 1 94.19 269 GLY B O 1
ATOM 6287 N N . ASP B 1 270 ? -2.365 37.938 22.875 1 95.88 270 ASP B N 1
ATOM 6288 C CA . ASP B 1 270 ? -2.607 36.688 23.578 1 95.88 270 ASP B CA 1
ATOM 6289 C C . ASP B 1 270 ? -2.355 35.5 22.672 1 95.88 270 ASP B C 1
ATOM 6291 O O . ASP B 1 270 ? -2.246 35.625 21.453 1 95.88 270 ASP B O 1
ATOM 6295 N N . LEU B 1 271 ? -2.191 34.312 23.359 1 97.44 271 LEU B N 1
ATOM 6296 C CA . LEU B 1 271 ? -2.002 33.031 22.656 1 97.44 271 LEU B CA 1
ATOM 6297 C C . LEU B 1 271 ? -2.939 31.969 23.203 1 97.44 271 LEU B C 1
ATOM 6299 O O . LEU B 1 271 ? -3.191 31.922 24.422 1 97.44 271 LEU B O 1
ATOM 6303 N N . LEU B 1 272 ? -3.424 31.094 22.297 1 98.75 272 LEU B N 1
ATOM 6304 C CA . LEU B 1 272 ? -4.18 29.906 22.656 1 98.75 272 LEU B CA 1
ATOM 6305 C C . LEU B 1 272 ? -3.592 28.672 21.984 1 98.75 272 LEU B C 1
ATOM 6307 O O . LEU B 1 272 ? -3.328 28.672 20.781 1 98.75 272 LEU B O 1
ATOM 6311 N N . TYR B 1 273 ? -3.273 27.672 22.812 1 98.75 273 TYR B N 1
ATOM 6312 C CA . TYR B 1 273 ? -2.988 26.344 22.297 1 98.75 273 TYR B CA 1
ATOM 6313 C C . TYR B 1 273 ? -4.098 25.359 22.672 1 98.75 273 TYR B C 1
ATOM 6315 O O . TYR B 1 273 ? -4.57 25.359 23.812 1 98.75 273 TYR B O 1
ATOM 6323 N N . PHE B 1 274 ? -4.465 24.562 21.719 1 98.75 274 PHE B N 1
ATOM 6324 C CA . PHE B 1 274 ? -5.297 23.422 22.078 1 98.75 274 PHE B CA 1
ATOM 6325 C C . PHE B 1 274 ? -4.949 22.203 21.234 1 98.75 274 PHE B C 1
ATOM 6327 O O . PHE B 1 274 ? -4.582 22.328 20.078 1 98.75 274 PHE B O 1
ATOM 6334 N N . PRO B 1 275 ? -5.066 21.016 21.828 1 98.31 275 PRO B N 1
ATOM 6335 C CA . PRO B 1 275 ? -4.676 19.781 21.156 1 98.31 275 PRO B CA 1
ATOM 6336 C C . PRO B 1 275 ? -5.633 19.391 20.031 1 98.31 275 PRO B C 1
ATOM 6338 O O . PRO B 1 275 ? -6.785 19.828 20.016 1 98.31 275 PRO B O 1
ATOM 6341 N N . ARG B 1 276 ? -5.09 18.547 19.172 1 97.62 276 ARG B N 1
ATOM 6342 C CA . ARG B 1 276 ? -5.871 17.906 18.125 1 97.62 276 ARG B CA 1
ATOM 6343 C C . ARG B 1 276 ? -7.129 17.266 18.703 1 97.62 276 ARG B C 1
ATOM 6345 O O . ARG B 1 276 ? -7.09 16.625 19.75 1 97.62 276 ARG B O 1
ATOM 6352 N N . GLY B 1 277 ? -8.273 17.516 18.016 1 97.62 277 GLY B N 1
ATOM 6353 C CA . GLY B 1 277 ? -9.531 16.906 18.438 1 97.62 277 GLY B CA 1
ATOM 6354 C C . GLY B 1 277 ? -10.383 17.844 19.281 1 97.62 277 GLY B C 1
ATOM 6355 O O . GLY B 1 277 ? -11.57 17.594 19.484 1 97.62 277 GLY B O 1
ATOM 6356 N N . THR B 1 278 ? -9.828 18.922 19.812 1 98.25 278 THR B N 1
ATOM 6357 C CA . THR B 1 278 ? -10.586 19.875 20.641 1 98.25 278 THR B CA 1
ATOM 6358 C C . THR B 1 278 ? -11.664 20.562 19.797 1 98.25 278 THR B C 1
ATOM 6360 O O . THR B 1 278 ? -11.359 21.234 18.828 1 98.25 278 THR B O 1
ATOM 6363 N N . VAL B 1 279 ? -12.852 20.391 20.219 1 98.25 279 VAL B N 1
ATOM 6364 C CA . VAL B 1 279 ? -13.93 21.109 19.547 1 98.25 279 VAL B CA 1
ATOM 6365 C C . VAL B 1 279 ? -13.867 22.594 19.906 1 98.25 279 VAL B C 1
ATOM 6367 O O . VAL B 1 279 ? -13.648 22.953 21.062 1 98.25 279 VAL B O 1
ATOM 6370 N N . HIS B 1 280 ? -14.07 23.391 18.906 1 98.5 280 HIS B N 1
ATOM 6371 C CA . HIS B 1 280 ? -13.953 24.812 19.172 1 98.5 280 HIS B CA 1
ATOM 6372 C C . HIS B 1 280 ? -14.852 25.625 18.25 1 98.5 280 HIS B C 1
ATOM 6374 O O . HIS B 1 280 ? -15.219 25.172 17.172 1 98.5 280 HIS B O 1
ATOM 6380 N N . GLN B 1 281 ? -15.242 26.766 18.688 1 97.38 281 GLN B N 1
ATOM 6381 C CA . GLN B 1 281 ? -15.898 27.828 17.938 1 97.38 281 GLN B CA 1
ATOM 6382 C C . GLN B 1 281 ? -15.539 29.203 18.5 1 97.38 281 GLN B C 1
ATOM 6384 O O . GLN B 1 281 ? -15.148 29.312 19.672 1 97.38 281 GLN B O 1
ATOM 6389 N N . ALA B 1 282 ? -15.664 30.188 17.688 1 98 282 ALA B N 1
ATOM 6390 C CA . ALA B 1 282 ? -15.273 31.531 18.125 1 98 282 ALA B CA 1
ATOM 6391 C C . ALA B 1 282 ? -16.047 32.594 17.375 1 98 282 ALA B C 1
ATOM 6393 O O . ALA B 1 282 ? -16.406 32.438 16.203 1 98 282 ALA B O 1
ATOM 6394 N N . ASP B 1 283 ? -16.281 33.688 18.094 1 97.69 283 ASP B N 1
ATOM 6395 C CA . ASP B 1 283 ? -16.938 34.844 17.5 1 97.69 283 ASP B CA 1
ATOM 6396 C C . ASP B 1 283 ? -16.25 36.156 17.953 1 97.69 283 ASP B C 1
ATOM 6398 O O . ASP B 1 283 ? -15.508 36.156 18.938 1 97.69 283 ASP B O 1
ATOM 6402 N N . THR B 1 284 ? -16.531 37.188 17.188 1 98.44 284 THR B N 1
ATOM 6403 C CA . THR B 1 284 ? -16.031 38.5 17.547 1 98.44 284 THR B CA 1
ATOM 6404 C C . THR B 1 284 ? -17.062 39.25 18.375 1 98.44 284 THR B C 1
ATOM 6406 O O . THR B 1 284 ? -18.188 39.438 17.938 1 98.44 284 THR B O 1
ATOM 6409 N N . PRO B 1 285 ? -16.641 39.75 19.547 1 97.5 285 PRO B N 1
ATOM 6410 C CA . PRO B 1 285 ? -17.594 40.531 20.328 1 97.5 285 PRO B CA 1
ATOM 6411 C C . PRO B 1 285 ? -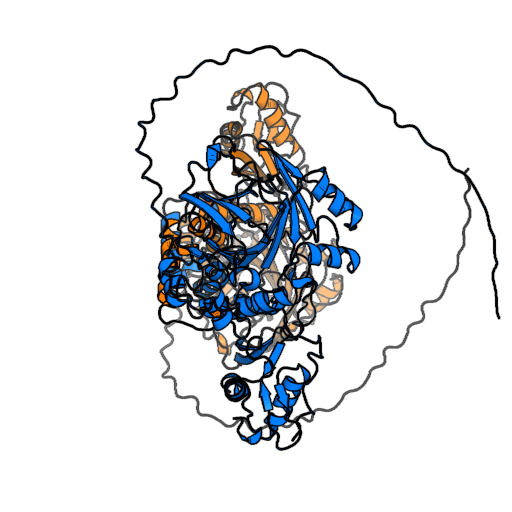18.125 41.75 19.562 1 97.5 285 PRO B C 1
ATOM 6413 O O . PRO B 1 285 ? -17.391 42.375 18.812 1 97.5 285 PRO B O 1
ATOM 6416 N N . ALA B 1 286 ? -19.328 42.188 19.875 1 95.56 286 ALA B N 1
ATOM 6417 C CA . ALA B 1 286 ? -20.016 43.25 19.141 1 95.56 286 ALA B CA 1
ATOM 6418 C C . ALA B 1 286 ? -19.359 44.594 19.391 1 95.56 286 ALA B C 1
ATOM 6420 O O . ALA B 1 286 ? -19.438 45.5 18.547 1 95.56 286 ALA B O 1
ATOM 6421 N N . ASP B 1 287 ? -18.766 44.75 20.469 1 94.81 287 ASP B N 1
ATOM 6422 C CA . ASP B 1 287 ? -18.156 46.031 20.812 1 94.81 287 ASP B CA 1
ATOM 6423 C C . ASP B 1 287 ? -16.781 46.188 20.172 1 94.81 287 ASP B C 1
ATOM 6425 O O . ASP B 1 287 ? -16.125 47.219 20.359 1 94.81 287 ASP B O 1
ATOM 6429 N N . CYS B 1 288 ? -16.312 45.219 19.438 1 93.56 288 CYS B N 1
ATOM 6430 C CA . CYS B 1 288 ? -15.062 45.25 18.688 1 93.56 288 CYS B CA 1
ATOM 6431 C C . CYS B 1 288 ? -15.328 45.406 17.203 1 93.56 288 CYS B C 1
ATOM 6433 O O . CYS B 1 288 ? -16.234 44.75 16.656 1 93.56 288 CYS B O 1
ATOM 6435 N N . PRO B 1 289 ? -14.633 46.375 16.547 1 95.88 289 PRO B N 1
ATOM 6436 C CA . PRO B 1 289 ? -14.875 46.531 15.109 1 95.88 289 PRO B CA 1
ATOM 6437 C C . PRO B 1 289 ? -14.586 45.25 14.32 1 95.88 289 PRO B C 1
ATOM 6439 O O . PRO B 1 289 ? -15.359 44.906 13.43 1 95.88 289 PRO B O 1
ATOM 6442 N N . TYR B 1 290 ? -13.445 44.656 14.57 1 97.62 290 TYR B N 1
ATOM 6443 C CA . TYR B 1 290 ? -13.078 43.406 13.945 1 97.62 290 TYR B CA 1
ATOM 6444 C C . TYR B 1 290 ? -12 42.688 14.758 1 97.62 290 TYR B C 1
ATOM 6446 O O . TYR B 1 290 ? -11.43 43.25 15.68 1 97.62 290 TYR B O 1
ATOM 6454 N N . SER B 1 291 ? -11.82 41.469 14.438 1 97.81 291 SER B N 1
ATOM 6455 C CA . SER B 1 291 ? -10.781 40.625 15.055 1 97.81 291 SER B CA 1
ATOM 6456 C C . SER B 1 291 ? -9.922 39.938 13.992 1 97.81 291 SER B C 1
ATOM 6458 O O . SER B 1 291 ? -10.445 39.469 12.984 1 97.81 291 SER B O 1
ATOM 6460 N N . THR B 1 292 ? -8.609 40 14.156 1 97.62 292 THR B N 1
ATOM 6461 C CA . THR B 1 292 ? -7.664 39.281 13.312 1 97.62 292 THR B CA 1
ATOM 6462 C C . THR B 1 292 ? -6.832 38.312 14.141 1 97.62 292 THR B C 1
ATOM 6464 O O . THR B 1 292 ? -6.215 38.719 15.133 1 97.62 292 THR B O 1
ATOM 6467 N N . HIS B 1 293 ? -6.859 37.094 13.797 1 98.12 293 HIS B N 1
ATOM 6468 C CA . HIS B 1 293 ? -5.949 36.125 14.406 1 98.12 293 HIS B CA 1
ATOM 6469 C C . HIS B 1 293 ? -5.375 35.156 13.359 1 98.12 293 HIS B C 1
ATOM 6471 O O . HIS B 1 293 ? -5.938 35.031 12.273 1 98.12 293 HIS B O 1
ATOM 6477 N N . VAL B 1 294 ? -4.207 34.562 13.656 1 98.31 294 VAL B N 1
ATOM 6478 C CA . VAL B 1 294 ? -3.602 33.531 12.82 1 98.31 294 VAL B CA 1
ATOM 6479 C C . VAL B 1 294 ? -3.625 32.188 13.555 1 98.31 294 VAL B C 1
ATOM 6481 O O . VAL B 1 294 ? -3.361 32.156 14.758 1 98.31 294 VAL B O 1
ATOM 6484 N N . THR B 1 295 ? -4.102 31.172 12.859 1 98.69 295 THR B N 1
ATOM 6485 C CA . THR B 1 295 ? -4.02 29.797 13.312 1 98.69 295 THR B CA 1
ATOM 6486 C C . THR B 1 295 ? -2.787 29.094 12.734 1 98.69 295 THR B C 1
ATOM 6488 O O . THR B 1 295 ? -2.641 29 11.516 1 98.69 295 THR B O 1
ATOM 6491 N N . ILE B 1 296 ? -1.929 28.672 13.602 1 98.69 296 ILE B N 1
ATOM 6492 C CA . ILE B 1 296 ? -0.762 27.891 13.219 1 98.69 296 ILE B CA 1
ATOM 6493 C C . ILE B 1 296 ? -0.961 26.438 13.641 1 98.69 296 ILE B C 1
ATOM 6495 O O . ILE B 1 296 ? -1.269 26.156 14.797 1 98.69 296 ILE B O 1
ATOM 6499 N N . SER B 1 297 ? -0.83 25.578 12.688 1 98.38 297 SER B N 1
ATOM 6500 C CA . SER B 1 297 ? -1.133 24.172 12.977 1 98.38 297 SER B CA 1
ATOM 6501 C C . SER B 1 297 ? 0.001 23.25 12.531 1 98.38 297 SER B C 1
ATOM 6503 O O . SER B 1 297 ? 0.772 23.609 11.633 1 98.38 297 SER B O 1
ATOM 6505 N N . THR B 1 298 ? 0.167 22.078 13.195 1 98.12 298 THR B N 1
ATOM 6506 C CA . THR B 1 298 ? 1.201 21.094 12.883 1 98.12 298 THR B CA 1
ATOM 6507 C C . THR B 1 298 ? 0.768 19.703 13.32 1 98.12 298 THR B C 1
ATOM 6509 O O . THR B 1 298 ? -0.318 19.516 13.875 1 98.12 298 THR B O 1
ATOM 6512 N N . TYR B 1 299 ? 1.541 18.688 12.938 1 97.19 299 TYR B N 1
ATOM 6513 C CA . TYR B 1 299 ? 1.451 17.297 13.398 1 97.19 299 TYR B CA 1
ATOM 6514 C C . TYR B 1 299 ? 0.306 16.562 12.711 1 97.19 299 TYR B C 1
ATOM 6516 O O . TYR B 1 299 ? -0.286 15.648 13.289 1 97.19 299 TYR B O 1
ATOM 6524 N N . GLN B 1 300 ? -0.058 17.016 11.531 1 96.44 300 GLN B N 1
ATOM 6525 C CA . GLN B 1 300 ? -0.967 16.188 10.758 1 96.44 300 GLN B CA 1
ATOM 6526 C C . GLN B 1 300 ? -0.308 14.867 10.367 1 96.44 300 GLN B C 1
ATOM 6528 O O . GLN B 1 300 ? 0.795 14.852 9.812 1 96.44 300 GLN B O 1
ATOM 6533 N N . ARG B 1 301 ? -0.959 13.781 10.664 1 96.06 301 ARG B N 1
ATOM 6534 C CA . ARG B 1 301 ? -0.493 12.445 10.305 1 96.06 301 ARG B CA 1
ATOM 6535 C C . ARG B 1 301 ? 0.932 12.219 10.797 1 96.06 301 ARG B C 1
ATOM 6537 O O . ARG B 1 301 ? 1.777 11.719 10.055 1 96.06 301 ARG B O 1
ATOM 6544 N N . SER B 1 302 ? 1.286 12.625 11.961 1 96.56 302 SER B N 1
ATOM 6545 C CA . SER B 1 302 ? 2.598 12.484 12.586 1 96.56 302 SER B CA 1
ATOM 6546 C C . SER B 1 302 ? 2.508 11.68 13.883 1 96.56 302 SER B C 1
ATOM 6548 O O . SER B 1 302 ? 3.092 12.07 14.898 1 96.56 302 SER B O 1
ATOM 6550 N N . SER B 1 303 ? 1.849 10.578 13.852 1 97.31 303 SER B N 1
ATOM 6551 C CA . SER B 1 303 ? 1.609 9.773 15.047 1 97.31 303 SER B CA 1
ATOM 6552 C C . SER B 1 303 ? 2.385 8.461 14.992 1 97.31 303 SER B C 1
ATOM 6554 O O . SER B 1 303 ? 2.973 8.125 13.961 1 97.31 303 SER B O 1
ATOM 6556 N N . ASN B 1 304 ? 2.336 7.723 16.188 1 97 304 ASN B N 1
ATOM 6557 C CA . ASN B 1 304 ? 2.918 6.387 16.234 1 97 304 ASN B CA 1
ATOM 6558 C C . ASN B 1 304 ? 2.287 5.461 15.203 1 97 304 ASN B C 1
ATOM 6560 O O . ASN B 1 304 ? 2.982 4.652 14.578 1 97 304 ASN B O 1
ATOM 6564 N N . GLY B 1 305 ? 0.979 5.602 15.094 1 97.69 305 GLY B N 1
ATOM 6565 C CA . GLY B 1 305 ? 0.285 4.797 14.102 1 97.69 305 GLY B CA 1
ATOM 6566 C C . GLY B 1 305 ? 0.733 5.086 12.68 1 97.69 305 GLY B C 1
ATOM 6567 O O . GLY B 1 305 ? 0.863 4.168 11.867 1 97.69 305 GLY B O 1
ATOM 6568 N N . ASP B 1 306 ? 0.964 6.305 12.391 1 97.62 306 ASP B N 1
ATOM 6569 C CA . ASP B 1 306 ? 1.419 6.695 11.055 1 97.62 306 ASP B CA 1
ATOM 6570 C C . ASP B 1 306 ? 2.814 6.141 10.773 1 97.62 306 ASP B C 1
ATOM 6572 O O . ASP B 1 306 ? 3.09 5.684 9.656 1 97.62 306 ASP B O 1
ATOM 6576 N N . LEU B 1 307 ? 3.697 6.242 11.711 1 96.81 307 LEU B N 1
ATOM 6577 C CA . LEU B 1 307 ? 5.035 5.691 11.547 1 96.81 307 LEU B CA 1
ATOM 6578 C C . LEU B 1 307 ? 4.98 4.18 11.367 1 96.81 307 LEU B C 1
ATOM 6580 O O . LEU B 1 307 ? 5.672 3.627 10.5 1 96.81 307 LEU B O 1
ATOM 6584 N N . LEU B 1 308 ? 4.195 3.566 12.172 1 97.31 308 LEU B N 1
ATOM 6585 C CA . LEU B 1 308 ? 4.066 2.115 12.094 1 97.31 308 LEU B CA 1
ATOM 6586 C C . LEU B 1 308 ? 3.512 1.695 10.734 1 97.31 308 LEU B C 1
ATOM 6588 O O . LEU B 1 308 ? 3.908 0.663 10.188 1 97.31 308 LEU B O 1
ATOM 6592 N N . ALA B 1 309 ? 2.539 2.445 10.219 1 97.75 309 ALA B N 1
ATOM 6593 C CA . ALA B 1 309 ? 1.975 2.16 8.906 1 97.75 309 ALA B CA 1
ATOM 6594 C C . ALA B 1 309 ? 3.068 2.094 7.844 1 97.75 309 ALA B C 1
ATOM 6596 O O . ALA B 1 309 ? 2.998 1.276 6.922 1 97.75 309 ALA B O 1
ATOM 6597 N N . LEU B 1 310 ? 4.082 2.883 7.969 1 96.94 310 LEU B N 1
ATOM 6598 C CA . LEU B 1 310 ? 5.191 2.914 7.023 1 96.94 310 LEU B CA 1
ATOM 6599 C C . LEU B 1 310 ? 6.133 1.735 7.25 1 96.94 310 LEU B C 1
ATOM 6601 O O . LEU B 1 310 ? 6.734 1.222 6.305 1 96.94 310 LEU B O 1
ATOM 6605 N N . ALA B 1 311 ? 6.277 1.286 8.445 1 97.19 311 ALA B N 1
ATOM 6606 C CA . ALA B 1 311 ? 7.246 0.253 8.797 1 97.19 311 ALA B CA 1
ATOM 6607 C C . ALA B 1 311 ? 6.672 -1.142 8.57 1 97.19 311 ALA B C 1
ATOM 6609 O O . ALA B 1 311 ? 7.414 -2.094 8.312 1 97.19 311 ALA B O 1
ATOM 6610 N N . LEU B 1 312 ? 5.438 -1.265 8.609 1 97.75 312 LEU B N 1
ATOM 6611 C CA . LEU B 1 312 ? 4.754 -2.545 8.758 1 97.75 312 LEU B CA 1
ATOM 6612 C C . LEU B 1 312 ? 4.988 -3.428 7.535 1 97.75 312 LEU B C 1
ATOM 6614 O O . LEU B 1 312 ? 5.234 -4.629 7.668 1 97.75 312 LEU B O 1
ATOM 6618 N N . PRO B 1 313 ? 4.895 -2.945 6.348 1 96.88 313 PRO B N 1
ATOM 6619 C CA . PRO B 1 313 ? 5.137 -3.807 5.188 1 96.88 313 PRO B CA 1
ATOM 6620 C C . PRO B 1 313 ? 6.512 -4.465 5.219 1 96.88 313 PRO B C 1
ATOM 6622 O O . PRO B 1 313 ? 6.637 -5.66 4.945 1 96.88 313 PRO B O 1
ATOM 6625 N N . ASN B 1 314 ? 7.516 -3.684 5.566 1 96.69 314 ASN B N 1
ATOM 6626 C CA . ASN B 1 314 ? 8.859 -4.238 5.617 1 96.69 314 ASN B CA 1
ATOM 6627 C C . ASN B 1 314 ? 9.023 -5.211 6.781 1 96.69 314 ASN B C 1
ATOM 6629 O O . ASN B 1 314 ? 9.766 -6.188 6.68 1 96.69 314 ASN B O 1
ATOM 6633 N N . ILE B 1 315 ? 8.398 -4.898 7.898 1 97.56 315 ILE B N 1
ATOM 6634 C CA . ILE B 1 315 ? 8.406 -5.824 9.023 1 97.56 315 ILE B CA 1
ATOM 6635 C C . ILE B 1 315 ? 7.801 -7.16 8.594 1 97.56 315 ILE B C 1
ATOM 6637 O O . ILE B 1 315 ? 8.359 -8.219 8.875 1 97.56 315 ILE B O 1
ATOM 6641 N N . LEU B 1 316 ? 6.703 -7.125 7.906 1 98.06 316 LEU B N 1
ATOM 6642 C CA . LEU B 1 316 ? 6.043 -8.336 7.434 1 98.06 316 LEU B CA 1
ATOM 6643 C C . LEU B 1 316 ? 6.926 -9.086 6.441 1 98.06 316 LEU B C 1
ATOM 6645 O O . LEU B 1 316 ? 7.055 -10.312 6.516 1 98.06 316 LEU B O 1
ATOM 6649 N N . ASN B 1 317 ? 7.488 -8.367 5.531 1 97.06 317 ASN B N 1
ATOM 6650 C CA . ASN B 1 317 ? 8.375 -9 4.559 1 97.06 317 ASN B CA 1
ATOM 6651 C C . ASN B 1 317 ? 9.531 -9.727 5.242 1 97.06 317 ASN B C 1
ATOM 6653 O O . ASN B 1 317 ? 9.898 -10.836 4.844 1 97.06 317 ASN B O 1
ATOM 6657 N N . SER B 1 318 ? 10.109 -9.055 6.219 1 96.69 318 SER B N 1
ATOM 6658 C CA . SER B 1 318 ? 11.164 -9.703 6.992 1 96.69 318 SER B CA 1
ATOM 6659 C C . SER B 1 318 ? 10.656 -10.961 7.684 1 96.69 318 SER B C 1
ATOM 6661 O O . SER B 1 318 ? 11.352 -11.977 7.73 1 96.69 318 SER B O 1
ATOM 6663 N N . ALA B 1 319 ? 9.484 -10.906 8.203 1 97.69 319 ALA B N 1
ATOM 6664 C CA . ALA B 1 319 ? 8.883 -12.07 8.852 1 97.69 319 ALA B CA 1
ATOM 6665 C C . ALA B 1 319 ? 8.695 -13.211 7.852 1 97.69 319 ALA B C 1
ATOM 6667 O O . ALA B 1 319 ? 9.008 -14.367 8.156 1 97.69 319 ALA B O 1
ATOM 6668 N N . VAL B 1 320 ? 8.211 -12.898 6.691 1 97.56 320 VAL B N 1
ATOM 6669 C CA . VAL B 1 320 ? 8.008 -13.891 5.645 1 97.56 320 VAL B CA 1
ATOM 6670 C C . VAL B 1 320 ? 9.352 -14.516 5.254 1 97.56 320 VAL B C 1
ATOM 6672 O O . VAL B 1 320 ? 9.445 -15.734 5.086 1 97.56 320 VAL B O 1
ATOM 6675 N N . ASP B 1 321 ? 10.32 -13.727 5.199 1 95.75 321 ASP B N 1
ATOM 6676 C CA . ASP B 1 321 ? 11.641 -14.195 4.793 1 95.75 321 ASP B CA 1
ATOM 6677 C C . ASP B 1 321 ? 12.25 -15.117 5.852 1 95.75 321 ASP B C 1
ATOM 6679 O O . ASP B 1 321 ? 12.898 -16.109 5.523 1 95.75 321 ASP B O 1
ATOM 6683 N N . GLU B 1 322 ? 12 -14.859 7.102 1 96.31 322 GLU B N 1
ATOM 6684 C CA . GLU B 1 322 ? 12.75 -15.5 8.172 1 96.31 322 GLU B CA 1
ATOM 6685 C C . GLU B 1 322 ? 11.945 -16.625 8.812 1 96.31 322 GLU B C 1
ATOM 6687 O O . GLU B 1 322 ? 12.516 -17.5 9.484 1 96.31 322 GLU B O 1
ATOM 6692 N N . ASN B 1 323 ? 10.703 -16.578 8.656 1 97.38 323 ASN B N 1
ATOM 6693 C CA . ASN B 1 323 ? 9.828 -17.516 9.352 1 97.38 323 ASN B CA 1
ATOM 6694 C C . ASN B 1 323 ? 8.93 -18.281 8.383 1 97.38 323 ASN B C 1
ATOM 6696 O O . ASN B 1 323 ? 8.039 -17.688 7.762 1 97.38 323 ASN B O 1
ATOM 6700 N N . VAL B 1 324 ? 9.055 -19.594 8.32 1 97.75 324 VAL B N 1
ATOM 6701 C CA . VAL B 1 324 ? 8.383 -20.453 7.348 1 97.75 324 VAL B CA 1
ATOM 6702 C C . VAL B 1 324 ? 6.883 -20.453 7.609 1 97.75 324 VAL B C 1
ATOM 6704 O O . VAL B 1 324 ? 6.086 -20.672 6.695 1 97.75 324 VAL B O 1
ATOM 6707 N N . ASP B 1 325 ? 6.457 -20.172 8.812 1 97.5 325 ASP B N 1
ATOM 6708 C CA . ASP B 1 325 ? 5.031 -20.188 9.133 1 97.5 325 ASP B CA 1
ATOM 6709 C C . ASP B 1 325 ? 4.273 -19.156 8.297 1 97.5 325 ASP B C 1
ATOM 6711 O O . ASP B 1 325 ? 3.102 -19.359 7.969 1 97.5 325 ASP B O 1
ATOM 6715 N N . PHE B 1 326 ? 4.949 -18.062 7.941 1 98.12 326 PHE B N 1
ATOM 6716 C CA . PHE B 1 326 ? 4.344 -17.047 7.082 1 98.12 326 PHE B CA 1
ATOM 6717 C C . PHE B 1 326 ? 4.266 -17.531 5.641 1 98.12 326 PHE B C 1
ATOM 6719 O O . PHE B 1 326 ? 3.398 -17.094 4.879 1 98.12 326 PHE B O 1
ATOM 6726 N N . ARG B 1 327 ? 5.125 -18.469 5.246 1 98.06 327 ARG B N 1
ATOM 6727 C CA . ARG B 1 327 ? 5.223 -18.906 3.857 1 98.06 327 ARG B CA 1
ATOM 6728 C C . ARG B 1 327 ? 4.359 -20.141 3.619 1 98.06 327 ARG B C 1
ATOM 6730 O O . ARG B 1 327 ? 4.125 -20.531 2.471 1 98.06 327 ARG B O 1
ATOM 6737 N N . LYS B 1 328 ? 3.91 -20.781 4.68 1 97.69 328 LYS B N 1
ATOM 6738 C CA . LYS B 1 328 ? 3 -21.906 4.5 1 97.69 328 LYS B CA 1
ATOM 6739 C C . LYS B 1 328 ? 1.753 -21.484 3.727 1 97.69 328 LYS B C 1
ATOM 6741 O O . LYS B 1 328 ? 1.2 -20.406 3.967 1 97.69 328 LYS B O 1
ATOM 6746 N N . GLY B 1 329 ? 1.358 -22.328 2.781 1 96.88 329 GLY B N 1
ATOM 6747 C CA . GLY B 1 329 ? 0.19 -22.047 1.962 1 96.88 329 GLY B CA 1
ATOM 6748 C C . GLY B 1 329 ? -1.111 -22.094 2.74 1 96.88 329 GLY B C 1
ATOM 6749 O O . GLY B 1 329 ? -1.21 -22.797 3.752 1 96.88 329 GLY B O 1
ATOM 6750 N N . LEU B 1 330 ? -2.014 -21.375 2.256 1 95.25 330 LEU B N 1
ATOM 6751 C CA . LEU B 1 330 ? -3.357 -21.453 2.816 1 95.25 330 LEU B CA 1
ATOM 6752 C C . LEU B 1 330 ? -3.943 -22.844 2.625 1 95.25 330 LEU B C 1
ATOM 6754 O O . LEU B 1 330 ? -3.672 -23.5 1.618 1 95.25 330 LEU B O 1
ATOM 6758 N N . LYS B 1 331 ? -4.723 -23.234 3.543 1 92.38 331 LYS B N 1
ATOM 6759 C CA . LYS B 1 331 ? -5.414 -24.5 3.369 1 92.38 331 LYS B CA 1
ATOM 6760 C C . LYS B 1 331 ? -6.41 -24.438 2.213 1 92.38 331 LYS B C 1
ATOM 6762 O O . LYS B 1 331 ? -6.988 -23.375 1.944 1 92.38 331 LYS B O 1
ATOM 6767 N N . VAL B 1 332 ? -6.656 -25.453 1.379 1 91.19 332 VAL B N 1
ATOM 6768 C CA . VAL B 1 332 ? -7.449 -25.516 0.156 1 91.19 332 VAL B CA 1
ATOM 6769 C C . VAL B 1 332 ? -8.844 -24.938 0.412 1 91.19 332 VAL B C 1
ATOM 6771 O O . VAL B 1 332 ? -9.383 -24.219 -0.427 1 91.19 332 VAL B O 1
ATOM 6774 N N . ASP B 1 333 ? -9.5 -25.016 1.509 1 86.44 333 ASP B N 1
ATOM 6775 C CA . ASP B 1 333 ? -10.859 -24.547 1.745 1 86.44 333 ASP B CA 1
ATOM 6776 C C . ASP B 1 333 ? -10.883 -23.312 2.646 1 86.44 333 ASP B C 1
ATOM 6778 O O . ASP B 1 333 ? -11.945 -22.828 3.02 1 86.44 333 ASP B O 1
ATOM 6782 N N . GLN B 1 334 ? -9.812 -22.75 2.73 1 89 334 GLN B N 1
ATOM 6783 C CA . GLN B 1 334 ? -9.711 -21.672 3.697 1 89 334 GLN B CA 1
ATOM 6784 C C . GLN B 1 334 ? -10.328 -20.391 3.152 1 89 334 GLN B C 1
ATOM 6786 O O . GLN B 1 334 ? -10.859 -19.578 3.914 1 89 334 GLN B O 1
ATOM 6791 N N . LEU B 1 335 ? -10.258 -20.141 1.894 1 88.88 335 LEU B N 1
ATOM 6792 C CA . LEU B 1 335 ? -10.812 -18.938 1.304 1 88.88 335 LEU B CA 1
ATOM 6793 C C . LEU B 1 335 ? -12.336 -18.969 1.335 1 88.88 335 LEU B C 1
ATOM 6795 O O . LEU B 1 335 ? -12.984 -17.922 1.43 1 88.88 335 LEU B O 1
ATOM 6799 N N . MET B 1 336 ? -12.883 -20.125 1.249 1 84.06 336 MET B N 1
ATOM 6800 C CA . MET B 1 336 ? -14.336 -20.266 1.163 1 84.06 336 MET B CA 1
ATOM 6801 C C . MET B 1 336 ? -14.945 -20.469 2.545 1 84.06 336 MET B C 1
ATOM 6803 O O . MET B 1 336 ? -16.109 -20.125 2.773 1 84.06 336 MET B O 1
ATOM 6807 N N . ASN B 1 337 ? -14.125 -21.047 3.342 1 81.38 337 ASN B N 1
ATOM 6808 C CA . ASN B 1 337 ? -14.664 -21.422 4.645 1 81.38 337 ASN B CA 1
ATOM 6809 C C . ASN B 1 337 ? -13.766 -20.953 5.781 1 81.38 337 ASN B C 1
ATOM 6811 O O . ASN B 1 337 ? -12.539 -20.938 5.641 1 81.38 337 ASN B O 1
ATOM 6815 N N . SER B 1 338 ? -14.516 -20.359 6.734 1 74.25 338 SER B N 1
ATOM 6816 C CA . SER B 1 338 ? -13.758 -19.969 7.918 1 74.25 338 SER B CA 1
ATOM 6817 C C . SER B 1 338 ? -13.641 -21.125 8.906 1 74.25 338 SER B C 1
ATOM 6819 O O . SER B 1 338 ? -14.594 -21.891 9.094 1 74.25 338 SER B O 1
ATOM 6821 N N . THR B 1 339 ? -12.414 -21.375 9.227 1 72.81 339 THR B N 1
ATOM 6822 C CA . THR B 1 339 ? -12.203 -22.406 10.227 1 72.81 339 THR B CA 1
ATOM 6823 C C . THR B 1 339 ? -11.984 -21.797 11.609 1 72.81 339 THR B C 1
ATOM 6825 O O . THR B 1 339 ? -11.625 -20.625 11.719 1 72.81 339 THR B O 1
ATOM 6828 N N . ALA B 1 340 ? -12.312 -22.547 12.586 1 69.06 340 ALA B N 1
ATOM 6829 C CA . ALA B 1 340 ? -12.18 -22.125 13.977 1 69.06 340 ALA B CA 1
ATOM 6830 C C . ALA B 1 340 ? -10.727 -21.812 14.32 1 69.06 340 ALA B C 1
ATOM 6832 O O . ALA B 1 340 ? -10.453 -20.906 15.109 1 69.06 340 ALA B O 1
ATOM 6833 N N . SER B 1 341 ? -9.836 -22.484 13.609 1 81.5 341 SER B N 1
ATOM 6834 C CA . SER B 1 341 ? -8.422 -22.359 13.977 1 81.5 341 SER B CA 1
ATOM 6835 C C . SER B 1 341 ? -7.77 -21.188 13.258 1 81.5 341 SER B C 1
ATOM 6837 O O . SER B 1 341 ? -6.648 -20.797 13.594 1 81.5 341 SER B O 1
ATOM 6839 N N . GLU B 1 342 ? -8.438 -20.594 12.391 1 86.25 342 GLU B N 1
ATOM 6840 C CA . GLU B 1 342 ? -7.855 -19.547 11.562 1 86.25 342 GLU B CA 1
ATOM 6841 C C . GLU B 1 342 ? -7.469 -18.328 12.398 1 86.25 342 GLU B C 1
ATOM 6843 O O . GLU B 1 342 ? -6.387 -17.766 12.219 1 86.25 342 GLU B O 1
ATOM 6848 N N . LYS B 1 343 ? -8.352 -17.984 13.289 1 86 343 LYS B N 1
ATOM 6849 C CA . LYS B 1 343 ? -8.094 -16.812 14.125 1 86 343 LYS B CA 1
ATOM 6850 C C . LYS B 1 343 ? -6.84 -17 14.969 1 86 343 LYS B C 1
ATOM 6852 O O . LYS B 1 343 ? -6.012 -16.094 15.07 1 86 343 LYS B O 1
ATOM 6857 N N . SER B 1 344 ? -6.695 -18.188 15.523 1 91 344 SER B N 1
ATOM 6858 C CA . SER B 1 344 ? -5.547 -18.469 16.375 1 91 344 SER B CA 1
ATOM 6859 C C . SER B 1 344 ? -4.242 -18.422 15.586 1 91 344 SER B C 1
ATOM 6861 O O . SER B 1 344 ? -3.217 -17.969 16.094 1 91 344 SER B O 1
ATOM 6863 N N . VAL B 1 345 ? -4.281 -18.891 14.391 1 92.88 345 VAL B N 1
ATOM 6864 C CA . VAL B 1 345 ? -3.09 -18.906 13.547 1 92.88 345 VAL B CA 1
ATOM 6865 C C . VAL B 1 345 ? -2.635 -17.469 13.273 1 92.88 345 VAL B C 1
ATOM 6867 O O . VAL B 1 345 ? -1.455 -17.156 13.422 1 92.88 345 VAL B O 1
ATOM 6870 N N . PHE B 1 346 ? -3.539 -16.641 13.008 1 94.25 346 PHE B N 1
ATOM 6871 C CA . PHE B 1 346 ? -3.168 -15.281 12.609 1 94.25 346 PHE B CA 1
ATOM 6872 C C . PHE B 1 346 ? -2.867 -14.422 13.836 1 94.25 346 PHE B C 1
ATOM 6874 O O . PHE B 1 346 ? -2.066 -13.484 13.766 1 94.25 346 PHE B O 1
ATOM 6881 N N . GLU B 1 347 ? -3.482 -14.734 14.953 1 94.06 347 GLU B N 1
ATOM 6882 C CA . GLU B 1 347 ? -3.045 -14.117 16.203 1 94.06 347 GLU B CA 1
ATOM 6883 C C . GLU B 1 347 ? -1.588 -14.453 16.5 1 94.06 347 GLU B C 1
ATOM 6885 O O . GLU B 1 347 ? -0.811 -13.578 16.891 1 94.06 347 GLU B O 1
ATOM 6890 N N . TYR B 1 348 ? -1.343 -15.695 16.312 1 95.69 348 TYR B N 1
ATOM 6891 C CA . TYR B 1 348 ? 0.03 -16.156 16.516 1 95.69 348 TYR B CA 1
ATOM 6892 C C . TYR B 1 348 ? 0.982 -15.438 15.555 1 95.69 348 TYR B C 1
ATOM 6894 O O . TYR B 1 348 ? 2.006 -14.898 15.984 1 95.69 348 TYR B O 1
ATOM 6902 N N . LEU B 1 349 ? 0.68 -15.391 14.312 1 96.81 349 LEU B N 1
ATOM 6903 C CA . LEU B 1 349 ? 1.536 -14.773 13.305 1 96.81 349 LEU B CA 1
ATOM 6904 C C . LEU B 1 349 ? 1.714 -13.281 13.586 1 96.81 349 LEU B C 1
ATOM 6906 O O . LEU B 1 349 ? 2.826 -12.758 13.492 1 96.81 349 LEU B O 1
ATOM 6910 N N . LEU B 1 350 ? 0.65 -12.609 13.953 1 96.19 350 LEU B N 1
ATOM 6911 C CA . LEU B 1 350 ? 0.738 -11.195 14.297 1 96.19 350 LEU B CA 1
ATOM 6912 C C . LEU B 1 350 ? 1.67 -10.984 15.484 1 96.19 350 LEU B C 1
ATOM 6914 O O . LEU B 1 350 ? 2.475 -10.055 15.492 1 96.19 350 LEU B O 1
ATOM 6918 N N . GLY B 1 351 ? 1.523 -11.812 16.438 1 95.19 351 GLY B N 1
ATOM 6919 C CA . GLY B 1 351 ? 2.418 -11.734 17.578 1 95.19 351 GLY B CA 1
ATOM 6920 C C . GLY B 1 351 ? 3.879 -11.898 17.203 1 95.19 351 GLY B C 1
ATOM 6921 O O . GLY B 1 351 ? 4.75 -11.258 17.797 1 95.19 351 GLY B O 1
ATOM 6922 N N . GLN B 1 352 ? 4.184 -12.664 16.141 1 96.44 352 GLN B N 1
ATOM 6923 C CA . GLN B 1 352 ? 5.551 -12.945 15.719 1 96.44 352 GLN B CA 1
ATOM 6924 C C . GLN B 1 352 ? 6.18 -11.727 15.047 1 96.44 352 GLN B C 1
ATOM 6926 O O . GLN B 1 352 ? 7.402 -11.641 14.922 1 96.44 352 GLN B O 1
ATOM 6931 N N . LEU B 1 353 ? 5.402 -10.781 14.664 1 96.81 353 LEU B N 1
ATOM 6932 C CA . LEU B 1 353 ? 5.941 -9.609 13.969 1 96.81 353 LEU B CA 1
ATOM 6933 C C . LEU B 1 353 ? 6.898 -8.844 14.875 1 96.81 353 LEU B C 1
ATOM 6935 O O . LEU B 1 353 ? 7.828 -8.188 14.391 1 96.81 353 LEU B O 1
ATOM 6939 N N . THR B 1 354 ? 6.672 -8.922 16.203 1 95.38 354 THR B N 1
ATOM 6940 C CA . THR B 1 354 ? 7.516 -8.211 17.156 1 95.38 354 THR B CA 1
ATOM 6941 C C . THR B 1 354 ? 8.961 -8.688 17.062 1 95.38 354 THR B C 1
ATOM 6943 O O . THR B 1 354 ? 9.891 -7.938 17.375 1 95.38 354 THR B O 1
ATOM 6946 N N . ASN B 1 355 ? 9.156 -9.898 16.562 1 94.56 355 ASN B N 1
ATOM 6947 C CA . ASN B 1 355 ? 10.484 -10.484 16.453 1 94.56 355 ASN B CA 1
ATOM 6948 C C . ASN B 1 355 ? 11.211 -9.992 15.203 1 94.56 355 ASN B C 1
ATOM 6950 O O . ASN B 1 355 ? 12.398 -10.258 15.016 1 94.56 355 ASN B O 1
ATOM 6954 N N . HI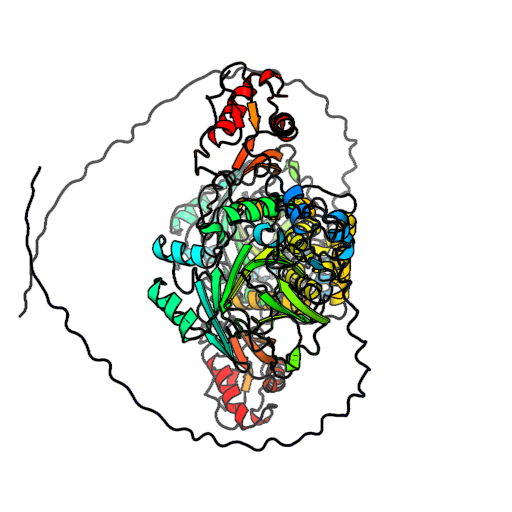S B 1 356 ? 10.5 -9.211 14.406 1 94.12 356 HIS B N 1
ATOM 6955 C CA . HIS B 1 356 ? 11.07 -8.883 13.109 1 94.12 356 HIS B CA 1
ATOM 6956 C C . HIS B 1 356 ? 11.086 -7.375 12.883 1 94.12 356 HIS B C 1
ATOM 6958 O O . HIS B 1 356 ? 11.109 -6.91 11.742 1 94.12 356 HIS B O 1
ATOM 6964 N N . ILE B 1 357 ? 11 -6.562 13.93 1 92.56 357 ILE B N 1
ATOM 6965 C CA . ILE B 1 357 ? 11 -5.105 13.836 1 92.56 357 ILE B CA 1
ATOM 6966 C C . ILE B 1 357 ? 12.32 -4.625 13.25 1 92.56 357 ILE B C 1
ATOM 6968 O O . ILE B 1 357 ? 12.336 -3.752 12.375 1 92.56 357 ILE B O 1
ATOM 6972 N N . SER B 1 358 ? 13.43 -5.223 13.648 1 83.94 358 SER B N 1
ATOM 6973 C CA . SER B 1 358 ? 14.758 -4.879 13.156 1 83.94 358 SER B CA 1
ATOM 6974 C C . SER B 1 358 ? 14.93 -3.369 13.031 1 83.94 358 SER B C 1
ATOM 6976 O O . SER B 1 358 ? 14.672 -2.629 13.984 1 83.94 358 SER B O 1
ATOM 6978 N N . ASP B 1 359 ? 15.523 -2.906 11.914 1 89.5 359 ASP B N 1
ATOM 6979 C CA . ASP B 1 359 ? 15.773 -1.484 11.695 1 89.5 359 ASP B CA 1
ATOM 6980 C C . ASP B 1 359 ? 14.641 -0.845 10.898 1 89.5 359 ASP B C 1
ATOM 6982 O O . ASP B 1 359 ? 14.797 0.254 10.359 1 89.5 359 ASP B O 1
ATOM 6986 N N . HIS B 1 360 ? 13.5 -1.524 10.922 1 93.81 360 HIS B N 1
ATOM 6987 C CA . HIS B 1 360 ? 12.445 -1.083 10.008 1 93.81 360 HIS B CA 1
ATOM 6988 C C . HIS B 1 360 ? 11.766 0.183 10.523 1 93.81 360 HIS B C 1
ATOM 6990 O O . HIS B 1 360 ? 11.234 0.97 9.734 1 93.81 360 HIS B O 1
ATOM 6996 N N . ILE B 1 361 ? 11.781 0.428 11.867 1 94.31 361 ILE B N 1
ATOM 6997 C CA . ILE B 1 361 ? 11.25 1.677 12.398 1 94.31 361 ILE B CA 1
ATOM 6998 C C . ILE B 1 361 ? 12.141 2.842 11.969 1 94.31 361 ILE B C 1
ATOM 7000 O O . ILE B 1 361 ? 11.641 3.895 11.562 1 94.31 361 ILE B O 1
ATOM 7004 N N . ASN B 1 362 ? 13.414 2.635 12.07 1 91.69 362 ASN B N 1
ATOM 7005 C CA . ASN B 1 362 ? 14.344 3.672 11.625 1 91.69 362 ASN B CA 1
ATOM 7006 C C . ASN B 1 362 ? 14.18 3.973 10.141 1 91.69 362 ASN B C 1
ATOM 7008 O O . ASN B 1 362 ? 14.25 5.133 9.727 1 91.69 362 ASN B O 1
ATOM 7012 N N . LYS B 1 363 ? 14.047 2.918 9.367 1 92.06 363 LYS B N 1
ATOM 7013 C CA . LYS B 1 363 ? 13.828 3.121 7.938 1 92.06 363 LYS B CA 1
ATOM 7014 C C . LYS B 1 363 ? 12.539 3.908 7.688 1 92.06 363 LYS B C 1
ATOM 7016 O O . LYS B 1 363 ? 12.492 4.754 6.789 1 92.06 363 LYS B O 1
ATOM 7021 N N . ALA B 1 364 ? 11.539 3.604 8.492 1 94.94 364 ALA B N 1
ATOM 7022 C CA . ALA B 1 364 ? 10.281 4.336 8.383 1 94.94 364 ALA B CA 1
ATOM 7023 C C . ALA B 1 364 ? 10.461 5.801 8.766 1 94.94 364 ALA B C 1
ATOM 7025 O O . ALA B 1 364 ? 9.875 6.691 8.141 1 94.94 364 ALA B O 1
ATOM 7026 N N . LYS B 1 365 ? 11.188 6.07 9.797 1 94 365 LYS B N 1
ATOM 7027 C CA . LYS B 1 365 ? 11.492 7.441 10.195 1 94 365 LYS B CA 1
ATOM 7028 C C . LYS B 1 365 ? 12.172 8.195 9.055 1 94 365 LYS B C 1
ATOM 7030 O O . LYS B 1 365 ? 11.859 9.367 8.805 1 94 365 LYS B O 1
ATOM 7035 N N . TYR B 1 366 ? 13.102 7.516 8.398 1 91.56 366 TYR B N 1
ATOM 7036 C CA . TYR B 1 366 ? 13.781 8.125 7.262 1 91.56 366 TYR B CA 1
ATOM 7037 C C . TYR B 1 366 ? 12.789 8.523 6.18 1 91.56 366 TYR B C 1
ATOM 7039 O O . TYR B 1 366 ? 12.883 9.617 5.609 1 91.56 366 TYR B O 1
ATOM 7047 N N . LEU B 1 367 ? 11.875 7.625 5.922 1 93.62 367 LEU B N 1
ATOM 7048 C CA . LEU B 1 367 ? 10.867 7.914 4.902 1 93.62 367 LEU B CA 1
ATOM 7049 C C . LEU B 1 367 ? 10.023 9.117 5.297 1 93.62 367 LEU B C 1
ATOM 7051 O O . LEU B 1 367 ? 9.734 9.977 4.461 1 93.62 367 LEU B O 1
ATOM 7055 N N . MET B 1 368 ? 9.617 9.195 6.531 1 94.56 368 MET B N 1
ATOM 7056 C CA . MET B 1 368 ? 8.836 10.328 7.027 1 94.56 368 MET B CA 1
ATOM 7057 C C . MET B 1 368 ? 9.648 11.617 6.953 1 94.56 368 MET B C 1
ATOM 7059 O O . MET B 1 368 ? 9.117 12.664 6.566 1 94.56 368 MET B O 1
ATOM 7063 N N . LEU B 1 369 ? 10.867 11.523 7.34 1 93.25 369 LEU B N 1
ATOM 7064 C CA . LEU B 1 369 ? 11.75 12.688 7.293 1 93.25 369 LEU B CA 1
ATOM 7065 C C . LEU B 1 369 ? 11.938 13.164 5.859 1 93.25 369 LEU B C 1
ATOM 7067 O O . LEU B 1 369 ? 11.898 14.367 5.594 1 93.25 369 LEU B O 1
ATOM 7071 N N . LYS B 1 370 ? 12.195 12.227 4.984 1 92.75 370 LYS B N 1
ATOM 7072 C CA . LYS B 1 370 ? 12.352 12.562 3.574 1 92.75 370 LYS B CA 1
ATOM 7073 C C . LYS B 1 370 ? 11.141 13.32 3.049 1 92.75 370 LYS B C 1
ATOM 7075 O O . LYS B 1 370 ? 11.281 14.312 2.328 1 92.75 370 LYS B O 1
ATOM 7080 N N . ASP B 1 371 ? 10.023 12.875 3.391 1 93.69 371 ASP B N 1
ATOM 7081 C CA . ASP B 1 371 ? 8.781 13.539 2.986 1 93.69 371 ASP B CA 1
ATOM 7082 C C . ASP B 1 371 ? 8.703 14.945 3.564 1 93.69 371 ASP B C 1
ATOM 7084 O O . ASP B 1 371 ? 8.344 15.891 2.857 1 93.69 371 ASP B O 1
ATOM 7088 N N . PHE B 1 372 ? 9.016 15.078 4.777 1 95.56 372 PHE B N 1
ATOM 7089 C CA . PHE B 1 372 ? 9.031 16.375 5.43 1 95.56 372 PHE B CA 1
ATOM 7090 C C . PHE B 1 372 ? 9.984 17.328 4.727 1 95.56 372 PHE B C 1
ATOM 7092 O O . PHE B 1 372 ? 9.617 18.453 4.387 1 95.56 372 PHE B O 1
ATOM 7099 N N . VAL B 1 373 ? 11.156 16.891 4.496 1 94.62 373 VAL B N 1
ATOM 7100 C CA . VAL B 1 373 ? 12.203 17.719 3.908 1 94.62 373 VAL B CA 1
ATOM 7101 C C . VAL B 1 373 ? 11.781 18.172 2.514 1 94.62 373 VAL B C 1
ATOM 7103 O O . VAL B 1 373 ? 12.016 19.312 2.129 1 94.62 373 VAL B O 1
ATOM 7106 N N . ALA B 1 374 ? 11.141 17.344 1.859 1 93.62 374 ALA B N 1
ATOM 7107 C CA . ALA B 1 374 ? 10.742 17.625 0.483 1 93.62 374 ALA B CA 1
ATOM 7108 C C . ALA B 1 374 ? 9.648 18.688 0.438 1 93.62 374 ALA B C 1
ATOM 7110 O O . ALA B 1 374 ? 9.508 19.406 -0.561 1 93.62 374 ALA B O 1
ATOM 7111 N N . ASN B 1 375 ? 8.938 18.859 1.562 1 95.06 375 ASN B N 1
ATOM 7112 C CA . ASN B 1 375 ? 7.723 19.656 1.46 1 95.06 375 ASN B CA 1
ATOM 7113 C C . ASN B 1 375 ? 7.762 20.859 2.404 1 95.06 375 ASN B C 1
ATOM 7115 O O . ASN B 1 375 ? 6.867 21.703 2.383 1 95.06 375 ASN B O 1
ATOM 7119 N N . ARG B 1 376 ? 8.766 20.922 3.205 1 96.19 376 ARG B N 1
ATOM 7120 C CA . ARG B 1 376 ? 8.828 22.031 4.164 1 96.19 376 ARG B CA 1
ATOM 7121 C C . ARG B 1 376 ? 9.188 23.344 3.469 1 96.19 376 ARG B C 1
ATOM 7123 O O . ARG B 1 376 ? 9.539 23.344 2.287 1 96.19 376 ARG B O 1
ATOM 7130 N N . LEU B 1 377 ? 9.047 24.438 4.148 1 96.69 377 LEU B N 1
ATOM 7131 C CA . LEU B 1 377 ? 9.438 25.75 3.678 1 96.69 377 LEU B CA 1
ATOM 7132 C C . LEU B 1 377 ? 10.945 25.844 3.482 1 96.69 377 LEU B C 1
ATOM 7134 O O . LEU B 1 377 ? 11.711 25.25 4.254 1 96.69 377 LEU B O 1
ATOM 7138 N N . PRO B 1 378 ? 11.352 26.594 2.443 1 94.69 378 PRO B N 1
ATOM 7139 C CA . PRO B 1 378 ? 12.781 26.875 2.348 1 94.69 378 PRO B CA 1
ATOM 7140 C C . PRO B 1 378 ? 13.273 27.828 3.447 1 94.69 378 PRO B C 1
ATOM 7142 O O . PRO B 1 378 ? 12.461 28.406 4.176 1 94.69 378 PRO B O 1
ATOM 7145 N N . PRO B 1 379 ? 14.555 27.922 3.588 1 93.94 379 PRO B N 1
ATOM 7146 C CA . PRO B 1 379 ? 15.055 28.812 4.625 1 93.94 379 PRO B CA 1
ATOM 7147 C C . PRO B 1 379 ? 14.562 30.25 4.453 1 93.94 379 PRO B C 1
ATOM 7149 O O . PRO B 1 379 ? 14.438 30.734 3.326 1 93.94 379 PRO B O 1
ATOM 7152 N N . TYR B 1 380 ? 14.188 30.828 5.566 1 93.81 380 TYR B N 1
ATOM 7153 C CA . TYR B 1 380 ? 13.812 32.25 5.559 1 93.81 380 TYR B CA 1
ATOM 7154 C C . TYR B 1 380 ? 15.039 33.125 5.344 1 93.81 380 TYR B C 1
ATOM 7156 O O . TYR B 1 380 ? 16.016 33.031 6.086 1 93.81 380 TYR B O 1
ATOM 7164 N N . ILE B 1 381 ? 14.961 33.844 4.184 1 84.06 381 ILE B N 1
ATOM 7165 C CA . ILE B 1 381 ? 16.016 34.781 3.873 1 84.06 381 ILE B CA 1
ATOM 7166 C C . ILE B 1 381 ? 15.43 36.188 3.756 1 84.06 381 ILE B C 1
ATOM 7168 O O . ILE B 1 381 ? 14.516 36.438 2.969 1 84.06 381 ILE B O 1
ATOM 7172 N N . GLN B 1 382 ? 15.609 37.156 4.68 1 74 382 GLN B N 1
ATOM 7173 C CA . GLN B 1 382 ? 15.031 38.5 4.723 1 74 382 GLN B CA 1
ATOM 7174 C C . GLN B 1 382 ? 15.109 39.188 3.361 1 74 382 GLN B C 1
ATOM 7176 O O . GLN B 1 382 ? 14.156 39.844 2.924 1 74 382 GLN B O 1
ATOM 7181 N N . ASP B 1 383 ? 16.125 39.438 2.777 1 63.06 383 ASP B N 1
ATOM 7182 C CA . ASP B 1 383 ? 16.219 40.25 1.568 1 63.06 383 ASP B CA 1
ATOM 7183 C C . ASP B 1 383 ? 16.312 39.375 0.323 1 63.06 383 ASP B C 1
ATOM 7185 O O . ASP B 1 383 ? 16.766 39.844 -0.727 1 63.06 383 ASP B O 1
ATOM 7189 N N . GLY B 1 384 ? 15.336 38.188 0.278 1 56.66 384 GLY B N 1
ATOM 7190 C CA . GLY B 1 384 ? 15.117 37.344 -0.883 1 56.66 384 GLY B CA 1
ATOM 7191 C C . GLY B 1 384 ? 16.406 36.812 -1.503 1 56.66 384 GLY B C 1
ATOM 7192 O O . GLY B 1 384 ? 16.391 36.281 -2.607 1 56.66 384 GLY B O 1
ATOM 7193 N N . CYS B 1 385 ? 17.516 37.281 -1.071 1 50.34 385 CYS B N 1
ATOM 7194 C CA . CYS B 1 385 ? 18.688 37.031 -1.901 1 50.34 385 CYS B CA 1
ATOM 7195 C C . CYS B 1 385 ? 18.938 35.531 -2.068 1 50.34 385 CYS B C 1
ATOM 7197 O O . CYS B 1 385 ? 18.391 34.719 -1.33 1 50.34 385 CYS B O 1
ATOM 7199 N N . GLN B 1 386 ? 20.281 34.906 -2.592 1 53.31 386 GLN B N 1
ATOM 7200 C CA . GLN B 1 386 ? 20.922 33.938 -3.465 1 53.31 386 GLN B CA 1
ATOM 7201 C C . GLN B 1 386 ? 21.094 32.594 -2.764 1 53.31 386 GLN B C 1
ATOM 7203 O O . GLN B 1 386 ? 21.812 32.469 -1.771 1 53.31 386 GLN B O 1
ATOM 7208 N N . THR B 1 387 ? 19.984 31.75 -2.566 1 59.56 387 THR B N 1
ATOM 7209 C CA . THR B 1 387 ? 20.312 30.359 -2.27 1 59.56 387 THR B CA 1
ATOM 7210 C C . THR B 1 387 ? 21.469 29.875 -3.145 1 59.56 387 THR B C 1
ATOM 7212 O O . THR B 1 387 ? 21.781 28.688 -3.164 1 59.56 387 THR B O 1
ATOM 7215 N N . SER B 1 388 ? 22.156 30.828 -3.75 1 66.94 388 SER B N 1
ATOM 7216 C CA . SER B 1 388 ? 23.328 30.578 -4.598 1 66.94 388 SER B CA 1
ATOM 7217 C C . SER B 1 388 ? 24.562 30.266 -3.766 1 66.94 388 SER B C 1
ATOM 7219 O O . SER B 1 388 ? 24.562 30.484 -2.553 1 66.94 388 SER B O 1
ATOM 7221 N N . PRO B 1 389 ? 25.375 29.609 -4.363 1 83.5 389 PRO B N 1
ATOM 7222 C CA . PRO B 1 389 ? 26.656 29.391 -3.664 1 83.5 389 PRO B CA 1
ATOM 7223 C C . PRO B 1 389 ? 27.109 30.625 -2.889 1 83.5 389 PRO B C 1
ATOM 7225 O O . PRO B 1 389 ? 26.969 31.75 -3.371 1 83.5 389 PRO B O 1
ATOM 7228 N N . LEU B 1 390 ? 27.297 30.406 -1.68 1 86.62 390 LEU B N 1
ATOM 7229 C CA . LEU B 1 390 ? 27.703 31.469 -0.767 1 86.62 390 LEU B CA 1
ATOM 7230 C C . LEU B 1 390 ? 29.234 31.547 -0.673 1 86.62 390 LEU B C 1
ATOM 7232 O O . LEU B 1 390 ? 29.875 30.594 -0.241 1 86.62 390 LEU B O 1
ATOM 7236 N N . GLY B 1 391 ? 29.703 32.688 -1.115 1 89.81 391 GLY B N 1
ATOM 7237 C CA . GLY B 1 391 ? 31.141 32.844 -1.113 1 89.81 391 GLY B CA 1
ATOM 7238 C C . GLY B 1 391 ? 31.797 32.344 -2.381 1 89.81 391 GLY B C 1
ATOM 7239 O O . GLY B 1 391 ? 31.109 31.938 -3.324 1 89.81 391 GLY B O 1
ATOM 7240 N N . PRO B 1 392 ? 33.188 32.375 -2.332 1 92.44 392 PRO B N 1
ATOM 7241 C CA . PRO B 1 392 ? 33.906 31.859 -3.508 1 92.44 392 PRO B CA 1
ATOM 7242 C C . PRO B 1 392 ? 33.938 30.344 -3.58 1 92.44 392 PRO B C 1
ATOM 7244 O O . PRO B 1 392 ? 33.688 29.656 -2.578 1 92.44 392 PRO B O 1
ATOM 7247 N N . MET B 1 393 ? 34.156 29.891 -4.758 1 93.06 393 MET B N 1
ATOM 7248 C CA . MET B 1 393 ? 34.344 28.453 -4.906 1 93.06 393 MET B CA 1
ATOM 7249 C C . MET B 1 393 ? 35.5 27.953 -4.047 1 93.06 393 MET B C 1
ATOM 7251 O O . MET B 1 393 ? 36.531 28.609 -3.965 1 93.06 393 MET B O 1
ATOM 7255 N N . PRO B 1 394 ? 35.219 26.828 -3.422 1 93 394 PRO B N 1
ATOM 7256 C CA . PRO B 1 394 ? 36.312 26.297 -2.607 1 93 394 PRO B CA 1
ATOM 7257 C C . PRO B 1 394 ? 37.594 26.078 -3.414 1 93 394 PRO B C 1
ATOM 7259 O O . PRO B 1 394 ? 37.531 25.5 -4.504 1 93 394 PRO B O 1
ATOM 7262 N N . LYS B 1 395 ? 38.656 26.625 -2.926 1 88 395 LYS B N 1
ATOM 7263 C CA . LYS B 1 395 ? 40 26.453 -3.52 1 88 395 LYS B CA 1
ATOM 7264 C C . LYS B 1 395 ? 41.062 26.281 -2.441 1 88 395 LYS B C 1
ATOM 7266 O O . LYS B 1 395 ? 41.094 27.062 -1.486 1 88 395 LYS B O 1
ATOM 7271 N N . GLY B 1 396 ? 41.938 25.328 -2.646 1 83.56 396 GLY B N 1
ATOM 7272 C CA . GLY B 1 396 ? 43 25.141 -1.692 1 83.56 396 GLY B CA 1
ATOM 7273 C C . GLY B 1 396 ? 42.531 25.078 -0.254 1 83.56 396 GLY B C 1
ATOM 7274 O O . GLY B 1 396 ? 41.562 24.375 0.053 1 83.56 396 GLY B O 1
ATOM 7275 N N . SER B 1 397 ? 43.312 25.672 0.659 1 89.19 397 SER B N 1
ATOM 7276 C CA . SER B 1 397 ? 42.906 25.781 2.061 1 89.19 397 SER B CA 1
ATOM 7277 C C . SER B 1 397 ? 41.938 26.922 2.273 1 89.19 397 SER B C 1
ATOM 7279 O O . SER B 1 397 ? 42.219 28.062 1.917 1 89.19 397 SER B O 1
ATOM 7281 N N . CYS B 1 398 ? 40.75 26.609 2.676 1 93.69 398 CYS B N 1
ATOM 7282 C CA . CYS B 1 398 ? 39.719 27.625 2.889 1 93.69 398 CYS B CA 1
ATOM 7283 C C . CYS B 1 398 ? 38.938 27.344 4.172 1 93.69 398 CYS B C 1
ATOM 7285 O O . CYS B 1 398 ? 39.094 26.297 4.789 1 93.69 398 CYS B O 1
ATOM 7287 N N . LYS B 1 399 ? 38.25 28.359 4.605 1 95 399 LYS B N 1
ATOM 7288 C CA . LYS B 1 399 ? 37.344 28.234 5.75 1 95 399 LYS B CA 1
ATOM 7289 C C . LYS B 1 399 ? 35.906 28.062 5.301 1 95 399 LYS B C 1
ATOM 7291 O O . LYS B 1 399 ? 35.438 28.812 4.449 1 95 399 LYS B O 1
ATOM 7296 N N . VAL B 1 400 ? 35.312 27.047 5.848 1 94.56 400 VAL B N 1
ATOM 7297 C CA . VAL B 1 400 ? 33.969 26.719 5.387 1 94.56 400 VAL B CA 1
ATOM 7298 C C . VAL B 1 400 ? 33.031 26.547 6.582 1 94.56 400 VAL B C 1
ATOM 7300 O O . VAL B 1 400 ? 33.5 26.328 7.707 1 94.56 400 VAL B O 1
ATOM 7303 N N . ARG B 1 401 ? 31.75 26.75 6.391 1 94.5 401 ARG B N 1
ATOM 7304 C CA . ARG B 1 401 ? 30.719 26.453 7.375 1 94.5 401 ARG B CA 1
ATOM 7305 C C . ARG B 1 401 ? 29.406 26.062 6.691 1 94.5 401 ARG B C 1
ATOM 7307 O O . ARG B 1 401 ? 29.172 26.438 5.547 1 94.5 401 ARG B O 1
ATOM 7314 N N . LEU B 1 402 ? 28.641 25.297 7.402 1 92.56 402 LEU B N 1
ATOM 7315 C CA . LEU B 1 402 ? 27.312 24.938 6.883 1 92.56 402 LEU B CA 1
ATOM 7316 C C . LEU B 1 402 ? 26.375 26.141 6.938 1 92.56 402 LEU B C 1
ATOM 7318 O O . LEU B 1 402 ? 26.203 26.75 7.996 1 92.56 402 LEU B O 1
ATOM 7322 N N . ALA B 1 403 ? 25.812 26.469 5.828 1 89.88 403 ALA B N 1
ATOM 7323 C CA . ALA B 1 403 ? 25.016 27.688 5.707 1 89.88 403 ALA B CA 1
ATOM 7324 C C . ALA B 1 403 ? 23.625 27.5 6.328 1 89.88 403 ALA B C 1
ATOM 7326 O O . ALA B 1 403 ? 23.078 28.422 6.945 1 89.88 403 ALA B O 1
ATOM 7327 N N . HIS B 1 404 ? 23.016 26.375 6.16 1 90.56 404 HIS B N 1
ATOM 7328 C CA . HIS B 1 404 ? 21.656 26.109 6.609 1 90.56 404 HIS B CA 1
ATOM 7329 C C . HIS B 1 404 ? 21.547 24.766 7.309 1 90.56 404 HIS B C 1
ATOM 7331 O O . HIS B 1 404 ? 20.922 23.844 6.797 1 90.56 404 HIS B O 1
ATOM 7337 N N . PRO B 1 405 ? 22.078 24.688 8.492 1 91.5 405 PRO B N 1
ATOM 7338 C CA . PRO B 1 405 ? 22.109 23.391 9.188 1 91.5 405 PRO B CA 1
ATOM 7339 C C . PRO B 1 405 ? 20.719 22.812 9.438 1 91.5 405 PRO B C 1
ATOM 7341 O O . PRO B 1 405 ? 20.531 21.594 9.391 1 91.5 405 PRO B O 1
ATOM 7344 N N . ARG B 1 406 ? 19.734 23.641 9.656 1 92.44 406 ARG B N 1
ATOM 7345 C CA . ARG B 1 406 ? 18.391 23.172 9.969 1 92.44 406 ARG B CA 1
ATOM 7346 C C . ARG B 1 406 ? 17.688 22.625 8.727 1 92.44 406 ARG B C 1
ATOM 7348 O O . ARG B 1 406 ? 16.641 22 8.828 1 92.44 406 ARG B O 1
ATOM 7355 N N . HIS B 1 407 ? 18.25 22.844 7.594 1 93.94 407 HIS B N 1
ATOM 7356 C CA . HIS B 1 407 ? 17.656 22.422 6.328 1 93.94 407 HIS B CA 1
ATOM 7357 C C . HIS B 1 407 ? 18.5 21.344 5.645 1 93.94 407 HIS B C 1
ATOM 7359 O O . HIS B 1 407 ? 18.344 21.078 4.453 1 93.94 407 HIS B O 1
ATOM 7365 N N . THR B 1 408 ? 19.484 20.844 6.398 1 92.69 408 THR B N 1
ATOM 7366 C CA . THR B 1 408 ? 20.375 19.797 5.887 1 92.69 408 THR B CA 1
ATOM 7367 C C . THR B 1 408 ? 20.234 18.516 6.699 1 92.69 408 THR B C 1
ATOM 7369 O O . THR B 1 408 ? 20.453 18.516 7.91 1 92.69 408 THR B O 1
ATOM 7372 N N . PHE B 1 409 ? 19.891 17.453 5.996 1 92.38 409 PHE B N 1
ATOM 7373 C CA . PHE B 1 409 ? 19.641 16.188 6.66 1 92.38 409 PHE B CA 1
ATOM 7374 C C . PHE B 1 409 ? 20.5 15.086 6.062 1 92.38 409 PHE B C 1
ATOM 7376 O O . PHE B 1 409 ? 20.578 14.938 4.844 1 92.38 409 PHE B O 1
ATOM 7383 N N . VAL B 1 410 ? 21.125 14.359 6.953 1 91.88 410 VAL B N 1
ATOM 7384 C CA . VAL B 1 410 ? 22.062 13.32 6.523 1 91.88 410 VAL B CA 1
ATOM 7385 C C . VAL B 1 410 ? 21.531 11.945 6.93 1 91.88 410 VAL B C 1
ATOM 7387 O O . VAL B 1 410 ? 21.109 11.75 8.07 1 91.88 410 VAL B O 1
ATOM 7390 N N . HIS B 1 411 ? 21.516 11.031 5.973 1 88.62 411 HIS B N 1
ATOM 7391 C CA . HIS B 1 411 ? 21.078 9.672 6.242 1 88.62 411 HIS B CA 1
ATOM 7392 C C . HIS B 1 411 ? 21.984 8.648 5.559 1 88.62 411 HIS B C 1
ATOM 7394 O O . HIS B 1 411 ? 22.406 8.859 4.422 1 88.62 411 HIS B O 1
ATOM 7400 N N . GLU B 1 412 ? 22.219 7.613 6.273 1 88.25 412 GLU B N 1
ATOM 7401 C CA . GLU B 1 412 ? 22.938 6.484 5.691 1 88.25 412 GLU B CA 1
ATOM 7402 C C . GLU B 1 412 ? 21.969 5.477 5.078 1 88.25 412 GLU B C 1
ATOM 7404 O O . GLU B 1 412 ? 20.984 5.078 5.715 1 88.25 412 GLU B O 1
ATOM 7409 N N . VAL B 1 413 ? 22.266 5.109 3.811 1 84.69 413 VAL B N 1
ATOM 7410 C CA . VAL B 1 413 ? 21.406 4.176 3.1 1 84.69 413 VAL B CA 1
ATOM 7411 C C . VAL B 1 413 ? 22.203 2.947 2.674 1 84.69 413 VAL B C 1
ATOM 7413 O O . VAL B 1 413 ? 23.328 3.074 2.191 1 84.69 413 VAL B O 1
ATOM 7416 N N . SER B 1 414 ? 21.672 1.793 2.967 1 80.44 414 SER B N 1
ATOM 7417 C CA . SER B 1 414 ? 22.25 0.538 2.508 1 80.44 414 SER B CA 1
ATOM 7418 C C . SER B 1 414 ? 21.328 -0.174 1.521 1 80.44 414 SER B C 1
ATOM 7420 O O . SER B 1 414 ? 20.141 -0.315 1.77 1 80.44 414 SER B O 1
ATOM 7422 N N . LYS B 1 415 ? 21.766 -0.317 0.289 1 67.75 415 LYS B N 1
ATOM 7423 C CA . LYS B 1 415 ? 20.984 -1.025 -0.72 1 67.75 415 LYS B CA 1
ATOM 7424 C C . LYS B 1 415 ? 21.734 -2.262 -1.222 1 67.75 415 LYS B C 1
ATOM 7426 O O . LYS B 1 415 ? 22.969 -2.289 -1.234 1 67.75 415 LYS B O 1
ATOM 7431 N N . CYS B 1 416 ? 21.047 -3.371 -1.475 1 56.12 416 CYS B N 1
ATOM 7432 C CA . CYS B 1 416 ? 21.641 -4.539 -2.115 1 56.12 416 CYS B CA 1
ATOM 7433 C C . CYS B 1 416 ? 21.891 -4.281 -3.596 1 56.12 416 CYS B C 1
ATOM 7435 O O . CYS B 1 416 ? 21.125 -3.562 -4.242 1 56.12 416 CYS B O 1
ATOM 7437 N N . GLU B 1 417 ? 23.062 -4.289 -4.199 1 48.5 417 GLU B N 1
ATOM 7438 C CA . GLU B 1 417 ? 23.516 -3.979 -5.551 1 48.5 417 GLU B CA 1
ATOM 7439 C C . GLU B 1 417 ? 22.547 -4.512 -6.598 1 48.5 417 GLU B C 1
ATOM 7441 O O . GLU B 1 417 ? 22.5 -4.016 -7.727 1 48.5 417 GLU B O 1
ATOM 7446 N N . ASP B 1 418 ? 21.938 -5.547 -6.496 1 43.25 418 ASP B N 1
ATOM 7447 C CA . ASP B 1 418 ? 21.281 -6.102 -7.68 1 43.25 418 ASP B CA 1
ATOM 7448 C C . ASP B 1 418 ? 20.094 -5.25 -8.102 1 43.25 418 ASP B C 1
ATOM 7450 O O . ASP B 1 418 ? 19.359 -5.617 -9.023 1 43.25 418 ASP B O 1
ATOM 7454 N N . ASP B 1 419 ? 19.609 -4.324 -7.242 1 40.34 419 ASP B N 1
ATOM 7455 C CA . ASP B 1 419 ? 18.484 -3.555 -7.773 1 40.34 419 ASP B CA 1
ATOM 7456 C C . ASP B 1 419 ? 18.953 -2.588 -8.859 1 40.34 419 ASP B C 1
ATOM 7458 O O . ASP B 1 419 ? 19.688 -1.641 -8.578 1 40.34 419 ASP B O 1
ATOM 7462 N N . GLU B 1 420 ? 19.188 -2.953 -9.953 1 36.69 420 GLU B N 1
ATOM 7463 C CA . GLU B 1 420 ? 19.562 -2.213 -11.156 1 36.69 420 GLU B CA 1
ATOM 7464 C C . GLU B 1 420 ? 18.938 -0.82 -11.164 1 36.69 420 GLU B C 1
ATOM 7466 O O . GLU B 1 420 ? 19.203 -0.021 -12.062 1 36.69 420 GLU B O 1
ATOM 7471 N N . ASP B 1 421 ? 17.812 -0.616 -10.453 1 35.97 421 ASP B N 1
ATOM 7472 C CA . ASP B 1 421 ? 17.188 0.683 -10.695 1 35.97 421 ASP B CA 1
ATOM 7473 C C . ASP B 1 421 ? 17.922 1.792 -9.953 1 35.97 421 ASP B C 1
ATOM 7475 O O . ASP B 1 421 ? 17.359 2.443 -9.078 1 35.97 421 ASP B O 1
ATOM 7479 N N . ILE B 1 422 ? 19.141 1.712 -9.688 1 35.59 422 ILE B N 1
ATOM 7480 C CA . ILE B 1 422 ? 19.828 2.848 -9.086 1 35.59 422 ILE B CA 1
ATOM 7481 C C . ILE B 1 422 ? 19.609 4.098 -9.93 1 35.59 422 ILE B C 1
ATOM 7483 O O . ILE B 1 422 ? 19.625 5.215 -9.414 1 35.59 422 ILE B O 1
ATOM 7487 N N . ASN B 1 423 ? 19.812 4.008 -11.312 1 32.91 423 ASN B N 1
ATOM 7488 C CA . ASN B 1 423 ? 19.938 5.234 -12.102 1 32.91 423 ASN B CA 1
ATOM 7489 C C . ASN B 1 423 ? 18.609 6.004 -12.133 1 32.91 423 ASN B C 1
ATOM 7491 O O . ASN B 1 423 ? 18.547 7.105 -12.68 1 32.91 423 ASN B O 1
ATOM 7495 N N . ASN B 1 424 ? 17.422 5.281 -12.219 1 31.69 424 ASN B N 1
ATOM 7496 C CA . ASN B 1 424 ? 16.266 6.09 -12.578 1 31.69 424 ASN B CA 1
ATOM 7497 C C . ASN B 1 424 ? 15.734 6.879 -11.383 1 31.69 424 ASN B C 1
ATOM 7499 O O . ASN B 1 424 ? 14.523 6.941 -11.156 1 31.69 424 ASN B O 1
ATOM 7503 N N . GLU B 1 425 ? 16.469 7.129 -10.391 1 33.28 425 GLU B N 1
ATOM 7504 C CA . GLU B 1 425 ? 15.883 8.047 -9.422 1 33.28 425 GLU B CA 1
ATOM 7505 C C . GLU B 1 425 ? 15.477 9.359 -10.078 1 33.28 425 GLU B C 1
ATOM 7507 O O . GLU B 1 425 ? 14.883 10.227 -9.438 1 33.28 425 GLU B O 1
ATOM 7512 N N . ASP B 1 426 ? 16.188 9.844 -11.125 1 31.47 426 ASP B N 1
ATOM 7513 C CA . ASP B 1 426 ? 15.766 11.148 -11.633 1 31.47 426 ASP B CA 1
ATOM 7514 C C . ASP B 1 426 ? 14.398 11.055 -12.32 1 31.47 426 ASP B C 1
ATOM 7516 O O . ASP B 1 426 ? 13.828 12.078 -12.703 1 31.47 426 ASP B O 1
ATOM 7520 N N . GLU B 1 427 ? 14.164 10.148 -13.383 1 29.23 427 GLU B N 1
ATOM 7521 C CA . GLU B 1 427 ? 12.969 10.289 -14.211 1 29.23 427 GLU B CA 1
ATOM 7522 C C . GLU B 1 427 ? 11.703 9.992 -13.406 1 29.23 427 GLU B C 1
ATOM 7524 O O . GLU B 1 427 ? 11.672 9.055 -12.609 1 29.23 427 GLU B O 1
ATOM 7529 N N . ASP B 1 428 ? 10.617 10.992 -13.422 1 28.5 428 ASP B N 1
ATOM 7530 C CA . ASP B 1 428 ? 9.297 11.133 -12.812 1 28.5 428 ASP B CA 1
ATOM 7531 C C . ASP B 1 428 ? 8.586 9.781 -12.734 1 28.5 428 ASP B C 1
ATOM 7533 O O . ASP B 1 428 ? 9.047 8.797 -13.312 1 28.5 428 ASP B O 1
ATOM 7537 N N . GLU B 1 429 ? 7.16 9.906 -12.93 1 27.53 429 GLU B N 1
ATOM 7538 C CA . GLU B 1 429 ? 5.863 9.289 -12.672 1 27.53 429 GLU B CA 1
ATOM 7539 C C . GLU B 1 429 ? 5.691 8.016 -13.5 1 27.53 429 GLU B C 1
ATOM 7541 O O . GLU B 1 429 ? 4.57 7.535 -13.68 1 27.53 429 GLU B O 1
ATOM 7546 N N . GLU B 1 430 ? 6.43 7.605 -14.461 1 26.48 430 GLU B N 1
ATOM 7547 C CA . GLU B 1 430 ? 5.688 6.605 -15.227 1 26.48 430 GLU B CA 1
ATOM 7548 C C . GLU B 1 430 ? 5.234 5.453 -14.336 1 26.48 430 GLU B C 1
ATOM 7550 O O . GLU B 1 430 ? 5.844 5.191 -13.297 1 26.48 430 GLU B O 1
ATOM 7555 N N . ASP B 1 431 ? 3.92 4.902 -14.688 1 25.73 431 ASP B N 1
ATOM 7556 C CA . ASP B 1 431 ? 3.051 3.828 -14.211 1 25.73 431 ASP B CA 1
ATOM 7557 C C . ASP B 1 431 ? 3.84 2.539 -14 1 25.73 431 ASP B C 1
ATOM 7559 O O . ASP B 1 431 ? 4.195 1.855 -14.961 1 25.73 431 ASP B O 1
ATOM 7563 N N . GLU B 1 432 ? 4.895 2.557 -13.406 1 25.88 432 GLU B N 1
ATOM 7564 C CA . GLU B 1 432 ? 5.512 1.239 -13.281 1 25.88 432 GLU B CA 1
ATOM 7565 C C . GLU B 1 432 ? 4.543 0.232 -12.664 1 25.88 432 GLU B C 1
ATOM 7567 O O . GLU B 1 432 ? 4.254 0.292 -11.469 1 25.88 432 GLU B O 1
ATOM 7572 N N . ASN B 1 433 ? 3.379 -0.142 -13.414 1 23.91 433 ASN B N 1
ATOM 7573 C CA . ASN B 1 433 ? 2.75 -1.443 -13.219 1 23.91 433 ASN B CA 1
ATOM 7574 C C . ASN B 1 433 ? 3.785 -2.562 -13.148 1 23.91 433 ASN B C 1
ATOM 7576 O O . ASN B 1 433 ? 4.137 -3.15 -14.172 1 23.91 433 ASN B O 1
ATOM 7580 N N . SER B 1 434 ? 4.867 -2.264 -12.617 1 23.45 434 SER B N 1
ATOM 7581 C CA . SER B 1 434 ? 5.805 -3.381 -12.539 1 23.45 434 SER B CA 1
ATOM 7582 C C . SER B 1 434 ? 5.133 -4.625 -11.969 1 23.45 434 SER B C 1
ATOM 7584 O O . SER B 1 434 ? 4.348 -4.535 -11.023 1 23.45 434 SER B O 1
ATOM 7586 N N . GLU B 1 435 ? 4.672 -5.555 -12.867 1 21.92 435 GLU B N 1
ATOM 7587 C CA . GLU B 1 435 ? 4.48 -6.98 -12.617 1 21.92 435 GLU B CA 1
ATOM 7588 C C . GLU B 1 435 ? 5.41 -7.477 -11.516 1 21.92 435 GLU B C 1
ATOM 7590 O O . GLU B 1 435 ? 6.516 -6.957 -11.344 1 21.92 435 GLU B O 1
ATOM 7595 N N . ASP B 1 436 ? 4.684 -8.133 -10.531 1 21.39 436 ASP B N 1
ATOM 7596 C CA . ASP B 1 436 ? 5.102 -8.922 -9.375 1 21.39 436 ASP B CA 1
ATOM 7597 C C . ASP B 1 436 ? 6.297 -9.812 -9.719 1 21.39 436 ASP B C 1
ATOM 7599 O O . ASP B 1 436 ? 6.121 -10.938 -10.195 1 21.39 436 ASP B O 1
ATOM 7603 N N . THR B 1 437 ? 7.238 -9.359 -10.57 1 22.11 437 THR B N 1
ATOM 7604 C CA . THR B 1 437 ? 8.328 -10.32 -10.555 1 22.11 437 THR B CA 1
ATOM 7605 C C . THR B 1 437 ? 8.836 -10.547 -9.133 1 22.11 437 THR B C 1
ATOM 7607 O O . THR B 1 437 ? 9.266 -9.609 -8.461 1 22.11 437 THR B O 1
ATOM 7610 N N . THR B 1 438 ? 8.094 -11.43 -8.344 1 20.44 438 THR B N 1
ATOM 7611 C CA . THR B 1 438 ? 8.461 -12.078 -7.09 1 20.44 438 THR B CA 1
ATOM 7612 C C . THR B 1 438 ? 9.898 -12.578 -7.137 1 20.44 438 THR B C 1
ATOM 7614 O O . THR B 1 438 ? 10.148 -13.75 -7.414 1 20.44 438 THR B O 1
ATOM 7617 N N . ALA B 1 439 ? 10.781 -12.039 -7.809 1 20.5 439 ALA B N 1
ATOM 7618 C CA . ALA B 1 439 ? 12.078 -12.672 -7.57 1 20.5 439 ALA B CA 1
ATOM 7619 C C . ALA B 1 439 ? 12.383 -12.758 -6.078 1 20.5 439 ALA B C 1
ATOM 7621 O O . ALA B 1 439 ? 11.984 -11.875 -5.309 1 20.5 439 ALA B O 1
ATOM 7622 N N . ASP B 1 440 ? 12.523 -14.039 -5.598 1 20.55 440 ASP B N 1
ATOM 7623 C CA . ASP B 1 440 ? 13.039 -14.727 -4.422 1 20.55 440 ASP B CA 1
ATOM 7624 C C . ASP B 1 440 ? 14.305 -14.047 -3.896 1 20.55 440 ASP B C 1
ATOM 7626 O O . ASP B 1 440 ? 15.32 -14 -4.586 1 20.55 440 ASP B O 1
ATOM 7630 N N . ALA B 1 441 ? 14.148 -12.977 -3.24 1 23.31 441 ALA B N 1
ATOM 7631 C CA . ALA B 1 441 ? 15.281 -12.352 -2.561 1 23.31 441 ALA B CA 1
ATOM 7632 C C . ALA B 1 441 ? 15.875 -13.289 -1.509 1 23.31 441 ALA B C 1
ATOM 7634 O O . ALA B 1 441 ? 15.336 -13.414 -0.406 1 23.31 441 ALA B O 1
ATOM 7635 N N . ASN B 1 442 ? 16.172 -14.578 -1.986 1 23.19 442 ASN B N 1
ATOM 7636 C CA . ASN B 1 442 ? 17.094 -15.25 -1.09 1 23.19 442 ASN B CA 1
ATOM 7637 C C . ASN B 1 442 ? 18.203 -14.312 -0.624 1 23.19 442 ASN B C 1
ATOM 7639 O O . ASN B 1 442 ? 18.859 -13.672 -1.443 1 23.19 442 ASN B O 1
ATOM 7643 N N . ASN B 1 443 ? 17.984 -13.734 0.459 1 26.48 443 ASN B N 1
ATOM 7644 C CA . ASN B 1 443 ? 19.031 -13.102 1.265 1 26.48 443 ASN B CA 1
ATOM 7645 C C . ASN B 1 443 ? 20.297 -13.945 1.313 1 26.48 443 ASN B C 1
ATOM 7647 O O . ASN B 1 443 ? 20.891 -14.117 2.379 1 26.48 443 ASN B O 1
ATOM 7651 N N . ASP B 1 444 ? 20.312 -15.117 0.602 1 27.88 444 ASP B N 1
ATOM 7652 C CA . ASP B 1 444 ? 21.75 -15.406 0.536 1 27.88 444 ASP B CA 1
ATOM 7653 C C . ASP B 1 444 ? 22.516 -14.227 -0.045 1 27.88 444 ASP B C 1
ATOM 7655 O O . ASP B 1 444 ? 22.219 -13.766 -1.153 1 27.88 444 ASP B O 1
ATOM 7659 N N . ILE B 1 445 ? 23.062 -13.344 0.78 1 31.53 445 ILE B N 1
ATOM 7660 C CA . ILE B 1 445 ? 24.281 -12.633 0.404 1 31.53 445 ILE B CA 1
ATOM 7661 C C . ILE B 1 445 ? 25.094 -13.477 -0.579 1 31.53 445 ILE B C 1
ATOM 7663 O O . ILE B 1 445 ? 25.562 -14.562 -0.229 1 31.53 445 ILE B O 1
ATOM 7667 N N . LYS B 1 446 ? 24.672 -13.82 -1.701 1 32.06 446 LYS B N 1
ATOM 7668 C CA . LYS B 1 446 ? 25.828 -14.328 -2.447 1 32.06 446 LYS B CA 1
ATOM 7669 C C . LYS B 1 446 ? 27.109 -13.664 -1.983 1 32.06 446 LYS B C 1
ATOM 7671 O O . LYS B 1 446 ? 27.109 -12.492 -1.602 1 32.06 446 LYS B O 1
ATOM 7676 N N . ASP B 1 447 ? 28.188 -14.367 -1.534 1 37.56 447 ASP B N 1
ATOM 7677 C CA . ASP B 1 447 ? 29.469 -13.844 -1.083 1 37.56 447 ASP B CA 1
ATOM 7678 C C . ASP B 1 447 ? 29.703 -12.43 -1.61 1 37.56 447 ASP B C 1
ATOM 7680 O O . ASP B 1 447 ? 30.281 -11.586 -0.918 1 37.56 447 ASP B O 1
ATOM 7684 N N . GLY B 1 448 ? 29.484 -12.078 -3.033 1 37.97 448 GLY B N 1
ATOM 7685 C CA . GLY B 1 448 ? 29.891 -10.82 -3.635 1 37.97 448 GLY B CA 1
ATOM 7686 C C . GLY B 1 448 ? 28.75 -9.82 -3.752 1 37.97 448 GLY B C 1
ATOM 7687 O O . GLY B 1 448 ? 28.797 -8.914 -4.586 1 37.97 448 GLY B O 1
ATOM 7688 N N . GLU B 1 449 ? 27.562 -10.156 -3.469 1 47.62 449 GLU B N 1
ATOM 7689 C CA . GLU B 1 449 ? 26.672 -9.008 -3.693 1 47.62 449 GLU B CA 1
ATOM 7690 C C . GLU B 1 449 ? 27.016 -7.859 -2.746 1 47.62 449 GLU B C 1
ATOM 7692 O O . GLU B 1 449 ? 26.922 -8.008 -1.525 1 47.62 449 GLU B O 1
ATOM 7697 N N . ARG B 1 450 ? 27.828 -7.023 -3.1 1 52.69 450 ARG B N 1
ATOM 7698 C CA . ARG B 1 450 ? 28.406 -5.883 -2.393 1 52.69 450 ARG B CA 1
ATOM 7699 C C . ARG B 1 450 ? 27.328 -4.91 -1.947 1 52.69 450 ARG B C 1
ATOM 7701 O O . ARG B 1 450 ? 26.5 -4.48 -2.756 1 52.69 450 ARG B O 1
ATOM 7708 N N . LEU B 1 451 ? 26.688 -5.094 -0.735 1 66.31 451 LEU B N 1
ATOM 7709 C CA . LEU B 1 451 ? 25.938 -3.998 -0.121 1 66.31 451 LEU B CA 1
ATOM 7710 C C . LEU B 1 451 ? 26.656 -2.67 -0.336 1 66.31 451 LEU B C 1
ATOM 7712 O O . LEU B 1 451 ? 27.844 -2.537 -0.004 1 66.31 451 LEU B O 1
ATOM 7716 N N . ILE B 1 452 ? 26 -1.92 -1.23 1 76.94 452 ILE B N 1
ATOM 7717 C CA . ILE B 1 452 ? 26.562 -0.583 -1.399 1 76.94 452 ILE B CA 1
ATOM 7718 C C . ILE B 1 452 ? 25.922 0.374 -0.397 1 76.94 452 ILE B C 1
ATOM 7720 O O . ILE B 1 452 ? 24.688 0.442 -0.291 1 76.94 452 ILE B O 1
ATOM 7724 N N . SER B 1 453 ? 26.703 0.761 0.549 1 87.12 453 SER B N 1
ATOM 7725 C CA . SER B 1 453 ? 26.266 1.771 1.508 1 87.12 453 SER B CA 1
ATOM 7726 C C . SER B 1 453 ? 26.75 3.16 1.108 1 87.12 453 SER B C 1
ATOM 7728 O O . SER B 1 453 ? 27.875 3.314 0.622 1 87.12 453 SER B O 1
ATOM 7730 N N . PHE B 1 454 ? 25.844 4.047 1.122 1 90.94 454 PHE B N 1
ATOM 7731 C CA . PHE B 1 454 ? 26.203 5.434 0.841 1 90.94 454 PHE B CA 1
ATOM 7732 C C . PHE B 1 454 ? 25.438 6.387 1.746 1 90.94 454 PHE B C 1
ATOM 7734 O O . PHE B 1 454 ? 24.562 5.961 2.508 1 90.94 454 PHE B O 1
ATOM 7741 N N . ILE B 1 455 ? 25.922 7.668 1.694 1 93.31 455 ILE B N 1
ATOM 7742 C CA . ILE B 1 455 ? 25.297 8.719 2.49 1 93.31 455 ILE B CA 1
ATOM 7743 C C . ILE B 1 455 ? 24.484 9.641 1.584 1 93.31 455 ILE B C 1
ATOM 7745 O O . ILE B 1 455 ? 24.938 10 0.491 1 93.31 455 ILE B O 1
ATOM 7749 N N . VAL B 1 456 ? 23.328 9.891 2.062 1 92.69 456 VAL B N 1
ATOM 7750 C CA . VAL B 1 456 ? 22.484 10.828 1.334 1 92.69 456 VAL B CA 1
ATOM 7751 C C . VAL B 1 456 ? 22.328 12.117 2.141 1 92.69 456 VAL B C 1
ATOM 7753 O O . VAL B 1 456 ? 21.969 12.07 3.322 1 92.69 456 VAL B O 1
ATOM 7756 N N . VAL B 1 457 ? 22.625 13.219 1.496 1 94.75 457 VAL B N 1
ATOM 7757 C CA . VAL B 1 457 ? 22.375 14.539 2.074 1 94.75 457 VAL B CA 1
ATOM 7758 C C . VAL B 1 457 ? 21.156 15.172 1.418 1 94.75 457 VAL B C 1
ATOM 7760 O O . VAL B 1 457 ? 21.219 15.602 0.263 1 94.75 457 VAL B O 1
ATOM 7763 N N . GLN B 1 458 ? 20.125 15.242 2.203 1 93.69 458 GLN B N 1
ATOM 7764 C CA . GLN B 1 458 ? 18.891 15.875 1.733 1 93.69 458 GLN B CA 1
ATOM 7765 C C . GLN B 1 458 ? 18.766 17.297 2.291 1 93.69 458 GLN B C 1
ATOM 7767 O O . GLN B 1 458 ? 19.203 17.562 3.408 1 93.69 458 GLN B O 1
ATOM 7772 N N . HIS B 1 459 ? 18.188 18.172 1.445 1 93.81 459 HIS B N 1
ATOM 7773 C CA . HIS B 1 459 ? 18 19.531 1.942 1 93.81 459 HIS B CA 1
ATOM 7774 C C . HIS B 1 459 ? 16.766 20.188 1.317 1 93.81 459 HIS B C 1
ATOM 7776 O O . HIS B 1 459 ? 16.234 19.688 0.325 1 93.81 459 HIS B O 1
ATOM 7782 N N . SER B 1 460 ? 16.312 21.281 1.912 1 94.19 460 SER B N 1
ATOM 7783 C CA . SER B 1 460 ? 15.086 21.922 1.483 1 94.19 460 SER B CA 1
ATOM 7784 C C . SER B 1 460 ? 15.359 23.312 0.903 1 94.19 460 SER B C 1
ATOM 7786 O O . SER B 1 460 ? 14.461 24.156 0.859 1 94.19 460 SER B O 1
ATOM 7788 N N . LEU B 1 461 ? 16.547 23.578 0.448 1 92.62 461 LEU B N 1
ATOM 7789 C CA . LEU B 1 461 ? 16.922 24.906 -0.017 1 92.62 461 LEU B CA 1
ATOM 7790 C C . LEU B 1 461 ? 16.172 25.266 -1.293 1 92.62 461 LEU B C 1
ATOM 7792 O O . LEU B 1 461 ? 15.891 26.438 -1.534 1 92.62 461 LEU B O 1
ATOM 7796 N N . ALA B 1 462 ? 15.875 24.266 -2.035 1 88.88 462 ALA B N 1
ATOM 7797 C CA . ALA B 1 462 ? 15.273 24.516 -3.342 1 88.88 462 ALA B CA 1
ATOM 7798 C C . ALA B 1 462 ? 13.75 24.406 -3.281 1 88.88 462 ALA B C 1
ATOM 7800 O O . ALA B 1 462 ? 13.078 24.438 -4.312 1 88.88 462 ALA B O 1
ATOM 7801 N N . ASN B 1 463 ? 13.219 24.234 -2.096 1 92.19 463 ASN B N 1
ATOM 7802 C CA . ASN B 1 463 ? 11.766 24.109 -1.966 1 92.19 463 ASN B CA 1
ATOM 7803 C C . ASN B 1 463 ? 11.062 25.406 -2.35 1 92.19 463 ASN B C 1
ATOM 7805 O O . ASN B 1 463 ? 11.672 26.484 -2.363 1 92.19 463 ASN B O 1
ATOM 7809 N N . SER B 1 464 ? 9.859 25.219 -2.619 1 91.75 464 SER B N 1
ATOM 7810 C CA . SER B 1 464 ? 9.078 26.375 -3.039 1 91.75 464 SER B CA 1
ATOM 7811 C C . SER B 1 464 ? 8.266 26.953 -1.879 1 91.75 464 SER B C 1
ATOM 7813 O O . SER B 1 464 ? 7.52 26.234 -1.221 1 91.75 464 SER B O 1
ATOM 7815 N N . ARG B 1 465 ? 8.391 28.25 -1.702 1 93.56 465 ARG B N 1
ATOM 7816 C CA . ARG B 1 465 ? 7.543 28.953 -0.748 1 93.56 465 ARG B CA 1
ATOM 7817 C C . ARG B 1 465 ? 6.145 29.172 -1.313 1 93.56 465 ARG B C 1
ATOM 7819 O O . ARG B 1 465 ? 5.148 29.047 -0.594 1 93.56 465 ARG B O 1
ATOM 7826 N N . THR B 1 466 ? 6.023 29.344 -2.611 1 92.5 466 THR B N 1
ATOM 7827 C CA . THR B 1 466 ? 4.797 29.781 -3.266 1 92.5 466 THR B CA 1
ATOM 7828 C C . THR B 1 466 ? 3.758 28.672 -3.271 1 92.5 466 THR B C 1
ATOM 7830 O O . THR B 1 466 ? 2.555 28.938 -3.311 1 92.5 466 THR B O 1
ATOM 7833 N N . THR B 1 467 ? 4.25 27.469 -3.203 1 92.5 467 THR B N 1
ATOM 7834 C CA . THR B 1 467 ? 3.309 26.359 -3.264 1 92.5 467 THR B CA 1
ATOM 7835 C C . THR B 1 467 ? 3.299 25.578 -1.949 1 92.5 467 THR B C 1
ATOM 7837 O O . THR B 1 467 ? 2.82 24.453 -1.894 1 92.5 467 THR B O 1
ATOM 7840 N N . HIS B 1 468 ? 3.855 26.156 -0.962 1 94.81 468 HIS B N 1
ATOM 7841 C CA . HIS B 1 468 ? 3.947 25.484 0.325 1 94.81 468 HIS B CA 1
ATOM 7842 C C . HIS B 1 468 ? 2.568 25.078 0.842 1 94.81 468 HIS B C 1
ATOM 7844 O O . HIS B 1 468 ? 1.692 25.938 0.998 1 94.81 468 HIS B O 1
ATOM 7850 N N . MET B 1 469 ? 2.377 23.641 1.083 1 93.56 469 MET B N 1
ATOM 7851 C CA . MET B 1 469 ? 1.187 23.031 1.662 1 93.56 469 MET B CA 1
ATOM 7852 C C . MET B 1 469 ? -0.027 23.234 0.762 1 93.56 469 MET B C 1
ATOM 7854 O O . MET B 1 469 ? -1.153 23.344 1.249 1 93.56 469 MET B O 1
ATOM 7858 N N . MET B 1 470 ? 0.439 23.406 -0.559 1 88.69 470 MET B N 1
ATOM 7859 C CA . MET B 1 470 ? -0.629 23.359 -1.553 1 88.69 470 MET B CA 1
ATOM 7860 C C . MET B 1 470 ? -0.78 21.953 -2.123 1 88.69 470 MET B C 1
ATOM 7862 O O . MET B 1 470 ? 0.146 21.141 -2.043 1 88.69 470 MET B O 1
ATOM 7866 N N . ASP B 1 471 ? -1.932 21.078 -2.285 1 72.69 471 ASP B N 1
ATOM 7867 C CA . ASP B 1 471 ? -2.205 19.688 -2.674 1 72.69 471 ASP B CA 1
ATOM 7868 C C . ASP B 1 471 ? -1.495 19.344 -3.977 1 72.69 471 ASP B C 1
ATOM 7870 O O . ASP B 1 471 ? -1.333 18.156 -4.301 1 72.69 471 ASP B O 1
ATOM 7874 N N . SER B 1 472 ? -0.948 20.094 -4.754 1 56.28 472 SER B N 1
ATOM 7875 C CA . SER B 1 472 ? -0.638 19.797 -6.148 1 56.28 472 SER B CA 1
ATOM 7876 C C . SER B 1 472 ? 0.685 19.047 -6.27 1 56.28 472 SER B C 1
ATOM 7878 O O . SER B 1 472 ? 0.876 18.266 -7.203 1 56.28 472 SER B O 1
ATOM 7880 N N . CYS B 1 473 ? 1.763 19.531 -5.641 1 54.78 473 CYS B N 1
ATOM 7881 C CA . CYS B 1 473 ? 3.012 19.172 -6.305 1 54.78 473 CYS B CA 1
ATOM 7882 C C . CYS B 1 473 ? 3.832 18.219 -5.445 1 54.78 473 CYS B C 1
ATOM 7884 O O . CYS B 1 473 ? 4.105 18.5 -4.277 1 54.78 473 CYS B O 1
ATOM 7886 N N . ARG B 1 474 ? 3.768 16.969 -5.855 1 59.22 474 ARG B N 1
ATOM 7887 C CA . ARG B 1 474 ? 4.773 16.094 -5.258 1 59.22 474 ARG B CA 1
ATOM 7888 C C . ARG B 1 474 ? 6.18 16.547 -5.633 1 59.22 474 ARG B C 1
ATOM 7890 O O . ARG B 1 474 ? 6.496 16.688 -6.816 1 59.22 474 ARG B O 1
ATOM 7897 N N . THR B 1 475 ? 6.934 17.078 -4.543 1 66.62 475 THR B N 1
ATOM 7898 C CA . THR B 1 475 ? 8.289 17.531 -4.824 1 66.62 475 THR B CA 1
ATOM 7899 C C . THR B 1 475 ? 9.32 16.516 -4.355 1 66.62 475 THR B C 1
ATOM 7901 O O . THR B 1 475 ? 9.102 15.82 -3.359 1 66.62 475 THR B O 1
ATOM 7904 N N . LYS B 1 476 ? 10.203 16.125 -5.195 1 72.12 476 LYS B N 1
ATOM 7905 C CA . LYS B 1 476 ? 11.344 15.336 -4.766 1 72.12 476 LYS B CA 1
ATOM 7906 C C . LYS B 1 476 ? 12.43 16.219 -4.148 1 72.12 476 LYS B C 1
ATOM 7908 O O . LYS B 1 476 ? 12.812 17.234 -4.727 1 72.12 476 LYS B O 1
ATOM 7913 N N . PRO B 1 477 ? 12.781 15.805 -2.916 1 76.31 477 PRO B N 1
ATOM 7914 C CA . PRO B 1 477 ? 13.82 16.641 -2.307 1 76.31 477 PRO B CA 1
ATOM 7915 C C . PRO B 1 477 ? 15.141 16.594 -3.07 1 76.31 477 PRO B C 1
ATOM 7917 O O . PRO B 1 477 ? 15.453 15.578 -3.703 1 76.31 477 PRO B O 1
ATOM 7920 N N . ALA B 1 478 ? 15.812 17.641 -3.031 1 82 478 ALA B N 1
ATOM 7921 C CA . ALA B 1 478 ? 17.188 17.641 -3.525 1 82 478 ALA B CA 1
ATOM 7922 C C . ALA B 1 478 ? 18.078 16.766 -2.664 1 82 478 ALA B C 1
ATOM 7924 O O . ALA B 1 478 ? 17.906 16.688 -1.445 1 82 478 ALA B O 1
ATOM 7925 N N . ALA B 1 479 ? 18.891 16.062 -3.396 1 90 479 ALA B N 1
ATOM 7926 C CA . ALA B 1 479 ? 19.719 15.141 -2.637 1 90 479 ALA B CA 1
ATOM 7927 C C . ALA B 1 479 ? 21.109 14.992 -3.281 1 90 479 ALA B C 1
ATOM 7929 O O . ALA B 1 479 ? 21.234 15.117 -4.5 1 90 479 ALA B O 1
ATOM 7930 N N . LEU B 1 480 ? 22.125 14.945 -2.369 1 93.81 480 LEU B N 1
ATOM 7931 C CA . LEU B 1 480 ? 23.484 14.586 -2.752 1 93.81 480 LEU B CA 1
ATOM 7932 C C . LEU B 1 480 ? 23.875 13.227 -2.176 1 93.81 480 LEU B C 1
ATOM 7934 O O . LEU B 1 480 ? 23.453 12.875 -1.071 1 93.81 480 LEU B O 1
ATOM 7938 N N . ARG B 1 481 ? 24.641 12.547 -2.928 1 93.44 481 ARG B N 1
ATOM 7939 C CA . ARG B 1 481 ? 25.109 11.242 -2.479 1 93.44 481 ARG B CA 1
ATOM 7940 C C . ARG B 1 481 ? 26.625 11.234 -2.307 1 93.44 481 ARG B C 1
ATOM 7942 O O . ARG B 1 481 ? 27.344 11.797 -3.129 1 93.44 481 ARG B O 1
ATOM 7949 N N . PHE B 1 482 ? 27.031 10.695 -1.195 1 94.69 482 PHE B N 1
ATOM 7950 C CA . PHE B 1 482 ? 28.453 10.562 -0.903 1 94.69 482 PHE B CA 1
ATOM 7951 C C . PHE B 1 482 ? 28.781 9.148 -0.422 1 94.69 482 PHE B C 1
ATOM 7953 O O . PHE B 1 482 ? 27.906 8.461 0.119 1 94.69 482 PHE B O 1
ATOM 7960 N N . PRO B 1 483 ? 30 8.758 -0.624 1 92.88 483 PRO B N 1
ATOM 7961 C CA . PRO B 1 483 ? 30.422 7.504 0.009 1 92.88 483 PRO B CA 1
ATOM 7962 C C . PRO B 1 483 ? 30.359 7.566 1.534 1 92.88 483 PRO B C 1
ATOM 7964 O O . PRO B 1 483 ? 30.375 8.656 2.113 1 92.88 483 PRO B O 1
ATOM 7967 N N . THR B 1 484 ? 30.344 6.465 2.158 1 92.06 484 THR B N 1
ATOM 7968 C CA . THR B 1 484 ? 30.203 6.363 3.605 1 92.06 484 THR B CA 1
ATOM 7969 C C . THR B 1 484 ? 31.406 6.98 4.305 1 92.06 484 THR B C 1
ATOM 7971 O O . THR B 1 484 ? 31.312 7.418 5.453 1 92.06 484 THR B O 1
ATOM 7974 N N . SER B 1 485 ? 32.531 7.07 3.578 1 91.81 485 SER B N 1
ATOM 7975 C CA . SER B 1 485 ? 33.75 7.641 4.148 1 91.81 485 SER B CA 1
ATOM 7976 C C . SER B 1 485 ? 33.562 9.125 4.445 1 91.81 485 SER B C 1
ATOM 7978 O O . SER B 1 485 ? 34.344 9.703 5.219 1 91.81 485 SER B O 1
ATOM 7980 N N . HIS B 1 486 ? 32.562 9.75 3.877 1 94.56 486 HIS B N 1
ATOM 7981 C CA . HIS B 1 486 ? 32.344 11.18 4.016 1 94.56 486 HIS B CA 1
ATOM 7982 C C . HIS B 1 486 ? 31.516 11.5 5.25 1 94.56 486 HIS B C 1
ATOM 7984 O O . HIS B 1 486 ? 31.297 12.672 5.57 1 94.56 486 HIS B O 1
ATOM 7990 N N . LEU B 1 487 ? 31.078 10.562 5.961 1 93.62 487 LEU B N 1
ATOM 7991 C CA . LEU B 1 487 ? 30.141 10.742 7.059 1 93.62 487 LEU B CA 1
ATOM 7992 C C . LEU B 1 487 ? 30.766 11.57 8.18 1 93.62 487 LEU B C 1
ATOM 7994 O O . LEU B 1 487 ? 30.125 12.484 8.711 1 93.62 487 LEU B O 1
ATOM 7998 N N . LYS B 1 488 ? 31.922 11.273 8.516 1 93.44 488 LYS B N 1
ATOM 7999 C CA . LYS B 1 488 ? 32.594 11.984 9.602 1 93.44 488 LYS B CA 1
ATOM 8000 C C . LYS B 1 488 ? 32.75 13.461 9.258 1 93.44 488 LYS B C 1
ATOM 8002 O O . LYS B 1 488 ? 32.562 14.336 10.109 1 93.44 488 LYS B O 1
ATOM 8007 N N . ALA B 1 489 ? 33.156 13.719 8.039 1 94.5 489 ALA B N 1
ATOM 8008 C CA . ALA B 1 489 ? 33.312 15.102 7.59 1 94.5 489 ALA B CA 1
ATOM 8009 C C . ALA B 1 489 ? 32 15.859 7.648 1 94.5 489 ALA B C 1
ATOM 8011 O O . ALA B 1 489 ? 31.969 17.016 8.062 1 94.5 489 ALA B O 1
ATOM 8012 N N . LEU B 1 490 ? 30.969 15.219 7.242 1 93.44 490 LEU B N 1
ATOM 8013 C CA . LEU B 1 490 ? 29.641 15.828 7.273 1 93.44 490 LEU B CA 1
ATOM 8014 C C . LEU B 1 490 ? 29.219 16.141 8.703 1 93.44 490 LEU B C 1
ATOM 8016 O O . LEU B 1 490 ? 28.672 17.203 8.977 1 93.44 490 LEU B O 1
ATOM 8020 N N . HIS B 1 491 ? 29.516 15.242 9.578 1 91.31 491 HIS B N 1
ATOM 8021 C CA . HIS B 1 491 ? 29.188 15.453 10.977 1 91.31 491 HIS B CA 1
ATOM 8022 C C . HIS B 1 491 ? 29.984 16.625 11.562 1 91.31 491 HIS B C 1
ATOM 8024 O O . HIS B 1 491 ? 29.469 17.359 12.414 1 91.31 491 HIS B O 1
ATOM 8030 N N . GLN B 1 492 ? 31.172 16.75 11.086 1 92.62 492 GLN B N 1
ATOM 8031 C CA . GLN B 1 492 ? 31.984 17.891 11.516 1 92.62 492 GLN B CA 1
ATOM 8032 C C . GLN B 1 492 ? 31.328 19.219 11.117 1 92.62 492 GLN B C 1
ATOM 8034 O O . GLN B 1 492 ? 31.266 20.141 11.914 1 92.62 492 GLN B O 1
ATOM 8039 N N . LEU B 1 493 ? 30.844 19.234 9.969 1 92 493 LEU B N 1
ATOM 8040 C CA . LEU B 1 493 ? 30.203 20.453 9.477 1 92 493 LEU B CA 1
ATOM 8041 C C . LEU B 1 493 ? 28.922 20.734 10.258 1 92 493 LEU B C 1
ATOM 8043 O O . LEU B 1 493 ? 28.656 21.891 10.617 1 92 493 LEU B O 1
ATOM 8047 N N . ILE B 1 494 ? 28.203 19.719 10.562 1 88.44 494 ILE B N 1
ATOM 8048 C CA . ILE B 1 494 ? 26.906 19.859 11.219 1 88.44 494 ILE B CA 1
ATOM 8049 C C . ILE B 1 494 ? 27.109 20.234 12.688 1 88.44 494 ILE B C 1
ATOM 8051 O O . ILE B 1 494 ? 26.344 21.016 13.242 1 88.44 494 ILE B O 1
ATOM 8055 N N . SER B 1 495 ? 28.141 19.703 13.266 1 86.12 495 SER B N 1
ATOM 8056 C CA . SER B 1 495 ? 28.375 19.906 14.688 1 86.12 495 SER B CA 1
ATOM 8057 C C . SER B 1 495 ? 29.016 21.281 14.953 1 86.12 495 SER B C 1
ATOM 8059 O O . SER B 1 495 ? 29.047 21.734 16.094 1 86.12 495 SER B O 1
ATOM 8061 N N . CYS B 1 496 ? 29.438 21.844 13.914 1 84.81 496 CYS B N 1
ATOM 8062 C CA . CYS B 1 496 ? 30.047 23.172 14.078 1 84.81 496 CYS B CA 1
ATOM 8063 C C . CYS B 1 496 ? 29 24.188 14.531 1 84.81 496 CYS B C 1
ATOM 8065 O O . CYS B 1 496 ? 27.875 24.203 14.031 1 84.81 496 CYS B O 1
ATOM 8067 N N . LYS B 1 497 ? 29.344 24.891 15.609 1 78.44 497 LYS B N 1
ATOM 8068 C CA . LYS B 1 497 ? 28.438 25.906 16.141 1 78.44 497 LYS B CA 1
ATOM 8069 C C . LYS B 1 497 ? 28.078 26.938 15.086 1 78.44 497 LYS B C 1
ATOM 8071 O O . LYS B 1 497 ? 28.844 27.188 14.156 1 78.44 497 LYS B O 1
ATOM 8076 N N . GLU B 1 498 ? 26.984 27.547 15.352 1 73.56 498 GLU B N 1
ATOM 8077 C CA . GLU B 1 498 ? 26.484 28.562 14.422 1 73.56 498 GLU B CA 1
ATOM 8078 C C . GLU B 1 498 ? 27.469 29.719 14.297 1 73.56 498 GLU B C 1
ATOM 8080 O O . GLU B 1 498 ? 27.984 30.219 15.297 1 73.56 498 GLU B O 1
ATOM 8085 N N . HIS B 1 499 ? 28.078 30.062 13.219 1 74.81 499 HIS B N 1
ATOM 8086 C CA . HIS B 1 499 ? 28.906 31.203 12.859 1 74.81 499 HIS B CA 1
ATOM 8087 C C . HIS B 1 499 ? 30.391 30.875 12.961 1 74.81 499 HIS B C 1
ATOM 8089 O O . HIS B 1 499 ? 31.25 31.719 12.656 1 74.81 499 HIS B O 1
ATOM 8095 N N . ASP B 1 500 ? 30.641 29.625 13.422 1 88.38 500 ASP B N 1
ATOM 8096 C CA . ASP B 1 500 ? 32.062 29.234 13.453 1 88.38 500 ASP B CA 1
ATOM 8097 C C . ASP B 1 500 ? 32.5 28.719 12.086 1 88.38 500 ASP B C 1
ATOM 8099 O O . ASP B 1 500 ? 31.703 28.219 11.305 1 88.38 500 ASP B O 1
ATOM 8103 N N . TRP B 1 501 ? 33.75 28.984 11.859 1 93.69 501 TRP B N 1
ATOM 8104 C CA . TRP B 1 501 ? 34.312 28.531 10.602 1 93.69 501 TRP B CA 1
ATOM 8105 C C . TRP B 1 501 ? 35.219 27.297 10.82 1 93.69 501 TRP B C 1
ATOM 8107 O O . TRP B 1 501 ? 35.906 27.188 11.836 1 93.69 501 TRP B O 1
ATOM 8117 N N . LEU B 1 502 ? 35.156 26.422 9.938 1 93.88 502 LEU B N 1
ATOM 8118 C CA . LEU B 1 502 ? 36 25.219 9.93 1 93.88 502 LEU B CA 1
ATOM 8119 C C . LEU B 1 502 ? 37.031 25.281 8.789 1 93.88 502 LEU B C 1
ATOM 8121 O O . LEU B 1 502 ? 36.656 25.578 7.648 1 93.88 502 LEU B O 1
ATOM 8125 N N . GLU B 1 503 ? 38.219 24.969 9.172 1 94.19 503 GLU B N 1
ATOM 8126 C CA . GLU B 1 503 ? 39.25 24.906 8.125 1 94.19 503 GLU B CA 1
ATOM 8127 C C . GLU B 1 503 ? 39.094 23.641 7.289 1 94.19 503 GLU B C 1
ATOM 8129 O O . GLU B 1 503 ? 38.906 22.547 7.832 1 94.19 503 GLU B O 1
ATOM 8134 N N . SER B 1 504 ? 39.188 23.844 6.008 1 93.69 504 SER B N 1
ATOM 8135 C CA . SER B 1 504 ? 38.969 22.719 5.105 1 93.69 504 SER B CA 1
ATOM 8136 C C . SER B 1 504 ? 39.969 21.594 5.414 1 93.69 504 SER B C 1
ATOM 8138 O O . SER B 1 504 ? 39.625 20.406 5.246 1 93.69 504 SER B O 1
ATOM 8140 N N . GLY B 1 505 ? 41.125 21.875 5.859 1 91.94 505 GLY B N 1
ATOM 8141 C CA . GLY B 1 505 ? 42.125 20.891 6.168 1 91.94 505 GLY B CA 1
ATOM 8142 C C . GLY B 1 505 ? 41.812 20.062 7.398 1 91.94 505 GLY B C 1
ATOM 8143 O O . GLY B 1 505 ? 42.406 19 7.625 1 91.94 505 GLY B O 1
ATOM 8144 N N . GLN B 1 506 ? 40.875 20.5 8.188 1 92.19 506 GLN B N 1
ATOM 8145 C CA . GLN B 1 506 ? 40.531 19.812 9.422 1 92.19 506 GLN B CA 1
ATOM 8146 C C . GLN B 1 506 ? 39.469 18.75 9.156 1 92.19 506 GLN B C 1
ATOM 8148 O O . GLN B 1 506 ? 39.156 17.938 10.031 1 92.19 506 GLN B O 1
ATOM 8153 N N . LEU B 1 507 ? 38.906 18.766 8.008 1 94.12 507 LEU B N 1
ATOM 8154 C CA . LEU B 1 507 ? 37.875 17.797 7.676 1 94.12 507 LEU B CA 1
ATOM 8155 C C . LEU B 1 507 ? 38.438 16.391 7.613 1 94.12 507 LEU B C 1
ATOM 8157 O O . LEU B 1 507 ? 39.531 16.188 7.094 1 94.12 507 LEU B O 1
ATOM 8161 N N . CYS B 1 508 ? 37.719 15.5 8.164 1 92.31 508 CYS B N 1
ATOM 8162 C CA . CYS B 1 508 ? 38.156 14.102 8.203 1 92.31 508 CYS B CA 1
ATOM 8163 C C . CYS B 1 508 ? 37.938 13.43 6.855 1 92.31 508 CYS B C 1
ATOM 8165 O O . CYS B 1 508 ? 37.156 12.484 6.746 1 92.31 508 CYS B O 1
ATOM 8167 N N . LEU B 1 509 ? 38.531 13.805 5.898 1 93.06 509 LEU B N 1
ATOM 8168 C CA . LEU B 1 509 ? 38.5 13.273 4.539 1 93.06 509 LEU B CA 1
ATOM 8169 C C . LEU B 1 509 ? 39.906 13.328 3.916 1 93.06 509 LEU B C 1
ATOM 8171 O O . LEU B 1 509 ? 40.75 14.102 4.355 1 93.06 509 LEU B O 1
ATOM 8175 N N . SER B 1 510 ? 40.094 12.461 2.975 1 88.88 510 SER B N 1
ATOM 8176 C CA . SER B 1 510 ? 41.344 12.539 2.232 1 88.88 510 SER B CA 1
ATOM 8177 C C . SER B 1 510 ? 41.469 13.867 1.488 1 88.88 510 SER B C 1
ATOM 8179 O O . SER B 1 510 ? 40.438 14.438 1.065 1 88.88 510 SER B O 1
ATOM 8181 N N . GLU B 1 511 ? 42.656 14.391 1.401 1 85.12 511 GLU B N 1
ATOM 8182 C CA . GLU B 1 511 ? 42.906 15.664 0.729 1 85.12 511 GLU B CA 1
ATOM 8183 C C . GLU B 1 511 ? 42.312 15.664 -0.681 1 85.12 511 GLU B C 1
ATOM 8185 O O . GLU B 1 511 ? 41.812 16.688 -1.147 1 85.12 511 GLU B O 1
ATOM 8190 N N . ALA B 1 512 ? 42.312 14.445 -1.23 1 85.62 512 ALA B N 1
ATOM 8191 C CA . ALA B 1 512 ? 41.812 14.32 -2.6 1 85.62 512 ALA B CA 1
ATOM 8192 C C . ALA B 1 512 ? 40.312 14.469 -2.654 1 85.62 512 ALA B C 1
ATOM 8194 O O . ALA B 1 512 ? 39.75 14.961 -3.645 1 85.62 512 ALA B O 1
ATOM 8195 N N . ASP B 1 513 ? 39.688 14.164 -1.565 1 92.25 513 ASP B N 1
ATOM 8196 C CA . ASP B 1 513 ? 38.219 14.117 -1.577 1 92.25 513 ASP B CA 1
ATOM 8197 C C . ASP B 1 513 ? 37.625 15.422 -1.062 1 92.25 513 ASP B C 1
ATOM 8199 O O . ASP B 1 513 ? 36.438 15.695 -1.276 1 92.25 513 ASP B O 1
ATOM 8203 N N . VAL B 1 514 ? 38.438 16.188 -0.36 1 93.88 514 VAL B N 1
ATOM 8204 C CA . VAL B 1 514 ? 37.938 17.375 0.335 1 93.88 514 VAL B CA 1
ATOM 8205 C C . VAL B 1 514 ? 37.375 18.375 -0.678 1 93.88 514 VAL B C 1
ATOM 8207 O O . VAL B 1 514 ? 36.281 18.906 -0.49 1 93.88 514 VAL B O 1
ATOM 8210 N N . TRP B 1 515 ? 38.125 18.547 -1.721 1 92.44 515 TRP B N 1
ATOM 8211 C CA . TRP B 1 515 ? 37.719 19.547 -2.693 1 92.44 515 TRP B CA 1
ATOM 8212 C C . TRP B 1 515 ? 36.375 19.156 -3.342 1 92.44 515 TRP B C 1
ATOM 8214 O O . TRP B 1 515 ? 35.438 19.953 -3.375 1 92.44 515 TRP B O 1
ATOM 8224 N N . ASP B 1 516 ? 36.281 17.969 -3.826 1 93.38 516 ASP B N 1
ATOM 8225 C CA . ASP B 1 516 ? 35.062 17.5 -4.477 1 93.38 516 ASP B CA 1
ATOM 8226 C C . ASP B 1 516 ? 33.875 17.578 -3.523 1 93.38 516 ASP B C 1
ATOM 8228 O O . ASP B 1 516 ? 32.781 17.938 -3.93 1 93.38 516 ASP B O 1
ATOM 8232 N N . PHE B 1 517 ? 34.219 17.203 -2.389 1 95.56 517 PHE B N 1
ATOM 8233 C CA . PHE B 1 517 ? 33.188 17.203 -1.333 1 95.56 517 PHE B CA 1
ATOM 8234 C C . PHE B 1 517 ? 32.656 18.609 -1.095 1 95.56 517 PHE B C 1
ATOM 8236 O O . PHE B 1 517 ? 31.453 18.828 -1.125 1 95.56 517 PHE B O 1
ATOM 8243 N N . LEU B 1 518 ? 33.5 19.547 -0.959 1 95.25 518 LEU B N 1
ATOM 8244 C CA . LEU B 1 518 ? 33.125 20.922 -0.659 1 95.25 518 LEU B CA 1
ATOM 8245 C C . LEU B 1 518 ? 32.469 21.578 -1.865 1 95.25 518 LEU B C 1
ATOM 8247 O O . LEU B 1 518 ? 31.531 22.359 -1.715 1 95.25 518 LEU B O 1
ATOM 8251 N N . VAL B 1 519 ? 32.938 21.297 -3.055 1 94.56 519 VAL B N 1
ATOM 8252 C CA . VAL B 1 519 ? 32.375 21.875 -4.262 1 94.56 519 VAL B CA 1
ATOM 8253 C C . VAL B 1 519 ? 30.938 21.406 -4.43 1 94.56 519 VAL B C 1
ATOM 8255 O O . VAL B 1 519 ? 30.062 22.188 -4.805 1 94.56 519 VAL B O 1
ATOM 8258 N N . ALA B 1 520 ? 30.75 20.156 -4.152 1 94.38 520 ALA B N 1
ATOM 8259 C CA . ALA B 1 520 ? 29.391 19.594 -4.27 1 94.38 520 ALA B CA 1
ATOM 8260 C C . ALA B 1 520 ? 28.438 20.297 -3.316 1 94.38 520 ALA B C 1
ATOM 8262 O O . ALA B 1 520 ? 27.344 20.703 -3.717 1 94.38 520 ALA B O 1
ATOM 8263 N N . LEU B 1 521 ? 28.844 20.453 -2.094 1 95.06 521 LEU B N 1
ATOM 8264 C CA . LEU B 1 521 ? 28.016 21.094 -1.091 1 95.06 521 LEU B CA 1
ATOM 8265 C C . LEU B 1 521 ? 27.828 22.578 -1.405 1 95.06 521 LEU B C 1
ATOM 8267 O O . LEU B 1 521 ? 26.734 23.125 -1.256 1 95.06 521 LEU B O 1
ATOM 8271 N N . TRP B 1 522 ? 28.891 23.188 -1.856 1 94.75 522 TRP B N 1
ATOM 8272 C CA . TRP B 1 522 ? 28.891 24.609 -2.186 1 94.75 522 TRP B CA 1
ATOM 8273 C C . TRP B 1 522 ? 27.969 24.891 -3.373 1 94.75 522 TRP B C 1
ATOM 8275 O O . TRP B 1 522 ? 27.219 25.859 -3.367 1 94.75 522 TRP B O 1
ATOM 8285 N N . SER B 1 523 ? 28.016 24.031 -4.336 1 92.88 523 SER B N 1
ATOM 8286 C CA . SER B 1 523 ? 27.219 24.219 -5.539 1 92.88 523 SER B CA 1
ATOM 8287 C C . SER B 1 523 ? 25.719 24.188 -5.215 1 92.88 523 SER B C 1
ATOM 8289 O O . SER B 1 523 ? 24.922 24.844 -5.898 1 92.88 523 SER B O 1
ATOM 8291 N N . GLU B 1 524 ? 25.391 23.5 -4.195 1 92.19 524 GLU B N 1
ATOM 8292 C CA . GLU B 1 524 ? 23.984 23.391 -3.795 1 92.19 524 GLU B CA 1
ATOM 8293 C C . GLU B 1 524 ? 23.609 24.484 -2.797 1 92.19 524 GLU B C 1
ATOM 8295 O O . GLU B 1 524 ? 22.453 24.594 -2.391 1 92.19 524 GLU B O 1
ATOM 8300 N N . GLY B 1 525 ? 24.594 25.219 -2.359 1 91.69 525 GLY B N 1
ATOM 8301 C CA . GLY B 1 525 ? 24.344 26.297 -1.413 1 91.69 525 GLY B CA 1
ATOM 8302 C C . GLY B 1 525 ? 24.375 25.844 0.033 1 91.69 525 GLY B C 1
ATOM 8303 O O . GLY B 1 525 ? 23.969 26.578 0.932 1 91.69 525 GLY B O 1
ATOM 8304 N N . LEU B 1 526 ? 24.875 24.688 0.313 1 93.06 526 LEU B N 1
ATOM 8305 C CA . LEU B 1 526 ? 24.859 24.109 1.65 1 93.06 526 LEU B CA 1
ATOM 8306 C C . LEU B 1 526 ? 26.047 24.594 2.477 1 93.06 526 LEU B C 1
ATOM 8308 O O . LEU B 1 526 ? 25.969 24.641 3.705 1 93.06 526 LEU B O 1
ATOM 8312 N N . VAL B 1 527 ? 27.062 24.906 1.797 1 93.75 527 VAL B N 1
ATOM 8313 C CA . VAL B 1 527 ? 28.281 25.344 2.486 1 93.75 527 VAL B CA 1
ATOM 8314 C C . VAL B 1 527 ? 28.641 26.75 2.035 1 93.75 527 VAL B C 1
ATOM 8316 O O . VAL B 1 527 ? 28.516 27.094 0.855 1 93.75 527 VAL B O 1
ATOM 8319 N N . GLU B 1 528 ? 29.062 27.531 2.984 1 93.25 528 GLU B N 1
ATOM 8320 C CA . GLU B 1 528 ? 29.594 28.859 2.732 1 93.25 528 GLU B CA 1
ATOM 8321 C C . GLU B 1 528 ? 31.109 28.891 2.869 1 93.25 528 GLU B C 1
ATOM 8323 O O . GLU B 1 528 ? 31.672 28.281 3.791 1 93.25 528 GLU B O 1
ATOM 8328 N N . VAL B 1 529 ? 31.703 29.5 1.941 1 94.31 529 VAL B N 1
ATOM 8329 C CA . VAL B 1 529 ? 33.156 29.656 1.974 1 94.31 529 VAL B CA 1
ATOM 8330 C C . VAL B 1 529 ? 33.531 31.078 2.357 1 94.31 529 VAL B C 1
ATOM 8332 O O . VAL B 1 529 ? 32.969 32.031 1.814 1 94.31 529 VAL B O 1
ATOM 8335 N N . SER B 1 530 ? 34.438 31.172 3.35 1 93 530 SER B N 1
ATOM 8336 C CA . SER B 1 530 ? 34.844 32.469 3.82 1 93 530 SER B CA 1
ATOM 8337 C C . SER B 1 530 ? 35.594 33.25 2.736 1 93 530 SER B C 1
ATOM 8339 O O . SER B 1 530 ? 36.406 32.656 2.004 1 93 530 SER B O 1
ATOM 8341 N N . LYS B 1 531 ? 35.312 34.719 2.668 1 84.06 531 LYS B N 1
ATOM 8342 C CA . LYS B 1 531 ? 36 35.594 1.706 1 84.06 531 LYS B CA 1
ATOM 8343 C C . LYS B 1 531 ? 37.375 35.969 2.199 1 84.06 531 LYS B C 1
ATOM 8345 O O . LYS B 1 531 ? 38.219 36.438 1.414 1 84.06 531 LYS B O 1
ATOM 8350 N N . GLU B 1 532 ? 37.875 35.938 3.422 1 66.06 532 GLU B N 1
ATOM 8351 C CA . GLU B 1 532 ? 39.188 36.406 3.844 1 66.06 532 GLU B CA 1
ATOM 8352 C C . GLU B 1 532 ? 40.312 35.688 3.068 1 66.06 532 GLU B C 1
ATOM 8354 O O . GLU B 1 532 ? 40.125 34.562 2.631 1 66.06 532 GLU B O 1
#

Nearest PDB structures (foldseek):
  4bxf-assembly1_B  TM=8.464E-01  e=4.353E-45  Homo sapiens
  4bu2-assembly1_A-2  TM=8.482E-01  e=7.893E-39  Homo sapiens
  2xdv-assembly1_A  TM=8.137E-01  e=2.391E-38  Homo sapiens
  4ccn-assembly1_B-2  TM=8.356E-01  e=9.044E-38  Homo sapiens
  4y4r-assembly1_B  TM=8.440E-01  e=4.747E-35  Homo sapiens

Solvent-accessible surface area (backbone atoms only — not comparable to full-atom values): 59789 Å² total; per-residue (Å²): 138,76,86,68,84,87,82,89,84,91,86,91,93,84,89,77,88,83,82,84,74,85,87,78,86,87,84,90,72,81,75,83,85,79,80,74,83,80,74,80,82,75,78,75,72,77,72,75,69,64,64,76,68,79,70,72,68,78,71,87,69,81,61,79,73,70,56,64,37,86,82,43,40,68,46,26,55,36,37,63,36,47,87,70,45,53,61,69,54,36,58,74,62,25,62,78,68,37,66,46,73,33,75,52,73,21,72,67,62,75,19,45,52,25,62,61,84,50,67,48,72,68,53,48,51,50,44,30,70,73,42,92,38,29,32,74,75,35,32,42,34,26,22,35,56,95,93,36,80,45,79,65,59,66,78,56,66,44,43,55,68,59,52,49,45,40,33,70,74,64,42,25,16,41,35,36,47,42,48,42,48,78,33,65,52,40,30,42,50,35,37,30,47,21,62,50,46,70,34,59,47,48,42,35,33,41,38,29,27,39,58,24,28,37,58,60,34,32,27,40,30,30,35,39,38,36,40,30,52,37,47,37,40,36,39,38,32,24,74,44,93,45,75,42,32,79,18,30,56,66,80,48,50,72,85,74,56,66,70,60,54,42,78,51,70,43,28,12,41,14,33,38,35,38,28,29,18,41,25,35,37,50,34,18,48,65,92,32,78,40,19,32,32,38,41,38,34,30,53,61,84,42,19,46,38,49,45,45,65,60,16,43,63,57,20,50,50,46,36,39,67,74,33,56,75,28,38,40,62,55,60,59,57,48,70,85,36,89,55,86,61,52,59,58,53,51,39,51,54,45,51,51,42,56,80,29,40,82,65,31,58,60,52,23,30,49,52,54,47,51,54,39,43,24,54,29,58,25,77,76,55,92,82,73,64,74,73,44,52,36,59,56,79,82,57,90,83,42,37,34,32,54,62,46,62,86,44,52,43,80,46,80,45,78,43,66,54,83,60,74,74,66,76,60,75,73,72,83,74,80,80,72,75,66,71,80,74,52,62,53,71,61,76,66,61,52,95,75,59,53,65,47,56,32,27,38,41,36,33,17,71,84,33,51,49,78,56,48,90,49,95,77,71,88,57,80,50,52,71,46,78,42,56,56,72,47,48,61,30,51,48,51,44,63,67,47,57,92,90,50,72,40,52,54,82,71,44,59,55,54,80,80,49,44,57,60,51,48,43,55,37,20,69,65,28,43,26,29,29,58,83,125,139,87,89,81,84,91,84,90,86,88,78,89,83,81,86,79,85,82,80,83,77,81,84,79,86,86,80,74,85,77,81,80,82,79,78,73,81,80,73,78,81,73,80,76,71,77,72,75,69,65,65,77,66,79,71,73,68,79,70,87,69,81,61,78,74,70,55,64,37,85,82,43,38,69,46,27,54,36,38,62,37,45,89,71,46,54,63,70,54,36,58,74,62,26,63,78,68,38,66,46,71,33,76,52,72,23,73,61,65,73,19,45,51,24,62,62,84,48,68,48,72,68,52,50,52,50,45,31,69,74,45,94,37,28,33,73,74,33,32,41,34,25,23,35,56,95,93,35,80,44,80,63,59,66,76,55,68,44,42,53,68,58,54,49,45,40,34,71,74,64,44,24,16,40,35,35,47,42,47,42,50,78,32,64,51,41,30,42,50,34,36,31,47,21,61,52,47,70,33,61,50,48,42,34,34,42,38,29,26,38,58,25,26,37,57,60,34,31,27,41,29,31,35,38,38,35,41,30,53,36,48,36,40,36,40,36,32,24,72,43,94,46,76,41,31,74,20,50,56,64,79,48,50,72,86,74,56,66,70,61,55,40,77,51,69,44,28,10,40,13,32,39,35,39,29,28,18,40,24,36,37,49,33,18,49,64,91,32,77,38,18,30,35,38,42,37,34,30,54,60,83,41,19,46,37,50,46,44,65,62,16,44,64,58,19,49,52,46,34,39,72,76,32,56,74,28,38,40,62,56,60,58,57,48,69,84,36,88,56,86,61,52,60,57,52,50,39,50,54,45,52,51,41,55,80,28,43,83,65,31,58,59,54,22,31,49,52,53,46,51,52,38,42,23,56,30,59,25,77,77,52,92,81,72,64,73,76,44,52,37,58,57,78,83,56,89,83,41,37,32,33,54,62,47,62,86,46,54,42,79,46,81,45,77,44,69,56,83,60,73,72,66,75,60,74,76,66,80,78,76,81,72,75,67,72,83,74,51,66,34,75,63,77,65,66,51,96,74,62,53,66,50,57,31,28,38,41,35,34,17,71,84,33,51,48,78,54,48,91,48,95,77,70,90,58,78,51,50,71,46,78,41,56,56,73,49,49,61,29,52,49,52,46,64,68,46,54,92,91,50,72,40,52,53,82,72,44,60,54,54,79,81,48,44,57,60,51,49,42,55,36,20,69,66,28,44,27,29,30,59,83,124

InterPro domains:
  IPR003347 JmjC domain [PF08007] (175-300)
  IPR003347 JmjC domain [PS51184] (178-315)
  IPR039994 Histone lysine demethylase/ribosomal histidine hydroxylase NO66-like [PTHR13096] (64-531)

pLDDT: mean 79.93, std 27.52, range [13.81, 98.81]

Organism: Acanthaster planci (NCBI:txid133434)

Secondary structure (DSSP, 8-state):
-----------------------------------------------------------S---------TTSHHHHHHHHHTTT--HHHIIIIITTTS-EEE---TTSSGGGGTTTTS--HHHHHHHHHHS--BBTTTEEEEEEETTEEEE---SSB--HHHHHHHHHTS-PEEEEE-GGGT-HHHHHHHHHHHHHHTS-EEEEEEEEETT-B-S-SB--SSEEEEEEEESEEEEEEE--SSSS-SSB--PPPHHHH-S-SEEEEEETT-EEEE-TT-EEEEE--TTSSEEEEEEEEE-TT-BHHHHHHHHHHHHHHHHHHH-HHHHSBPPTTTTTS--HHHHHHHHHHHHHGGGG-TTHHHHHHHHHHHHHHHHSPPPP-TT---SS-BSSPP-SS-EEEES-GGGEEEEEEEEETT--TTGGGS--------------------TT--EEEEEEEEE-TT--STTTT-TT--PPPEEEEEEGGGHHHHHHHHHSPTT--EEGGGSSS-HHHHHHHHHHHHHTT-EEE---/-----------------------------------------------------------S---------TTSHHHHHHHHHTTT--HHHIIIIITTTS-EEE---TTSSGGGGTTTTS--HHHHHHHHHHS--BBTTTEEEEEEETTEEEE---SSB--HHHHHHHHHHS-PEEEEE-GGGT-HHHHHHHHHHHHHHTS-EEEEEEEEETT-B-S-SB--SSEEEEEEEESEEEEEEE--SSSS-SS---PPPHHHH-S-SEEEEEETT-EEEE-TT-EEEEE--TTSSEEEEEEEEE-TT-BHHHHHHHHHHHHHHHHHHH-HHHHSBPPTTTTTS--HHHHHHHHHHHHHGGGG-TTHHHHHHHHHHHHHHHHSPPPP-TT----S-BSSPP-SS-EEEES-GGGEEEEEEEEETT--TTGGGSS-----------B-------TT--EEEEEEEEE-TT--STTTT-TT--PPPEEEEEEGGGHHHHHHHHHSPTT--EEGGGSSS-HHHHHHHHHHHHHTT-EEE---

Radius of gyration: 37.31 Å; Cα contacts (8 Å, |Δi|>4): 1878; chains: 2; bounding box: 97×107×99 Å

Foldseek 3Di:
DDDDDDDDDDDDDDDDDDDDDDDDDDDDDDDPDDPDPDDPDPDDPDDPDLPPPPPVDDPPPPPQLAAQDLPALLSNVQSQCPPPDGPVCCVVDAELHWKDKFADPFPPDNLLCRHPPLDDPVRVLVCLVVDQAFEPQFKWKWFADPNDIDTDTDGGGDHSVNVVCCCPVVQIKIKGWQCLLPTLSVVSNQQNNCLVVVWHKTKIKIKGFAPTWGAAKWFALWKKKKAWNAAKKKKFKADFPDRNDLGIDDHDDPVGGPHTSDIDMHHHNMMMTHHGRIIMTMHHHNVIGMTMMMMMTTCRLPDPVSLCVQLVVVLVVQCVQPPCLSVDDDDPCVVVDPDPCVVVSVVVSVVCSVVRSPCSSVVSVVVSSQQSLQQHRADRDPVPDDLAQAADQDDDKFWKAFDCLSFKDKDKDWDQPVPVPPPPPPPPDDPCPVPCPVPRVNPPPPVPRDGFMKMKIWGNNPPRSNCRPPPPDDGRTDIDIGGPQQVQQVVVRSPDDPPDIDILVPGSDDPVCSNVVRNVCSRSSGMHIDHD/DDDDDDDDDDDDDDDDDDDDDDDDDDDDDDDPDDPDPDDPDPDDPPPPDLPPPPPVDDPPPPPQLAAQDLPALLSNVQSQCPPPDGPVCCVVDAELHWKDKFADPFPPDNLLCRHPPLDDPVRVLVCLVVDQAFEPQFKWKWFADPNDIDTDTDGGGDHSVNVVCCCPVVQIKIKGWQCLLPTLSVVSSQQNNCLVVVWHKTKIKIKGFAPTWGAAKWFALWKKKKAWNAAKKKKFKADFPDRNDLGIDDHDDPVGGPHTSDIDMHHHNMMMTHHGRIIMTMHHHNVIGMTMMMMMTTCRLPDPVSLCVQLVVVLVVQCVLPPCLSVDDDDPCVVVDPDPCVVVSVVVSVVCSVVRSPCSSVVSVVVSSQQSLQQHRADRDPVPDDLAQAADQDDDKFWKAFPCLSFKDKDKDWDQPVPVPPPPPPPDDDPCPPPPPVPDPPPPPPVPRDGFMKMKIWGNNPPRSNCRPPPPDDGRTDIDIGGPQQVQQVVVRSPDDDPDIDILVVGSDDPVVSNVVRNVCSRSSGMHIDHD